Protein AF-0000000083314639 (afdb_homodimer)

InterPro domains:
  IPR000192 Aminotransferase class V domain [PF00266] (24-283)
  IPR000192 Aminotransferase class V domain [PF00266] (308-405)
  IPR011340 Cysteine desulfurase-related [TIGR01976] (2-410)
  IPR015421 Pyridoxal phosphate-dependent transferase, major domain [G3DSA:3.40.640.10] (32-293)
  IPR015422 Pyridoxal phosphate-dependent transferase, small domain [G3DSA:3.90.1150.10] (24-410)
  IPR015424 Pyridoxal phosphate-dependent transferase [SSF53383] (2-412)

pLDDT: mean 97.3, std 2.63, range [73.19, 98.94]

Radius of gyration: 27.11 Å; Cα contacts (8 Å, |Δi|>4): 1870; chains: 2; bounding box: 61×78×70 Å

Sequence (826 aa):
MFDVQAIRRQFPALQESFDGGPAVFFDNPGGTQVPQQVIDAMVDYLTRRNANTHGAFITSRRTDEVIDRARAAAADLLGAEQDEVIFGPNMTTLTFQLSHALAHEFGPEDEIVVTRLDHDANIMPWVRLAEDRGATVRWADVDVETCTLDMDGLQALITPRTKLVAIGYASNATGTINDVQTVIQWARAAGAYTFVDAVQYAPHGLIDVKALDCDFLACSAYKFFGPHVGILYGKREHLERLPAYRVRPAGDLPPGKWETGTQNHEGLAGVAAAIDYLADLGARYGNVAPDAGRREKLRAAWSVIGPYERMLMERLLDGLSLVSGVRIYGITSRFEWDRRLATVAIRKEGRTPQELAAALAAENIFVWDGNFYALALSERLGVEPSGGLLRIGLVHYNTLDEIDRCLRALERAMFDVQAIRRQFPALQESFDGGPAVFFDNPGGTQVPQQVIDAMVDYLTRRNANTHGAFITSRRTDEVIDRARAAAADLLGAEQDEVIFGPNMTTLTFQLSHALAHEFGPEDEIVVTRLDHDANIMPWVRLAEDRGATVRWADVDVETCTLDMDGLQALITPRTKLVAIGYASNATGTINDVQTVIQWARAAGAYTFVDAVQYAPHGLIDVKALDCDFLACSAYKFFGPHVGILYGKREHLERLPAYRVRPAGDLPPGKWETGTQNHEGLAGVAAAIDYLADLGARYGNVAPDAGRREKLRAAWSVIGPYERMLMERLLDGLSLVSGVRIYGITSRFEWDRRLATVAIRKEGRTPQELAAALAAENIFVWDGNFYALALSERLGVEPSGGLLRIGLVHYNTLDEIDRCLRALERA

Solvent-accessible surface area (backbone atoms only — not comparable to full-atom values): 40337 Å² total; per-residue (Å²): 121,88,52,51,68,67,54,37,72,41,23,55,42,69,72,41,69,52,98,88,33,63,59,40,77,23,33,30,82,68,30,36,69,38,34,50,66,20,54,48,35,24,51,48,32,53,38,69,19,69,45,46,70,83,42,66,28,68,32,12,47,44,33,44,49,38,50,51,47,21,36,48,39,50,12,43,56,35,46,53,53,49,58,23,43,34,61,42,55,19,43,37,46,49,40,38,54,50,30,62,34,52,37,80,79,50,35,61,76,30,28,35,37,30,45,31,62,26,42,31,61,59,38,35,38,57,51,51,33,22,64,78,36,48,27,42,80,42,77,26,52,59,38,78,70,41,50,40,71,35,60,70,60,36,55,68,69,61,37,80,44,25,48,32,40,33,45,42,36,21,27,74,56,35,10,30,44,48,70,49,55,61,52,38,51,57,29,50,73,35,68,18,43,31,38,36,41,28,43,64,34,55,62,58,42,80,50,44,45,63,82,49,60,48,44,28,36,32,28,37,32,24,42,46,27,21,38,60,32,10,37,35,40,36,42,55,72,55,58,61,66,48,64,62,89,56,43,83,80,50,52,88,45,56,32,51,27,70,37,63,51,72,67,47,60,42,44,33,29,10,40,28,33,19,51,47,51,44,20,49,46,2,55,73,57,18,97,57,62,93,83,52,53,64,46,57,18,37,50,29,21,34,65,48,41,36,58,54,34,48,54,49,36,50,54,45,54,58,49,47,72,68,35,86,57,48,44,75,49,19,79,76,53,78,90,49,52,89,41,38,52,43,27,41,19,32,49,41,68,97,48,44,21,60,58,50,28,38,57,36,22,77,69,34,34,32,38,38,52,33,41,85,44,20,50,53,35,24,51,72,65,65,28,44,92,65,42,32,29,25,33,45,14,62,55,68,68,59,55,69,66,54,48,52,52,50,53,53,51,59,65,70,102,120,88,53,52,69,67,55,37,71,41,23,55,43,68,71,42,69,53,99,87,34,63,61,41,78,24,34,29,82,66,29,36,68,37,36,48,64,19,56,49,35,24,51,48,32,54,38,69,20,68,45,47,70,85,41,66,26,67,33,12,47,45,33,44,49,37,51,50,47,20,36,49,40,51,12,42,57,35,46,51,53,49,58,24,45,33,61,42,54,20,42,36,46,50,39,39,55,47,31,62,34,53,37,80,78,51,33,58,77,29,27,35,36,29,44,33,63,25,42,32,63,61,38,36,38,59,52,51,34,21,64,77,37,48,27,42,79,41,77,26,52,61,38,79,70,41,50,40,71,36,59,70,60,37,55,70,68,60,38,78,45,24,47,34,39,33,44,43,37,21,27,74,57,34,11,30,46,49,72,50,56,62,52,38,51,56,30,50,75,35,69,19,44,33,38,35,41,29,41,65,34,55,62,58,40,82,49,45,44,62,82,50,60,49,43,28,37,32,29,35,32,24,41,45,27,21,38,62,33,10,37,36,41,35,42,56,71,54,56,62,67,49,63,60,88,56,42,84,80,50,50,90,44,55,31,49,28,70,38,61,52,71,66,47,60,42,43,34,30,9,40,28,33,18,50,46,52,44,20,49,46,2,56,73,57,18,97,60,63,93,82,51,52,65,46,58,19,37,49,28,20,34,64,48,41,37,59,52,34,48,53,49,35,49,55,46,54,58,50,46,72,68,34,85,57,49,44,75,49,18,79,76,54,78,91,47,52,88,40,38,54,43,28,40,19,32,48,41,70,96,49,44,21,60,57,50,28,38,57,35,21,76,68,34,34,31,36,39,52,31,41,86,44,19,51,54,35,26,51,72,64,66,30,46,94,65,42,34,27,25,34,45,14,61,56,68,69,59,53,68,67,54,46,52,51,50,52,52,50,60,64,69,102

Structure (mmCIF, N/CA/C/O backbone):
data_AF-0000000083314639-model_v1
#
loop_
_entity.id
_entity.type
_entity.pdbx_description
1 polymer 'Cysteine desulfurase-like protein'
#
loop_
_atom_site.group_PDB
_atom_site.id
_atom_site.type_symbol
_atom_site.label_atom_id
_atom_site.label_alt_id
_atom_site.label_comp_id
_atom_site.label_asym_id
_atom_site.label_entity_id
_atom_site.label_seq_id
_atom_site.pdbx_PDB_ins_code
_atom_site.Cartn_x
_atom_site.Cartn_y
_atom_site.Cartn_z
_atom_site.occupancy
_atom_site.B_iso_or_equiv
_atom_site.auth_seq_id
_atom_site.auth_comp_id
_atom_site.auth_asym_id
_atom_site.auth_atom_id
_atom_site.pdbx_PDB_model_num
ATOM 1 N N . MET A 1 1 ? -17.188 -33.75 6.781 1 73.62 1 MET A N 1
ATOM 2 C CA . MET A 1 1 ? -17.062 -33.719 5.328 1 73.62 1 MET A CA 1
ATOM 3 C C . MET A 1 1 ? -16.969 -32.281 4.836 1 73.62 1 MET A C 1
ATOM 5 O O . MET A 1 1 ? -17.609 -31.375 5.387 1 73.62 1 MET A O 1
ATOM 9 N N . PHE A 1 2 ? -16 -32.094 3.908 1 88.12 2 PHE A N 1
ATOM 10 C CA . PHE A 1 2 ? -15.812 -30.781 3.281 1 88.12 2 PHE A CA 1
ATOM 11 C C . PHE A 1 2 ? -17.094 -30.312 2.609 1 88.12 2 PHE A C 1
ATOM 13 O O . PHE A 1 2 ? -17.594 -30.953 1.683 1 88.12 2 PHE A O 1
ATOM 20 N N . ASP A 1 3 ? -17.844 -29.266 3.15 1 94.88 3 ASP A N 1
ATOM 21 C CA . ASP A 1 3 ? -19.109 -28.734 2.67 1 94.88 3 ASP A CA 1
ATOM 22 C C . ASP A 1 3 ? -18.906 -27.469 1.851 1 94.88 3 ASP A C 1
ATOM 24 O O . ASP A 1 3 ? -19 -26.359 2.383 1 94.88 3 ASP A O 1
ATOM 28 N N . VAL A 1 4 ? -18.828 -27.641 0.552 1 97.38 4 VAL A N 1
ATOM 29 C CA . VAL A 1 4 ? -18.484 -26.531 -0.329 1 97.38 4 VAL A CA 1
ATOM 30 C C . VAL A 1 4 ? -19.609 -25.516 -0.327 1 97.38 4 VAL A C 1
ATOM 32 O O . VAL A 1 4 ? -19.375 -24.312 -0.428 1 97.38 4 VAL A O 1
ATOM 35 N N . GLN A 1 5 ? -20.844 -25.906 -0.124 1 96.94 5 GLN A N 1
ATOM 36 C CA . GLN A 1 5 ? -21.969 -24.969 -0.121 1 96.94 5 GLN A CA 1
ATOM 37 C C . GLN A 1 5 ? -21.922 -24.062 1.104 1 96.94 5 GLN A C 1
ATOM 39 O O . GLN A 1 5 ? -22.219 -22.875 1.009 1 96.94 5 GLN A O 1
ATOM 44 N N . ALA A 1 6 ? -21.609 -24.656 2.217 1 97.31 6 ALA A N 1
ATOM 45 C CA . ALA A 1 6 ? -21.453 -23.844 3.43 1 97.31 6 ALA A CA 1
ATOM 46 C C . ALA A 1 6 ? -20.312 -22.844 3.281 1 97.31 6 ALA A C 1
ATOM 48 O O . ALA A 1 6 ? -20.406 -21.719 3.762 1 97.31 6 ALA A O 1
ATOM 49 N N . ILE A 1 7 ? -19.266 -23.281 2.654 1 98.06 7 ILE A N 1
ATOM 50 C CA . ILE A 1 7 ? -18.109 -22.422 2.42 1 98.06 7 ILE A CA 1
ATOM 51 C C . ILE A 1 7 ? -18.5 -21.266 1.504 1 98.06 7 ILE A C 1
ATOM 53 O O . ILE A 1 7 ? -18.188 -20.094 1.793 1 98.06 7 ILE A O 1
ATOM 57 N N . ARG A 1 8 ? -19.188 -21.547 0.459 1 98.12 8 ARG A N 1
ATOM 58 C CA . ARG A 1 8 ? -19.594 -20.562 -0.542 1 98.12 8 ARG A CA 1
ATOM 59 C C . ARG A 1 8 ? -20.469 -19.469 0.076 1 98.12 8 ARG A C 1
ATOM 61 O O . ARG A 1 8 ? -20.406 -18.312 -0.327 1 98.12 8 ARG A O 1
ATOM 68 N N . ARG A 1 9 ? -21.234 -19.75 1.11 1 97.88 9 ARG A N 1
ATOM 69 C CA . ARG A 1 9 ? -22.125 -18.797 1.766 1 97.88 9 ARG A CA 1
ATOM 70 C C . ARG A 1 9 ? -21.328 -17.734 2.52 1 97.88 9 ARG A C 1
ATOM 72 O O . ARG A 1 9 ? -21.875 -16.672 2.859 1 97.88 9 ARG A O 1
ATOM 79 N N . GLN A 1 10 ? -20.078 -18.016 2.73 1 98.25 10 GLN A N 1
ATOM 80 C CA . GLN A 1 10 ? -19.25 -17.078 3.473 1 98.25 10 GLN A CA 1
ATOM 81 C C . GLN A 1 10 ? -18.703 -15.977 2.559 1 98.25 10 GLN A C 1
ATOM 83 O O . GLN A 1 10 ? -18.141 -14.992 3.031 1 98.25 10 GLN A O 1
ATOM 88 N N . PHE A 1 11 ? -18.859 -16.156 1.224 1 98.5 11 PHE A N 1
ATOM 89 C CA . PHE A 1 11 ? -18.344 -15.203 0.244 1 98.5 11 PHE A CA 1
ATOM 90 C C . PHE A 1 11 ? -19.484 -14.406 -0.381 1 98.5 11 PHE A C 1
ATOM 92 O O . PHE A 1 11 ? -20.156 -14.883 -1.292 1 98.5 11 PHE A O 1
ATOM 99 N N . PRO A 1 12 ? -19.578 -13.117 -0.004 1 97.94 12 PRO A N 1
ATOM 100 C CA . PRO A 1 12 ? -20.688 -12.32 -0.553 1 97.94 12 PRO A CA 1
ATOM 101 C C . PRO A 1 12 ? -20.625 -12.211 -2.076 1 97.94 12 PRO A C 1
ATOM 103 O O . PRO A 1 12 ? -21.672 -12.18 -2.734 1 97.94 12 PRO A O 1
ATOM 106 N N . ALA A 1 13 ? -19.453 -12.18 -2.652 1 97.19 13 ALA A N 1
ATOM 107 C CA . ALA A 1 13 ? -19.312 -12.031 -4.098 1 97.19 13 ALA A CA 1
ATOM 108 C C . ALA A 1 13 ? -19.938 -13.203 -4.836 1 97.19 13 ALA A C 1
ATOM 110 O O . ALA A 1 13 ? -20.469 -13.039 -5.941 1 97.19 13 ALA A O 1
ATOM 111 N N . LEU A 1 14 ? -19.922 -14.414 -4.242 1 97.38 14 LEU A N 1
ATOM 112 C CA . LEU A 1 14 ? -20.438 -15.617 -4.875 1 97.38 14 LEU A CA 1
ATOM 113 C C . LEU A 1 14 ? -21.969 -15.625 -4.848 1 97.38 14 LEU A C 1
ATOM 115 O O . LEU A 1 14 ? -22.594 -16.422 -5.547 1 97.38 14 LEU A O 1
ATOM 119 N N . GLN A 1 15 ? -22.531 -14.648 -4.039 1 94.75 15 GLN A N 1
ATOM 120 C CA . GLN A 1 15 ? -23.984 -14.562 -3.938 1 94.75 15 GLN A CA 1
ATOM 121 C C . GLN A 1 15 ? -24.547 -13.539 -4.926 1 94.75 15 GLN A C 1
ATOM 123 O O . GLN A 1 15 ? -25.766 -13.398 -5.055 1 94.75 15 GLN A O 1
ATOM 128 N N . GLU A 1 16 ? -23.688 -12.883 -5.633 1 92.38 16 GLU A N 1
ATOM 129 C CA . GLU A 1 16 ? -24.109 -11.859 -6.59 1 92.38 16 GLU A CA 1
ATOM 130 C C . GLU A 1 16 ? -24.547 -12.492 -7.91 1 92.38 16 GLU A C 1
ATOM 132 O O . GLU A 1 16 ? -24.125 -13.602 -8.242 1 92.38 16 GLU A O 1
ATOM 137 N N . SER A 1 17 ? -25.391 -11.766 -8.578 1 92.38 17 SER A N 1
ATOM 138 C CA . SER A 1 17 ? -25.828 -12.172 -9.906 1 92.38 17 SER A CA 1
ATOM 139 C C . SER A 1 17 ? -25.391 -11.148 -10.961 1 92.38 17 SER A C 1
ATOM 141 O O . SER A 1 17 ? -25.438 -9.945 -10.719 1 92.38 17 SER A O 1
ATOM 143 N N . PHE A 1 18 ? -24.953 -11.711 -12.023 1 89.94 18 PHE A N 1
ATOM 144 C CA . PHE A 1 18 ? -24.547 -10.906 -13.172 1 89.94 18 PHE A CA 1
ATOM 145 C C . PHE A 1 18 ? -25.375 -11.281 -14.398 1 89.94 18 PHE A C 1
ATOM 147 O O . PHE A 1 18 ? -25.438 -12.453 -14.773 1 89.94 18 PHE A O 1
ATOM 154 N N . ASP A 1 19 ? -25.969 -10.305 -15.047 1 84 19 ASP A N 1
ATOM 155 C CA . ASP A 1 19 ? -26.828 -10.508 -16.203 1 84 19 ASP A CA 1
ATOM 156 C C . ASP A 1 19 ? -27.75 -11.703 -16.016 1 84 19 ASP A C 1
ATOM 158 O O . ASP A 1 19 ? -27.797 -12.609 -16.844 1 84 19 ASP A O 1
ATOM 162 N N . GLY A 1 20 ? -28.281 -11.867 -14.883 1 80.75 20 GLY A N 1
ATOM 163 C CA . GLY A 1 20 ? -29.359 -12.82 -14.656 1 80.75 20 GLY A CA 1
ATOM 164 C C . GLY A 1 20 ? -28.875 -14.133 -14.07 1 80.75 20 GLY A C 1
ATOM 165 O O . GLY A 1 20 ? -29.656 -15.086 -13.953 1 80.75 20 GLY A O 1
ATOM 166 N N . GLY A 1 21 ? -27.578 -14.25 -13.797 1 87.06 21 GLY A N 1
ATOM 167 C CA . GLY A 1 21 ? -27.141 -15.5 -13.188 1 87.06 21 GLY A CA 1
ATOM 168 C C . GLY A 1 21 ? -25.875 -15.352 -12.375 1 87.06 21 GLY A C 1
ATOM 169 O O . GLY A 1 21 ? -25.234 -14.297 -12.391 1 87.06 21 GLY A O 1
ATOM 170 N N . PRO A 1 22 ? -25.578 -16.453 -11.695 1 90.62 22 PRO A N 1
ATOM 171 C CA . PRO A 1 22 ? -24.359 -16.406 -10.875 1 90.62 22 PRO A CA 1
ATOM 172 C C . PRO A 1 22 ? -23.094 -16.484 -11.711 1 90.62 22 PRO A C 1
ATOM 174 O O . PRO A 1 22 ? -23.094 -17.062 -12.797 1 90.62 22 PRO A O 1
ATOM 177 N N . ALA A 1 23 ? -22.062 -15.852 -11.227 1 95.31 23 ALA A N 1
ATOM 178 C CA . ALA A 1 23 ? -20.766 -15.898 -11.898 1 95.31 23 ALA A CA 1
ATOM 179 C C . ALA A 1 23 ? -19.953 -17.109 -11.445 1 95.31 23 ALA A C 1
ATOM 181 O O . ALA A 1 23 ? -20.109 -17.578 -10.312 1 95.31 23 ALA A O 1
ATOM 182 N N . VAL A 1 24 ? -19.219 -17.703 -12.344 1 97.75 24 VAL A N 1
ATOM 183 C CA . VAL A 1 24 ? -18.172 -18.672 -12.039 1 97.75 24 VAL A CA 1
ATOM 184 C C . VAL A 1 24 ? -16.812 -17.969 -12 1 97.75 24 VAL A C 1
ATOM 186 O O . VAL A 1 24 ? -16.328 -17.484 -13.023 1 97.75 24 VAL A O 1
ATOM 189 N N . PHE A 1 25 ? -16.25 -17.922 -10.836 1 98.44 25 PHE A N 1
ATOM 190 C CA . PHE A 1 25 ? -14.961 -17.25 -10.68 1 98.44 25 PHE A CA 1
ATOM 191 C C . PHE A 1 25 ? -13.812 -18.234 -10.875 1 98.44 25 PHE A C 1
ATOM 193 O O . PHE A 1 25 ? -13.406 -18.922 -9.945 1 98.44 25 PHE A O 1
ATOM 200 N N . PHE A 1 26 ? -13.25 -18.234 -12.078 1 98.75 26 PHE A N 1
ATOM 201 C CA . PHE A 1 26 ? -12.086 -19.047 -12.406 1 98.75 26 PHE A CA 1
ATOM 202 C C . PHE A 1 26 ? -10.859 -18.172 -12.625 1 98.75 26 PHE A C 1
ATOM 204 O O . PHE A 1 26 ? -9.836 -18.641 -13.133 1 98.75 26 PHE A O 1
ATOM 211 N N . ASP A 1 27 ? -10.969 -16.844 -12.266 1 98.5 27 ASP A N 1
ATOM 212 C CA . ASP A 1 27 ? -9.852 -15.914 -12.359 1 98.5 27 ASP A CA 1
ATOM 213 C C . ASP A 1 27 ? -9.062 -15.867 -11.047 1 98.5 27 ASP A C 1
ATOM 215 O O . ASP A 1 27 ? -8.352 -14.898 -10.781 1 98.5 27 ASP A O 1
ATOM 219 N N . ASN A 1 28 ? -9.148 -16.906 -10.203 1 98.5 28 ASN A N 1
ATOM 220 C CA . ASN A 1 28 ? -8.633 -16.922 -8.836 1 98.5 28 ASN A CA 1
ATOM 221 C C . ASN A 1 28 ? -7.129 -16.703 -8.797 1 98.5 28 ASN A C 1
ATOM 223 O O . ASN A 1 28 ? -6.613 -16.062 -7.871 1 98.5 28 ASN A O 1
ATOM 227 N N . PRO A 1 29 ? -6.328 -17.219 -9.82 1 98.25 29 PRO A N 1
ATOM 228 C CA . PRO A 1 29 ? -4.898 -16.891 -9.789 1 98.25 29 PRO A CA 1
ATOM 229 C C . PRO A 1 29 ? -4.633 -15.391 -9.93 1 98.25 29 PRO A C 1
ATOM 231 O O . PRO A 1 29 ? -3.549 -14.914 -9.586 1 98.25 29 PRO A O 1
ATOM 234 N N . GLY A 1 30 ? -5.613 -14.625 -10.477 1 97.88 30 GLY A N 1
ATOM 235 C CA . GLY A 1 30 ? -5.512 -13.172 -10.555 1 97.88 30 GLY A CA 1
ATOM 236 C C . GLY A 1 30 ? -5.898 -12.477 -9.266 1 97.88 30 GLY A C 1
ATOM 237 O O . GLY A 1 30 ? -5.523 -11.328 -9.039 1 97.88 30 GLY A O 1
ATOM 238 N N . GLY A 1 31 ? -6.688 -13.148 -8.492 1 97.75 31 GLY A N 1
ATOM 239 C CA . GLY A 1 31 ? -7.168 -12.672 -7.207 1 97.75 31 GLY A CA 1
ATOM 240 C C . GLY A 1 31 ? -8.414 -13.391 -6.727 1 97.75 31 GLY A C 1
ATOM 241 O O . GLY A 1 31 ? -9.367 -13.562 -7.492 1 97.75 31 GLY A O 1
ATOM 242 N N . THR A 1 32 ? -8.492 -13.75 -5.523 1 98.62 32 THR A N 1
ATOM 243 C CA . THR A 1 32 ? -9.602 -14.508 -4.973 1 98.62 32 THR A CA 1
ATOM 244 C C . THR A 1 32 ? -10.695 -13.578 -4.453 1 98.62 32 THR A C 1
ATOM 246 O O . THR A 1 32 ? -10.469 -12.375 -4.289 1 98.62 32 THR A O 1
ATOM 249 N N . GLN A 1 33 ? -11.875 -14.141 -4.289 1 98.62 33 GLN A N 1
ATOM 250 C CA . GLN A 1 33 ? -12.938 -13.406 -3.598 1 98.62 33 GLN A CA 1
ATOM 251 C C . GLN A 1 33 ? -12.711 -13.414 -2.088 1 98.62 33 GLN A C 1
ATOM 253 O O . GLN A 1 33 ? -11.938 -14.219 -1.572 1 98.62 33 GLN A O 1
ATOM 258 N N . VAL A 1 34 ? -13.383 -12.516 -1.406 1 98.75 34 VAL A N 1
ATOM 259 C CA . VAL A 1 34 ? -13.094 -12.242 -0.005 1 98.75 34 VAL A CA 1
ATOM 260 C C . VAL A 1 34 ? -14.266 -12.68 0.868 1 98.75 34 VAL A C 1
ATOM 262 O O . VAL A 1 34 ? -15.414 -12.312 0.604 1 98.75 34 VAL A O 1
ATOM 265 N N . PRO A 1 35 ? -14.008 -13.477 1.948 1 98.75 35 PRO A N 1
ATOM 266 C CA . PRO A 1 35 ? -15.109 -13.859 2.838 1 98.75 35 PRO A CA 1
ATOM 267 C C . PRO A 1 35 ? -15.625 -12.688 3.67 1 98.75 35 PRO A C 1
ATOM 269 O O . PRO A 1 35 ? -14.898 -11.734 3.92 1 98.75 35 PRO A O 1
ATOM 272 N N . GLN A 1 36 ? -16.828 -12.828 4.141 1 98.81 36 GLN A N 1
ATOM 273 C CA . GLN A 1 36 ? -17.5 -11.789 4.906 1 98.81 36 GLN A CA 1
ATOM 274 C C . GLN A 1 36 ? -16.719 -11.43 6.164 1 98.81 36 GLN A C 1
ATOM 276 O O . GLN A 1 36 ? -16.672 -10.266 6.566 1 98.81 36 GLN A O 1
ATOM 281 N N . GLN A 1 37 ? -16.125 -12.375 6.828 1 98.81 37 GLN A N 1
ATOM 282 C CA . GLN A 1 37 ? -15.406 -12.102 8.07 1 98.81 37 GLN A CA 1
ATOM 283 C C . GLN A 1 37 ? -14.234 -11.156 7.836 1 98.81 37 GLN A C 1
ATOM 285 O O . GLN A 1 37 ? -13.875 -10.375 8.719 1 98.81 37 GLN A O 1
ATOM 290 N N . VAL A 1 38 ? -13.594 -11.266 6.645 1 98.94 38 VAL A N 1
ATOM 291 C CA . VAL A 1 38 ? -12.508 -10.367 6.289 1 98.94 38 VAL A CA 1
ATOM 292 C C . VAL A 1 38 ? -13.047 -8.945 6.117 1 98.94 38 VAL A C 1
ATOM 294 O O . VAL A 1 38 ? -12.484 -7.992 6.656 1 98.94 38 VAL A O 1
ATOM 297 N N . ILE A 1 39 ? -14.156 -8.789 5.383 1 98.88 39 ILE A N 1
ATOM 298 C CA . ILE A 1 39 ? -14.797 -7.5 5.172 1 98.88 39 ILE A CA 1
ATOM 299 C C . ILE A 1 39 ? -15.195 -6.895 6.516 1 98.88 39 ILE A C 1
ATOM 301 O O . ILE A 1 39 ? -14.945 -5.719 6.773 1 98.88 39 ILE A O 1
ATOM 305 N N . ASP A 1 40 ? -15.734 -7.711 7.402 1 98.94 40 ASP A N 1
ATOM 306 C CA . ASP A 1 40 ? -16.172 -7.262 8.727 1 98.94 40 ASP A CA 1
ATOM 307 C C . ASP A 1 40 ? -14.984 -6.742 9.539 1 98.94 40 ASP A C 1
ATOM 309 O O . ASP A 1 40 ? -15.109 -5.738 10.242 1 98.94 40 ASP A O 1
ATOM 313 N N . ALA A 1 41 ? -13.867 -7.438 9.461 1 98.94 41 ALA A N 1
ATOM 314 C CA . ALA A 1 41 ? -12.68 -7.031 10.211 1 98.94 41 ALA A CA 1
ATOM 315 C C . ALA A 1 41 ? -12.172 -5.672 9.734 1 98.94 41 ALA A C 1
ATOM 317 O O . ALA A 1 41 ? -11.75 -4.844 10.539 1 98.94 41 ALA A O 1
ATOM 318 N N . MET A 1 42 ? -12.219 -5.449 8.453 1 98.94 42 MET A N 1
ATOM 319 C CA . MET A 1 42 ? -11.773 -4.176 7.895 1 98.94 42 MET A CA 1
ATOM 320 C C . MET A 1 42 ? -12.711 -3.045 8.305 1 98.94 42 MET A C 1
ATOM 322 O O . MET A 1 42 ? -12.266 -1.962 8.68 1 98.94 42 MET A O 1
ATOM 326 N N . VAL A 1 43 ? -14 -3.301 8.234 1 98.88 43 VAL A N 1
ATOM 327 C CA . VAL A 1 43 ? -15.008 -2.32 8.641 1 98.88 43 VAL A CA 1
ATOM 328 C C . VAL A 1 43 ? -14.852 -2.002 10.125 1 98.88 43 VAL A C 1
ATOM 330 O O . VAL A 1 43 ? -14.883 -0.833 10.523 1 98.88 43 VAL A O 1
ATOM 333 N N . ASP A 1 44 ? -14.688 -3.039 10.93 1 98.75 44 ASP A N 1
ATOM 334 C CA . ASP A 1 44 ? -14.5 -2.865 12.359 1 98.75 44 ASP A CA 1
ATOM 335 C C . ASP A 1 44 ? -13.312 -1.956 12.656 1 98.75 44 ASP A C 1
ATOM 337 O O . ASP A 1 44 ? -13.383 -1.086 13.523 1 98.75 44 ASP A O 1
ATOM 341 N N . TYR A 1 45 ? -12.227 -2.146 11.984 1 98.75 45 TYR A N 1
ATOM 342 C CA . TYR A 1 45 ? -11.047 -1.308 12.188 1 98.75 45 TYR A CA 1
ATOM 343 C C . TYR A 1 45 ? -11.367 0.157 11.922 1 98.75 45 TYR A C 1
ATOM 345 O O . TYR A 1 45 ? -11.109 1.021 12.766 1 98.75 45 TYR A O 1
ATOM 353 N N . LEU A 1 46 ? -11.977 0.456 10.719 1 98.56 46 LEU A N 1
ATOM 354 C CA . LEU A 1 46 ? -12.188 1.828 10.273 1 98.56 46 LEU A CA 1
ATOM 355 C C . LEU A 1 46 ? -13.219 2.529 11.148 1 98.56 46 LEU A C 1
ATOM 357 O O . LEU A 1 46 ? -13.227 3.76 11.242 1 98.56 46 LEU A O 1
ATOM 361 N N . THR A 1 47 ? -14.039 1.75 11.867 1 97.31 47 THR A N 1
ATOM 362 C CA . THR A 1 47 ? -15.133 2.311 12.648 1 97.31 47 THR A CA 1
ATOM 363 C C . THR A 1 47 ? -14.727 2.469 14.109 1 97.31 47 THR A C 1
ATOM 365 O O . THR A 1 47 ? -15.102 3.449 14.758 1 97.31 47 THR A O 1
ATOM 368 N N . ARG A 1 48 ? -13.828 1.57 14.641 1 96.19 48 ARG A N 1
ATOM 369 C CA . ARG A 1 48 ? -13.703 1.505 16.094 1 96.19 48 ARG A CA 1
ATOM 370 C C . ARG A 1 48 ? -12.25 1.627 16.531 1 96.19 48 ARG A C 1
ATOM 372 O O . ARG A 1 48 ? -11.961 1.767 17.719 1 96.19 48 ARG A O 1
ATOM 379 N N . ARG A 1 49 ? -11.352 1.618 15.688 1 97.56 49 ARG A N 1
ATOM 380 C CA . ARG A 1 49 ? -9.961 1.489 16.109 1 97.56 49 ARG A CA 1
ATOM 381 C C . ARG A 1 49 ? -9.086 2.539 15.438 1 97.56 49 ARG A C 1
ATOM 383 O O . ARG A 1 49 ? -8.055 2.939 15.977 1 97.56 49 ARG A O 1
ATOM 390 N N . ASN A 1 50 ? -9.469 3.115 14.391 1 97.62 50 ASN A N 1
ATOM 391 C CA . ASN A 1 50 ? -8.711 3.896 13.414 1 97.62 50 ASN A CA 1
ATOM 392 C C . ASN A 1 50 ? -7.895 4.992 14.094 1 97.62 50 ASN A C 1
ATOM 394 O O . ASN A 1 50 ? -8.453 5.969 14.602 1 97.62 50 ASN A O 1
ATOM 398 N N . ALA A 1 51 ? -6.562 4.812 14.125 1 97.88 51 ALA A N 1
ATOM 399 C CA . ALA A 1 51 ? -5.566 5.754 14.625 1 97.88 51 ALA A CA 1
ATOM 400 C C . ALA A 1 51 ? -4.156 5.312 14.242 1 97.88 51 ALA A C 1
ATOM 402 O O . ALA A 1 51 ? -3.947 4.172 13.82 1 97.88 51 ALA A O 1
ATOM 403 N N . ASN A 1 52 ? -3.236 6.203 14.273 1 96.06 52 ASN A N 1
ATOM 404 C CA . ASN A 1 52 ? -1.839 5.809 14.141 1 96.06 52 ASN A CA 1
ATOM 405 C C . ASN A 1 52 ? -1.342 5.07 15.375 1 96.06 52 ASN A C 1
ATOM 407 O O . ASN A 1 52 ? -2.074 4.934 16.359 1 96.06 52 ASN A O 1
ATOM 411 N N . THR A 1 53 ? -0.141 4.609 15.328 1 95.62 53 THR A N 1
ATOM 412 C CA . THR A 1 53 ? 0.371 3.652 16.312 1 95.62 53 THR A CA 1
ATOM 413 C C . THR A 1 53 ? 1.054 4.375 17.469 1 95.62 53 THR A C 1
ATOM 415 O O . THR A 1 53 ? 1.535 5.496 17.297 1 95.62 53 THR A O 1
ATOM 418 N N . HIS A 1 54 ? 1.047 3.791 18.656 1 94.12 54 HIS A N 1
ATOM 419 C CA . HIS A 1 54 ? 1.877 4.082 19.828 1 94.12 54 HIS A CA 1
ATOM 420 C C . HIS A 1 54 ? 1.401 5.34 20.547 1 94.12 54 HIS A C 1
ATOM 422 O O . HIS A 1 54 ? 2.178 5.984 21.25 1 94.12 54 HIS A O 1
ATOM 428 N N . GLY A 1 55 ? 0.165 5.766 20.312 1 95.38 55 GLY A N 1
ATOM 429 C CA . GLY A 1 55 ? -0.418 6.855 21.078 1 95.38 55 GLY A CA 1
ATOM 430 C C . GLY A 1 55 ? -0.927 6.422 22.438 1 95.38 55 GLY A C 1
ATOM 431 O O . GLY A 1 55 ? -1.032 5.223 22.719 1 95.38 55 GLY A O 1
ATOM 432 N N . ALA A 1 56 ? -1.225 7.312 23.281 1 96.06 56 ALA A N 1
ATOM 433 C CA . ALA A 1 56 ? -1.609 7.059 24.656 1 96.06 56 ALA A CA 1
ATOM 434 C C . ALA A 1 56 ? -3.088 6.691 24.766 1 96.06 56 ALA A C 1
ATOM 436 O O . ALA A 1 56 ? -3.572 6.336 25.844 1 96.06 56 ALA A O 1
ATOM 437 N N . PHE A 1 57 ? -3.799 6.719 23.688 1 96.44 57 PHE A N 1
ATOM 438 C CA . PHE A 1 57 ? -5.25 6.613 23.734 1 96.44 57 PHE A CA 1
ATOM 439 C C . PHE A 1 57 ? -5.719 5.289 23.141 1 96.44 57 PHE A C 1
ATOM 441 O O . PHE A 1 57 ? -4.961 4.621 22.438 1 96.44 57 PHE A O 1
ATOM 448 N N . ILE A 1 58 ? -6.902 4.922 23.344 1 96.81 58 ILE A N 1
ATOM 449 C CA . ILE A 1 58 ? -7.426 3.568 23.203 1 96.81 58 ILE A CA 1
ATOM 450 C C . ILE A 1 58 ? -7.41 3.158 21.734 1 96.81 58 ILE A C 1
ATOM 452 O O . ILE A 1 58 ? -7.059 2.023 21.406 1 96.81 58 ILE A O 1
ATOM 456 N N . THR A 1 59 ? -7.82 4.008 20.812 1 97.56 59 THR A N 1
ATOM 457 C CA . THR A 1 59 ? -7.879 3.609 19.406 1 97.56 59 THR A CA 1
ATOM 458 C C . THR A 1 59 ? -6.477 3.354 18.859 1 97.56 59 THR A C 1
ATOM 460 O O . THR A 1 59 ? -6.289 2.498 18 1 97.56 59 THR A O 1
ATOM 463 N N . SER A 1 60 ? -5.48 4.113 19.359 1 98.06 60 SER A N 1
ATOM 464 C CA . SER A 1 60 ? -4.098 3.85 18.969 1 98.06 60 SER A CA 1
ATOM 465 C C . SER A 1 60 ? -3.623 2.502 19.5 1 98.06 60 SER A C 1
ATOM 467 O O . SER A 1 60 ? -2.967 1.742 18.781 1 98.06 60 SER A O 1
ATOM 469 N N . ARG A 1 61 ? -3.945 2.195 20.734 1 97.75 61 ARG A N 1
ATOM 470 C CA . ARG A 1 61 ? -3.604 0.897 21.312 1 97.75 61 ARG A CA 1
ATOM 471 C C . ARG A 1 61 ? -4.266 -0.237 20.531 1 97.75 61 ARG A C 1
ATOM 473 O O . ARG A 1 61 ? -3.646 -1.276 20.297 1 97.75 61 ARG A O 1
ATOM 480 N N . ARG A 1 62 ? -5.477 -0.016 20.188 1 98.06 62 ARG A N 1
ATOM 481 C CA . ARG A 1 62 ? -6.199 -1.013 19.406 1 98.06 62 ARG A CA 1
ATOM 482 C C . ARG A 1 62 ? -5.555 -1.205 18.047 1 98.06 62 ARG A C 1
ATOM 484 O O . ARG A 1 62 ? -5.547 -2.314 17.5 1 98.06 62 ARG A O 1
ATOM 491 N N . THR A 1 63 ? -5.078 -0.1 17.438 1 98.5 63 THR A N 1
ATOM 492 C CA . THR A 1 63 ? -4.355 -0.204 16.172 1 98.5 63 THR A CA 1
ATOM 493 C C . THR A 1 63 ? -3.09 -1.04 16.344 1 98.5 63 THR A C 1
ATOM 495 O O . THR A 1 63 ? -2.793 -1.899 15.508 1 98.5 63 THR A O 1
ATOM 498 N N . ASP A 1 64 ? -2.355 -0.788 17.422 1 98.31 64 ASP A N 1
ATOM 499 C CA . ASP A 1 64 ? -1.184 -1.607 17.719 1 98.31 64 ASP A CA 1
ATOM 500 C C . ASP A 1 64 ? -1.556 -3.086 17.812 1 98.31 64 ASP A C 1
ATOM 502 O O . ASP A 1 64 ? -0.851 -3.941 17.266 1 98.31 64 ASP A O 1
ATOM 506 N N . GLU A 1 65 ? -2.66 -3.367 18.438 1 98.62 65 GLU A N 1
ATOM 507 C CA . GLU A 1 65 ? -3.135 -4.738 18.594 1 98.62 65 GLU A CA 1
ATOM 508 C C . GLU A 1 65 ? -3.475 -5.359 17.234 1 98.62 65 GLU A C 1
ATOM 510 O O . GLU A 1 65 ? -3.219 -6.547 17.016 1 98.62 65 GLU A O 1
ATOM 515 N N . VAL A 1 66 ? -4.035 -4.578 16.391 1 98.69 66 VAL A N 1
ATOM 516 C CA . VAL A 1 66 ? -4.398 -5.047 15.055 1 98.69 66 VAL A CA 1
ATOM 517 C C . VAL A 1 66 ? -3.141 -5.445 14.289 1 98.69 66 VAL A C 1
ATOM 519 O O . VAL A 1 66 ? -3.1 -6.504 13.656 1 98.69 66 VAL A O 1
ATOM 522 N N . ILE A 1 67 ? -2.133 -4.637 14.344 1 98.44 67 ILE A N 1
ATOM 523 C CA . ILE A 1 67 ? -0.879 -4.898 13.641 1 98.44 67 ILE A CA 1
ATOM 524 C C . ILE A 1 67 ? -0.211 -6.141 14.227 1 98.44 67 ILE A C 1
ATOM 526 O O . ILE A 1 67 ? 0.246 -7.012 13.484 1 98.44 67 ILE A O 1
ATOM 530 N N . ASP A 1 68 ? -0.224 -6.238 15.539 1 98.5 68 ASP A N 1
ATOM 531 C CA . ASP A 1 68 ? 0.37 -7.391 16.219 1 98.5 68 ASP A CA 1
ATOM 532 C C . ASP A 1 68 ? -0.356 -8.68 15.836 1 98.5 68 ASP A C 1
ATOM 534 O O . ASP A 1 68 ? 0.279 -9.703 15.594 1 98.5 68 ASP A O 1
ATOM 538 N N . ARG A 1 69 ? -1.632 -8.609 15.836 1 98.75 69 ARG A N 1
ATOM 539 C CA . ARG A 1 69 ? -2.439 -9.781 15.492 1 98.75 69 ARG A CA 1
ATOM 540 C C . ARG A 1 69 ? -2.184 -10.211 14.055 1 98.75 69 ARG A C 1
ATOM 542 O O . ARG A 1 69 ? -2.068 -11.406 13.773 1 98.75 69 ARG A O 1
ATOM 549 N N . ALA A 1 70 ? -2.139 -9.258 13.18 1 98.88 70 ALA A N 1
ATOM 550 C CA . ALA A 1 70 ? -1.846 -9.57 11.781 1 98.88 70 ALA A CA 1
ATOM 551 C C . ALA A 1 70 ? -0.483 -10.242 11.648 1 98.88 70 ALA A C 1
ATOM 553 O O . ALA A 1 70 ? -0.336 -11.211 10.898 1 98.88 70 ALA A O 1
ATOM 554 N N . ARG A 1 71 ? 0.459 -9.695 12.32 1 98.75 71 ARG A N 1
ATOM 555 C CA . ARG A 1 71 ? 1.818 -10.219 12.234 1 98.75 71 ARG A CA 1
ATOM 556 C C . ARG A 1 71 ? 1.896 -11.633 12.805 1 98.75 71 ARG A C 1
ATOM 558 O O . ARG A 1 71 ? 2.572 -12.492 12.242 1 98.75 71 ARG A O 1
ATOM 565 N N . ALA A 1 72 ? 1.235 -11.852 13.922 1 98.81 72 ALA A N 1
ATOM 566 C CA . ALA A 1 72 ? 1.184 -13.188 14.508 1 98.81 72 ALA A CA 1
ATOM 567 C C . ALA A 1 72 ? 0.524 -14.18 13.547 1 98.81 72 ALA A C 1
ATOM 569 O O . ALA A 1 72 ? 1.002 -15.305 13.383 1 98.81 72 ALA A O 1
ATOM 570 N N . ALA A 1 73 ? -0.546 -13.773 12.953 1 98.94 73 ALA A N 1
ATOM 571 C CA . ALA A 1 73 ? -1.26 -14.633 12.016 1 98.94 73 ALA A CA 1
ATOM 572 C C . ALA A 1 73 ? -0.391 -14.961 10.805 1 98.94 73 ALA A C 1
ATOM 574 O O . ALA A 1 73 ? -0.328 -16.109 10.367 1 98.94 73 ALA A O 1
ATOM 575 N N . ALA A 1 74 ? 0.281 -13.961 10.289 1 98.94 74 ALA A N 1
ATOM 576 C CA . ALA A 1 74 ? 1.143 -14.164 9.125 1 98.94 74 ALA A CA 1
ATOM 577 C C . ALA A 1 74 ? 2.328 -15.055 9.469 1 98.94 74 ALA A C 1
ATOM 579 O O . ALA A 1 74 ? 2.758 -15.875 8.648 1 98.94 74 ALA A O 1
ATOM 580 N N . ALA A 1 75 ? 2.869 -14.844 10.664 1 98.88 75 ALA A N 1
ATOM 581 C CA . ALA A 1 75 ? 3.941 -15.719 11.125 1 98.88 75 ALA A CA 1
ATOM 582 C C . ALA A 1 75 ? 3.482 -17.172 11.172 1 98.88 75 ALA A C 1
ATOM 584 O O . ALA A 1 75 ? 4.203 -18.078 10.734 1 98.88 75 ALA A O 1
ATOM 585 N N . ASP A 1 76 ? 2.293 -17.422 11.656 1 98.88 76 ASP A N 1
ATOM 586 C CA . ASP A 1 76 ? 1.723 -18.766 11.703 1 98.88 76 ASP A CA 1
ATOM 587 C C . ASP A 1 76 ? 1.497 -19.312 10.297 1 98.88 76 ASP A C 1
ATOM 589 O O . ASP A 1 76 ? 1.73 -20.5 10.039 1 98.88 76 ASP A O 1
ATOM 593 N N . LEU A 1 77 ? 1.034 -18.484 9.406 1 98.88 77 LEU A N 1
ATOM 594 C CA . LEU A 1 77 ? 0.785 -18.891 8.031 1 98.88 77 LEU A CA 1
ATOM 595 C C . LEU A 1 77 ? 2.064 -19.406 7.371 1 98.88 77 LEU A C 1
ATOM 597 O O . LEU A 1 77 ? 2.037 -20.391 6.633 1 98.88 77 LEU A O 1
ATOM 601 N N . LEU A 1 78 ? 3.209 -18.734 7.684 1 98.88 78 LEU A N 1
ATOM 602 C CA . LEU A 1 78 ? 4.449 -18.984 6.949 1 98.88 78 LEU A CA 1
ATOM 603 C C . LEU A 1 78 ? 5.359 -19.922 7.723 1 98.88 78 LEU A C 1
ATOM 605 O O . LEU A 1 78 ? 6.316 -20.469 7.164 1 98.88 78 LEU A O 1
ATOM 609 N N . GLY A 1 79 ? 5.055 -20.156 8.984 1 98.69 79 GLY A N 1
ATOM 610 C CA . GLY A 1 79 ? 5.992 -20.859 9.836 1 98.69 79 GLY A CA 1
ATOM 611 C C . GLY A 1 79 ? 7.199 -20.031 10.211 1 98.69 79 GLY A C 1
ATOM 612 O O . GLY A 1 79 ? 8.32 -20.531 10.258 1 98.69 79 GLY A O 1
ATOM 613 N N . ALA A 1 80 ? 7.016 -18.766 10.461 1 98.75 80 ALA A N 1
ATOM 614 C CA . ALA A 1 80 ? 8.07 -17.797 10.773 1 98.75 80 ALA A CA 1
ATOM 615 C C . ALA A 1 80 ? 7.914 -17.25 12.188 1 98.75 80 ALA A C 1
ATOM 617 O O . ALA A 1 80 ? 6.965 -17.609 12.891 1 98.75 80 ALA A O 1
ATOM 618 N N . GLU A 1 81 ? 8.883 -16.5 12.633 1 98.56 81 GLU A N 1
ATOM 619 C CA . GLU A 1 81 ? 8.727 -15.648 13.812 1 98.56 81 GLU A CA 1
ATOM 620 C C . GLU A 1 81 ? 8.133 -14.297 13.438 1 98.56 81 GLU A C 1
ATOM 622 O O . GLU A 1 81 ? 8.258 -13.852 12.297 1 98.56 81 GLU A O 1
ATOM 627 N N . GLN A 1 82 ? 7.504 -13.703 14.391 1 98.12 82 GLN A N 1
ATOM 628 C CA . GLN A 1 82 ? 6.777 -12.469 14.125 1 98.12 82 GLN A CA 1
ATOM 629 C C . GLN A 1 82 ? 7.707 -11.383 13.594 1 98.12 82 GLN A C 1
ATOM 631 O O . GLN A 1 82 ? 7.355 -10.656 12.656 1 98.12 82 GLN A O 1
ATOM 636 N N . ASP A 1 83 ? 8.906 -11.266 14.094 1 97.56 83 ASP A N 1
ATOM 637 C CA . ASP A 1 83 ? 9.812 -10.195 13.711 1 97.56 83 ASP A CA 1
ATOM 638 C C . ASP A 1 83 ? 10.477 -10.492 12.367 1 97.56 83 ASP A C 1
ATOM 640 O O . ASP A 1 83 ? 11.258 -9.68 11.859 1 97.56 83 ASP A O 1
ATOM 644 N N . GLU A 1 84 ? 10.102 -11.656 11.742 1 98.69 84 GLU A N 1
ATOM 645 C CA . GLU A 1 84 ? 10.594 -12.039 10.43 1 98.69 84 GLU A CA 1
ATOM 646 C C . GLU A 1 84 ? 9.578 -11.719 9.336 1 98.69 84 GLU A C 1
ATOM 648 O O . GLU A 1 84 ? 9.836 -11.938 8.156 1 98.69 84 GLU A O 1
ATOM 653 N N . VAL A 1 85 ? 8.438 -11.18 9.758 1 98.81 85 VAL A N 1
ATOM 654 C CA . VAL A 1 85 ? 7.348 -10.906 8.828 1 98.81 85 VAL A CA 1
ATOM 655 C C . VAL A 1 85 ? 7.242 -9.406 8.586 1 98.81 85 VAL A C 1
ATOM 657 O O . VAL A 1 85 ? 7.066 -8.625 9.523 1 98.81 85 VAL A O 1
ATOM 660 N N . ILE A 1 86 ? 7.344 -9.016 7.316 1 98.44 86 ILE A N 1
ATOM 661 C CA . ILE A 1 86 ? 7.246 -7.617 6.895 1 98.44 86 ILE A CA 1
ATOM 662 C C . ILE A 1 86 ? 6 -7.426 6.035 1 98.44 86 ILE A C 1
ATOM 664 O O . ILE A 1 86 ? 5.738 -8.211 5.121 1 98.44 86 ILE A O 1
ATOM 668 N N . PHE A 1 87 ? 5.227 -6.387 6.359 1 98.5 87 PHE A N 1
ATOM 669 C CA . PHE A 1 87 ? 4.066 -6.051 5.543 1 98.5 87 PHE A CA 1
ATOM 670 C C . PHE A 1 87 ? 4.402 -4.926 4.57 1 98.5 87 PHE A C 1
ATOM 672 O O . PHE A 1 87 ? 5.273 -4.098 4.844 1 98.5 87 PHE A O 1
ATOM 679 N N . GLY A 1 88 ? 3.754 -4.934 3.451 1 97.38 88 GLY A N 1
ATOM 680 C CA . GLY A 1 88 ? 3.842 -3.891 2.441 1 97.38 88 GLY A CA 1
ATOM 681 C C . GLY A 1 88 ? 2.67 -3.895 1.476 1 97.38 88 GLY A C 1
ATOM 682 O O . GLY A 1 88 ? 1.681 -4.598 1.695 1 97.38 88 GLY A O 1
ATOM 683 N N . PRO A 1 89 ? 2.729 -3.109 0.482 1 96.12 89 PRO A N 1
ATOM 684 C CA . PRO A 1 89 ? 1.554 -2.916 -0.37 1 96.12 89 PRO A CA 1
ATOM 685 C C . PRO A 1 89 ? 1.247 -4.137 -1.237 1 96.12 89 PRO A C 1
ATOM 687 O O . PRO A 1 89 ? 0.079 -4.438 -1.492 1 96.12 89 PRO A O 1
ATOM 690 N N . ASN A 1 90 ? 2.262 -4.746 -1.74 1 97 90 ASN A N 1
ATOM 691 C CA . ASN A 1 90 ? 2.189 -5.926 -2.6 1 97 90 ASN A CA 1
ATOM 692 C C . ASN A 1 90 ? 3.551 -6.598 -2.742 1 97 90 ASN A C 1
ATOM 694 O O . ASN A 1 90 ? 4.574 -6.023 -2.369 1 97 90 ASN A O 1
ATOM 698 N N . MET A 1 91 ? 3.492 -7.746 -3.229 1 97.62 91 MET A N 1
ATOM 699 C CA . MET A 1 91 ? 4.699 -8.562 -3.318 1 97.62 91 MET A CA 1
ATOM 700 C C . MET A 1 91 ? 5.738 -7.895 -4.215 1 97.62 91 MET A C 1
ATOM 702 O O . MET A 1 91 ? 6.934 -7.91 -3.906 1 97.62 91 MET A O 1
ATOM 706 N N . THR A 1 92 ? 5.348 -7.27 -5.32 1 97.5 92 THR A N 1
ATOM 707 C CA . THR A 1 92 ? 6.27 -6.668 -6.273 1 97.5 92 THR A CA 1
ATOM 708 C C . THR A 1 92 ? 7.043 -5.52 -5.633 1 97.5 92 THR A C 1
ATOM 710 O O . THR A 1 92 ? 8.266 -5.445 -5.75 1 97.5 92 THR A O 1
ATOM 713 N N . THR A 1 93 ? 6.332 -4.684 -4.938 1 96.69 93 THR A N 1
ATOM 714 C CA . THR A 1 93 ? 6.957 -3.547 -4.273 1 96.69 93 THR A CA 1
ATOM 715 C C . THR A 1 93 ? 7.93 -4.016 -3.195 1 96.69 93 THR A C 1
ATOM 717 O O . THR A 1 93 ? 9.039 -3.488 -3.08 1 96.69 93 THR A O 1
ATOM 720 N N . LEU A 1 94 ? 7.539 -4.969 -2.416 1 97.62 94 LEU A N 1
ATOM 721 C CA . LEU A 1 94 ? 8.391 -5.5 -1.362 1 97.62 94 LEU A CA 1
ATOM 722 C C . LEU A 1 94 ? 9.664 -6.105 -1.946 1 97.62 94 LEU A C 1
ATOM 724 O O . LEU A 1 94 ? 10.742 -5.965 -1.37 1 97.62 94 LEU A O 1
ATOM 728 N N . THR A 1 95 ? 9.531 -6.781 -3.098 1 98.31 95 THR A N 1
ATOM 729 C CA . THR A 1 95 ? 10.688 -7.406 -3.734 1 98.31 95 THR A CA 1
ATOM 730 C C . THR A 1 95 ? 11.648 -6.352 -4.273 1 98.31 95 THR A C 1
ATOM 732 O O . THR A 1 95 ? 12.867 -6.484 -4.141 1 98.31 95 THR A O 1
ATOM 735 N N . PHE A 1 96 ? 11.117 -5.27 -4.852 1 96.5 96 PHE A N 1
ATOM 736 C CA . PHE A 1 96 ? 11.977 -4.18 -5.301 1 96.5 96 PHE A CA 1
ATOM 737 C C . PHE A 1 96 ? 12.703 -3.547 -4.121 1 96.5 96 PHE A C 1
ATOM 739 O O . PHE A 1 96 ? 13.891 -3.236 -4.211 1 96.5 96 PHE A O 1
ATOM 746 N N . GLN A 1 97 ? 11.977 -3.312 -3.033 1 95.19 97 GLN A N 1
ATOM 747 C CA . GLN A 1 97 ? 12.594 -2.744 -1.838 1 95.19 97 GLN A CA 1
ATOM 748 C C . GLN A 1 97 ? 13.742 -3.617 -1.343 1 95.19 97 GLN A C 1
ATOM 750 O O . GLN A 1 97 ? 14.82 -3.111 -1.027 1 95.19 97 GLN A O 1
ATOM 755 N N . LEU A 1 98 ? 13.477 -4.891 -1.269 1 97.19 98 LEU A N 1
ATOM 756 C CA . LEU A 1 98 ? 14.5 -5.828 -0.825 1 97.19 98 LEU A CA 1
ATOM 757 C C . LEU A 1 98 ? 15.68 -5.844 -1.792 1 97.19 98 LEU A C 1
ATOM 759 O O . LEU A 1 98 ? 16.844 -5.883 -1.366 1 97.19 98 LEU A O 1
ATOM 763 N N . SER A 1 99 ? 15.375 -5.859 -3.102 1 97.19 99 SER A N 1
ATOM 764 C CA . SER A 1 99 ? 16.422 -5.887 -4.117 1 97.19 99 SER A CA 1
ATOM 765 C C . SER A 1 99 ? 17.344 -4.68 -3.99 1 97.19 99 SER A C 1
ATOM 767 O O . SER A 1 99 ? 18.562 -4.801 -4.168 1 97.19 99 SER A O 1
ATOM 769 N N . HIS A 1 100 ? 16.781 -3.506 -3.66 1 93.19 100 HIS A N 1
ATOM 770 C CA . HIS A 1 100 ? 17.594 -2.303 -3.479 1 93.19 100 HIS A CA 1
ATOM 771 C C . HIS A 1 100 ? 18.531 -2.445 -2.287 1 93.19 100 HIS A C 1
ATOM 773 O O . HIS A 1 100 ? 19.672 -1.982 -2.334 1 93.19 100 HIS A O 1
ATOM 779 N N . ALA A 1 101 ? 18.016 -3.027 -1.278 1 93.62 101 ALA A N 1
ATOM 780 C CA . ALA A 1 101 ? 18.844 -3.25 -0.093 1 93.62 101 ALA A CA 1
ATOM 781 C C . ALA A 1 101 ? 19.953 -4.266 -0.375 1 93.62 101 ALA A C 1
ATOM 783 O O . ALA A 1 101 ? 21.109 -4.055 -0 1 93.62 101 ALA A O 1
ATOM 784 N N . LEU A 1 102 ? 19.609 -5.379 -1.065 1 96.62 102 LEU A N 1
ATOM 785 C CA . LEU A 1 102 ? 20.547 -6.445 -1.376 1 96.62 102 LEU A CA 1
ATOM 786 C C . LEU A 1 102 ? 21.625 -5.957 -2.34 1 96.62 102 LEU A C 1
ATOM 788 O O . LEU A 1 102 ? 22.75 -6.461 -2.328 1 96.62 102 LEU A O 1
ATOM 792 N N . ALA A 1 103 ? 21.266 -5 -3.121 1 94.19 103 ALA A N 1
ATOM 793 C CA . ALA A 1 103 ? 22.156 -4.508 -4.164 1 94.19 103 ALA A CA 1
ATOM 794 C C . ALA A 1 103 ? 23.5 -4.082 -3.58 1 94.19 103 ALA A C 1
ATOM 796 O O . ALA A 1 103 ? 24.531 -4.207 -4.234 1 94.19 103 ALA A O 1
ATOM 797 N N . HIS A 1 104 ? 23.484 -3.648 -2.365 1 92.56 104 HIS A N 1
ATOM 798 C CA . HIS A 1 104 ? 24.703 -3.164 -1.709 1 92.56 104 HIS A CA 1
ATOM 799 C C . HIS A 1 104 ? 25.719 -4.281 -1.542 1 92.56 104 HIS A C 1
ATOM 801 O O . HIS A 1 104 ? 26.906 -4.02 -1.31 1 92.56 104 HIS A O 1
ATOM 807 N N . GLU A 1 105 ? 25.312 -5.539 -1.747 1 96.56 105 GLU A N 1
ATOM 808 C CA . GLU A 1 105 ? 26.188 -6.684 -1.539 1 96.56 105 GLU A CA 1
ATOM 809 C C . GLU A 1 105 ? 26.594 -7.32 -2.867 1 96.56 105 GLU A C 1
ATOM 811 O O . GLU A 1 105 ? 27.234 -8.367 -2.889 1 96.56 105 GLU A O 1
ATOM 816 N N . PHE A 1 106 ? 26.266 -6.727 -3.949 1 97.75 106 PHE A N 1
ATOM 817 C CA . PHE A 1 106 ? 26.484 -7.332 -5.258 1 97.75 106 PHE A CA 1
ATOM 818 C C . PHE A 1 106 ? 27.469 -6.512 -6.078 1 97.75 106 PHE A C 1
ATOM 820 O O . PHE A 1 106 ? 27.625 -5.309 -5.855 1 97.75 106 PHE A O 1
ATOM 827 N N . GLY A 1 107 ? 28.156 -7.141 -6.984 1 97.69 107 GLY A N 1
ATOM 828 C CA . GLY A 1 107 ? 29.078 -6.512 -7.91 1 97.69 107 GLY A CA 1
ATOM 829 C C . GLY A 1 107 ? 29.25 -7.285 -9.211 1 97.69 107 GLY A C 1
ATOM 830 O O . GLY A 1 107 ? 28.516 -8.25 -9.453 1 97.69 107 GLY A O 1
ATOM 831 N N . PRO A 1 108 ? 30.172 -6.875 -10.031 1 97.88 108 PRO A N 1
ATOM 832 C CA . PRO A 1 108 ? 30.328 -7.391 -11.391 1 97.88 108 PRO A CA 1
ATOM 833 C C . PRO A 1 108 ? 30.672 -8.875 -11.422 1 97.88 108 PRO A C 1
ATOM 835 O O . PRO A 1 108 ? 30.453 -9.547 -12.438 1 97.88 108 PRO A O 1
ATOM 838 N N . GLU A 1 109 ? 31.188 -9.43 -10.398 1 98.12 109 GLU A N 1
ATOM 839 C CA . GLU A 1 109 ? 31.609 -10.828 -10.391 1 98.12 109 GLU A CA 1
ATOM 840 C C . GLU A 1 109 ? 30.469 -11.75 -9.961 1 98.12 109 GLU A C 1
ATOM 842 O O . GLU A 1 109 ? 30.594 -12.977 -10.047 1 98.12 109 GLU A O 1
ATOM 847 N N . ASP A 1 110 ? 29.406 -11.133 -9.523 1 98.62 110 ASP A N 1
ATOM 848 C CA . ASP A 1 110 ? 28.312 -11.922 -8.953 1 98.62 110 ASP A CA 1
ATOM 849 C C . ASP A 1 110 ? 27.297 -12.32 -10.031 1 98.62 110 ASP A C 1
ATOM 851 O O . ASP A 1 110 ? 27.172 -11.633 -11.055 1 98.62 110 ASP A O 1
ATOM 855 N N . GLU A 1 111 ? 26.672 -13.445 -9.82 1 98.81 111 GLU A N 1
ATOM 856 C CA . GLU A 1 111 ? 25.609 -13.945 -10.688 1 98.81 111 GLU A CA 1
ATOM 857 C C . GLU A 1 111 ? 24.297 -14.086 -9.938 1 98.81 111 GLU A C 1
ATOM 859 O O . GLU A 1 111 ? 24.281 -14.391 -8.742 1 98.81 111 GLU A O 1
ATOM 864 N N . ILE A 1 112 ? 23.219 -13.797 -10.633 1 98.94 112 ILE A N 1
ATOM 865 C CA . ILE A 1 112 ? 21.859 -13.961 -10.125 1 98.94 112 ILE A CA 1
ATOM 866 C C . ILE A 1 112 ? 21.094 -14.938 -11.016 1 98.94 112 ILE A C 1
ATOM 868 O O . ILE A 1 112 ? 21.047 -14.766 -12.234 1 98.94 112 ILE A O 1
ATOM 872 N N . VAL A 1 113 ? 20.516 -15.961 -10.43 1 98.94 113 VAL A N 1
ATOM 873 C CA . VAL A 1 113 ? 19.766 -16.938 -11.195 1 98.94 113 VAL A CA 1
ATOM 874 C C . VAL A 1 113 ? 18.266 -16.641 -11.078 1 98.94 113 VAL A C 1
ATOM 876 O O . VAL A 1 113 ? 17.734 -16.5 -9.977 1 98.94 113 VAL A O 1
ATOM 879 N N . VAL A 1 114 ? 17.594 -16.469 -12.211 1 98.88 114 VAL A N 1
ATOM 880 C CA . VAL A 1 114 ? 16.141 -16.359 -12.297 1 98.88 114 VAL A CA 1
ATOM 881 C C . VAL A 1 114 ? 15.594 -17.469 -13.203 1 98.88 114 VAL A C 1
ATOM 883 O O . VAL A 1 114 ? 16.359 -18.172 -13.867 1 98.88 114 VAL A O 1
ATOM 886 N N . THR A 1 115 ? 14.289 -17.672 -13.195 1 98.88 115 THR A N 1
ATOM 887 C CA . THR A 1 115 ? 13.727 -18.75 -13.992 1 98.88 115 THR A CA 1
ATOM 888 C C . THR A 1 115 ? 12.773 -18.219 -15.055 1 98.88 115 THR A C 1
ATOM 890 O O . THR A 1 115 ? 12.109 -17.188 -14.836 1 98.88 115 THR A O 1
ATOM 893 N N . ARG A 1 116 ? 12.633 -18.906 -16.156 1 98.69 116 ARG A N 1
ATOM 894 C CA . ARG A 1 116 ? 11.719 -18.516 -17.234 1 98.69 116 ARG A CA 1
ATOM 895 C C . ARG A 1 116 ? 10.281 -18.891 -16.875 1 98.69 116 ARG A C 1
ATOM 897 O O . ARG A 1 116 ? 9.336 -18.422 -17.516 1 98.69 116 ARG A O 1
ATOM 904 N N . LEU A 1 117 ? 10.094 -19.609 -15.75 1 98.56 117 LEU A N 1
ATOM 905 C CA . LEU A 1 117 ? 8.766 -20.047 -15.344 1 98.56 117 LEU A CA 1
ATOM 906 C C . LEU A 1 117 ? 8.109 -19.016 -14.43 1 98.56 117 LEU A C 1
ATOM 908 O O . LEU A 1 117 ? 6.906 -19.094 -14.172 1 98.56 117 LEU A O 1
ATOM 912 N N . ASP A 1 118 ? 8.844 -17.984 -14.055 1 98.62 118 ASP A N 1
ATOM 913 C CA . ASP A 1 118 ? 8.422 -17.125 -12.961 1 98.62 118 ASP A CA 1
ATOM 914 C C . ASP A 1 118 ? 7.578 -15.961 -13.469 1 98.62 118 ASP A C 1
ATOM 916 O O . ASP A 1 118 ? 7.754 -15.508 -14.594 1 98.62 118 ASP A O 1
ATOM 920 N N . HIS A 1 119 ? 6.648 -15.539 -12.586 1 98.62 119 HIS A N 1
ATOM 921 C CA . HIS A 1 119 ? 6.066 -14.211 -12.68 1 98.62 119 HIS A CA 1
ATOM 922 C C . HIS A 1 119 ? 7.148 -13.133 -12.734 1 98.62 119 HIS A C 1
ATOM 924 O O . HIS A 1 119 ? 8.164 -13.234 -12.039 1 98.62 119 HIS A O 1
ATOM 930 N N . ASP A 1 120 ? 6.949 -12.078 -13.477 1 98.62 120 ASP A N 1
ATOM 931 C CA . ASP A 1 120 ? 7.988 -11.086 -13.75 1 98.62 120 ASP A CA 1
ATOM 932 C C . ASP A 1 120 ? 8.344 -10.312 -12.477 1 98.62 120 ASP A C 1
ATOM 934 O O . ASP A 1 120 ? 9.414 -9.711 -12.398 1 98.62 120 ASP A O 1
ATOM 938 N N . ALA A 1 121 ? 7.469 -10.297 -11.484 1 98.44 121 ALA A N 1
ATOM 939 C CA . ALA A 1 121 ? 7.762 -9.68 -10.195 1 98.44 121 ALA A CA 1
ATOM 940 C C . ALA A 1 121 ? 8.883 -10.43 -9.469 1 98.44 121 ALA A C 1
ATOM 942 O O . ALA A 1 121 ? 9.484 -9.898 -8.531 1 98.44 121 ALA A O 1
ATOM 943 N N . ASN A 1 122 ? 9.188 -11.648 -9.867 1 98.81 122 ASN A N 1
ATOM 944 C CA . ASN A 1 122 ? 10.32 -12.414 -9.352 1 98.81 122 ASN A CA 1
ATOM 945 C C . ASN A 1 122 ? 11.453 -12.492 -10.367 1 98.81 122 ASN A C 1
ATOM 947 O O . ASN A 1 122 ? 12.25 -13.43 -10.336 1 98.81 122 ASN A O 1
ATOM 951 N N . ILE A 1 123 ? 11.477 -11.594 -11.375 1 98.75 123 ILE A N 1
ATOM 952 C CA . ILE A 1 123 ? 12.539 -11.516 -12.375 1 98.75 123 ILE A CA 1
ATOM 953 C C . ILE A 1 123 ? 13.125 -10.102 -12.391 1 98.75 123 ILE A C 1
ATOM 955 O O . ILE A 1 123 ? 14.289 -9.906 -12.023 1 98.75 123 ILE A O 1
ATOM 959 N N . MET A 1 124 ? 12.32 -9.125 -12.555 1 97.94 124 MET A N 1
ATOM 960 C CA . MET A 1 124 ? 12.789 -7.785 -12.914 1 97.94 124 MET A CA 1
ATOM 961 C C . MET A 1 124 ? 13.477 -7.117 -11.727 1 97.94 124 MET A C 1
ATOM 963 O O . MET A 1 124 ? 14.445 -6.371 -11.906 1 97.94 124 MET A O 1
ATOM 967 N N . PRO A 1 125 ? 13 -7.254 -10.453 1 98.12 125 PRO A N 1
ATOM 968 C CA . PRO A 1 125 ? 13.766 -6.664 -9.352 1 98.12 125 PRO A CA 1
ATOM 969 C C . PRO A 1 125 ? 15.219 -7.125 -9.344 1 98.12 125 PRO A C 1
ATOM 971 O O . PRO A 1 125 ? 16.125 -6.324 -9.07 1 98.12 125 PRO A O 1
ATOM 974 N N . TRP A 1 126 ? 15.453 -8.352 -9.734 1 98.75 126 TRP A N 1
ATOM 975 C CA . TRP A 1 126 ? 16.797 -8.922 -9.719 1 98.75 126 TRP A CA 1
ATOM 976 C C . TRP A 1 126 ? 17.578 -8.516 -10.961 1 98.75 126 TRP A C 1
ATOM 978 O O . TRP A 1 126 ? 18.781 -8.273 -10.898 1 98.75 126 TRP A O 1
ATOM 988 N N . VAL A 1 127 ? 16.844 -8.445 -12.078 1 98.19 127 VAL A N 1
ATOM 989 C CA . VAL A 1 127 ? 17.469 -7.98 -13.312 1 98.19 127 VAL A CA 1
ATOM 990 C C . VAL A 1 127 ? 17.922 -6.531 -13.141 1 98.19 127 VAL A C 1
ATOM 992 O O . VAL A 1 127 ? 19.031 -6.176 -13.547 1 98.19 127 VAL A O 1
ATOM 995 N N . ARG A 1 128 ? 17.078 -5.707 -12.523 1 95.38 128 ARG A N 1
ATOM 996 C CA . ARG A 1 128 ? 17.438 -4.309 -12.297 1 95.38 128 ARG A CA 1
ATOM 997 C C . ARG A 1 128 ? 18.594 -4.184 -11.32 1 95.38 128 ARG A C 1
ATOM 999 O O . ARG A 1 128 ? 19.469 -3.336 -11.5 1 95.38 128 ARG A O 1
ATOM 1006 N N . LEU A 1 129 ? 18.531 -4.996 -10.273 1 96.25 129 LEU A N 1
ATOM 1007 C CA . LEU A 1 129 ? 19.656 -5.059 -9.352 1 96.25 129 LEU A CA 1
ATOM 1008 C C . LEU A 1 129 ? 20.953 -5.391 -10.086 1 96.25 129 LEU A C 1
ATOM 1010 O O . LEU A 1 129 ? 21.984 -4.742 -9.875 1 96.25 129 LEU A O 1
ATOM 1014 N N . ALA A 1 130 ? 20.938 -6.387 -10.953 1 98.06 130 ALA A N 1
ATOM 1015 C CA . ALA A 1 130 ? 22.109 -6.793 -11.719 1 98.06 130 ALA A CA 1
ATOM 1016 C C . ALA A 1 130 ? 22.609 -5.656 -12.602 1 98.06 130 ALA A C 1
ATOM 1018 O O . ALA A 1 130 ? 23.812 -5.418 -12.695 1 98.06 130 ALA A O 1
ATOM 1019 N N . GLU A 1 131 ? 21.656 -4.957 -13.219 1 94.94 131 GLU A N 1
ATOM 1020 C CA . GLU A 1 131 ? 22.016 -3.822 -14.07 1 94.94 131 GLU A CA 1
ATOM 1021 C C . GLU A 1 131 ? 22.688 -2.719 -13.266 1 94.94 131 GLU A C 1
ATOM 1023 O O . GLU A 1 131 ? 23.703 -2.158 -13.695 1 94.94 131 GLU A O 1
ATOM 1028 N N . ASP A 1 132 ? 22.156 -2.428 -12.125 1 90.81 132 ASP A N 1
ATOM 1029 C CA . ASP A 1 132 ? 22.656 -1.347 -11.281 1 90.81 132 ASP A CA 1
ATOM 1030 C C . ASP A 1 132 ? 24.062 -1.66 -10.758 1 90.81 132 ASP A C 1
ATOM 1032 O O . ASP A 1 132 ? 24.875 -0.754 -10.562 1 90.81 132 ASP A O 1
ATOM 1036 N N . ARG A 1 133 ? 24.359 -3.01 -10.57 1 95.25 133 ARG A N 1
ATOM 1037 C CA . ARG A 1 133 ? 25.594 -3.359 -9.859 1 95.25 133 ARG A CA 1
ATOM 1038 C C . ARG A 1 133 ? 26.578 -4.047 -10.781 1 95.25 133 ARG A C 1
ATOM 1040 O O . ARG A 1 133 ? 27.703 -4.379 -10.375 1 95.25 133 ARG A O 1
ATOM 1047 N N . GLY A 1 134 ? 26.172 -4.25 -12.008 1 97.38 134 GLY A N 1
ATOM 1048 C CA . GLY A 1 134 ? 27.031 -4.879 -13 1 97.38 134 GLY A CA 1
ATOM 1049 C C . GLY A 1 134 ? 27.094 -6.387 -12.867 1 97.38 134 GLY A C 1
ATOM 1050 O O . GLY A 1 134 ? 28.016 -7.027 -13.383 1 97.38 134 GLY A O 1
ATOM 1051 N N . ALA A 1 135 ? 26.172 -7.004 -12.125 1 98.56 135 ALA A N 1
ATOM 1052 C CA . ALA A 1 135 ? 26.094 -8.453 -11.977 1 98.56 135 ALA A CA 1
ATOM 1053 C C . ALA A 1 135 ? 25.531 -9.102 -13.234 1 98.56 135 ALA A C 1
ATOM 1055 O O . ALA A 1 135 ? 25.062 -8.406 -14.148 1 98.56 135 ALA A O 1
ATOM 1056 N N . THR A 1 136 ? 25.625 -10.43 -13.312 1 98.69 136 THR A N 1
ATOM 1057 C CA . THR A 1 136 ? 25.156 -11.172 -14.477 1 98.69 136 THR A CA 1
ATOM 1058 C C . THR A 1 136 ? 23.922 -11.992 -14.125 1 98.69 136 THR A C 1
ATOM 1060 O O . THR A 1 136 ? 23.906 -12.711 -13.125 1 98.69 136 THR A O 1
ATOM 1063 N N . VAL A 1 137 ? 22.922 -11.906 -14.953 1 98.81 137 VAL A N 1
ATOM 1064 C CA . VAL A 1 137 ? 21.703 -12.688 -14.758 1 98.81 137 VAL A CA 1
ATOM 1065 C C . VAL A 1 137 ? 21.797 -14 -15.539 1 98.81 137 VAL A C 1
ATOM 1067 O O . VAL A 1 137 ? 22.156 -14 -16.719 1 98.81 137 VAL A O 1
ATOM 1070 N N . ARG A 1 138 ? 21.578 -15.086 -14.867 1 98.81 138 ARG A N 1
ATOM 1071 C CA . ARG A 1 138 ? 21.5 -16.422 -15.461 1 98.81 138 ARG A CA 1
ATOM 1072 C C . ARG A 1 138 ? 20.062 -16.922 -15.484 1 98.81 138 ARG A C 1
ATOM 1074 O O . ARG A 1 138 ? 19.375 -16.875 -14.469 1 98.81 138 ARG A O 1
ATOM 1081 N N . TRP A 1 139 ? 19.641 -17.438 -16.625 1 98.81 139 TRP A N 1
ATOM 1082 C CA . TRP A 1 139 ? 18.25 -17.828 -16.812 1 98.81 139 TRP A CA 1
ATOM 1083 C C . TRP A 1 139 ? 18.109 -19.344 -16.797 1 98.81 139 TRP A C 1
ATOM 1085 O O . TRP A 1 139 ? 18.656 -20.047 -17.641 1 98.81 139 TRP A O 1
ATOM 1095 N N . ALA A 1 140 ? 17.391 -19.844 -15.82 1 98.88 140 ALA A N 1
ATOM 1096 C CA . ALA A 1 140 ? 17.016 -21.25 -15.844 1 98.88 140 ALA A CA 1
ATOM 1097 C C . ALA A 1 140 ? 15.906 -21.5 -16.859 1 98.88 140 ALA A C 1
ATOM 1099 O O . ALA A 1 140 ? 14.867 -20.828 -16.859 1 98.88 140 ALA A O 1
ATOM 1100 N N . ASP A 1 141 ? 16.016 -22.484 -17.656 1 98.62 141 ASP A N 1
ATOM 1101 C CA . ASP A 1 141 ? 15.094 -22.734 -18.75 1 98.62 141 ASP A CA 1
ATOM 1102 C C . ASP A 1 141 ? 13.961 -23.656 -18.312 1 98.62 141 ASP A C 1
ATOM 1104 O O . ASP A 1 141 ? 13.945 -24.125 -17.172 1 98.62 141 ASP A O 1
ATOM 1108 N N . VAL A 1 142 ? 13.016 -23.875 -19.234 1 98.25 142 VAL A N 1
ATOM 1109 C CA . VAL A 1 142 ? 11.82 -24.656 -18.953 1 98.25 142 VAL A CA 1
ATOM 1110 C C . VAL A 1 142 ? 11.633 -25.719 -20.031 1 98.25 142 VAL A C 1
ATOM 1112 O O . VAL A 1 142 ? 12.047 -25.531 -21.188 1 98.25 142 VAL A O 1
ATOM 1115 N N . ASP A 1 143 ? 11.102 -26.828 -19.594 1 97.88 143 ASP A N 1
ATOM 1116 C CA . ASP A 1 143 ? 10.578 -27.797 -20.562 1 97.88 143 ASP A CA 1
ATOM 1117 C C . ASP A 1 143 ? 9.281 -27.281 -21.203 1 97.88 143 ASP A C 1
ATOM 1119 O O . ASP A 1 143 ? 8.266 -27.141 -20.516 1 97.88 143 ASP A O 1
ATOM 1123 N N . VAL A 1 144 ? 9.227 -27.094 -22.469 1 96.94 144 VAL A N 1
ATOM 1124 C CA . VAL A 1 144 ? 8.117 -26.422 -23.125 1 96.94 144 VAL A CA 1
ATOM 1125 C C . VAL A 1 144 ? 6.914 -27.359 -23.203 1 96.94 144 VAL A C 1
ATOM 1127 O O . VAL A 1 144 ? 5.781 -26.906 -23.391 1 96.94 144 VAL A O 1
ATOM 1130 N N . GLU A 1 145 ? 7.172 -28.641 -23.078 1 95.5 145 GLU A N 1
ATOM 1131 C CA . GLU A 1 145 ? 6.066 -29.594 -23.141 1 95.5 145 GLU A CA 1
ATOM 1132 C C . GLU A 1 145 ? 5.348 -29.703 -21.797 1 95.5 145 GLU A C 1
ATOM 1134 O O . GLU A 1 145 ? 4.117 -29.766 -21.75 1 95.5 145 GLU A O 1
ATOM 1139 N N . THR A 1 146 ? 6.113 -29.688 -20.719 1 96.88 146 THR A N 1
ATOM 1140 C CA . THR A 1 146 ? 5.52 -29.938 -19.422 1 96.88 146 THR A CA 1
ATOM 1141 C C . THR A 1 146 ? 5.438 -28.656 -18.594 1 96.88 146 THR A C 1
ATOM 1143 O O . THR A 1 146 ? 4.797 -28.625 -17.547 1 96.88 146 THR A O 1
ATOM 1146 N N . CYS A 1 147 ? 6.074 -27.594 -19.141 1 98.38 147 CYS A N 1
ATOM 1147 C CA . CYS A 1 147 ? 6.168 -26.344 -18.422 1 98.38 147 CYS A CA 1
ATOM 1148 C C . CYS A 1 147 ? 6.723 -26.562 -17.016 1 98.38 147 CYS A C 1
ATOM 1150 O O . CYS A 1 147 ? 6.145 -26.094 -16.031 1 98.38 147 CYS A O 1
ATOM 1152 N N . THR A 1 148 ? 7.75 -27.359 -16.891 1 98.44 148 THR A N 1
ATOM 1153 C CA . THR A 1 148 ? 8.516 -27.578 -15.672 1 98.44 148 THR A CA 1
ATOM 1154 C C . THR A 1 148 ? 9.945 -27.062 -15.844 1 98.44 148 THR A C 1
ATOM 1156 O O . THR A 1 148 ? 10.438 -26.953 -16.969 1 98.44 148 THR A O 1
ATOM 1159 N N . LEU A 1 149 ? 10.609 -26.734 -14.758 1 98.56 149 LEU A N 1
ATOM 1160 C CA . LEU A 1 149 ? 11.977 -26.234 -14.82 1 98.56 149 LEU A CA 1
ATOM 1161 C C . LEU A 1 149 ? 12.938 -27.328 -15.266 1 98.56 149 LEU A C 1
ATOM 1163 O O . LEU A 1 149 ? 12.781 -28.484 -14.867 1 98.56 149 LEU A O 1
ATOM 1167 N N . ASP A 1 150 ? 13.883 -26.938 -16.125 1 98.25 150 ASP A N 1
ATOM 1168 C CA . ASP A 1 150 ? 15.031 -27.797 -16.391 1 98.25 150 ASP A CA 1
ATOM 1169 C C . ASP A 1 150 ? 15.961 -27.875 -15.18 1 98.25 150 ASP A C 1
ATOM 1171 O O . ASP A 1 150 ? 16.922 -27.109 -15.086 1 98.25 150 ASP A O 1
ATOM 1175 N N . MET A 1 151 ? 15.75 -28.875 -14.359 1 98.25 151 MET A N 1
ATOM 1176 C CA . MET A 1 151 ? 16.422 -28.953 -13.07 1 98.25 151 MET A CA 1
ATOM 1177 C C . MET A 1 151 ? 17.922 -29.188 -13.25 1 98.25 151 MET A C 1
ATOM 1179 O O . MET A 1 151 ? 18.734 -28.641 -12.508 1 98.25 151 MET A O 1
ATOM 1183 N N . ASP A 1 152 ? 18.312 -30.016 -14.211 1 98.25 152 ASP A N 1
ATOM 1184 C CA . ASP A 1 152 ? 19.719 -30.25 -14.477 1 98.25 152 ASP A CA 1
ATOM 1185 C C . ASP A 1 152 ? 20.422 -28.953 -14.922 1 98.25 152 ASP A C 1
ATOM 1187 O O . ASP A 1 152 ? 21.5 -28.641 -14.445 1 98.25 152 ASP A O 1
ATOM 1191 N N . GLY A 1 153 ? 19.766 -28.297 -15.812 1 98.44 153 GLY A N 1
ATOM 1192 C CA . GLY A 1 153 ? 20.297 -27.031 -16.25 1 98.44 153 GLY A CA 1
ATOM 1193 C C . GLY A 1 153 ? 20.391 -26 -15.148 1 98.44 153 GLY A C 1
ATOM 1194 O O . GLY A 1 153 ? 21.359 -25.25 -15.062 1 98.44 153 GLY A O 1
ATOM 1195 N N . LEU A 1 154 ? 19.359 -25.953 -14.344 1 98.81 154 LEU A N 1
ATOM 1196 C CA . LEU A 1 154 ? 19.328 -25.031 -13.219 1 98.81 154 LEU A CA 1
ATOM 1197 C C . LEU A 1 154 ? 20.469 -25.312 -12.25 1 98.81 154 LEU A C 1
ATOM 1199 O O . LEU A 1 154 ? 21.156 -24.375 -11.805 1 98.81 154 LEU A O 1
ATOM 1203 N N . GLN A 1 155 ? 20.656 -26.516 -11.906 1 98.69 155 GLN A N 1
ATOM 1204 C CA . GLN A 1 155 ? 21.766 -26.875 -11.023 1 98.69 155 GLN A CA 1
ATOM 1205 C C . GLN A 1 155 ? 23.109 -26.422 -11.602 1 98.69 155 GLN A C 1
ATOM 1207 O O . GLN A 1 155 ? 23.953 -25.906 -10.875 1 98.69 155 GLN A O 1
ATOM 1212 N N . ALA A 1 156 ? 23.266 -26.594 -12.891 1 98.56 156 ALA A N 1
ATOM 1213 C CA . ALA A 1 156 ? 24.516 -26.234 -13.562 1 98.56 156 ALA A CA 1
ATOM 1214 C C . ALA A 1 156 ? 24.75 -24.734 -13.555 1 98.56 156 ALA A C 1
ATOM 1216 O O . ALA A 1 156 ? 25.891 -24.266 -13.617 1 98.56 156 ALA A O 1
ATOM 1217 N N . LEU A 1 157 ? 23.688 -23.953 -13.453 1 98.69 157 LEU A N 1
ATOM 1218 C CA . LEU A 1 157 ? 23.781 -22.5 -13.453 1 98.69 157 LEU A CA 1
ATOM 1219 C C . LEU A 1 157 ? 24.281 -21.984 -12.102 1 98.69 157 LEU A C 1
ATOM 1221 O O . LEU A 1 157 ? 24.781 -20.859 -12.008 1 98.69 157 LEU A O 1
ATOM 1225 N N . ILE A 1 158 ? 24.109 -22.781 -11.055 1 98.81 158 ILE A N 1
ATOM 1226 C CA . ILE A 1 158 ? 24.5 -22.375 -9.711 1 98.81 158 ILE A CA 1
ATOM 1227 C C . ILE A 1 158 ? 25.984 -22.688 -9.477 1 98.81 158 ILE A C 1
ATOM 1229 O O . ILE A 1 158 ? 26.375 -23.859 -9.43 1 98.81 158 ILE A O 1
ATOM 1233 N N . THR A 1 159 ? 26.766 -21.656 -9.398 1 98.31 159 THR A N 1
ATOM 1234 C CA . THR A 1 159 ? 28.219 -21.734 -9.234 1 98.31 159 THR A CA 1
ATOM 1235 C C . THR A 1 159 ? 28.656 -20.984 -7.988 1 98.31 159 THR A C 1
ATOM 1237 O O . THR A 1 159 ? 27.844 -20.359 -7.312 1 98.31 159 THR A O 1
ATOM 1240 N N . PRO A 1 160 ? 29.906 -21.047 -7.664 1 97.88 160 PRO A N 1
ATOM 1241 C CA . PRO A 1 160 ? 30.406 -20.266 -6.523 1 97.88 160 PRO A CA 1
ATOM 1242 C C . PRO A 1 160 ? 30.25 -18.766 -6.727 1 97.88 160 PRO A C 1
ATOM 1244 O O . PRO A 1 160 ? 30.359 -17.984 -5.77 1 97.88 160 PRO A O 1
ATOM 1247 N N . ARG A 1 161 ? 29.922 -18.328 -7.953 1 98.38 161 ARG A N 1
ATOM 1248 C CA . ARG A 1 161 ? 29.703 -16.922 -8.25 1 98.38 161 ARG A CA 1
ATOM 1249 C C . ARG A 1 161 ? 28.25 -16.531 -8.031 1 98.38 161 ARG A C 1
ATOM 1251 O O . ARG A 1 161 ? 27.922 -15.352 -7.992 1 98.38 161 ARG A O 1
ATOM 1258 N N . THR A 1 162 ? 27.391 -17.531 -7.887 1 98.81 162 THR A N 1
ATOM 1259 C CA . THR A 1 162 ? 25.984 -17.25 -7.676 1 98.81 162 THR A CA 1
ATOM 1260 C C . THR A 1 162 ? 25.75 -16.625 -6.297 1 98.81 162 THR A C 1
ATOM 1262 O O . THR A 1 162 ? 26.141 -17.203 -5.281 1 98.81 162 THR A O 1
ATOM 1265 N N . LYS A 1 163 ? 25.125 -15.469 -6.328 1 98.81 163 LYS A N 1
ATOM 1266 C CA . LYS A 1 163 ? 24.891 -14.766 -5.07 1 98.81 163 LYS A CA 1
ATOM 1267 C C . LYS A 1 163 ? 23.406 -14.789 -4.691 1 98.81 163 LYS A C 1
ATOM 1269 O O . LYS A 1 163 ? 23.047 -14.57 -3.531 1 98.81 163 LYS A O 1
ATOM 1274 N N . LEU A 1 164 ? 22.547 -15.023 -5.598 1 98.94 164 LEU A N 1
ATOM 1275 C CA . LEU A 1 164 ? 21.109 -15.102 -5.359 1 98.94 164 LEU A CA 1
ATOM 1276 C C . LEU A 1 164 ? 20.438 -16.047 -6.352 1 98.94 164 LEU A C 1
ATOM 1278 O O . LEU A 1 164 ? 20.75 -16.031 -7.543 1 98.94 164 LEU A O 1
ATOM 1282 N N . VAL A 1 165 ? 19.609 -16.906 -5.879 1 98.94 165 VAL A N 1
ATOM 1283 C CA . VAL A 1 165 ? 18.719 -17.719 -6.691 1 98.94 165 VAL A CA 1
ATOM 1284 C C . VAL A 1 165 ? 17.266 -17.359 -6.379 1 98.94 165 VAL A C 1
ATOM 1286 O O . VAL A 1 165 ? 16.797 -17.547 -5.25 1 98.94 165 VAL A O 1
ATOM 1289 N N . ALA A 1 166 ? 16.562 -16.797 -7.344 1 98.94 166 ALA A N 1
ATOM 1290 C CA . ALA A 1 166 ? 15.133 -16.469 -7.234 1 98.94 166 ALA A CA 1
ATOM 1291 C C . ALA A 1 166 ? 14.281 -17.516 -7.949 1 98.94 166 ALA A C 1
ATOM 1293 O O . ALA A 1 166 ? 14.5 -17.797 -9.125 1 98.94 166 ALA A O 1
ATOM 1294 N N . ILE A 1 167 ? 13.297 -18.094 -7.281 1 98.88 167 ILE A N 1
ATOM 1295 C CA . ILE A 1 167 ? 12.5 -19.172 -7.844 1 98.88 167 ILE A CA 1
ATOM 1296 C C . ILE A 1 167 ? 11.055 -19.047 -7.359 1 98.88 167 ILE A C 1
ATOM 1298 O O . ILE A 1 167 ? 10.805 -18.672 -6.211 1 98.88 167 ILE A O 1
ATOM 1302 N N . GLY A 1 168 ? 10.133 -19.312 -8.227 1 98.81 168 GLY A N 1
ATOM 1303 C CA . GLY A 1 168 ? 8.734 -19.391 -7.836 1 98.81 168 GLY A CA 1
ATOM 1304 C C . GLY A 1 168 ? 8.375 -20.734 -7.215 1 98.81 168 GLY A C 1
ATOM 1305 O O . GLY A 1 168 ? 8.836 -21.781 -7.672 1 98.81 168 GLY A O 1
ATOM 1306 N N . TYR A 1 169 ? 7.562 -20.656 -6.145 1 98.88 169 TYR A N 1
ATOM 1307 C CA . TYR A 1 169 ? 7.082 -21.906 -5.543 1 98.88 169 TYR A CA 1
ATOM 1308 C C . TYR A 1 169 ? 6.164 -22.656 -6.5 1 98.88 169 TYR A C 1
ATOM 1310 O O . TYR A 1 169 ? 6.258 -23.875 -6.625 1 98.88 169 TYR A O 1
ATOM 1318 N N . ALA A 1 170 ? 5.312 -21.906 -7.184 1 98.75 170 ALA A N 1
ATOM 1319 C CA . ALA A 1 170 ? 4.418 -22.469 -8.195 1 98.75 170 ALA A CA 1
ATOM 1320 C C . ALA A 1 170 ? 4.211 -21.469 -9.344 1 98.75 170 ALA A C 1
ATOM 1322 O O . ALA A 1 170 ? 4.184 -20.266 -9.125 1 98.75 170 ALA A O 1
ATOM 1323 N N . SER A 1 171 ? 4.094 -22 -10.531 1 98.75 171 SER A N 1
ATOM 1324 C CA . SER A 1 171 ? 3.877 -21.172 -11.703 1 98.75 171 SER A CA 1
ATOM 1325 C C . SER A 1 171 ? 2.479 -20.562 -11.695 1 98.75 171 SER A C 1
ATOM 1327 O O . SER A 1 171 ? 1.485 -21.266 -11.539 1 98.75 171 SER A O 1
ATOM 1329 N N . ASN A 1 172 ? 2.459 -19.219 -11.859 1 98.44 172 ASN A N 1
ATOM 1330 C CA . ASN A 1 172 ? 1.161 -18.562 -11.922 1 98.44 172 ASN A CA 1
ATOM 1331 C C . ASN A 1 172 ? 0.458 -18.828 -13.25 1 98.44 172 ASN A C 1
ATOM 1333 O O . ASN A 1 172 ? -0.744 -18.594 -13.383 1 98.44 172 ASN A O 1
ATOM 1337 N N . ALA A 1 173 ? 1.175 -19.328 -14.211 1 98.5 173 ALA A N 1
ATOM 1338 C CA . ALA A 1 173 ? 0.618 -19.516 -15.547 1 98.5 173 ALA A CA 1
ATOM 1339 C C . ALA A 1 173 ? 0.108 -20.938 -15.734 1 98.5 173 ALA A C 1
ATOM 1341 O O . ALA A 1 173 ? -0.986 -21.141 -16.266 1 98.5 173 ALA A O 1
ATOM 1342 N N . THR A 1 174 ? 0.937 -21.922 -15.219 1 98.44 174 THR A N 1
ATOM 1343 C CA . THR A 1 174 ? 0.627 -23.297 -15.594 1 98.44 174 THR A CA 1
ATOM 1344 C C . THR A 1 174 ? 0.38 -24.156 -14.359 1 98.44 174 THR A C 1
ATOM 1346 O O . THR A 1 174 ? 0.017 -25.328 -14.477 1 98.44 174 THR A O 1
ATOM 1349 N N . GLY A 1 175 ? 0.595 -23.625 -13.211 1 98.38 175 GLY A N 1
ATOM 1350 C CA . GLY A 1 175 ? 0.268 -24.312 -11.977 1 98.38 175 GLY A CA 1
ATOM 1351 C C . GLY A 1 175 ? 1.375 -25.234 -11.5 1 98.38 175 GLY A C 1
ATOM 1352 O O . GLY A 1 175 ? 1.288 -25.812 -10.414 1 98.38 175 GLY A O 1
ATOM 1353 N N . THR A 1 176 ? 2.479 -25.359 -12.242 1 98.62 176 THR A N 1
ATOM 1354 C CA . THR A 1 176 ? 3.59 -26.234 -11.891 1 98.62 176 THR A CA 1
ATOM 1355 C C . THR A 1 176 ? 4.133 -25.891 -10.508 1 98.62 176 THR A C 1
ATOM 1357 O O . THR A 1 176 ? 4.422 -24.719 -10.219 1 98.62 176 THR A O 1
ATOM 1360 N N . ILE A 1 177 ? 4.195 -26.875 -9.625 1 98.56 177 ILE A N 1
ATOM 1361 C CA . ILE A 1 177 ? 4.855 -26.703 -8.336 1 98.56 177 ILE A CA 1
ATOM 1362 C C . ILE A 1 177 ? 6.336 -27.062 -8.461 1 98.56 177 ILE A C 1
ATOM 1364 O O . ILE A 1 177 ? 6.676 -28.188 -8.836 1 98.56 177 ILE A O 1
ATOM 1368 N N . ASN A 1 178 ? 7.211 -26.141 -8.172 1 98.69 178 ASN A N 1
ATOM 1369 C CA . ASN A 1 178 ? 8.648 -26.375 -8.297 1 98.69 178 ASN A CA 1
ATOM 1370 C C . ASN A 1 178 ? 9.219 -27.047 -7.047 1 98.69 178 ASN A C 1
ATOM 1372 O O . ASN A 1 178 ? 8.711 -26.844 -5.941 1 98.69 178 ASN A O 1
ATOM 1376 N N . ASP A 1 179 ? 10.227 -27.859 -7.23 1 98.31 179 ASP A N 1
ATOM 1377 C CA . ASP A 1 179 ? 10.984 -28.422 -6.113 1 98.31 179 ASP A CA 1
ATOM 1378 C C . ASP A 1 179 ? 11.898 -27.359 -5.492 1 98.31 179 ASP A C 1
ATOM 1380 O O . ASP A 1 179 ? 13.125 -27.469 -5.574 1 98.31 179 ASP A O 1
ATOM 1384 N N . VAL A 1 180 ? 11.32 -26.438 -4.766 1 98.56 180 VAL A N 1
ATOM 1385 C CA . VAL A 1 180 ? 12.055 -25.281 -4.242 1 98.56 180 VAL A CA 1
ATOM 1386 C C . VAL A 1 180 ? 13.055 -25.75 -3.184 1 98.56 180 VAL A C 1
ATOM 1388 O O . VAL A 1 180 ? 14.125 -25.156 -3.023 1 98.56 180 VAL A O 1
ATOM 1391 N N . GLN A 1 181 ? 12.711 -26.812 -2.43 1 98.38 181 GLN A N 1
ATOM 1392 C CA . GLN A 1 181 ? 13.594 -27.328 -1.386 1 98.38 181 GLN A CA 1
ATOM 1393 C C . GLN A 1 181 ? 14.953 -27.703 -1.959 1 98.38 181 GLN A C 1
ATOM 1395 O O . GLN A 1 181 ? 15.992 -27.328 -1.414 1 98.38 181 GLN A O 1
ATOM 1400 N N . THR A 1 182 ? 14.93 -28.469 -3.055 1 98.75 182 THR A N 1
ATOM 1401 C CA . THR A 1 182 ? 16.156 -28.891 -3.703 1 98.75 182 THR A CA 1
ATOM 1402 C C . THR A 1 182 ? 16.969 -27.688 -4.195 1 98.75 182 THR A C 1
ATOM 1404 O O . THR A 1 182 ? 18.172 -27.641 -4.004 1 98.75 182 THR A O 1
ATOM 1407 N N . VAL A 1 183 ? 16.328 -26.734 -4.777 1 98.88 183 VAL A N 1
ATOM 1408 C CA . VAL A 1 183 ? 17 -25.547 -5.312 1 98.88 183 VAL A CA 1
ATOM 1409 C C . VAL A 1 183 ? 17.609 -24.734 -4.176 1 98.88 183 VAL A C 1
ATOM 1411 O O . VAL A 1 183 ? 18.719 -24.219 -4.309 1 98.88 183 VAL A O 1
ATOM 1414 N N . ILE A 1 184 ? 16.906 -24.625 -3.053 1 98.88 184 ILE A N 1
ATOM 1415 C CA . ILE A 1 184 ? 17.406 -23.906 -1.883 1 98.88 184 ILE A CA 1
ATOM 1416 C C . ILE A 1 184 ? 18.688 -24.578 -1.373 1 98.88 184 ILE A C 1
ATOM 1418 O O . ILE A 1 184 ? 19.641 -23.906 -0.995 1 98.88 184 ILE A O 1
ATOM 1422 N N . GLN A 1 185 ? 18.703 -25.906 -1.394 1 98.69 185 GLN A N 1
ATOM 1423 C CA . GLN A 1 185 ? 19.891 -26.641 -0.966 1 98.69 185 GLN A CA 1
ATOM 1424 C C . GLN A 1 185 ? 21.062 -26.359 -1.888 1 98.69 185 GLN A C 1
ATOM 1426 O O . GLN A 1 185 ? 22.188 -26.172 -1.421 1 98.69 185 GLN A O 1
ATOM 1431 N N . TRP A 1 186 ? 20.844 -26.391 -3.246 1 98.81 186 TRP A N 1
ATOM 1432 C CA . TRP A 1 186 ? 21.906 -26.078 -4.203 1 98.81 186 TRP A CA 1
ATOM 1433 C C . TRP A 1 186 ? 22.438 -24.672 -3.965 1 98.81 186 TRP A C 1
ATOM 1435 O O . TRP A 1 186 ? 23.656 -24.453 -3.979 1 98.81 186 TRP A O 1
ATOM 1445 N N . ALA A 1 187 ? 21.531 -23.672 -3.752 1 98.81 187 ALA A N 1
ATOM 1446 C CA . ALA A 1 187 ? 21.922 -22.297 -3.521 1 98.81 187 ALA A CA 1
ATOM 1447 C C . ALA A 1 187 ? 22.75 -22.156 -2.248 1 98.81 187 ALA A C 1
ATOM 1449 O O . ALA A 1 187 ? 23.766 -21.469 -2.232 1 98.81 187 ALA A O 1
ATOM 1450 N N . ARG A 1 188 ? 22.312 -22.797 -1.177 1 98 188 ARG A N 1
ATOM 1451 C CA . ARG A 1 188 ? 23.016 -22.766 0.102 1 98 188 ARG A CA 1
ATOM 1452 C C . ARG A 1 188 ? 24.438 -23.312 -0.039 1 98 188 ARG A C 1
ATOM 1454 O O . ARG A 1 188 ? 25.375 -22.75 0.53 1 98 188 ARG A O 1
ATOM 1461 N N . ALA A 1 189 ? 24.516 -24.375 -0.759 1 98.25 189 ALA A N 1
ATOM 1462 C CA . ALA A 1 189 ? 25.828 -24.984 -0.967 1 98.25 189 ALA A CA 1
ATOM 1463 C C . ALA A 1 189 ? 26.766 -24.031 -1.687 1 98.25 189 ALA A C 1
ATOM 1465 O O . ALA A 1 189 ? 27.984 -24.0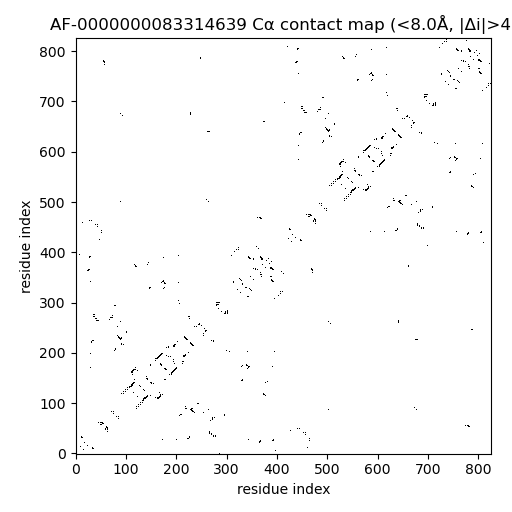62 -1.467 1 98.25 189 ALA A O 1
ATOM 1466 N N . ALA A 1 190 ? 26.234 -23.156 -2.475 1 98.38 190 ALA A N 1
ATOM 1467 C CA . ALA A 1 190 ? 27.031 -22.188 -3.23 1 98.38 190 ALA A CA 1
ATOM 1468 C C . ALA A 1 190 ? 27.203 -20.891 -2.445 1 98.38 190 ALA A C 1
ATOM 1470 O O . ALA A 1 190 ? 27.922 -19.984 -2.887 1 98.38 190 ALA A O 1
ATOM 1471 N N . GLY A 1 191 ? 26.516 -20.781 -1.271 1 98.19 191 GLY A N 1
ATOM 1472 C CA . GLY A 1 191 ? 26.594 -19.578 -0.468 1 98.19 191 GLY A CA 1
ATOM 1473 C C . GLY A 1 191 ? 25.688 -18.469 -0.979 1 98.19 191 GLY A C 1
ATOM 1474 O O . GLY A 1 191 ? 25.906 -17.281 -0.676 1 98.19 191 GLY A O 1
ATOM 1475 N N . ALA A 1 192 ? 24.719 -18.781 -1.808 1 98.81 192 ALA A N 1
ATOM 1476 C CA . ALA A 1 192 ? 23.828 -17.812 -2.43 1 98.81 192 ALA A CA 1
ATOM 1477 C C . ALA A 1 192 ? 22.578 -17.594 -1.59 1 98.81 192 ALA A C 1
ATOM 1479 O O . ALA A 1 192 ? 22.109 -18.516 -0.915 1 98.81 192 ALA A O 1
ATOM 1480 N N . TYR A 1 193 ? 22 -16.375 -1.597 1 98.81 193 TYR A N 1
ATOM 1481 C CA . TYR A 1 193 ? 20.672 -16.125 -1.074 1 98.81 193 TYR A CA 1
ATOM 1482 C C . TYR A 1 193 ? 19.609 -16.875 -1.876 1 98.81 193 TYR A C 1
ATOM 1484 O O . TYR A 1 193 ? 19.828 -17.188 -3.051 1 98.81 193 TYR A O 1
ATOM 1492 N N . THR A 1 194 ? 18.562 -17.172 -1.227 1 98.88 194 THR A N 1
ATOM 1493 C CA . THR A 1 194 ? 17.391 -17.688 -1.92 1 98.88 194 THR A CA 1
ATOM 1494 C C . THR A 1 194 ? 16.188 -16.766 -1.713 1 98.88 194 THR A C 1
ATOM 1496 O O . THR A 1 194 ? 15.977 -16.266 -0.61 1 98.88 194 THR A O 1
ATOM 1499 N N . PHE A 1 195 ? 15.516 -16.453 -2.748 1 98.94 195 PHE A N 1
ATOM 1500 C CA . PHE A 1 195 ? 14.227 -15.773 -2.723 1 98.94 195 PHE A CA 1
ATOM 1501 C C . PHE A 1 195 ? 13.141 -16.641 -3.348 1 98.94 195 PHE A C 1
ATOM 1503 O O . PHE A 1 195 ? 13.242 -17.031 -4.516 1 98.94 195 PHE A O 1
ATOM 1510 N N . VAL A 1 196 ? 12.047 -16.922 -2.609 1 98.94 196 VAL A N 1
ATOM 1511 C CA . VAL A 1 196 ? 10.961 -17.766 -3.086 1 98.94 196 VAL A CA 1
ATOM 1512 C C . VAL A 1 196 ? 9.695 -16.938 -3.262 1 98.94 196 VAL A C 1
ATOM 1514 O O . VAL A 1 196 ? 9.195 -16.344 -2.301 1 98.94 196 VAL A O 1
ATOM 1517 N N . ASP A 1 197 ? 9.234 -16.844 -4.48 1 98.94 197 ASP A N 1
ATOM 1518 C CA . ASP A 1 197 ? 7.902 -16.297 -4.734 1 98.94 197 ASP A CA 1
ATOM 1519 C C . ASP A 1 197 ? 6.82 -17.328 -4.473 1 98.94 197 ASP A C 1
ATOM 1521 O O . ASP A 1 197 ? 6.625 -18.25 -5.273 1 98.94 197 ASP A O 1
ATOM 1525 N N . ALA A 1 198 ? 6.074 -17.125 -3.385 1 98.88 198 ALA A N 1
ATOM 1526 C CA . ALA A 1 198 ? 5.07 -18.109 -2.992 1 98.88 198 ALA A CA 1
ATOM 1527 C C . ALA A 1 198 ? 3.658 -17.594 -3.234 1 98.88 198 ALA A C 1
ATOM 1529 O O . ALA A 1 198 ? 2.688 -18.141 -2.709 1 98.88 198 ALA A O 1
ATOM 1530 N N . VAL A 1 199 ? 3.498 -16.578 -4.031 1 98.81 199 VAL A N 1
ATOM 1531 C CA . VAL A 1 199 ? 2.223 -15.898 -4.223 1 98.81 199 VAL A CA 1
ATOM 1532 C C . VAL A 1 199 ? 1.169 -16.891 -4.699 1 98.81 199 VAL A C 1
ATOM 1534 O O . VAL A 1 199 ? 0.064 -16.953 -4.156 1 98.81 199 VAL A O 1
ATOM 1537 N N . GLN A 1 200 ? 1.494 -17.719 -5.668 1 98.69 200 GLN A N 1
ATOM 1538 C CA . GLN A 1 200 ? 0.482 -18.578 -6.266 1 98.69 200 GLN A CA 1
ATOM 1539 C C . GLN A 1 200 ? 0.322 -19.875 -5.473 1 98.69 200 GLN A C 1
ATOM 1541 O O . GLN A 1 200 ? -0.702 -20.547 -5.582 1 98.69 200 GLN A O 1
ATOM 1546 N N . TYR A 1 201 ? 1.307 -20.234 -4.695 1 98.69 201 TYR A N 1
ATOM 1547 C CA . TYR A 1 201 ? 1.25 -21.453 -3.906 1 98.69 201 TYR A CA 1
ATOM 1548 C C . TYR A 1 201 ? 0.465 -21.25 -2.617 1 98.69 201 TYR A C 1
ATOM 1550 O O . TYR A 1 201 ? -0.231 -22.141 -2.15 1 98.69 201 TYR A O 1
ATOM 1558 N N . ALA A 1 202 ? 0.469 -20.078 -2.051 1 98.5 202 ALA A N 1
ATOM 1559 C CA . ALA A 1 202 ? 0.03 -19.75 -0.697 1 98.5 202 ALA A CA 1
ATOM 1560 C C . ALA A 1 202 ? -1.437 -20.125 -0.492 1 98.5 202 ALA A C 1
ATOM 1562 O O . ALA A 1 202 ? -1.819 -20.594 0.578 1 98.5 202 ALA A O 1
ATOM 1563 N N . PRO A 1 203 ? -2.326 -19.922 -1.434 1 98.06 203 PRO A N 1
ATOM 1564 C CA . PRO A 1 203 ? -3.734 -20.266 -1.21 1 98.06 203 PRO A CA 1
ATOM 1565 C C . PRO A 1 203 ? -3.986 -21.766 -1.221 1 98.06 203 PRO A C 1
ATOM 1567 O O . PRO A 1 203 ? -5.07 -22.219 -0.84 1 98.06 203 PRO A O 1
ATOM 1570 N N . HIS A 1 204 ? -2.969 -22.578 -1.623 1 98 204 HIS A N 1
ATOM 1571 C CA . HIS A 1 204 ? -3.254 -23.969 -1.974 1 98 204 HIS A CA 1
ATOM 1572 C C . HIS A 1 204 ? -2.535 -24.938 -1.036 1 98 204 HIS A C 1
ATOM 1574 O O . HIS A 1 204 ? -2.879 -26.125 -0.974 1 98 204 HIS A O 1
ATOM 1580 N N . GLY A 1 205 ? -1.555 -24.406 -0.36 1 96.88 205 GLY A N 1
ATOM 1581 C CA . GLY A 1 205 ? -0.78 -25.328 0.454 1 96.88 205 GLY A CA 1
ATOM 1582 C C . GLY A 1 205 ? -0.066 -24.656 1.608 1 96.88 205 GLY A C 1
ATOM 1583 O O . GLY A 1 205 ? 0.041 -23.438 1.646 1 96.88 205 GLY A O 1
ATOM 1584 N N . LEU A 1 206 ? 0.406 -25.484 2.486 1 97.31 206 LEU A N 1
ATOM 1585 C CA . LEU A 1 206 ? 1.086 -25 3.68 1 97.31 206 LEU A CA 1
ATOM 1586 C C . LEU A 1 206 ? 2.523 -24.594 3.361 1 97.31 206 LEU A C 1
ATOM 1588 O O . LEU A 1 206 ? 3.246 -25.344 2.697 1 97.31 206 LEU A O 1
ATOM 1592 N N . ILE A 1 207 ? 2.967 -23.438 3.727 1 98.38 207 ILE A N 1
ATOM 1593 C CA . ILE A 1 207 ? 4.336 -22.953 3.605 1 98.38 207 ILE A CA 1
ATOM 1594 C C . ILE A 1 207 ? 5.039 -23.047 4.957 1 98.38 207 ILE A C 1
ATOM 1596 O O . ILE A 1 207 ? 4.449 -22.734 5.996 1 98.38 207 ILE A O 1
ATOM 1600 N N . ASP A 1 208 ? 6.203 -23.547 5.035 1 98.69 208 ASP A N 1
ATOM 1601 C CA . ASP A 1 208 ? 7.055 -23.578 6.219 1 98.69 208 ASP A CA 1
ATOM 1602 C C . ASP A 1 208 ? 8.461 -23.062 5.898 1 98.69 208 ASP A C 1
ATOM 1604 O O . ASP A 1 208 ? 9.336 -23.844 5.5 1 98.69 208 ASP A O 1
ATOM 1608 N N . VAL A 1 209 ? 8.695 -21.797 6.184 1 98.81 209 VAL A N 1
ATOM 1609 C CA . VAL A 1 209 ? 9.93 -21.141 5.77 1 98.81 209 VAL A CA 1
ATOM 1610 C C . VAL A 1 209 ? 11.109 -21.719 6.551 1 98.81 209 VAL A C 1
ATOM 1612 O O . VAL A 1 209 ? 12.242 -21.734 6.062 1 98.81 209 VAL A O 1
ATOM 1615 N N . LYS A 1 210 ? 10.859 -22.172 7.762 1 97.88 210 LYS A N 1
ATOM 1616 C CA . LYS A 1 210 ? 11.938 -22.766 8.555 1 97.88 210 LYS A CA 1
ATOM 1617 C C . LYS A 1 210 ? 12.352 -24.125 7.973 1 97.88 210 LYS A C 1
ATOM 1619 O O . LYS A 1 210 ? 13.547 -24.406 7.871 1 97.88 210 LYS A O 1
ATOM 1624 N N . ALA A 1 211 ? 11.336 -24.906 7.582 1 98.12 211 ALA A N 1
ATOM 1625 C CA . ALA A 1 211 ? 11.625 -26.188 6.953 1 98.12 211 ALA A CA 1
ATOM 1626 C C . ALA A 1 211 ? 12.336 -26 5.617 1 98.12 211 ALA A C 1
ATOM 1628 O O . ALA A 1 211 ? 13.25 -26.766 5.273 1 98.12 211 ALA A O 1
ATOM 1629 N N . LEU A 1 212 ? 11.914 -25.016 4.824 1 98.44 212 LEU A N 1
ATOM 1630 C CA . LEU A 1 212 ? 12.531 -24.703 3.539 1 98.44 212 LEU A CA 1
ATOM 1631 C C . LEU A 1 212 ? 13.945 -24.156 3.729 1 98.44 212 LEU A C 1
ATOM 1633 O O . LEU A 1 212 ? 14.82 -24.391 2.891 1 98.44 212 LEU A O 1
ATOM 1637 N N . ASP A 1 213 ? 14.07 -23.438 4.824 1 98.38 213 ASP A N 1
ATOM 1638 C CA . ASP A 1 213 ? 15.305 -22.734 5.156 1 98.38 213 ASP A CA 1
ATOM 1639 C C . ASP A 1 213 ? 15.68 -21.719 4.07 1 98.38 213 ASP A C 1
ATOM 1641 O O . ASP A 1 213 ? 16.844 -21.594 3.709 1 98.38 213 ASP A O 1
ATOM 1645 N N . CYS A 1 214 ? 14.719 -21.156 3.355 1 98.75 214 CYS A N 1
ATOM 1646 C CA . CYS A 1 214 ? 14.969 -20.094 2.398 1 98.75 214 CYS A CA 1
ATOM 1647 C C . CYS A 1 214 ? 15.32 -18.781 3.111 1 98.75 214 CYS A C 1
ATOM 1649 O O . CYS A 1 214 ? 14.977 -18.609 4.281 1 98.75 214 CYS A O 1
ATOM 1651 N N . ASP A 1 215 ? 16.031 -17.875 2.488 1 98.88 215 ASP A N 1
ATOM 1652 C CA . ASP A 1 215 ? 16.422 -16.609 3.082 1 98.88 215 ASP A CA 1
ATOM 1653 C C . ASP A 1 215 ? 15.266 -15.609 3.078 1 98.88 215 ASP A C 1
ATOM 1655 O O . ASP A 1 215 ? 15.07 -14.875 4.047 1 98.88 215 ASP A O 1
ATOM 1659 N N . PHE A 1 216 ? 14.555 -15.578 1.987 1 98.94 216 PHE A N 1
ATOM 1660 C CA . PHE A 1 216 ? 13.422 -14.688 1.812 1 98.94 216 PHE A CA 1
ATOM 1661 C C . PHE A 1 216 ? 12.273 -15.406 1.108 1 98.94 216 PHE A C 1
ATOM 1663 O O . PHE A 1 216 ? 12.5 -16.297 0.293 1 98.94 216 PHE A O 1
ATOM 1670 N N . LEU A 1 217 ? 11.062 -15.047 1.421 1 98.94 217 LEU A N 1
ATOM 1671 C CA . LEU A 1 217 ? 9.852 -15.531 0.767 1 98.94 217 LEU A CA 1
ATOM 1672 C C . LEU A 1 217 ? 8.766 -14.461 0.769 1 98.94 217 LEU A C 1
ATOM 1674 O O . LEU A 1 217 ? 8.602 -13.742 1.756 1 98.94 217 LEU A O 1
ATOM 1678 N N . ALA A 1 218 ? 8.047 -14.336 -0.324 1 98.81 218 ALA A N 1
ATOM 1679 C CA . ALA A 1 218 ? 6.98 -13.336 -0.395 1 98.81 218 ALA A CA 1
ATOM 1680 C C . ALA A 1 218 ? 5.668 -13.961 -0.847 1 98.81 218 ALA A C 1
ATOM 1682 O O . ALA A 1 218 ? 5.664 -14.969 -1.562 1 98.81 218 ALA A O 1
ATOM 1683 N N . CYS A 1 219 ? 4.586 -13.43 -0.408 1 98.5 219 CYS A N 1
ATOM 1684 C CA . CYS A 1 219 ? 3.254 -13.789 -0.888 1 98.5 219 CYS A CA 1
ATOM 1685 C C . CYS A 1 219 ? 2.314 -12.586 -0.82 1 98.5 219 CYS A C 1
ATOM 1687 O O . CYS A 1 219 ? 2.744 -11.469 -0.528 1 98.5 219 CYS A O 1
ATOM 1689 N N . SER A 1 220 ? 1.099 -12.75 -1.283 1 98.38 220 SER A N 1
ATOM 1690 C CA . SER A 1 220 ? 0.108 -11.68 -1.389 1 98.38 220 SER A CA 1
ATOM 1691 C C . SER A 1 220 ? -1.237 -12.117 -0.818 1 98.38 220 SER A C 1
ATOM 1693 O O . SER A 1 220 ? -1.836 -13.086 -1.296 1 98.38 220 SER A O 1
ATOM 1695 N N . ALA A 1 221 ? -1.76 -11.32 0.058 1 98.81 221 ALA A N 1
ATOM 1696 C CA . ALA A 1 221 ? -2.973 -11.711 0.773 1 98.81 221 ALA A CA 1
ATOM 1697 C C . ALA A 1 221 ? -4.168 -11.781 -0.172 1 98.81 221 ALA A C 1
ATOM 1699 O O . ALA A 1 221 ? -5.055 -12.617 0.001 1 98.81 221 ALA A O 1
ATOM 1700 N N . TYR A 1 222 ? -4.211 -10.93 -1.227 1 98.56 222 TYR A N 1
ATOM 1701 C CA . TYR A 1 222 ? -5.387 -10.898 -2.09 1 98.56 222 TYR A CA 1
ATOM 1702 C C . TYR A 1 222 ? -5.484 -12.164 -2.928 1 98.56 222 TYR A C 1
ATOM 1704 O O . TYR A 1 222 ? -6.492 -12.391 -3.604 1 98.56 222 TYR A O 1
ATOM 1712 N N . LYS A 1 223 ? -4.43 -13.055 -2.836 1 98.5 223 LYS A N 1
ATOM 1713 C CA . LYS A 1 223 ? -4.473 -14.344 -3.525 1 98.5 223 LYS A CA 1
ATOM 1714 C C . LYS A 1 223 ? -5.008 -15.438 -2.611 1 98.5 223 LYS A C 1
ATOM 1716 O O . LYS A 1 223 ? -5.375 -16.516 -3.078 1 98.5 223 LYS A O 1
ATOM 1721 N N . PHE A 1 224 ? -5.027 -15.195 -1.292 1 98.56 224 PHE A N 1
ATOM 1722 C CA . PHE A 1 224 ? -5.547 -16.203 -0.373 1 98.56 224 PHE A CA 1
ATOM 1723 C C . PHE A 1 224 ? -6.664 -15.625 0.488 1 98.56 224 PHE A C 1
ATOM 1725 O O . PHE A 1 224 ? -6.652 -15.781 1.711 1 98.56 224 PHE A O 1
ATOM 1732 N N . PHE A 1 225 ? -7.543 -14.922 -0.228 1 98.81 225 PHE A N 1
ATOM 1733 C CA . PHE A 1 225 ? -8.875 -14.594 0.273 1 98.81 225 PHE A CA 1
ATOM 1734 C C . PHE A 1 225 ? -8.828 -13.375 1.188 1 98.81 225 PHE A C 1
ATOM 1736 O O . PHE A 1 225 ? -9.648 -13.242 2.094 1 98.81 225 PHE A O 1
ATOM 1743 N N . GLY A 1 226 ? -7.793 -12.547 1.068 1 98.75 226 GLY A N 1
ATOM 1744 C CA . GLY A 1 226 ? -7.625 -11.336 1.858 1 98.75 226 GLY A CA 1
ATOM 1745 C C . GLY A 1 226 ? -7.605 -10.078 1.019 1 98.75 226 GLY A C 1
ATOM 1746 O O . GLY A 1 226 ? -7.934 -10.109 -0.169 1 98.75 226 GLY A O 1
ATOM 1747 N N . PRO A 1 227 ? -7.332 -8.945 1.655 1 98.56 227 PRO A N 1
ATOM 1748 C CA . PRO A 1 227 ? -7.219 -7.672 0.946 1 98.56 227 PRO A CA 1
ATOM 1749 C C . PRO A 1 227 ? -5.879 -7.508 0.236 1 98.56 227 PRO A C 1
ATOM 1751 O O . PRO A 1 227 ? -5.043 -8.414 0.267 1 98.56 227 PRO A O 1
ATOM 1754 N N . HIS A 1 228 ? -5.723 -6.434 -0.527 1 98.5 228 HIS A N 1
ATOM 1755 C CA . HIS A 1 228 ? -4.496 -6.168 -1.267 1 98.5 228 HIS A CA 1
ATOM 1756 C C . HIS A 1 228 ? -3.375 -5.723 -0.331 1 98.5 228 HIS A C 1
ATOM 1758 O O . HIS A 1 228 ? -3.184 -4.527 -0.107 1 98.5 228 HIS A O 1
ATOM 1764 N N . VAL A 1 229 ? -2.617 -6.664 0.219 1 98.69 229 VAL A N 1
ATOM 1765 C CA . VAL A 1 229 ? -1.482 -6.469 1.114 1 98.69 229 VAL A CA 1
ATOM 1766 C C . VAL A 1 229 ? -0.38 -7.473 0.778 1 98.69 229 VAL A C 1
ATOM 1768 O O . VAL A 1 229 ? -0.658 -8.641 0.508 1 98.69 229 VAL A O 1
ATOM 1771 N N . GLY A 1 230 ? 0.819 -6.996 0.671 1 98.62 230 GLY A N 1
ATOM 1772 C CA . GLY A 1 230 ? 1.968 -7.863 0.468 1 98.62 230 GLY A CA 1
ATOM 1773 C C . GLY A 1 230 ? 2.596 -8.336 1.765 1 98.62 230 GLY A C 1
ATOM 1774 O O . GLY A 1 230 ? 2.5 -7.66 2.791 1 98.62 230 GLY A O 1
ATOM 1775 N N . ILE A 1 231 ? 3.176 -9.477 1.772 1 98.88 231 ILE A N 1
ATOM 1776 C CA . ILE A 1 231 ? 3.861 -10.07 2.914 1 98.88 231 ILE A CA 1
ATOM 1777 C C . ILE A 1 231 ? 5.238 -10.57 2.484 1 98.88 231 ILE A C 1
ATOM 1779 O O . ILE A 1 231 ? 5.363 -11.266 1.474 1 98.88 231 ILE A O 1
ATOM 1783 N N . LEU A 1 232 ? 6.23 -10.219 3.205 1 98.81 232 LEU A N 1
ATOM 1784 C CA . LEU A 1 232 ? 7.602 -10.656 2.973 1 98.81 232 LEU A CA 1
ATOM 1785 C C . LEU A 1 232 ? 8.195 -11.281 4.23 1 98.81 232 LEU A C 1
ATOM 1787 O O . LEU A 1 232 ? 8.125 -10.695 5.312 1 98.81 232 LEU A O 1
ATOM 1791 N N . TYR A 1 233 ? 8.594 -12.547 4.105 1 98.88 233 TYR A N 1
ATOM 1792 C CA . TYR A 1 233 ? 9.43 -13.18 5.125 1 98.88 233 TYR A CA 1
ATOM 1793 C C . TYR A 1 233 ? 10.906 -12.961 4.828 1 98.88 233 TYR A C 1
ATOM 1795 O O . TYR A 1 233 ? 11.328 -13.023 3.672 1 98.88 233 TYR A O 1
ATOM 1803 N N . GLY A 1 234 ? 11.688 -12.734 5.84 1 98.81 234 GLY A N 1
ATOM 1804 C CA . GLY A 1 234 ? 13.141 -12.781 5.797 1 98.81 234 GLY A CA 1
ATOM 1805 C C . GLY A 1 234 ? 13.758 -13.336 7.062 1 98.81 234 GLY A C 1
ATOM 1806 O O . GLY A 1 234 ? 13.266 -13.086 8.164 1 98.81 234 GLY A O 1
ATOM 1807 N N . LYS A 1 235 ? 14.883 -14.07 6.895 1 98.62 235 LYS A N 1
ATOM 1808 C CA . LYS A 1 235 ? 15.625 -14.469 8.086 1 98.62 235 LYS A CA 1
ATOM 1809 C C . LYS A 1 235 ? 16.031 -13.258 8.914 1 98.62 235 LYS A C 1
ATOM 1811 O O . LYS A 1 235 ? 16.5 -12.258 8.367 1 98.62 235 LYS A O 1
ATOM 1816 N N . ARG A 1 236 ? 15.859 -13.398 10.188 1 97.62 236 ARG A N 1
ATOM 1817 C CA . ARG A 1 236 ? 16.141 -12.32 11.125 1 97.62 236 ARG A CA 1
ATOM 1818 C C . ARG A 1 236 ? 17.547 -11.758 10.914 1 97.62 236 ARG A C 1
ATOM 1820 O O . ARG A 1 236 ? 17.734 -10.547 10.898 1 97.62 236 ARG A O 1
ATOM 1827 N N . GLU A 1 237 ? 18.5 -12.609 10.75 1 97.62 237 GLU A N 1
ATOM 1828 C CA . GLU A 1 237 ? 19.906 -12.195 10.617 1 97.62 237 GLU A CA 1
ATOM 1829 C C . GLU A 1 237 ? 20.094 -11.281 9.414 1 97.62 237 GLU A C 1
ATOM 1831 O O . GLU A 1 237 ? 20.859 -10.32 9.469 1 97.62 237 GLU A O 1
ATOM 1836 N N . HIS A 1 238 ? 19.422 -11.578 8.289 1 97.94 238 HIS A N 1
ATOM 1837 C CA . HIS A 1 238 ? 19.531 -10.742 7.094 1 97.94 238 HIS A CA 1
ATOM 1838 C C . HIS A 1 238 ? 18.797 -9.422 7.266 1 97.94 238 HIS A C 1
ATOM 1840 O O . HIS A 1 238 ? 19.297 -8.367 6.895 1 97.94 238 HIS A O 1
ATOM 1846 N N . LEU A 1 239 ? 17.547 -9.508 7.883 1 97.81 239 LEU A N 1
ATOM 1847 C CA . LEU A 1 239 ? 16.734 -8.32 8.062 1 97.81 239 LEU A CA 1
ATOM 1848 C C . LEU A 1 239 ? 17.422 -7.312 8.977 1 97.81 239 LEU A C 1
ATOM 1850 O O . LEU A 1 239 ? 17.281 -6.102 8.805 1 97.81 239 LEU A O 1
ATOM 1854 N N . GLU A 1 240 ? 18.125 -7.797 9.969 1 97.25 240 GLU A N 1
ATOM 1855 C CA . GLU A 1 240 ? 18.859 -6.926 10.883 1 97.25 240 GLU A CA 1
ATOM 1856 C C . GLU A 1 240 ? 20.078 -6.324 10.211 1 97.25 240 GLU A C 1
ATOM 1858 O O . GLU A 1 240 ? 20.391 -5.141 10.398 1 97.25 240 GLU A O 1
ATOM 1863 N N . ARG A 1 241 ? 20.766 -7.082 9.406 1 96.69 241 ARG A N 1
ATOM 1864 C CA . ARG A 1 241 ? 22.062 -6.707 8.867 1 96.69 241 ARG A CA 1
ATOM 1865 C C . ARG A 1 241 ? 21.922 -5.793 7.66 1 96.69 241 ARG A C 1
ATOM 1867 O O . ARG A 1 241 ? 22.688 -4.844 7.492 1 96.69 241 ARG A O 1
ATOM 1874 N N . LEU A 1 242 ? 20.984 -6.094 6.758 1 96.56 242 LEU A N 1
ATOM 1875 C CA . LEU A 1 242 ? 20.828 -5.367 5.5 1 96.56 242 LEU A CA 1
ATOM 1876 C C . LEU A 1 242 ? 20.328 -3.949 5.75 1 96.56 242 LEU A C 1
ATOM 1878 O O . LEU A 1 242 ? 19.516 -3.723 6.645 1 96.56 242 LEU A O 1
ATOM 1882 N N . PRO A 1 243 ? 20.844 -2.986 5.023 1 92.88 243 PRO A N 1
ATOM 1883 C CA . PRO A 1 243 ? 20.344 -1.621 5.156 1 92.88 243 PRO A CA 1
ATOM 1884 C C . PRO A 1 243 ? 18.938 -1.456 4.57 1 92.88 243 PRO A C 1
ATOM 1886 O O . PRO A 1 243 ? 18.625 -2.055 3.541 1 92.88 243 PRO A O 1
ATOM 1889 N N . ALA A 1 244 ? 18.125 -0.718 5.277 1 91.25 244 ALA A N 1
ATOM 1890 C CA . ALA A 1 244 ? 16.797 -0.403 4.785 1 91.25 244 ALA A CA 1
ATOM 1891 C C . ALA A 1 244 ? 16.672 1.081 4.457 1 91.25 244 ALA A C 1
ATOM 1893 O O . ALA A 1 244 ? 17.312 1.922 5.09 1 91.25 244 ALA A O 1
ATOM 1894 N N . TYR A 1 245 ? 15.914 1.383 3.436 1 89.62 245 TYR A N 1
ATOM 1895 C CA . TYR A 1 245 ? 15.555 2.764 3.125 1 89.62 245 TYR A CA 1
ATOM 1896 C C . TYR A 1 245 ? 14.406 3.242 4.004 1 89.62 245 TYR A C 1
ATOM 1898 O O . TYR A 1 245 ? 13.234 3.051 3.666 1 89.62 245 TYR A O 1
ATOM 1906 N N . ARG A 1 246 ? 14.758 3.896 5.051 1 91.81 246 ARG A N 1
ATOM 1907 C CA . ARG A 1 246 ? 13.797 4.32 6.062 1 91.81 246 ARG A CA 1
ATOM 1908 C C . ARG A 1 246 ? 14.039 5.77 6.473 1 91.81 246 ARG A C 1
ATOM 1910 O O . ARG A 1 246 ? 15.078 6.348 6.152 1 91.81 246 ARG A O 1
ATOM 1917 N N . VAL A 1 247 ? 13.008 6.379 7.121 1 95.75 247 VAL A N 1
ATOM 1918 C CA . VAL A 1 247 ? 13.172 7.715 7.688 1 95.75 247 VAL A CA 1
ATOM 1919 C C . VAL A 1 247 ? 13.781 7.617 9.086 1 95.75 247 VAL A C 1
ATOM 1921 O O . VAL A 1 247 ? 13.812 6.539 9.68 1 95.75 247 VAL A O 1
ATOM 1924 N N . ARG A 1 248 ? 14.258 8.656 9.68 1 94.31 248 ARG A N 1
ATOM 1925 C CA . ARG A 1 248 ? 15.07 8.633 10.891 1 94.31 248 ARG A CA 1
ATOM 1926 C C . ARG A 1 248 ? 14.25 8.18 12.094 1 94.31 248 ARG A C 1
ATOM 1928 O O . ARG A 1 248 ? 14.711 7.363 12.898 1 94.31 248 ARG A O 1
ATOM 1935 N N . PRO A 1 249 ? 12.953 8.625 12.164 1 93.56 249 PRO A N 1
ATOM 1936 C CA . PRO A 1 249 ? 12.227 8.258 13.375 1 93.56 249 PRO A CA 1
ATOM 1937 C C . PRO A 1 249 ? 11.703 6.824 13.336 1 93.56 249 PRO A C 1
ATOM 1939 O O . PRO A 1 249 ? 11.258 6.293 14.352 1 93.56 249 PRO A O 1
ATOM 1942 N N . ALA A 1 250 ? 11.742 6.207 12.188 1 89.94 250 ALA A N 1
ATOM 1943 C CA . ALA A 1 250 ? 11.25 4.836 12.078 1 89.94 250 ALA A CA 1
ATOM 1944 C C . ALA A 1 250 ? 12.156 3.871 12.844 1 89.94 250 ALA A C 1
ATOM 1946 O O . ALA A 1 250 ? 13.359 4.113 12.977 1 89.94 250 ALA A O 1
ATOM 1947 N N . GLY A 1 251 ? 11.617 2.811 13.328 1 84.88 251 GLY A N 1
ATOM 1948 C CA . GLY A 1 251 ? 12.391 1.804 14.031 1 84.88 251 GLY A CA 1
ATOM 1949 C C . GLY A 1 251 ? 13.578 1.294 13.227 1 84.88 251 GLY A C 1
ATOM 1950 O O . GLY A 1 251 ? 13.508 1.217 12 1 84.88 251 GLY A O 1
ATOM 1951 N N . ASP A 1 252 ? 14.648 0.92 13.953 1 90 252 ASP A N 1
ATOM 1952 C CA . ASP A 1 252 ? 15.852 0.465 13.273 1 90 252 ASP A CA 1
ATOM 1953 C C . ASP A 1 252 ? 16.016 -1.047 13.406 1 90 252 ASP A C 1
ATOM 1955 O O . ASP A 1 252 ? 17.078 -1.589 13.094 1 90 252 ASP A O 1
ATOM 1959 N N . LEU A 1 253 ? 14.945 -1.669 13.891 1 93.75 253 LEU A N 1
ATOM 1960 C CA . LEU A 1 253 ? 14.906 -3.125 13.977 1 93.75 253 LEU A CA 1
ATOM 1961 C C . LEU A 1 253 ? 13.719 -3.682 13.188 1 93.75 253 LEU A C 1
ATOM 1963 O O . LEU A 1 253 ? 12.703 -3.004 13.023 1 93.75 253 LEU A O 1
ATOM 1967 N N . PRO A 1 254 ? 13.945 -4.898 12.672 1 94.81 254 PRO A N 1
ATOM 1968 C CA . PRO A 1 254 ? 12.781 -5.543 12.047 1 94.81 254 PRO A CA 1
ATOM 1969 C C . PRO A 1 254 ? 11.656 -5.805 13.039 1 94.81 254 PRO A C 1
ATOM 1971 O O . PRO A 1 254 ? 11.906 -6.004 14.234 1 94.81 254 PRO A O 1
ATOM 1974 N N . PRO A 1 255 ? 10.438 -5.828 12.68 1 94.81 255 PRO A N 1
ATOM 1975 C CA . PRO A 1 255 ? 10.047 -5.672 11.273 1 94.81 255 PRO A CA 1
ATOM 1976 C C . PRO A 1 255 ? 9.945 -4.211 10.844 1 94.81 255 PRO A C 1
ATOM 1978 O O . PRO A 1 255 ? 10.008 -3.906 9.648 1 94.81 255 PRO A O 1
ATOM 1981 N N . GLY A 1 256 ? 9.797 -3.275 11.781 1 93.69 256 GLY A N 1
ATOM 1982 C CA . GLY A 1 256 ? 9.516 -1.875 11.508 1 93.69 256 GLY A CA 1
ATOM 1983 C C . GLY A 1 256 ? 10.539 -1.23 10.594 1 93.69 256 GLY A C 1
ATOM 1984 O O . GLY A 1 256 ? 10.188 -0.379 9.773 1 93.69 256 GLY A O 1
ATOM 1985 N N . LYS A 1 257 ? 11.75 -1.722 10.664 1 94.5 257 LYS A N 1
ATOM 1986 C CA . LYS A 1 257 ? 12.859 -1.236 9.852 1 94.5 257 LYS A CA 1
ATOM 1987 C C . LYS A 1 257 ? 12.531 -1.312 8.367 1 94.5 257 LYS A C 1
ATOM 1989 O O . LYS A 1 257 ? 12.992 -0.482 7.582 1 94.5 257 LYS A O 1
ATOM 1994 N N . TRP A 1 258 ? 11.688 -2.246 7.988 1 96.25 258 TRP A N 1
ATOM 1995 C CA . TRP A 1 258 ? 11.445 -2.58 6.59 1 96.25 258 TRP A CA 1
ATOM 1996 C C . TRP A 1 258 ? 10.07 -2.084 6.141 1 96.25 258 TRP A C 1
ATOM 1998 O O . TRP A 1 258 ? 9.727 -2.182 4.961 1 96.25 258 TRP A O 1
ATOM 2008 N N . GLU A 1 259 ? 9.273 -1.575 7.047 1 96.31 259 GLU A N 1
ATOM 2009 C CA . GLU A 1 259 ? 7.926 -1.114 6.746 1 96.31 259 GLU A CA 1
ATOM 2010 C C . GLU A 1 259 ? 7.883 0.402 6.582 1 96.31 259 GLU A C 1
ATOM 2012 O O . GLU A 1 259 ? 7.719 1.132 7.562 1 96.31 259 GLU A O 1
ATOM 2017 N N . THR A 1 260 ? 7.965 0.831 5.355 1 93.19 260 THR A N 1
ATOM 2018 C CA . THR A 1 260 ? 8.102 2.24 5 1 93.19 260 THR A CA 1
ATOM 2019 C C . THR A 1 260 ? 6.75 2.949 5.078 1 93.19 260 THR A C 1
ATOM 2021 O O . THR A 1 260 ? 5.793 2.549 4.418 1 93.19 260 THR A O 1
ATOM 2024 N N . GLY A 1 261 ? 6.691 4.02 5.922 1 94.44 261 GLY A N 1
ATOM 2025 C CA . GLY A 1 261 ? 5.48 4.816 6.016 1 94.44 261 GLY A CA 1
ATOM 2026 C C . GLY A 1 261 ? 4.383 4.145 6.82 1 94.44 261 GLY A C 1
ATOM 2027 O O . GLY A 1 261 ? 4.574 3.041 7.34 1 94.44 261 GLY A O 1
ATOM 2028 N N . THR A 1 262 ? 3.234 4.844 7.004 1 95.69 262 THR A N 1
ATOM 2029 C CA . THR A 1 262 ? 2.08 4.285 7.703 1 95.69 262 THR A CA 1
ATOM 2030 C C . THR A 1 262 ? 1.488 3.115 6.922 1 95.69 262 THR A C 1
ATOM 2032 O O . THR A 1 262 ? 1.265 3.219 5.715 1 95.69 262 THR A O 1
ATOM 2035 N N . GLN A 1 263 ? 1.299 2.043 7.605 1 96.44 263 GLN A N 1
ATOM 2036 C CA . GLN A 1 263 ? 0.818 0.826 6.961 1 96.44 263 GLN A CA 1
ATOM 2037 C C . GLN A 1 263 ? -0.685 0.897 6.703 1 96.44 263 GLN A C 1
ATOM 2039 O O . GLN A 1 263 ? -1.38 1.737 7.277 1 96.44 263 GLN A O 1
ATOM 2044 N N . ASN A 1 264 ? -1.119 0.042 5.785 1 98.06 264 ASN A N 1
ATOM 2045 C CA . ASN A 1 264 ? -2.539 -0.171 5.523 1 98.06 264 ASN A CA 1
ATOM 2046 C C . ASN A 1 264 ? -3.211 -0.936 6.66 1 98.06 264 ASN A C 1
ATOM 2048 O O . ASN A 1 264 ? -3.484 -2.131 6.535 1 98.06 264 ASN A O 1
ATOM 2052 N N . HIS A 1 265 ? -3.561 -0.217 7.77 1 98.62 265 HIS A N 1
ATOM 2053 C CA . HIS A 1 265 ? -4 -0.868 9 1 98.62 265 HIS A CA 1
ATOM 2054 C C . HIS A 1 265 ? -5.312 -1.617 8.789 1 98.62 265 HIS A C 1
ATOM 2056 O O . HIS A 1 265 ? -5.5 -2.713 9.32 1 98.62 265 HIS A O 1
ATOM 2062 N N . GLU A 1 266 ? -6.281 -1.013 8.031 1 98.88 266 GLU A N 1
ATOM 2063 C CA . GLU A 1 266 ? -7.508 -1.749 7.738 1 98.88 266 GLU A CA 1
ATOM 2064 C C . GLU A 1 266 ? -7.215 -3 6.914 1 98.88 266 GLU A C 1
ATOM 2066 O O . GLU A 1 266 ? -7.875 -4.027 7.082 1 98.88 266 GLU A O 1
ATOM 2071 N N . GLY A 1 267 ? -6.219 -2.912 5.984 1 98.81 267 GLY A N 1
ATOM 2072 C CA . GLY A 1 267 ? -5.781 -4.094 5.258 1 98.81 267 GLY A CA 1
ATOM 2073 C C . GLY A 1 267 ? -5.195 -5.164 6.16 1 98.81 267 GLY A C 1
ATOM 2074 O O . GLY A 1 267 ? -5.453 -6.355 5.965 1 98.81 267 GLY A O 1
ATOM 2075 N N . LEU A 1 268 ? -4.418 -4.727 7.16 1 98.88 268 LEU A N 1
ATOM 2076 C CA . LEU A 1 268 ? -3.805 -5.676 8.086 1 98.88 268 LEU A CA 1
ATOM 2077 C C . LEU A 1 268 ? -4.867 -6.383 8.922 1 98.88 268 LEU A C 1
ATOM 2079 O O . LEU A 1 268 ? -4.73 -7.57 9.227 1 98.88 268 LEU A O 1
ATOM 2083 N N . ALA A 1 269 ? -5.938 -5.652 9.312 1 98.94 269 ALA A N 1
ATOM 2084 C CA . ALA A 1 269 ? -7.074 -6.301 9.961 1 98.94 269 ALA A CA 1
ATOM 2085 C C . ALA A 1 269 ? -7.664 -7.395 9.078 1 98.94 269 ALA A C 1
ATOM 2087 O O . ALA A 1 269 ? -7.988 -8.484 9.555 1 98.94 269 ALA A O 1
ATOM 2088 N N . GLY A 1 270 ? -7.727 -7.09 7.809 1 98.94 270 GLY A N 1
ATOM 2089 C CA . GLY A 1 270 ? -8.234 -8.055 6.848 1 98.94 270 GLY A CA 1
ATOM 2090 C C . GLY A 1 270 ? -7.32 -9.258 6.668 1 98.94 270 GLY A C 1
ATOM 2091 O O . GLY A 1 270 ? -7.793 -10.383 6.516 1 98.94 270 GLY A O 1
ATOM 2092 N N . VAL A 1 271 ? -6.023 -9.031 6.68 1 98.94 271 VAL A N 1
ATOM 2093 C CA . VAL A 1 271 ? -5.055 -10.117 6.527 1 98.94 271 VAL A CA 1
ATOM 2094 C C . VAL A 1 271 ? -5.215 -11.117 7.668 1 98.94 271 VAL A C 1
ATOM 2096 O O . VAL A 1 271 ? -5.277 -12.328 7.434 1 98.94 271 VAL A O 1
ATOM 2099 N N . ALA A 1 272 ? -5.285 -10.578 8.891 1 98.94 272 ALA A N 1
ATOM 2100 C CA . ALA A 1 272 ? -5.477 -11.453 10.039 1 98.94 272 ALA A CA 1
ATOM 2101 C C . ALA A 1 272 ? -6.754 -12.273 9.898 1 98.94 272 ALA A C 1
ATOM 2103 O O . ALA A 1 272 ? -6.758 -13.484 10.148 1 98.94 272 ALA A O 1
ATOM 2104 N N . ALA A 1 273 ? -7.812 -11.641 9.445 1 98.94 273 ALA A N 1
ATOM 2105 C CA . ALA A 1 273 ? -9.109 -12.297 9.312 1 98.94 273 ALA A CA 1
ATOM 2106 C C . ALA A 1 273 ? -9.086 -13.344 8.203 1 98.94 273 ALA A C 1
ATOM 2108 O O . ALA A 1 273 ? -9.75 -14.375 8.305 1 98.94 273 ALA A O 1
ATOM 2109 N N . ALA A 1 274 ? -8.367 -13.109 7.125 1 98.94 274 ALA A N 1
ATOM 2110 C CA . ALA A 1 274 ? -8.242 -14.07 6.035 1 98.94 274 ALA A CA 1
ATOM 2111 C C . ALA A 1 274 ? -7.539 -15.344 6.504 1 98.94 274 ALA A C 1
ATOM 2113 O O . ALA A 1 274 ? -7.953 -16.453 6.156 1 98.94 274 ALA A O 1
ATOM 2114 N N . ILE A 1 275 ? -6.469 -15.133 7.289 1 98.94 275 ILE A N 1
ATOM 2115 C CA . ILE A 1 275 ? -5.73 -16.281 7.812 1 98.94 275 ILE A CA 1
ATOM 2116 C C . ILE A 1 275 ? -6.598 -17.031 8.82 1 98.94 275 ILE A C 1
ATOM 2118 O O . ILE A 1 275 ? -6.609 -18.266 8.836 1 98.94 275 ILE A O 1
ATOM 2122 N N . ASP A 1 276 ? -7.379 -16.297 9.609 1 98.81 276 ASP A N 1
ATOM 2123 C CA . ASP A 1 276 ? -8.312 -16.922 10.539 1 98.81 276 ASP A CA 1
ATOM 2124 C C . ASP A 1 276 ? -9.391 -17.703 9.789 1 98.81 276 ASP A C 1
ATOM 2126 O O . ASP A 1 276 ? -9.812 -18.766 10.242 1 98.81 276 ASP A O 1
ATOM 2130 N N . TYR A 1 277 ? -9.828 -17.203 8.688 1 98.75 277 TYR A N 1
ATOM 2131 C CA . TYR A 1 277 ? -10.789 -17.906 7.859 1 98.75 277 TYR A CA 1
ATOM 2132 C C . TYR A 1 277 ? -10.266 -19.297 7.484 1 98.75 277 TYR A C 1
ATOM 2134 O O . TYR A 1 277 ? -10.969 -20.297 7.637 1 98.75 277 TYR A O 1
ATOM 2142 N N . LEU A 1 278 ? -9.008 -19.344 7 1 98.62 278 LEU A N 1
ATOM 2143 C CA . LEU A 1 278 ? -8.391 -20.609 6.637 1 98.62 278 LEU A CA 1
ATOM 2144 C C . LEU A 1 278 ? -8.258 -21.516 7.855 1 98.62 278 LEU A C 1
ATOM 2146 O O . LEU A 1 278 ? -8.562 -22.703 7.785 1 98.62 278 LEU A O 1
ATOM 2150 N N . ALA A 1 279 ? -7.797 -20.906 8.953 1 98.38 279 ALA A N 1
ATOM 2151 C CA . ALA A 1 279 ? -7.672 -21.688 10.188 1 98.38 279 ALA A CA 1
ATOM 2152 C C . ALA A 1 279 ? -9.023 -22.25 10.617 1 98.38 279 ALA A C 1
ATOM 2154 O O . ALA A 1 279 ? -9.102 -23.391 11.094 1 98.38 279 ALA A O 1
ATOM 2155 N N . ASP A 1 280 ? -10.086 -21.469 10.469 1 97.5 280 ASP A N 1
ATOM 2156 C CA . ASP A 1 280 ? -11.438 -21.906 10.828 1 97.5 280 ASP A CA 1
ATOM 2157 C C . ASP A 1 280 ? -11.875 -23.094 9.977 1 97.5 280 ASP A C 1
ATOM 2159 O O . ASP A 1 280 ? -12.57 -23.984 10.461 1 97.5 280 ASP A O 1
ATOM 2163 N N . LEU A 1 281 ? -11.508 -23.109 8.703 1 97.5 281 LEU A N 1
ATOM 2164 C CA . LEU A 1 281 ? -11.797 -24.266 7.855 1 97.5 281 LEU A CA 1
ATOM 2165 C C . LEU A 1 281 ? -11.117 -25.516 8.391 1 97.5 281 LEU A C 1
ATOM 2167 O O . LEU A 1 281 ? -11.711 -26.594 8.391 1 97.5 281 LEU A O 1
ATOM 2171 N N . GLY A 1 282 ? -9.844 -25.281 8.812 1 97.38 282 GLY A N 1
ATOM 2172 C CA . GLY A 1 282 ? -9.133 -26.406 9.406 1 97.38 282 GLY A CA 1
ATOM 2173 C C . GLY A 1 282 ? -9.789 -26.938 10.664 1 97.38 282 GLY A C 1
ATOM 2174 O O . GLY A 1 282 ? -9.875 -28.156 10.859 1 97.38 282 GLY A O 1
ATOM 2175 N N . ALA A 1 283 ? -10.234 -26.031 11.5 1 96.88 283 ALA A N 1
ATOM 2176 C CA . ALA A 1 283 ? -10.906 -26.422 12.742 1 96.88 283 ALA A CA 1
ATOM 2177 C C . ALA A 1 283 ? -12.211 -27.156 12.453 1 96.88 283 ALA A C 1
ATOM 2179 O O . ALA A 1 283 ? -12.562 -28.109 13.156 1 96.88 283 ALA A O 1
ATOM 2180 N N . ARG A 1 284 ? -12.953 -26.828 11.453 1 95.81 284 ARG A N 1
ATOM 2181 C CA . ARG A 1 284 ? -14.281 -27.359 11.164 1 95.81 284 ARG A CA 1
ATOM 2182 C C . ARG A 1 284 ? -14.203 -28.672 10.391 1 95.81 284 ARG A C 1
ATOM 2184 O O . ARG A 1 284 ? -14.984 -29.594 10.641 1 95.81 284 ARG A O 1
ATOM 2191 N N . TYR A 1 285 ? -13.219 -28.625 9.453 1 96.38 285 TYR A N 1
ATOM 2192 C CA . TYR A 1 285 ? -13.258 -29.734 8.508 1 96.38 285 TYR A CA 1
ATOM 2193 C C . TYR A 1 285 ? -12.023 -30.609 8.641 1 96.38 285 TYR A C 1
ATOM 2195 O O . TYR A 1 285 ? -11.984 -31.734 8.125 1 96.38 285 TYR A O 1
ATOM 2203 N N . GLY A 1 286 ? -11.211 -29.859 9.359 1 91.81 286 GLY A N 1
ATOM 2204 C CA . GLY A 1 286 ? -9.984 -30.609 9.578 1 91.81 286 GLY A CA 1
ATOM 2205 C C . GLY A 1 286 ? -9.984 -31.391 10.875 1 91.81 286 GLY A C 1
ATOM 2206 O O . GLY A 1 286 ? -10.883 -31.219 11.703 1 91.81 286 GLY A O 1
ATOM 2207 N N . ASN A 1 287 ? -9.367 -32.594 11.07 1 90.38 287 ASN A N 1
ATOM 2208 C CA . ASN A 1 287 ? -9.227 -33.406 12.281 1 90.38 287 ASN A CA 1
ATOM 2209 C C . ASN A 1 287 ? -8.18 -32.812 13.227 1 90.38 287 ASN A C 1
ATOM 2211 O O . ASN A 1 287 ? -7.043 -33.281 13.266 1 90.38 287 ASN A O 1
ATOM 2215 N N . VAL A 1 288 ? -8.555 -31.688 13.844 1 93.38 288 VAL A N 1
ATOM 2216 C CA . VAL A 1 288 ? -7.605 -31.062 14.766 1 93.38 288 VAL A CA 1
ATOM 2217 C C . VAL A 1 288 ? -8.227 -30.953 16.156 1 93.38 288 VAL A C 1
ATOM 2219 O O . VAL A 1 288 ? -9.453 -30.922 16.297 1 93.38 288 VAL A O 1
ATOM 2222 N N . ALA A 1 289 ? -7.395 -30.828 17.219 1 94.06 289 ALA A N 1
ATOM 2223 C CA . ALA A 1 289 ? -7.859 -30.656 18.594 1 94.06 289 ALA A CA 1
ATOM 2224 C C . ALA A 1 289 ? -8.5 -29.281 18.797 1 94.06 289 ALA A C 1
ATOM 2226 O O . ALA A 1 289 ? -8.086 -28.297 18.172 1 94.06 289 ALA A O 1
ATOM 2227 N N . PRO A 1 290 ? -9.492 -29.234 19.609 1 89 290 PRO A N 1
ATOM 2228 C CA . PRO A 1 290 ? -10.172 -27.953 19.844 1 89 290 PRO A CA 1
ATOM 2229 C C . PRO A 1 290 ? -9.227 -26.859 20.344 1 89 290 PRO A C 1
ATOM 2231 O O . PRO A 1 290 ? -9.445 -25.672 20.078 1 89 290 PRO A O 1
ATOM 2234 N N . ASP A 1 291 ? -8.188 -27.25 20.969 1 93.69 291 ASP A N 1
ATOM 2235 C CA . ASP A 1 291 ? -7.281 -26.281 21.578 1 93.69 291 ASP A CA 1
ATOM 2236 C C . ASP A 1 291 ? -6.016 -26.125 20.734 1 93.69 291 ASP A C 1
ATOM 2238 O O . ASP A 1 291 ? -5.016 -25.578 21.203 1 93.69 291 ASP A O 1
ATOM 2242 N N . ALA A 1 292 ? -6.109 -26.641 19.516 1 96.44 292 ALA A N 1
ATOM 2243 C CA . ALA A 1 292 ? -4.961 -26.516 18.609 1 96.44 292 ALA A CA 1
ATOM 2244 C C . ALA A 1 292 ? -4.648 -25.062 18.312 1 96.44 292 ALA A C 1
ATOM 2246 O O . ALA A 1 292 ? -5.555 -24.234 18.203 1 96.44 292 ALA A O 1
ATOM 2247 N N . GLY A 1 293 ? -3.387 -24.781 18.203 1 97.69 293 GLY A N 1
ATOM 2248 C CA . GLY A 1 293 ? -2.977 -23.453 17.797 1 97.69 293 GLY A CA 1
ATOM 2249 C C . GLY A 1 293 ? -3.291 -23.141 16.344 1 97.69 293 GLY A C 1
ATOM 2250 O O . GLY A 1 293 ? -3.723 -24.016 15.602 1 97.69 293 GLY A O 1
ATOM 2251 N N . ARG A 1 294 ? -3.162 -21.953 15.969 1 98.06 294 ARG A N 1
ATOM 2252 C CA . ARG A 1 294 ? -3.523 -21.484 14.633 1 98.06 294 ARG A CA 1
ATOM 2253 C C . ARG A 1 294 ? -2.748 -22.25 13.562 1 98.06 294 ARG A C 1
ATOM 2255 O O . ARG A 1 294 ? -3.314 -22.625 12.539 1 98.06 294 ARG A O 1
ATOM 2262 N N . ARG A 1 295 ? -1.467 -22.484 13.773 1 98.12 295 ARG A N 1
ATOM 2263 C CA . ARG A 1 295 ? -0.652 -23.156 12.766 1 98.12 295 ARG A CA 1
ATOM 2264 C C . ARG A 1 295 ? -1.159 -24.562 12.5 1 98.12 295 ARG A C 1
ATOM 2266 O O . ARG A 1 295 ? -1.191 -25.016 11.352 1 98.12 295 ARG A O 1
ATOM 2273 N N . GLU A 1 296 ? -1.521 -25.25 13.547 1 98.12 296 GLU A N 1
ATOM 2274 C CA . GLU A 1 296 ? -2.07 -26.594 13.398 1 98.12 296 GLU A CA 1
ATOM 2275 C C . GLU A 1 296 ? -3.393 -26.578 12.633 1 98.12 296 GLU A C 1
ATOM 2277 O O . GLU A 1 296 ? -3.654 -27.453 11.805 1 98.12 296 GLU A O 1
ATOM 2282 N N . LYS A 1 297 ? -4.148 -25.625 12.93 1 98.5 297 LYS A N 1
ATOM 2283 C CA . LYS A 1 297 ? -5.414 -25.453 12.227 1 98.5 297 LYS A CA 1
ATOM 2284 C C . LYS A 1 297 ? -5.184 -25.172 10.75 1 98.5 297 LYS A C 1
ATOM 2286 O O . LYS A 1 297 ? -5.918 -25.672 9.891 1 98.5 297 LYS A O 1
ATOM 2291 N N . LEU A 1 298 ? -4.188 -24.359 10.445 1 98.5 298 LEU A N 1
ATOM 2292 C CA . LEU A 1 298 ? -3.844 -24.062 9.062 1 98.5 298 LEU A CA 1
ATOM 2293 C C . LEU A 1 298 ? -3.379 -25.312 8.328 1 98.5 298 LEU A C 1
ATOM 2295 O O . LEU A 1 298 ? -3.785 -25.562 7.191 1 98.5 298 LEU A O 1
ATOM 2299 N N . ARG A 1 299 ? -2.555 -26.078 9 1 97.81 299 ARG A N 1
ATOM 2300 C CA . ARG A 1 299 ? -2.135 -27.359 8.422 1 97.81 299 ARG A CA 1
ATOM 2301 C C . ARG A 1 299 ? -3.338 -28.234 8.117 1 97.81 299 ARG A C 1
ATOM 2303 O O . ARG A 1 299 ? -3.418 -28.844 7.039 1 97.81 299 ARG A O 1
ATOM 2310 N N . ALA A 1 300 ? -4.227 -28.297 9.055 1 97.62 300 ALA A N 1
ATOM 2311 C CA . ALA A 1 300 ? -5.445 -29.094 8.875 1 97.62 300 ALA A CA 1
ATOM 2312 C C . ALA A 1 300 ? -6.281 -28.547 7.715 1 97.62 300 ALA A C 1
ATOM 2314 O O . ALA A 1 300 ? -6.879 -29.328 6.961 1 97.62 300 ALA A O 1
ATOM 2315 N N . ALA A 1 301 ? -6.336 -27.266 7.598 1 97.44 301 ALA A N 1
ATOM 2316 C CA . ALA A 1 301 ? -7.094 -26.641 6.512 1 97.44 301 ALA A CA 1
ATOM 2317 C C . ALA A 1 301 ? -6.602 -27.141 5.152 1 97.44 301 ALA A C 1
ATOM 2319 O O . ALA A 1 301 ? -7.398 -27.547 4.305 1 97.44 301 ALA A O 1
ATOM 2320 N N . TRP A 1 302 ? -5.312 -27.141 4.906 1 96.44 302 TRP A N 1
ATOM 2321 C CA . TRP A 1 302 ? -4.758 -27.484 3.602 1 96.44 302 TRP A CA 1
ATOM 2322 C C . TRP A 1 302 ? -4.797 -28.984 3.377 1 96.44 302 TRP A C 1
ATOM 2324 O O . TRP A 1 302 ? -4.75 -29.453 2.234 1 96.44 302 TRP A O 1
ATOM 2334 N N . SER A 1 303 ? -4.969 -29.734 4.465 1 95.5 303 SER A N 1
ATOM 2335 C CA . SER A 1 303 ? -5.156 -31.172 4.32 1 95.5 303 SER A CA 1
ATOM 2336 C C . SER A 1 303 ? -6.547 -31.5 3.781 1 95.5 303 SER A C 1
ATOM 2338 O O . SER A 1 303 ? -6.77 -32.594 3.248 1 95.5 303 SER A O 1
ATOM 2340 N N . VAL A 1 304 ? -7.426 -30.594 3.891 1 95.81 304 VAL A N 1
ATOM 2341 C CA . VAL A 1 304 ? -8.773 -30.812 3.385 1 95.81 304 VAL A CA 1
ATOM 2342 C C . VAL A 1 304 ? -8.953 -30.078 2.055 1 95.81 304 VAL A C 1
ATOM 2344 O O . VAL A 1 304 ? -9.664 -30.562 1.167 1 95.81 304 VAL A O 1
ATOM 2347 N N . ILE A 1 305 ? -8.383 -28.906 1.94 1 96.44 305 ILE A N 1
ATOM 2348 C CA . ILE A 1 305 ? -8.477 -28.109 0.726 1 96.44 305 ILE A CA 1
ATOM 2349 C C . ILE A 1 305 ? -7.746 -28.812 -0.415 1 96.44 305 ILE A C 1
ATOM 2351 O O . ILE A 1 305 ? -8.242 -28.859 -1.542 1 96.44 305 ILE A O 1
ATOM 2355 N N . GLY A 1 306 ? -6.613 -29.359 -0.105 1 94.31 306 GLY A N 1
ATOM 2356 C CA . GLY A 1 306 ? -5.766 -30 -1.098 1 94.31 306 GLY A CA 1
ATOM 2357 C C . GLY A 1 306 ? -6.488 -31.062 -1.893 1 94.31 306 GLY A C 1
ATOM 2358 O O . GLY A 1 306 ? -6.629 -30.953 -3.111 1 94.31 306 GLY A O 1
ATOM 2359 N N . PRO A 1 307 ? -7.023 -32.094 -1.171 1 94.38 307 PRO A N 1
ATOM 2360 C CA . PRO A 1 307 ? -7.738 -33.156 -1.861 1 94.38 307 PRO A CA 1
ATOM 2361 C C . PRO A 1 307 ? -8.961 -32.656 -2.625 1 94.38 307 PRO A C 1
ATOM 2363 O O . PRO A 1 307 ? -9.266 -33.156 -3.709 1 94.38 307 PRO A O 1
ATOM 2366 N N . TYR A 1 308 ? -9.641 -31.734 -2.078 1 97.12 308 TYR A N 1
ATOM 2367 C CA . TYR A 1 308 ? -10.797 -31.188 -2.773 1 97.12 308 TYR A CA 1
ATOM 2368 C C . TYR A 1 308 ? -10.391 -30.531 -4.082 1 97.12 308 TYR A C 1
ATOM 2370 O O . TYR A 1 308 ? -11 -30.766 -5.125 1 97.12 308 TYR A O 1
ATOM 2378 N N . GLU A 1 309 ? -9.328 -29.719 -4.047 1 97.44 309 GLU A N 1
ATOM 2379 C CA . GLU A 1 309 ? -8.844 -29.047 -5.25 1 97.44 309 GLU A CA 1
ATOM 2380 C C . GLU A 1 309 ? -8.305 -30.062 -6.262 1 97.44 309 GLU A C 1
ATOM 2382 O O . GLU A 1 309 ? -8.43 -29.859 -7.473 1 97.44 309 GLU A O 1
ATOM 2387 N N . ARG A 1 310 ? -7.742 -31.094 -5.746 1 95.81 310 ARG A N 1
ATOM 2388 C CA . ARG A 1 310 ? -7.273 -32.156 -6.633 1 95.81 310 ARG A CA 1
ATOM 2389 C C . ARG A 1 310 ? -8.43 -32.781 -7.398 1 95.81 310 ARG A C 1
ATOM 2391 O O . ARG A 1 310 ? -8.312 -33.062 -8.594 1 95.81 310 ARG A O 1
ATOM 2398 N N . MET A 1 311 ? -9.469 -33.031 -6.676 1 96.81 311 MET A N 1
ATOM 2399 C CA . MET A 1 311 ? -10.664 -33.562 -7.312 1 96.81 311 MET A CA 1
ATOM 2400 C C . MET A 1 311 ? -11.164 -32.625 -8.406 1 96.81 311 MET A C 1
ATOM 2402 O O . MET A 1 311 ? -11.5 -33.062 -9.508 1 96.81 311 MET A O 1
ATOM 2406 N N . LEU A 1 312 ? -11.203 -31.359 -8.133 1 98.12 312 LEU A N 1
ATOM 2407 C CA . LEU A 1 312 ? -11.625 -30.359 -9.109 1 98.12 312 LEU A CA 1
ATOM 2408 C C . LEU A 1 312 ? -10.688 -30.344 -10.312 1 98.12 312 LEU A C 1
ATOM 2410 O O . LEU A 1 312 ? -11.141 -30.328 -11.461 1 98.12 312 LEU A O 1
ATOM 2414 N N . MET A 1 313 ? -9.406 -30.359 -10.039 1 97.5 313 MET A N 1
ATOM 2415 C CA . MET A 1 313 ? -8.375 -30.297 -11.07 1 97.5 313 MET A CA 1
ATOM 2416 C C . MET A 1 313 ? -8.461 -31.5 -11.992 1 97.5 313 MET A C 1
ATOM 2418 O O . MET A 1 313 ? -8.352 -31.375 -13.211 1 97.5 313 MET A O 1
ATOM 2422 N N . GLU A 1 314 ? -8.688 -32.625 -11.383 1 97.12 314 GLU A N 1
ATOM 2423 C CA . GLU A 1 314 ? -8.812 -33.875 -12.164 1 97.12 314 GLU A CA 1
ATOM 2424 C C . GLU A 1 314 ? -10 -33.781 -13.125 1 97.12 314 GLU A C 1
ATOM 2426 O O . GLU A 1 314 ? -9.875 -34.156 -14.305 1 97.12 314 GLU A O 1
ATOM 2431 N N . ARG A 1 315 ? -11.109 -33.344 -12.625 1 98 315 ARG A N 1
ATOM 2432 C CA . ARG A 1 315 ? -12.289 -33.156 -13.477 1 98 315 ARG A CA 1
ATOM 2433 C C . ARG A 1 315 ? -12.016 -32.188 -14.617 1 98 315 ARG A C 1
ATOM 2435 O O . ARG A 1 315 ? -12.414 -32.438 -15.758 1 98 315 ARG A O 1
ATOM 2442 N N . LEU A 1 316 ? -11.328 -31.125 -14.336 1 98.5 316 LEU A N 1
ATOM 2443 C CA . LEU A 1 316 ? -11.039 -30.094 -15.336 1 98.5 316 LEU A CA 1
ATOM 2444 C C . LEU A 1 316 ? -10.086 -30.625 -16.406 1 98.5 316 LEU A C 1
ATOM 2446 O O . LEU A 1 316 ? -10.344 -30.484 -17.594 1 98.5 316 LEU A O 1
ATOM 2450 N N . LEU A 1 317 ? -9 -31.25 -15.977 1 98.12 317 LEU A N 1
ATOM 2451 C CA . LEU A 1 317 ? -7.988 -31.734 -16.906 1 98.12 317 LEU A CA 1
ATOM 2452 C C . LEU A 1 317 ? -8.547 -32.844 -17.781 1 98.12 317 LEU A C 1
ATOM 2454 O O . LEU A 1 317 ? -8.312 -32.875 -18.984 1 98.12 317 LEU A O 1
ATOM 2458 N N . ASP A 1 318 ? -9.266 -33.75 -17.125 1 97.69 318 ASP A N 1
ATOM 2459 C CA . ASP A 1 318 ? -9.898 -34.844 -17.875 1 97.69 318 ASP A CA 1
ATOM 2460 C C . ASP A 1 318 ? -10.883 -34.25 -18.906 1 97.69 318 ASP A C 1
ATOM 2462 O O . ASP A 1 318 ? -10.898 -34.688 -20.062 1 97.69 318 ASP A O 1
ATOM 2466 N N . GLY A 1 319 ? -11.664 -33.344 -18.5 1 98.38 319 GLY A N 1
ATOM 2467 C CA . GLY A 1 319 ? -12.641 -32.75 -19.375 1 98.38 319 GLY A CA 1
ATOM 2468 C C . GLY A 1 319 ? -12 -31.969 -20.516 1 98.38 319 GLY A C 1
ATOM 2469 O O . GLY A 1 319 ? -12.461 -32.062 -21.656 1 98.38 319 GLY A O 1
ATOM 2470 N N . LEU A 1 320 ? -10.984 -31.188 -20.219 1 98.44 320 LEU A N 1
ATOM 2471 C CA . LEU A 1 320 ? -10.305 -30.391 -21.234 1 98.44 320 LEU A CA 1
ATOM 2472 C C . LEU A 1 320 ? -9.672 -31.281 -22.297 1 98.44 320 LEU A C 1
ATOM 2474 O O . LEU A 1 320 ? -9.625 -30.906 -23.469 1 98.44 320 LEU A O 1
ATOM 2478 N N . SER A 1 321 ? -9.211 -32.406 -21.891 1 97.19 321 SER A N 1
ATOM 2479 C CA . SER A 1 321 ? -8.562 -33.344 -22.828 1 97.19 321 SER A CA 1
ATOM 2480 C C . SER A 1 321 ? -9.547 -33.875 -23.859 1 97.19 321 SER A C 1
ATOM 2482 O O . SER A 1 321 ? -9.141 -34.375 -24.906 1 97.19 321 SER A O 1
ATOM 2484 N N . LEU A 1 322 ? -10.789 -33.719 -23.594 1 97.12 322 LEU A N 1
ATOM 2485 C CA . LEU A 1 322 ? -11.828 -34.25 -24.469 1 97.12 322 LEU A CA 1
ATOM 2486 C C . LEU A 1 322 ? -12.414 -33.156 -25.344 1 97.12 322 LEU A C 1
ATOM 2488 O O . LEU A 1 322 ? -13.18 -33.406 -26.266 1 97.12 322 LEU A O 1
ATOM 2492 N N . VAL A 1 323 ? -12.086 -31.953 -25.047 1 97.75 323 VAL A N 1
ATOM 2493 C CA . VAL A 1 323 ? -12.578 -30.844 -25.844 1 97.75 323 VAL A CA 1
ATOM 2494 C C . VAL A 1 323 ? -11.75 -30.719 -27.125 1 97.75 323 VAL A C 1
ATOM 2496 O O . VAL A 1 323 ? -10.539 -30.531 -27.062 1 97.75 323 VAL A O 1
ATOM 2499 N N . SER A 1 324 ? -12.375 -30.75 -28.234 1 96.75 324 SER A N 1
ATOM 2500 C CA . SER A 1 324 ? -11.695 -30.719 -29.531 1 96.75 324 SER A CA 1
ATOM 2501 C C . SER A 1 324 ? -10.906 -29.422 -29.719 1 96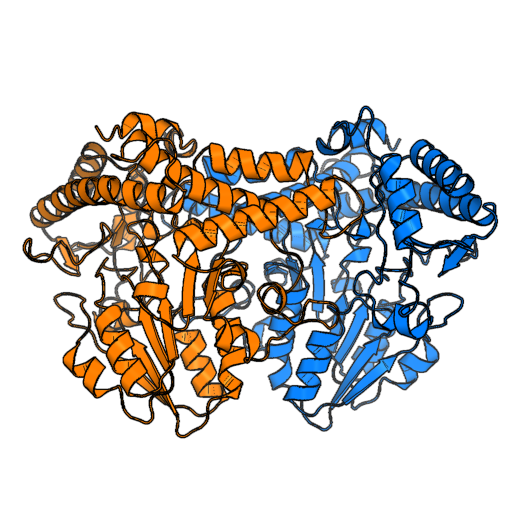.75 324 SER A C 1
ATOM 2503 O O . SER A 1 324 ? -11.43 -28.328 -29.453 1 96.75 324 SER A O 1
ATOM 2505 N N . GLY A 1 325 ? -9.617 -29.547 -30.062 1 97.56 325 GLY A N 1
ATOM 2506 C CA . GLY A 1 325 ? -8.805 -28.406 -30.422 1 97.56 325 GLY A CA 1
ATOM 2507 C C . GLY A 1 325 ? -8.133 -27.734 -29.234 1 97.56 325 GLY A C 1
ATOM 2508 O O . GLY A 1 325 ? -7.414 -26.75 -29.391 1 97.56 325 GLY A O 1
ATOM 2509 N N . VAL A 1 326 ? -8.383 -2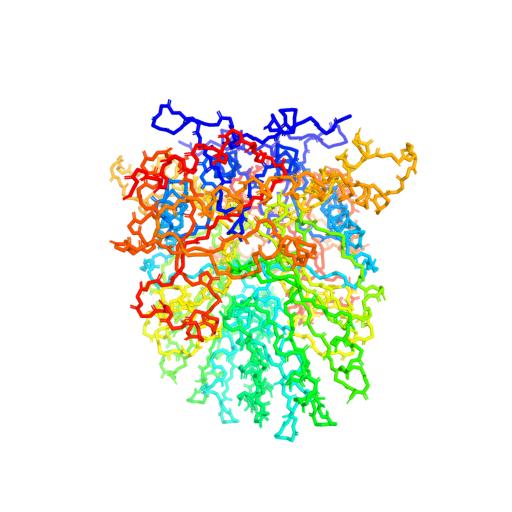8.297 -28.078 1 98.44 326 VAL A N 1
ATOM 2510 C CA . VAL A 1 326 ? -7.805 -27.688 -26.891 1 98.44 326 VAL A CA 1
ATOM 2511 C C . VAL A 1 326 ? -6.426 -28.297 -26.625 1 98.44 326 VAL A C 1
ATOM 2513 O O . VAL A 1 326 ? -6.254 -29.516 -26.688 1 98.44 326 VAL A O 1
ATOM 2516 N N . ARG A 1 327 ? -5.484 -27.422 -26.391 1 98.19 327 ARG A N 1
ATOM 2517 C CA . ARG A 1 327 ? -4.156 -27.812 -25.922 1 98.19 327 ARG A CA 1
ATOM 2518 C C . ARG A 1 327 ? -3.93 -27.328 -24.5 1 98.19 327 ARG A C 1
ATOM 2520 O O . ARG A 1 327 ? -4.172 -26.156 -24.172 1 98.19 327 ARG A O 1
ATOM 2527 N N . ILE A 1 328 ? -3.521 -28.25 -23.656 1 98.31 328 ILE A N 1
ATOM 2528 C CA . ILE A 1 328 ? -3.193 -27.938 -22.281 1 98.31 328 ILE A CA 1
ATOM 2529 C C . ILE A 1 328 ? -1.689 -27.703 -22.141 1 98.31 328 ILE A C 1
ATOM 2531 O O . ILE A 1 328 ? -0.889 -28.5 -22.656 1 98.31 328 ILE A O 1
ATOM 2535 N N . TYR A 1 329 ? -1.303 -26.609 -21.547 1 98.38 329 TYR A N 1
ATOM 2536 C CA . TYR A 1 329 ? 0.101 -26.328 -21.281 1 98.38 329 TYR A CA 1
ATOM 2537 C C . TYR A 1 329 ? 0.462 -26.672 -19.844 1 98.38 329 TYR A C 1
ATOM 2539 O O . TYR A 1 329 ? -0.189 -26.219 -18.906 1 98.38 329 TYR A O 1
ATOM 2547 N N . GLY A 1 330 ? 1.425 -27.453 -19.641 1 97.12 330 GLY A N 1
ATOM 2548 C CA . GLY A 1 330 ? 1.839 -27.906 -18.312 1 97.12 330 GLY A CA 1
ATOM 2549 C C . GLY A 1 330 ? 1.699 -29.406 -18.141 1 97.12 330 GLY A C 1
ATOM 2550 O O . GLY A 1 330 ? 1.592 -30.156 -19.109 1 97.12 330 GLY A O 1
ATOM 2551 N N . ILE A 1 331 ? 1.697 -29.812 -16.906 1 97.31 331 ILE A N 1
ATOM 2552 C CA . ILE A 1 331 ? 1.677 -31.234 -16.547 1 97.31 331 ILE A CA 1
ATOM 2553 C C . ILE A 1 331 ? 0.298 -31.812 -16.844 1 97.31 331 ILE A C 1
ATOM 2555 O O . ILE A 1 331 ? -0.711 -31.344 -16.312 1 97.31 331 ILE A O 1
ATOM 2559 N N . THR A 1 332 ? 0.244 -32.875 -17.641 1 95.62 332 THR A N 1
ATOM 2560 C CA . THR A 1 332 ? -1.031 -33.5 -17.984 1 95.62 332 THR A CA 1
ATOM 2561 C C . THR A 1 332 ? -1.051 -34.969 -17.547 1 95.62 332 THR A C 1
ATOM 2563 O O . THR A 1 332 ? -2.111 -35.594 -17.516 1 95.62 332 THR A O 1
ATOM 2566 N N . SER A 1 333 ? 0.131 -35.469 -17.203 1 94.44 333 SER A N 1
ATOM 2567 C CA . SER A 1 333 ? 0.188 -36.844 -16.75 1 94.44 333 SER A CA 1
ATOM 2568 C C . SER A 1 333 ? -0.443 -37 -15.367 1 94.44 333 SER A C 1
ATOM 2570 O O . SER A 1 333 ? -0.003 -36.375 -14.398 1 94.44 333 SER A O 1
ATOM 2572 N N . ARG A 1 334 ? -1.315 -37.906 -15.25 1 92.38 334 ARG A N 1
ATOM 2573 C CA . ARG A 1 334 ? -2.02 -38.125 -13.992 1 92.38 334 ARG A CA 1
ATOM 2574 C C . ARG A 1 334 ? -1.048 -38.531 -12.891 1 92.38 334 ARG A C 1
ATOM 2576 O O . ARG A 1 334 ? -1.295 -38.25 -11.711 1 92.38 334 ARG A O 1
ATOM 2583 N N . PHE A 1 335 ? 0.064 -39.031 -13.289 1 92.81 335 PHE A N 1
ATOM 2584 C CA . PHE A 1 335 ? 1.046 -39.531 -12.328 1 92.81 335 PHE A CA 1
ATOM 2585 C C . PHE A 1 335 ? 1.826 -38.375 -11.719 1 92.81 335 PHE A C 1
ATOM 2587 O O . PHE A 1 335 ? 2.52 -38.531 -10.711 1 92.81 335 PHE A O 1
ATOM 2594 N N . GLU A 1 336 ? 1.628 -37.188 -12.242 1 93.88 336 GLU A N 1
ATOM 2595 C CA . GLU A 1 336 ? 2.4 -36.031 -11.766 1 93.88 336 GLU A CA 1
ATOM 2596 C C . GLU A 1 336 ? 1.487 -34.906 -11.297 1 93.88 336 GLU A C 1
ATOM 2598 O O . GLU A 1 336 ? 1.935 -33.75 -11.117 1 93.88 336 GLU A O 1
ATOM 2603 N N . TRP A 1 337 ? 0.273 -35.25 -11.07 1 91.44 337 TRP A N 1
ATOM 2604 C CA . TRP A 1 337 ? -0.687 -34.188 -10.742 1 91.44 337 TRP A CA 1
ATOM 2605 C C . TRP A 1 337 ? -0.459 -33.688 -9.328 1 91.44 337 TRP A C 1
ATOM 2607 O O . TRP A 1 337 ? -0.989 -32.625 -8.953 1 91.44 337 TRP A O 1
ATOM 2617 N N . ASP A 1 338 ? 0.38 -34.375 -8.578 1 92 338 ASP A N 1
ATOM 2618 C CA . ASP A 1 338 ? 0.779 -33.875 -7.266 1 92 338 ASP A CA 1
ATOM 2619 C C . ASP A 1 338 ? 1.777 -32.719 -7.402 1 92 338 ASP A C 1
ATOM 2621 O O . ASP A 1 338 ? 2.033 -31.984 -6.438 1 92 338 ASP A O 1
ATOM 2625 N N . ARG A 1 339 ? 2.221 -32.469 -8.641 1 96.25 339 ARG A N 1
ATOM 2626 C CA . ARG A 1 339 ? 3.209 -31.438 -8.898 1 96.25 339 ARG A CA 1
ATOM 2627 C C . ARG A 1 339 ? 2.568 -30.219 -9.57 1 96.25 339 ARG A C 1
ATOM 2629 O O . ARG A 1 339 ? 3.26 -29.406 -10.18 1 96.25 339 ARG A O 1
ATOM 2636 N N . ARG A 1 340 ? 1.29 -30.156 -9.461 1 96.62 340 ARG A N 1
ATOM 2637 C CA . ARG A 1 340 ? 0.671 -28.969 -10.023 1 96.62 340 ARG A CA 1
ATOM 2638 C C . ARG A 1 340 ? -0.475 -28.469 -9.141 1 96.62 340 ARG A C 1
ATOM 2640 O O . ARG A 1 340 ? -1.113 -29.266 -8.445 1 96.62 340 ARG A O 1
ATOM 2647 N N . LEU A 1 341 ? -0.739 -27.172 -9.125 1 96.75 341 LEU A N 1
ATOM 2648 C CA . LEU A 1 341 ? -1.92 -26.547 -8.555 1 96.75 341 LEU A CA 1
ATOM 2649 C C . LEU A 1 341 ? -3.115 -26.672 -9.492 1 96.75 341 LEU A C 1
ATOM 2651 O O . LEU A 1 341 ? -2.979 -27.156 -10.617 1 96.75 341 LEU A O 1
ATOM 2655 N N . ALA A 1 342 ? -4.309 -26.297 -9 1 94.94 342 ALA A N 1
ATOM 2656 C CA . ALA A 1 342 ? -5.508 -26.266 -9.828 1 94.94 342 ALA A CA 1
ATOM 2657 C C . ALA A 1 342 ? -5.566 -25 -10.68 1 94.94 342 ALA A C 1
ATOM 2659 O O . ALA A 1 342 ? -6.586 -24.312 -10.695 1 94.94 342 ALA A O 1
ATOM 2660 N N . THR A 1 343 ? -4.504 -24.656 -11.32 1 97.88 343 THR A N 1
ATOM 2661 C CA . THR A 1 343 ? -4.312 -23.594 -12.305 1 97.88 343 THR A CA 1
ATOM 2662 C C . THR A 1 343 ? -3.896 -24.172 -13.656 1 97.88 343 THR A C 1
ATOM 2664 O O . THR A 1 343 ? -2.855 -24.828 -13.766 1 97.88 343 THR A O 1
ATOM 2667 N N . VAL A 1 344 ? -4.73 -23.953 -14.664 1 98.38 344 VAL A N 1
ATOM 2668 C CA . VAL A 1 344 ? -4.531 -24.625 -15.953 1 98.38 344 VAL A CA 1
ATOM 2669 C C . VAL A 1 344 ? -4.484 -23.578 -17.062 1 98.38 344 VAL A C 1
ATOM 2671 O O . VAL A 1 344 ? -5.328 -22.688 -17.125 1 98.38 344 VAL A O 1
ATOM 2674 N N . ALA A 1 345 ? -3.514 -23.672 -17.891 1 98.69 345 ALA A N 1
ATOM 2675 C CA . ALA A 1 345 ? -3.379 -22.828 -19.078 1 98.69 345 ALA A CA 1
ATOM 2676 C C . ALA A 1 345 ? -3.715 -23.609 -20.344 1 98.69 345 ALA A C 1
ATOM 2678 O O . ALA A 1 345 ? -3.275 -24.75 -20.531 1 98.69 345 ALA A O 1
ATOM 2679 N N . ILE A 1 346 ? -4.523 -22.969 -21.25 1 98.81 346 ILE A N 1
ATOM 2680 C CA . ILE A 1 346 ? -4.902 -23.688 -22.469 1 98.81 346 ILE A CA 1
ATOM 2681 C C . ILE A 1 346 ? -4.895 -22.734 -23.656 1 98.81 346 ILE A C 1
ATOM 2683 O O . ILE A 1 346 ? -4.781 -21.516 -23.484 1 98.81 346 ILE A O 1
ATOM 2687 N N . ARG A 1 347 ? -4.934 -23.25 -24.766 1 98.69 347 ARG A N 1
ATOM 2688 C CA . ARG A 1 347 ? -5.297 -22.625 -26.031 1 98.69 347 ARG A CA 1
ATOM 2689 C C . ARG A 1 347 ? -6.27 -23.484 -26.812 1 98.69 347 ARG A C 1
ATOM 2691 O O . ARG A 1 347 ? -6.344 -24.703 -26.594 1 98.69 347 ARG A O 1
ATOM 2698 N N . LYS A 1 348 ? -7.008 -22.906 -27.594 1 98.44 348 LYS A N 1
ATOM 2699 C CA . LYS A 1 348 ? -7.941 -23.609 -28.469 1 98.44 348 LYS A CA 1
ATOM 2700 C C . LYS A 1 348 ? -7.73 -23.219 -29.938 1 98.44 348 LYS A C 1
ATOM 2702 O O . LYS A 1 348 ? -7.609 -22.047 -30.25 1 98.44 348 LYS A O 1
ATOM 2707 N N . GLU A 1 349 ? -7.703 -24.25 -30.766 1 97.44 349 GLU A N 1
ATOM 2708 C CA . GLU A 1 349 ? -7.496 -24.031 -32.188 1 97.44 349 GLU A CA 1
ATOM 2709 C C . GLU A 1 349 ? -8.555 -23.078 -32.75 1 97.44 349 GLU A C 1
ATOM 2711 O O . GLU A 1 349 ? -9.742 -23.219 -32.438 1 97.44 349 GLU A O 1
ATOM 2716 N N . GLY A 1 350 ? -8.07 -22.109 -33.5 1 96.38 350 GLY A N 1
ATOM 2717 C CA . GLY A 1 350 ? -8.977 -21.234 -34.219 1 96.38 350 GLY A CA 1
ATOM 2718 C C . GLY A 1 350 ? -9.445 -20.047 -33.406 1 96.38 350 GLY A C 1
ATOM 2719 O O . GLY A 1 350 ? -10.188 -19.188 -33.906 1 96.38 350 GLY A O 1
ATOM 2720 N N . ARG A 1 351 ? -9.039 -19.953 -32.156 1 97.19 351 ARG A N 1
ATOM 2721 C CA . ARG A 1 351 ? -9.438 -18.844 -31.297 1 97.19 351 ARG A CA 1
ATOM 2722 C C . ARG A 1 351 ? -8.234 -18.25 -30.578 1 97.19 351 ARG A C 1
ATOM 2724 O O . ARG A 1 351 ? -7.344 -18.984 -30.141 1 97.19 351 ARG A O 1
ATOM 2731 N N . THR A 1 352 ? -8.211 -16.906 -30.531 1 98.19 352 THR A N 1
ATOM 2732 C CA . THR A 1 352 ? -7.234 -16.297 -29.625 1 98.19 352 THR A CA 1
ATOM 2733 C C . THR A 1 352 ? -7.68 -16.438 -28.172 1 98.19 352 THR A C 1
ATOM 2735 O O . THR A 1 352 ? -8.867 -16.594 -27.891 1 98.19 352 THR A O 1
ATOM 2738 N N . PRO A 1 353 ? -6.758 -16.438 -27.266 1 98.62 353 PRO A N 1
ATOM 2739 C CA . PRO A 1 353 ? -7.137 -16.469 -25.859 1 98.62 353 PRO A CA 1
ATOM 2740 C C . PRO A 1 353 ? -8.102 -15.352 -25.469 1 98.62 353 PRO A C 1
ATOM 2742 O O . PRO A 1 353 ? -9.016 -15.562 -24.672 1 98.62 353 PRO A O 1
ATOM 2745 N N . GLN A 1 354 ? -7.93 -14.188 -26.047 1 98.38 354 GLN A N 1
ATOM 2746 C CA . GLN A 1 354 ? -8.805 -13.055 -25.766 1 98.38 354 GLN A CA 1
ATOM 2747 C C . GLN A 1 354 ? -10.234 -13.336 -26.219 1 98.38 354 GLN A C 1
ATOM 2749 O O . GLN A 1 354 ? -11.188 -13.031 -25.5 1 98.38 354 GLN A O 1
ATOM 2754 N N . GLU A 1 355 ? -10.398 -13.891 -27.406 1 98.25 355 GLU A N 1
ATOM 2755 C CA . GLU A 1 355 ? -11.711 -14.25 -27.938 1 98.25 355 GLU A CA 1
ATOM 2756 C C . GLU A 1 355 ? -12.375 -15.312 -27.062 1 98.25 355 GLU A C 1
ATOM 2758 O O . GLU A 1 355 ? -13.586 -15.242 -26.812 1 98.25 355 GLU A O 1
ATOM 2763 N N . LEU A 1 356 ? -11.594 -16.281 -26.641 1 98.25 356 LEU A N 1
ATOM 2764 C CA . LEU A 1 356 ? -12.117 -17.344 -25.797 1 98.25 356 LEU A CA 1
ATOM 2765 C C . LEU A 1 356 ? -12.57 -16.797 -24.453 1 98.25 356 LEU A C 1
ATOM 2767 O O . LEU A 1 356 ? -13.633 -17.172 -23.953 1 98.25 356 LEU A O 1
ATOM 2771 N N . ALA A 1 357 ? -11.742 -15.945 -23.844 1 98.62 357 ALA A N 1
ATOM 2772 C CA . ALA A 1 357 ? -12.102 -15.336 -22.578 1 98.62 357 ALA A CA 1
ATOM 2773 C C . ALA A 1 357 ? -13.391 -14.531 -22.703 1 98.62 357 ALA A C 1
ATOM 2775 O O . ALA A 1 357 ? -14.242 -14.57 -21.797 1 98.62 357 ALA A O 1
ATOM 2776 N N . ALA A 1 358 ? -13.562 -13.797 -23.781 1 98.25 358 ALA A N 1
ATOM 2777 C CA . ALA A 1 358 ? -14.766 -13.008 -24.016 1 98.25 358 ALA A CA 1
ATOM 2778 C C . ALA A 1 358 ? -15.992 -13.906 -24.156 1 98.25 358 ALA A C 1
ATOM 2780 O O . ALA A 1 358 ? -17.062 -13.578 -23.641 1 98.25 358 ALA A O 1
ATOM 2781 N N . ALA A 1 359 ? -15.828 -15.008 -24.859 1 98 359 ALA A N 1
ATOM 2782 C CA . ALA A 1 359 ? -16.922 -15.953 -25.031 1 98 359 ALA A CA 1
ATOM 2783 C C . ALA A 1 359 ? -17.359 -16.531 -23.688 1 98 359 ALA A C 1
ATOM 2785 O O . ALA A 1 359 ? -18.562 -16.672 -23.422 1 98 359 ALA A O 1
ATOM 2786 N N . LEU A 1 360 ? -16.406 -16.875 -22.859 1 98.12 360 LEU A N 1
ATOM 2787 C CA . LEU A 1 360 ? -16.719 -17.406 -21.531 1 98.12 360 LEU A CA 1
ATOM 2788 C C . LEU A 1 360 ? -17.344 -16.328 -20.656 1 98.12 360 LEU A C 1
ATOM 2790 O O . LEU A 1 360 ? -18.297 -16.625 -19.922 1 98.12 360 LEU A O 1
ATOM 2794 N N . ALA A 1 361 ? -16.844 -15.133 -20.766 1 97.88 361 ALA A N 1
ATOM 2795 C CA . ALA A 1 361 ? -17.375 -14.031 -19.984 1 97.88 361 ALA A CA 1
ATOM 2796 C C . ALA A 1 361 ? -18.844 -13.789 -20.312 1 97.88 361 ALA A C 1
ATOM 2798 O O . ALA A 1 361 ? -19.641 -13.43 -19.438 1 97.88 361 ALA A O 1
ATOM 2799 N N . ALA A 1 362 ? -19.203 -13.914 -21.562 1 96.12 362 ALA A N 1
ATOM 2800 C CA . ALA A 1 362 ? -20.578 -13.734 -22.016 1 96.12 362 ALA A CA 1
ATOM 2801 C C . ALA A 1 362 ? -21.516 -14.727 -21.312 1 96.12 362 ALA A C 1
ATOM 2803 O O . ALA A 1 362 ? -22.719 -14.5 -21.234 1 96.12 362 ALA A O 1
ATOM 2804 N N . GLU A 1 363 ? -20.938 -15.797 -20.781 1 95.81 363 GLU A N 1
ATOM 2805 C CA . GLU A 1 363 ? -21.703 -16.797 -20.031 1 95.81 363 GLU A CA 1
ATOM 2806 C C . GLU A 1 363 ? -21.438 -16.703 -18.531 1 95.81 363 GLU A C 1
ATOM 2808 O O . GLU A 1 363 ? -21.688 -17.656 -17.797 1 95.81 363 GLU A O 1
ATOM 2813 N N . ASN A 1 364 ? -20.781 -15.664 -18.078 1 97 364 ASN A N 1
ATOM 2814 C CA . ASN A 1 364 ? -20.469 -15.375 -16.688 1 97 364 ASN A CA 1
ATOM 2815 C C . ASN A 1 364 ? -19.422 -16.344 -16.141 1 97 364 ASN A C 1
ATOM 2817 O O . ASN A 1 364 ? -19.484 -16.719 -14.961 1 97 364 ASN A O 1
ATOM 2821 N N . ILE A 1 365 ? -18.594 -16.844 -17.016 1 98.19 365 ILE A N 1
ATOM 2822 C CA . ILE A 1 365 ? -17.422 -17.609 -16.594 1 98.19 365 ILE A CA 1
ATOM 2823 C C . ILE A 1 365 ? -16.172 -16.734 -16.703 1 98.19 365 ILE A C 1
ATOM 2825 O O . ILE A 1 365 ? -15.758 -16.375 -17.812 1 98.19 365 ILE A O 1
ATOM 2829 N N . PHE A 1 366 ? -15.625 -16.391 -15.57 1 98.5 366 PHE A N 1
ATOM 2830 C CA . PHE A 1 366 ? -14.57 -15.383 -15.508 1 98.5 366 PHE A CA 1
ATOM 2831 C C . PHE A 1 366 ? -13.195 -16.047 -15.492 1 98.5 366 PHE A C 1
ATOM 2833 O O . PHE A 1 366 ? -12.836 -16.719 -14.531 1 98.5 366 PHE A O 1
ATOM 2840 N N . VAL A 1 367 ? -12.438 -15.883 -16.562 1 98.62 367 VAL A N 1
ATOM 2841 C CA . VAL A 1 367 ? -11.086 -16.422 -16.703 1 98.62 367 VAL A CA 1
ATOM 2842 C C . VAL A 1 367 ? -10.156 -15.328 -17.234 1 98.62 367 VAL A C 1
ATOM 2844 O O . VAL A 1 367 ? -10.617 -14.273 -17.688 1 98.62 367 VAL A O 1
ATOM 2847 N N . TRP A 1 368 ? -8.906 -15.609 -17.141 1 97.75 368 TRP A N 1
ATOM 2848 C CA . TRP A 1 368 ? -7.938 -14.617 -17.594 1 97.75 368 TRP A CA 1
ATOM 2849 C C . TRP A 1 368 ? -7.289 -15.07 -18.906 1 97.75 368 TRP A C 1
ATOM 2851 O O . TRP A 1 368 ? -7.184 -16.266 -19.172 1 97.75 368 TRP A O 1
ATOM 2861 N N . ASP A 1 369 ? -6.836 -14.07 -19.688 1 98.5 369 ASP A N 1
ATOM 2862 C CA . ASP A 1 369 ? -6.059 -14.336 -20.891 1 98.5 369 ASP A CA 1
ATOM 2863 C C . ASP A 1 369 ? -4.781 -13.5 -20.922 1 98.5 369 ASP A C 1
ATOM 2865 O O . ASP A 1 369 ? -4.672 -12.5 -20.219 1 98.5 369 ASP A O 1
ATOM 2869 N N . GLY A 1 370 ? -3.789 -13.875 -21.672 1 98.12 370 GLY A N 1
ATOM 2870 C CA . GLY A 1 370 ? -2.531 -13.164 -21.828 1 98.12 370 GLY A CA 1
ATOM 2871 C C . GLY A 1 370 ? -1.349 -13.898 -21.219 1 98.12 370 GLY A C 1
ATOM 2872 O O . GLY A 1 370 ? -1.231 -15.117 -21.359 1 98.12 370 GLY A O 1
ATOM 2873 N N . ASN A 1 371 ? -0.423 -13.156 -20.719 1 98.12 371 ASN A N 1
ATOM 2874 C CA . ASN A 1 371 ? 0.77 -13.797 -20.172 1 98.12 371 ASN A CA 1
ATOM 2875 C C . ASN A 1 371 ? 0.776 -13.758 -18.641 1 98.12 371 ASN A C 1
ATOM 2877 O O . ASN A 1 371 ? 1.668 -14.32 -18 1 98.12 371 ASN A O 1
ATOM 2881 N N . PHE A 1 372 ? -0.253 -13.031 -18.016 1 97.06 372 PHE A N 1
ATOM 2882 C CA . PHE A 1 372 ? -0.415 -12.961 -16.578 1 97.06 372 PHE A CA 1
ATOM 2883 C C . PHE A 1 372 ? 0.891 -12.555 -15.906 1 97.06 372 PHE A C 1
ATOM 2885 O O . PHE A 1 372 ? 1.207 -13.023 -14.805 1 97.06 372 PHE A O 1
ATOM 2892 N N . TYR A 1 373 ? 1.752 -11.82 -16.578 1 97.56 373 TYR A N 1
ATOM 2893 C CA . TYR A 1 373 ? 3.043 -11.336 -16.109 1 97.56 373 TYR A CA 1
ATOM 2894 C C . TYR A 1 373 ? 4.066 -12.461 -16.062 1 97.56 373 TYR A C 1
ATOM 2896 O O . TYR A 1 373 ? 5.129 -12.32 -15.453 1 97.56 373 TYR A O 1
ATOM 2904 N N . ALA A 1 374 ? 3.699 -13.617 -16.562 1 98.5 374 ALA A N 1
ATOM 2905 C CA . ALA A 1 374 ? 4.68 -14.664 -16.844 1 98.5 374 ALA A CA 1
ATOM 2906 C C . ALA A 1 374 ? 5.223 -14.547 -18.266 1 98.5 374 ALA A C 1
ATOM 2908 O O . ALA A 1 374 ? 5.184 -15.508 -19.031 1 98.5 374 ALA A O 1
ATOM 2909 N N . LEU A 1 375 ? 5.785 -13.422 -18.547 1 98.5 375 LEU A N 1
ATOM 2910 C CA . LEU A 1 375 ? 6.199 -13.047 -19.906 1 98.5 375 LEU A CA 1
ATOM 2911 C C . LEU A 1 375 ? 7.297 -13.977 -20.406 1 98.5 375 LEU A C 1
ATOM 2913 O O . LEU A 1 375 ? 7.262 -14.414 -21.562 1 98.5 375 LEU A O 1
ATOM 2917 N N . ALA A 1 376 ? 8.273 -14.305 -19.562 1 98.62 376 ALA A N 1
ATOM 2918 C CA . ALA A 1 376 ? 9.383 -15.164 -19.969 1 98.62 376 ALA A CA 1
ATOM 2919 C C . ALA A 1 376 ? 8.875 -16.531 -20.406 1 98.62 376 ALA A C 1
ATOM 2921 O O . ALA A 1 376 ? 9.406 -17.125 -21.359 1 98.62 376 ALA A O 1
ATOM 2922 N N . LEU A 1 377 ? 7.855 -17.016 -19.75 1 98.75 377 LEU A N 1
ATOM 2923 C CA . LEU A 1 377 ? 7.297 -18.328 -20.109 1 98.75 377 LEU A CA 1
ATOM 2924 C C . LEU A 1 377 ? 6.543 -18.25 -21.422 1 98.75 377 LEU A C 1
ATOM 2926 O O . LEU A 1 377 ? 6.723 -19.094 -22.297 1 98.75 377 LEU A O 1
ATOM 2930 N N . SER A 1 378 ? 5.645 -17.219 -21.547 1 98.62 378 SER A N 1
ATOM 2931 C CA . SER A 1 378 ? 4.852 -17.109 -22.781 1 98.62 378 SER A CA 1
ATOM 2932 C C . SER A 1 378 ? 5.742 -16.922 -24 1 98.62 378 SER A C 1
ATOM 2934 O O . SER A 1 378 ? 5.434 -17.438 -25.078 1 98.62 378 SER A O 1
ATOM 2936 N N . GLU A 1 379 ? 6.832 -16.156 -23.812 1 98.62 379 GLU A N 1
ATOM 2937 C CA . GLU A 1 379 ? 7.809 -15.992 -24.875 1 98.62 379 GLU A CA 1
ATOM 2938 C C . GLU A 1 379 ? 8.492 -17.328 -25.203 1 98.62 379 GLU A C 1
ATOM 2940 O O . GLU A 1 379 ? 8.641 -17.688 -26.375 1 98.62 379 GLU A O 1
ATOM 2945 N N . ARG A 1 380 ? 8.914 -18.047 -24.172 1 98.56 380 ARG A N 1
ATOM 2946 C CA . ARG A 1 380 ? 9.609 -19.312 -24.344 1 98.56 380 ARG A CA 1
ATOM 2947 C C . ARG A 1 380 ? 8.711 -20.344 -25.031 1 98.56 380 ARG A C 1
ATOM 2949 O O . ARG A 1 380 ? 9.188 -21.172 -25.797 1 98.56 380 ARG A O 1
ATOM 2956 N N . LEU A 1 381 ? 7.414 -20.266 -24.766 1 98.56 381 LEU A N 1
ATOM 2957 C CA . LEU A 1 381 ? 6.441 -21.188 -25.344 1 98.56 381 LEU A CA 1
ATOM 2958 C C . LEU A 1 381 ? 6.086 -20.766 -26.766 1 98.56 381 LEU A C 1
ATOM 2960 O O . LEU A 1 381 ? 5.426 -21.516 -27.5 1 98.56 381 LEU A O 1
ATOM 2964 N N . GLY A 1 382 ? 6.473 -19.562 -27.188 1 98.25 382 GLY A N 1
ATOM 2965 C CA . GLY A 1 382 ? 6.195 -19.047 -28.531 1 98.25 382 GLY A CA 1
ATOM 2966 C C . GLY A 1 382 ? 4.762 -18.578 -28.703 1 98.25 382 GLY A C 1
ATOM 2967 O O . GLY A 1 382 ? 4.285 -18.422 -29.828 1 98.25 382 GLY A O 1
ATOM 2968 N N . VAL A 1 383 ? 4.09 -18.297 -27.609 1 98.31 383 VAL A N 1
ATOM 2969 C CA . VAL A 1 383 ? 2.664 -18 -27.734 1 98.31 383 VAL A CA 1
ATOM 2970 C C . VAL A 1 383 ? 2.426 -16.516 -27.516 1 98.31 383 VAL A C 1
ATOM 2972 O O . VAL A 1 383 ? 1.333 -16 -27.781 1 98.31 383 VAL A O 1
ATOM 2975 N N . GLU A 1 384 ? 3.42 -15.727 -27.062 1 97.94 384 GLU A N 1
ATOM 2976 C CA . GLU A 1 384 ? 3.27 -14.312 -26.734 1 97.94 384 GLU A CA 1
ATOM 2977 C C . GLU A 1 384 ? 2.768 -13.508 -27.922 1 97.94 384 GLU A C 1
ATOM 2979 O O . GLU A 1 384 ? 1.825 -12.719 -27.797 1 97.94 384 GLU A O 1
ATOM 2984 N N . PRO A 1 385 ? 3.287 -13.719 -29.188 1 97.75 385 PRO A N 1
ATOM 2985 C CA . PRO A 1 385 ? 2.852 -12.914 -30.328 1 97.75 385 PRO A CA 1
ATOM 2986 C C . PRO A 1 385 ? 1.395 -13.172 -30.719 1 97.75 385 PRO A C 1
ATOM 2988 O O . PRO A 1 385 ? 0.767 -12.328 -31.359 1 97.75 385 PRO A O 1
ATOM 2991 N N . SER A 1 386 ? 0.932 -14.367 -30.312 1 97.81 386 SER A N 1
ATOM 2992 C CA . SER A 1 386 ? -0.43 -14.719 -30.703 1 97.81 386 SER A CA 1
ATOM 2993 C C . SER A 1 386 ? -1.396 -14.578 -29.531 1 97.81 386 SER A C 1
ATOM 2995 O O . SER A 1 386 ? -2.463 -15.188 -29.516 1 97.81 386 SER A O 1
ATOM 2997 N N . GLY A 1 387 ? -0.999 -13.891 -28.484 1 97.94 387 GLY A N 1
ATOM 2998 C CA . GLY A 1 387 ? -1.943 -13.469 -27.453 1 97.94 387 GLY A CA 1
ATOM 2999 C C . GLY A 1 387 ? -1.791 -14.227 -26.156 1 97.94 387 GLY A C 1
ATOM 3000 O O . GLY A 1 387 ? -2.6 -14.062 -25.234 1 97.94 387 GLY A O 1
ATOM 3001 N N . GLY A 1 388 ? -0.834 -15.086 -26.062 1 98.56 388 GLY A N 1
ATOM 3002 C CA . GLY A 1 388 ? -0.546 -15.766 -24.797 1 98.56 388 GLY A CA 1
ATOM 3003 C C . GLY A 1 388 ? -1.424 -16.984 -24.562 1 98.56 388 GLY A C 1
ATOM 3004 O O . GLY A 1 388 ? -1.566 -17.828 -25.453 1 98.56 388 GLY A O 1
ATOM 3005 N N . LEU A 1 389 ? -1.988 -17.109 -23.375 1 98.75 389 LEU A N 1
ATOM 3006 C CA . LEU A 1 389 ? -2.727 -18.281 -22.906 1 98.75 389 LEU A CA 1
ATOM 3007 C C . LEU A 1 389 ? -4.059 -17.875 -22.281 1 98.75 389 LEU A C 1
ATOM 3009 O O . LEU A 1 389 ? -4.273 -16.688 -21.984 1 98.75 389 LEU A O 1
ATOM 3013 N N . LEU A 1 390 ? -5.02 -18.812 -22.266 1 98.81 390 LEU A N 1
ATOM 3014 C CA . LEU A 1 390 ? -6.18 -18.719 -21.391 1 98.81 390 LEU A CA 1
ATOM 3015 C C . LEU A 1 390 ? -5.926 -19.469 -20.078 1 98.81 390 LEU A C 1
ATOM 3017 O O . LEU A 1 390 ? -5.465 -20.609 -20.094 1 98.81 390 LEU A O 1
ATOM 3021 N N . ARG A 1 391 ? -6.188 -18.844 -18.969 1 98.81 391 ARG A N 1
ATOM 3022 C CA . ARG A 1 391 ? -5.887 -19.453 -17.672 1 98.81 391 ARG A CA 1
ATOM 3023 C C . ARG A 1 391 ? -7.16 -19.672 -16.875 1 98.81 391 ARG A C 1
ATOM 3025 O O . ARG A 1 391 ? -7.945 -18.734 -16.672 1 98.81 391 ARG A O 1
ATOM 3032 N N . ILE A 1 392 ? -7.367 -20.875 -16.438 1 98.81 392 ILE A N 1
ATOM 3033 C CA . ILE A 1 392 ? -8.469 -21.281 -15.57 1 98.81 392 ILE A CA 1
ATOM 3034 C C . ILE A 1 392 ? -7.918 -21.688 -14.211 1 98.81 392 ILE A C 1
ATOM 3036 O O . ILE A 1 392 ? -7.094 -22.609 -14.109 1 98.81 392 ILE A O 1
ATOM 3040 N N . GLY A 1 393 ? -8.281 -20.984 -13.188 1 98.62 393 GLY A N 1
ATOM 3041 C CA . GLY A 1 393 ? -7.762 -21.25 -11.852 1 98.62 393 GLY A CA 1
ATOM 3042 C C . GLY A 1 393 ? -8.852 -21.562 -10.844 1 98.62 393 GLY A C 1
ATOM 3043 O O . GLY A 1 393 ? -9.82 -20.797 -10.719 1 98.62 393 GLY A O 1
ATOM 3044 N N . LEU A 1 394 ? -8.742 -22.672 -10.109 1 98.62 394 LEU A N 1
ATOM 3045 C CA . LEU A 1 394 ? -9.734 -23.141 -9.156 1 98.62 394 LEU A CA 1
ATOM 3046 C C . LEU A 1 394 ? -9.234 -22.969 -7.723 1 98.62 394 LEU A C 1
ATOM 3048 O O . LEU A 1 394 ? -8.023 -22.984 -7.477 1 98.62 394 LEU A O 1
ATOM 3052 N N . VAL A 1 395 ? -10.133 -22.688 -6.828 1 98.69 395 VAL A N 1
ATOM 3053 C CA . VAL A 1 395 ? -9.891 -22.734 -5.391 1 98.69 395 VAL A CA 1
ATOM 3054 C C . VAL A 1 395 ? -11.008 -23.516 -4.699 1 98.69 395 VAL A C 1
ATOM 3056 O O . VAL A 1 395 ? -11.867 -24.078 -5.359 1 98.69 395 VAL A O 1
ATOM 3059 N N . HIS A 1 396 ? -11.008 -23.516 -3.4 1 98.5 396 HIS A N 1
ATOM 3060 C CA . HIS A 1 396 ? -11.828 -24.453 -2.629 1 98.5 396 HIS A CA 1
ATOM 3061 C C . HIS A 1 396 ? -13.297 -24.047 -2.666 1 98.5 396 HIS A C 1
ATOM 3063 O O . HIS A 1 396 ? -14.172 -24.812 -2.27 1 98.5 396 HIS A O 1
ATOM 3069 N N . TYR A 1 397 ? -13.602 -22.797 -3.156 1 98.56 397 TYR A N 1
ATOM 3070 C CA . TYR A 1 397 ? -15.016 -22.453 -3.203 1 98.56 397 TYR A CA 1
ATOM 3071 C C . TYR A 1 397 ? -15.609 -22.734 -4.578 1 98.56 397 TYR A C 1
ATOM 3073 O O . TYR A 1 397 ? -16.797 -22.484 -4.816 1 98.56 397 TYR A O 1
ATOM 3081 N N . ASN A 1 398 ? -14.875 -23.281 -5.555 1 98.69 398 ASN A N 1
ATOM 3082 C CA . ASN A 1 398 ? -15.406 -23.719 -6.844 1 98.69 398 ASN A CA 1
ATOM 3083 C C . ASN A 1 398 ? -16.047 -25.094 -6.762 1 98.69 398 ASN A C 1
ATOM 3085 O O . ASN A 1 398 ? -15.828 -25.828 -5.789 1 98.69 398 ASN A O 1
ATOM 3089 N N . THR A 1 399 ? -16.812 -25.469 -7.785 1 98.44 399 THR A N 1
ATOM 3090 C CA . THR A 1 399 ? -17.562 -26.719 -7.727 1 98.44 399 THR A CA 1
ATOM 3091 C C . THR A 1 399 ? -17.391 -27.516 -9.023 1 98.44 399 THR A C 1
ATOM 3093 O O . THR A 1 399 ? -16.984 -26.953 -10.047 1 98.44 399 THR A O 1
ATOM 3096 N N . LEU A 1 400 ? -17.75 -28.828 -8.945 1 98.38 400 LEU A N 1
ATOM 3097 C CA . LEU A 1 400 ? -17.734 -29.688 -10.117 1 98.38 400 LEU A CA 1
ATOM 3098 C C . LEU A 1 400 ? -18.734 -29.203 -11.156 1 98.38 400 LEU A C 1
ATOM 3100 O O . LEU A 1 400 ? -18.469 -29.25 -12.359 1 98.38 400 LEU A O 1
ATOM 3104 N N . ASP A 1 401 ? -19.859 -28.672 -10.703 1 98.25 401 ASP A N 1
ATOM 3105 C CA . ASP A 1 401 ? -20.875 -28.156 -11.609 1 98.25 401 ASP A CA 1
ATOM 3106 C C . ASP A 1 401 ? -20.328 -26.969 -12.406 1 98.25 401 ASP A C 1
ATOM 3108 O O . ASP A 1 401 ? -20.625 -26.828 -13.602 1 98.25 401 ASP A O 1
ATOM 3112 N N . GLU A 1 402 ? -19.594 -26.125 -11.758 1 98.31 402 GLU A N 1
ATOM 3113 C CA . GLU A 1 402 ? -18.984 -24.984 -12.43 1 98.31 402 GLU A CA 1
ATOM 3114 C C . GLU A 1 402 ? -17.984 -25.422 -13.5 1 98.31 402 GLU A C 1
ATOM 3116 O O . GLU A 1 402 ? -17.906 -24.828 -14.57 1 98.31 402 GLU A O 1
ATOM 3121 N N . ILE A 1 403 ? -17.25 -26.469 -13.211 1 98.75 403 ILE A N 1
ATOM 3122 C CA . ILE A 1 403 ? -16.297 -27 -14.164 1 98.75 403 ILE A CA 1
ATOM 3123 C C . ILE A 1 403 ? -17.031 -27.547 -15.383 1 98.75 403 ILE A C 1
ATOM 3125 O O . ILE A 1 403 ? -16.641 -27.281 -16.516 1 98.75 403 ILE A O 1
ATOM 3129 N N . ASP A 1 404 ? -18.109 -28.266 -15.109 1 98.56 404 ASP A N 1
ATOM 3130 C CA . ASP A 1 404 ? -18.875 -28.828 -16.219 1 98.56 404 ASP A CA 1
ATOM 3131 C C . ASP A 1 404 ? -19.453 -27.719 -17.094 1 98.56 404 ASP A C 1
ATOM 3133 O O . ASP A 1 404 ? -19.484 -27.844 -18.312 1 98.56 404 ASP A O 1
ATOM 3137 N N . ARG A 1 405 ? -19.891 -26.703 -16.484 1 97.75 405 ARG A N 1
ATOM 3138 C CA . ARG A 1 405 ? -20.391 -25.547 -17.219 1 97.75 405 ARG A CA 1
ATOM 3139 C C . ARG A 1 405 ? -19.312 -24.953 -18.094 1 97.75 405 ARG A C 1
ATOM 3141 O O . ARG A 1 405 ? -19.547 -24.594 -19.25 1 97.75 405 ARG A O 1
ATOM 3148 N N . CYS A 1 406 ? -18.156 -24.828 -17.562 1 98.44 406 CYS A N 1
ATOM 3149 C CA . CYS A 1 406 ? -17.031 -24.266 -18.297 1 98.44 406 CYS A CA 1
ATOM 3150 C C . CYS A 1 406 ? -16.656 -25.156 -19.484 1 98.44 406 CYS A C 1
ATOM 3152 O O . CYS A 1 406 ? -16.422 -24.656 -20.594 1 98.44 406 CYS A O 1
ATOM 3154 N N . LEU A 1 407 ? -16.641 -26.469 -19.281 1 98.62 407 LEU A N 1
ATOM 3155 C CA . LEU A 1 407 ? -16.281 -27.406 -20.328 1 98.62 407 LEU A CA 1
ATOM 3156 C C . LEU A 1 407 ? -17.281 -27.344 -21.484 1 98.62 407 LEU A C 1
ATOM 3158 O O . LEU A 1 407 ? -16.906 -27.375 -22.656 1 98.62 407 LEU A O 1
ATOM 3162 N N . ARG A 1 408 ? -18.531 -27.203 -21.156 1 98.19 408 ARG A N 1
ATOM 3163 C CA . ARG A 1 408 ? -19.562 -27.078 -22.188 1 98.19 408 ARG A CA 1
ATOM 3164 C C . ARG A 1 408 ? -19.406 -25.781 -22.969 1 98.19 408 ARG A C 1
ATOM 3166 O O . ARG A 1 408 ? -19.562 -25.766 -24.188 1 98.19 408 ARG A O 1
ATOM 3173 N N . ALA A 1 409 ? -19.125 -24.75 -22.234 1 97.88 409 ALA A N 1
ATOM 3174 C CA . ALA A 1 409 ? -18.938 -23.453 -22.891 1 97.88 409 ALA A CA 1
ATOM 3175 C C . ALA A 1 409 ? -17.734 -23.5 -23.844 1 97.88 409 ALA A C 1
ATOM 3177 O O . ALA A 1 409 ? -17.781 -22.922 -24.922 1 97.88 409 ALA A O 1
ATOM 3178 N N . LEU A 1 410 ? -16.672 -24.172 -23.469 1 98.25 410 LEU A N 1
ATOM 3179 C CA . LEU A 1 410 ? -15.477 -24.297 -24.312 1 98.25 410 LEU A CA 1
ATOM 3180 C C . LEU A 1 410 ? -15.773 -25.125 -25.547 1 98.25 410 LEU A C 1
ATOM 3182 O O . LEU A 1 410 ? -15.25 -24.844 -26.641 1 98.25 410 LEU A O 1
ATOM 3186 N N . GLU A 1 411 ? -16.625 -26.094 -25.375 1 97 411 GLU A N 1
ATOM 3187 C CA . GLU A 1 411 ? -17.016 -26.906 -26.516 1 97 411 GLU A CA 1
ATOM 3188 C C . GLU A 1 411 ? -17.797 -26.094 -27.547 1 97 411 GLU A C 1
ATOM 3190 O O . GLU A 1 411 ? -17.609 -26.266 -28.75 1 97 411 GLU A O 1
ATOM 3195 N N . ARG A 1 412 ? -18.578 -25.219 -27.016 1 95.31 412 ARG A N 1
ATOM 3196 C CA . ARG A 1 412 ? -19.422 -24.391 -27.875 1 95.31 412 ARG A CA 1
ATOM 3197 C C . ARG A 1 412 ? -18.609 -23.297 -28.547 1 95.31 412 ARG A C 1
ATOM 3199 O O . ARG A 1 412 ? -18.891 -22.906 -29.688 1 95.31 412 ARG A O 1
ATOM 3206 N N . ALA A 1 413 ? -17.766 -22.797 -27.859 1 93 413 ALA A N 1
ATOM 3207 C CA . ALA A 1 413 ? -16.969 -21.672 -28.359 1 93 413 ALA A CA 1
ATOM 3208 C C . ALA A 1 413 ? -16.047 -22.109 -29.484 1 93 413 ALA A C 1
ATOM 3210 O O . ALA A 1 413 ? -15.852 -21.359 -30.453 1 93 413 ALA A O 1
ATOM 3211 N N . MET B 1 1 ? -26.047 27.125 6.309 1 73.19 1 MET B N 1
ATOM 3212 C CA . MET B 1 1 ? -25.125 27.234 7.434 1 73.19 1 MET B CA 1
ATOM 3213 C C . MET B 1 1 ? -24.422 25.906 7.68 1 73.19 1 MET B C 1
ATOM 3215 O O . MET B 1 1 ? -25 24.844 7.508 1 73.19 1 MET B O 1
ATOM 3219 N N . PHE B 1 2 ? -23.078 26.031 7.887 1 88.19 2 PHE B N 1
ATOM 3220 C CA . PHE B 1 2 ? -22.25 24.859 8.195 1 88.19 2 PHE B CA 1
ATOM 3221 C C . PHE B 1 2 ? -22.797 24.141 9.422 1 88.19 2 PHE B C 1
ATOM 3223 O O . PHE B 1 2 ? -22.844 24.703 10.516 1 88.19 2 PHE B O 1
ATOM 3230 N N . ASP B 1 3 ? -23.422 22.891 9.297 1 94.81 3 ASP B N 1
ATOM 3231 C CA . ASP B 1 3 ? -24.031 22.094 10.352 1 94.81 3 ASP B CA 1
ATOM 3232 C C . ASP B 1 3 ? -23.094 20.984 10.82 1 94.81 3 ASP B C 1
ATOM 3234 O O . ASP B 1 3 ? -23.172 19.844 10.344 1 94.81 3 ASP B O 1
ATOM 3238 N N . VAL B 1 4 ? -22.359 21.281 11.867 1 97.31 4 VAL B N 1
ATOM 3239 C CA . VAL B 1 4 ? -21.312 20.375 12.328 1 97.31 4 VAL B CA 1
ATOM 3240 C C . VAL B 1 4 ? -21.953 19.094 12.867 1 97.31 4 VAL B C 1
ATOM 3242 O O . VAL B 1 4 ? -21.391 18 12.719 1 97.31 4 VAL B O 1
ATOM 3245 N N . GLN B 1 5 ? -23.156 19.141 13.406 1 96.94 5 GLN B N 1
ATOM 3246 C CA . GLN B 1 5 ? -23.797 17.953 13.945 1 96.94 5 GLN B CA 1
ATOM 3247 C C . GLN B 1 5 ? -24.203 17 12.836 1 96.94 5 GLN B C 1
ATOM 3249 O O . GLN B 1 5 ? -24.078 15.773 12.984 1 96.94 5 GLN B O 1
ATOM 3254 N N . ALA B 1 6 ? -24.719 17.562 11.781 1 97.25 6 ALA B N 1
ATOM 3255 C CA . ALA B 1 6 ? -25.047 16.734 10.625 1 97.25 6 ALA B CA 1
ATOM 3256 C C . ALA B 1 6 ? -23.812 16.062 10.039 1 97.25 6 ALA B C 1
ATOM 3258 O O . ALA B 1 6 ? -23.859 14.914 9.602 1 97.25 6 ALA B O 1
ATOM 3259 N N . ILE B 1 7 ? -22.734 16.797 10.016 1 98.06 7 ILE B N 1
ATOM 3260 C CA . ILE B 1 7 ? -21.469 16.281 9.508 1 98.06 7 ILE B CA 1
ATOM 3261 C C . ILE B 1 7 ? -20.984 15.141 10.398 1 98.06 7 ILE B C 1
ATOM 3263 O O . ILE B 1 7 ? -20.594 14.078 9.898 1 98.06 7 ILE B O 1
ATOM 3267 N N . ARG B 1 8 ? -21.031 15.312 11.672 1 98.12 8 ARG B N 1
ATOM 3268 C CA . ARG B 1 8 ? -20.547 14.336 12.641 1 98.12 8 ARG B CA 1
ATOM 3269 C C . ARG B 1 8 ? -21.297 13.023 12.523 1 98.12 8 ARG B C 1
ATOM 3271 O O . ARG B 1 8 ? -20.719 11.945 12.734 1 98.12 8 ARG B O 1
ATOM 3278 N N . ARG B 1 9 ? -22.547 13.016 12.109 1 97.88 9 ARG B N 1
ATOM 3279 C CA . ARG B 1 9 ? -23.375 11.82 11.984 1 97.88 9 ARG B CA 1
ATOM 3280 C C . ARG B 1 9 ? -22.891 10.938 10.836 1 97.88 9 ARG B C 1
ATOM 3282 O O . ARG B 1 9 ? -23.234 9.758 10.766 1 97.88 9 ARG B O 1
ATOM 3289 N N . GLN B 1 10 ? -22.094 11.516 9.984 1 98.19 10 GLN B N 1
ATOM 3290 C CA . GLN B 1 10 ? -21.594 10.758 8.836 1 98.19 10 GLN B CA 1
ATOM 3291 C C . GLN B 1 10 ? -20.375 9.914 9.219 1 98.19 10 GLN B C 1
ATOM 3293 O O . GLN B 1 10 ? -19.938 9.07 8.438 1 98.19 10 GLN B O 1
ATOM 3298 N N . PHE B 1 11 ? -19.812 10.141 10.414 1 98.56 11 PHE B N 1
ATOM 3299 C CA . PHE B 1 11 ? -18.625 9.43 10.875 1 98.56 11 PHE B CA 1
ATOM 3300 C C . PHE B 1 11 ? -18.984 8.414 11.953 1 98.56 11 PHE B C 1
ATOM 3302 O O . PHE B 1 11 ? -19.141 8.773 13.117 1 98.56 11 PHE B O 1
ATOM 3309 N N . PRO B 1 12 ? -18.922 7.129 11.602 1 97.94 12 PRO B N 1
ATOM 3310 C CA . PRO B 1 12 ? -19.297 6.117 12.594 1 97.94 12 PRO B CA 1
ATOM 3311 C C . PRO B 1 12 ? -18.391 6.145 13.828 1 97.94 12 PRO B C 1
ATOM 3313 O O . PRO B 1 12 ? -18.844 5.902 14.945 1 97.94 12 PRO B O 1
ATOM 3316 N N . ALA B 1 13 ? -17.125 6.457 13.664 1 97.25 13 ALA B N 1
ATOM 3317 C CA . ALA B 1 13 ? -16.188 6.469 14.773 1 97.25 13 ALA B CA 1
ATOM 3318 C C . ALA B 1 13 ? -16.578 7.492 15.828 1 97.25 13 ALA B C 1
ATOM 3320 O O . ALA B 1 13 ? -16.359 7.285 17.031 1 97.25 13 ALA B O 1
ATOM 3321 N N . LEU B 1 14 ? -17.203 8.617 15.414 1 97.38 14 LEU B N 1
ATOM 3322 C CA . LEU B 1 14 ? -17.578 9.695 16.328 1 97.38 14 LEU B CA 1
ATOM 3323 C C . LEU B 1 14 ? -18.812 9.312 17.125 1 97.38 14 LEU B C 1
ATOM 3325 O O . LEU B 1 14 ? -19.141 9.969 18.125 1 97.38 14 LEU B O 1
ATOM 3329 N N . GLN B 1 15 ? -19.469 8.172 16.688 1 94.69 15 GLN B N 1
ATOM 3330 C CA . GLN B 1 15 ? -20.656 7.703 17.391 1 94.69 15 GLN B CA 1
ATOM 3331 C C . GLN B 1 15 ? -20.297 6.652 18.438 1 94.69 15 GLN B C 1
ATOM 3333 O O . GLN B 1 15 ? -21.156 6.215 19.203 1 94.69 15 GLN B O 1
ATOM 3338 N N . GLU B 1 16 ? -19.047 6.297 18.516 1 92.31 16 GLU B N 1
ATOM 3339 C CA . GLU B 1 16 ? -18.609 5.277 19.469 1 92.31 16 GLU B CA 1
ATOM 3340 C C . GLU B 1 16 ? -18.391 5.875 20.844 1 92.31 16 GLU B C 1
ATOM 3342 O O . GLU B 1 16 ? -18.156 7.078 20.984 1 92.31 16 GLU B O 1
ATOM 3347 N N . SER B 1 17 ? -18.516 5.016 21.812 1 92.31 17 SER B N 1
ATOM 3348 C CA . SER B 1 17 ? -18.234 5.395 23.188 1 92.31 17 SER B CA 1
ATOM 3349 C C . SER B 1 17 ? -17.047 4.613 23.75 1 92.31 17 SER B C 1
ATOM 3351 O O . SER B 1 17 ? -16.906 3.418 23.484 1 92.31 17 SER B O 1
ATOM 3353 N N . PHE B 1 18 ? -16.266 5.355 24.422 1 89.88 18 PHE B N 1
ATOM 3354 C CA . PHE B 1 18 ? -15.102 4.777 25.094 1 89.88 18 PHE B CA 1
ATOM 3355 C C . PHE B 1 18 ? -15.172 5.023 26.594 1 89.88 18 PHE B C 1
ATOM 3357 O O . PHE B 1 18 ? -15.359 6.16 27.047 1 89.88 18 PHE B O 1
ATOM 3364 N N . ASP B 1 19 ? -14.992 3.98 27.391 1 83.88 19 ASP B N 1
ATOM 3365 C CA . ASP B 1 19 ? -15.062 4.055 28.859 1 83.88 19 ASP B CA 1
ATOM 3366 C C . ASP B 1 19 ? -16.219 4.945 29.297 1 83.88 19 ASP B C 1
ATOM 3368 O O . ASP B 1 19 ? -16.031 5.875 30.094 1 83.88 19 ASP B O 1
ATOM 3372 N N . GLY B 1 20 ? -17.281 4.887 28.656 1 80.75 20 GLY B N 1
ATOM 3373 C CA . GLY B 1 20 ? -18.5 5.504 29.156 1 80.75 20 GLY B CA 1
ATOM 3374 C C . GLY B 1 20 ? -18.797 6.844 28.516 1 80.75 20 GLY B C 1
ATOM 3375 O O . GLY B 1 20 ? -19.719 7.555 28.938 1 80.75 20 GLY B O 1
ATOM 3376 N N . GLY B 1 21 ? -17.984 7.27 27.562 1 87 21 GLY B N 1
ATOM 3377 C CA . GLY B 1 21 ? -18.312 8.531 26.922 1 87 21 GLY B CA 1
ATOM 3378 C C . GLY B 1 21 ? -17.703 8.664 25.531 1 87 21 GLY B C 1
ATOM 3379 O O . GLY B 1 21 ? -16.906 7.824 25.109 1 87 21 GLY B O 1
ATOM 3380 N N . PRO B 1 22 ? -18.125 9.742 24.906 1 90.69 22 PRO B N 1
ATOM 3381 C CA . PRO B 1 22 ? -17.609 9.961 23.547 1 90.69 22 PRO B CA 1
ATOM 3382 C C . PRO B 1 22 ? -16.156 10.43 23.547 1 90.69 22 PRO B C 1
ATOM 3384 O O . PRO B 1 22 ? -15.711 11.086 24.5 1 90.69 22 PRO B O 1
ATOM 3387 N N . ALA B 1 23 ? -15.438 10.047 22.547 1 95.31 23 ALA B N 1
ATOM 3388 C CA . ALA B 1 23 ? -14.055 10.477 22.406 1 95.31 23 ALA B CA 1
ATOM 3389 C C . ALA B 1 23 ? -13.961 11.812 21.656 1 95.31 23 ALA B C 1
ATOM 3391 O O . ALA B 1 23 ? -14.828 12.133 20.844 1 95.31 23 ALA B O 1
ATOM 3392 N N . VAL B 1 24 ? -13.031 12.641 22.047 1 97.81 24 VAL B N 1
ATOM 3393 C CA . VAL B 1 24 ? -12.609 13.82 21.281 1 97.81 24 VAL B CA 1
ATOM 3394 C C . VAL B 1 24 ? -11.375 13.484 20.453 1 97.81 24 VAL B C 1
ATOM 3396 O O . VAL B 1 24 ? -10.297 13.227 21 1 97.81 24 VAL B O 1
ATOM 3399 N N . PHE B 1 25 ? -11.555 13.492 19.172 1 98.44 25 PHE B N 1
ATOM 3400 C CA . PHE B 1 25 ? -10.453 13.156 18.281 1 98.44 25 PHE B CA 1
ATOM 3401 C C . PHE B 1 25 ? -9.68 14.414 17.891 1 98.44 25 PHE B C 1
ATOM 3403 O O . PHE B 1 25 ? -10.047 15.102 16.938 1 98.44 25 PHE B O 1
ATOM 3410 N N . PHE B 1 26 ? -8.578 14.648 18.578 1 98.75 26 PHE B N 1
ATOM 3411 C CA . PHE B 1 26 ? -7.676 15.758 18.281 1 98.75 26 PHE B CA 1
ATOM 3412 C C . PHE B 1 26 ? -6.355 15.242 17.719 1 98.75 26 PHE B C 1
ATOM 3414 O O . PHE B 1 26 ? -5.391 16 17.609 1 98.75 26 PHE B O 1
ATOM 3421 N N . ASP B 1 27 ? -6.305 13.914 17.375 1 98.5 27 ASP B N 1
ATOM 3422 C CA . ASP B 1 27 ? -5.129 13.305 16.766 1 98.5 27 ASP B CA 1
ATOM 3423 C C . ASP B 1 27 ? -5.211 13.359 15.242 1 98.5 27 ASP B C 1
ATOM 3425 O O . ASP B 1 27 ? -4.539 12.594 14.547 1 98.5 27 ASP B O 1
ATOM 3429 N N . ASN B 1 28 ? -6.004 14.266 14.664 1 98.5 28 ASN B N 1
ATOM 3430 C CA . ASN B 1 28 ? -6.355 14.305 13.25 1 98.5 28 ASN B CA 1
ATOM 3431 C C . ASN B 1 28 ? -5.117 14.477 12.367 1 98.5 28 ASN B C 1
ATOM 3433 O O . ASN B 1 28 ? -5.051 13.93 11.266 1 98.5 28 ASN B O 1
ATOM 3437 N N . PRO B 1 29 ? -4.047 15.266 12.828 1 98.25 29 PRO B N 1
ATOM 3438 C CA . PRO B 1 29 ? -2.846 15.312 11.992 1 98.25 29 PRO B CA 1
ATOM 3439 C C . PRO B 1 29 ? -2.172 13.945 11.844 1 98.25 29 PRO B C 1
ATOM 3441 O O . PRO B 1 29 ? -1.379 13.742 10.922 1 98.25 29 PRO B O 1
ATOM 3444 N N . GLY B 1 30 ? -2.453 13.008 12.781 1 97.88 30 GLY B N 1
ATOM 3445 C CA . GLY B 1 30 ? -1.957 11.641 12.68 1 97.88 30 GLY B CA 1
ATOM 3446 C C . GLY B 1 30 ? -2.791 10.773 11.758 1 97.88 30 GLY B C 1
ATOM 3447 O O . GLY B 1 30 ? -2.32 9.742 11.273 1 97.88 30 GLY B O 1
ATOM 3448 N N . GLY B 1 31 ? -4.023 11.156 11.602 1 97.75 31 GLY B N 1
ATOM 3449 C CA . GLY B 1 31 ? -4.984 10.469 10.758 1 97.75 31 GLY B CA 1
ATOM 3450 C C . GLY B 1 31 ? -6.426 10.797 11.094 1 97.75 31 GLY B C 1
ATOM 3451 O O . GLY B 1 31 ? -6.812 10.773 12.266 1 97.75 31 GLY B O 1
ATOM 3452 N N . THR B 1 32 ? -7.238 11.039 10.156 1 98.62 32 THR B N 1
ATOM 3453 C CA . THR B 1 32 ? -8.625 11.445 10.367 1 98.62 32 THR B CA 1
ATOM 3454 C C . THR B 1 32 ? -9.531 10.219 10.461 1 98.62 32 THR B C 1
ATOM 3456 O O . THR B 1 32 ? -9.133 9.109 10.109 1 98.62 32 THR B O 1
ATOM 3459 N N . GLN B 1 33 ? -10.711 10.438 11.031 1 98.62 33 GLN B N 1
ATOM 3460 C CA . GLN B 1 33 ? -11.734 9.406 10.977 1 98.62 33 GLN B CA 1
ATOM 3461 C C . GLN B 1 33 ? -12.391 9.344 9.602 1 98.62 33 GLN B C 1
ATOM 3463 O O . GLN B 1 33 ? -12.266 10.281 8.805 1 98.62 33 GLN B O 1
ATOM 3468 N N . VAL B 1 34 ? -13.078 8.25 9.328 1 98.75 34 VAL B N 1
ATOM 3469 C CA . VAL B 1 34 ? -13.539 7.941 7.977 1 98.75 34 VAL B CA 1
ATOM 3470 C C . VAL B 1 34 ? -15.062 7.988 7.93 1 98.75 34 VAL B C 1
ATOM 3472 O O . VAL B 1 34 ? -15.734 7.359 8.75 1 98.75 34 VAL B O 1
ATOM 3475 N N . PRO B 1 35 ? -15.641 8.75 6.965 1 98.75 35 PRO B N 1
ATOM 3476 C CA . PRO B 1 35 ? -17.109 8.766 6.852 1 98.75 35 PRO B CA 1
ATOM 3477 C C . PRO B 1 35 ? -17.672 7.438 6.355 1 98.75 35 PRO B C 1
ATOM 3479 O O . PRO B 1 35 ? -16.984 6.68 5.668 1 98.75 35 PRO B O 1
ATOM 3482 N N . GLN B 1 36 ? -18.922 7.23 6.621 1 98.81 36 GLN B N 1
ATOM 3483 C CA . GLN B 1 36 ? -19.625 5.996 6.273 1 98.81 36 GLN B CA 1
ATOM 3484 C C . GLN B 1 36 ? -19.594 5.754 4.766 1 98.81 36 GLN B C 1
ATOM 3486 O O . GLN B 1 36 ? -19.484 4.613 4.316 1 98.81 36 GLN B O 1
ATOM 3491 N N . GLN B 1 37 ? -19.719 6.773 3.959 1 98.81 37 GLN B N 1
ATOM 3492 C CA . GLN B 1 37 ? -19.766 6.598 2.512 1 98.81 37 GLN B CA 1
ATOM 3493 C C . GLN B 1 37 ? -18.469 6 1.99 1 98.81 37 GLN B C 1
ATOM 3495 O O . GLN B 1 37 ? -18.453 5.273 0.997 1 98.81 37 GLN B O 1
ATOM 3500 N N . VAL B 1 38 ? -17.328 6.363 2.637 1 98.94 38 VAL B N 1
ATOM 3501 C CA . VAL B 1 38 ? -16.031 5.797 2.264 1 98.94 38 VAL B CA 1
ATOM 3502 C C . VAL B 1 38 ? -16.016 4.305 2.592 1 98.94 38 VAL B C 1
ATOM 3504 O O . VAL B 1 38 ? -15.617 3.488 1.758 1 98.94 38 VAL B O 1
ATOM 3507 N N . ILE B 1 39 ? -16.453 3.936 3.799 1 98.94 39 ILE B N 1
ATOM 3508 C CA . ILE B 1 39 ? -16.516 2.543 4.227 1 98.94 39 ILE B CA 1
ATOM 3509 C C . ILE B 1 39 ? -17.422 1.752 3.283 1 98.94 39 ILE B C 1
ATOM 3511 O O . ILE B 1 39 ? -17.047 0.661 2.836 1 98.94 39 ILE B O 1
ATOM 3515 N N . ASP B 1 40 ? -18.547 2.338 2.906 1 98.94 40 ASP B N 1
ATOM 3516 C CA . ASP B 1 40 ? -19.5 1.691 2.008 1 98.94 40 ASP B CA 1
ATOM 3517 C C . ASP B 1 40 ? -18.859 1.425 0.643 1 98.94 40 ASP B C 1
ATOM 3519 O O . ASP B 1 40 ? -19.094 0.372 0.043 1 98.94 40 ASP B O 1
ATOM 3523 N N . ALA B 1 41 ? -18.109 2.383 0.14 1 98.94 41 ALA B N 1
ATOM 3524 C CA . ALA B 1 41 ? -17.469 2.234 -1.163 1 98.94 41 ALA B CA 1
ATOM 3525 C C . ALA B 1 41 ? -16.469 1.092 -1.148 1 98.94 41 ALA B C 1
ATOM 3527 O O . ALA B 1 41 ? -16.359 0.335 -2.117 1 98.94 41 ALA B O 1
ATOM 3528 N N . MET B 1 42 ? -15.734 0.96 -0.076 1 98.94 42 MET B N 1
ATOM 3529 C CA . MET B 1 42 ? -14.742 -0.111 0.043 1 98.94 42 MET B CA 1
ATOM 3530 C C . MET B 1 42 ? -15.43 -1.472 0.13 1 98.94 42 MET B C 1
ATOM 3532 O O . MET B 1 42 ? -15 -2.43 -0.514 1 98.94 42 MET B O 1
ATOM 3536 N N . VAL B 1 43 ? -16.484 -1.546 0.909 1 98.88 43 VAL B N 1
ATOM 3537 C CA . VAL B 1 43 ? -17.25 -2.779 1.048 1 98.88 43 VAL B CA 1
ATOM 3538 C C . VAL B 1 43 ? -17.859 -3.166 -0.298 1 98.88 43 VAL B C 1
ATOM 3540 O O . VAL B 1 43 ? -17.812 -4.328 -0.703 1 98.88 43 VAL B O 1
ATOM 3543 N N . ASP B 1 44 ? -18.438 -2.18 -0.969 1 98.69 44 ASP B N 1
ATOM 3544 C CA . ASP B 1 44 ? -19.031 -2.414 -2.281 1 98.69 44 ASP B CA 1
ATOM 3545 C C . ASP B 1 44 ? -18.016 -3.008 -3.248 1 98.69 44 ASP B C 1
ATOM 3547 O O . ASP B 1 44 ? -18.328 -3.936 -4 1 98.69 44 ASP B O 1
ATOM 3551 N N . TYR B 1 45 ? -16.844 -2.49 -3.285 1 98.75 45 TYR B N 1
ATOM 3552 C CA . TYR B 1 45 ? -15.797 -3.014 -4.164 1 98.75 45 TYR B CA 1
ATOM 3553 C C . TYR B 1 45 ? -15.531 -4.484 -3.877 1 98.75 45 TYR B C 1
ATOM 3555 O O . TYR B 1 45 ? -15.57 -5.32 -4.785 1 98.75 45 TYR B O 1
ATOM 3563 N N . LEU B 1 46 ? -15.273 -4.836 -2.559 1 98.56 46 LEU B N 1
ATOM 3564 C CA . LEU B 1 46 ? -14.852 -6.18 -2.178 1 98.56 46 LEU B CA 1
ATOM 3565 C C . LEU B 1 46 ? -15.969 -7.184 -2.404 1 98.56 46 LEU B C 1
ATOM 3567 O O . LEU B 1 46 ? -15.711 -8.375 -2.586 1 98.56 46 LEU B O 1
ATOM 3571 N N . THR B 1 47 ? -17.219 -6.695 -2.484 1 97.25 47 THR B N 1
ATOM 3572 C CA . THR B 1 47 ? -18.375 -7.574 -2.578 1 97.25 47 THR B CA 1
ATOM 3573 C C . THR B 1 47 ? -18.812 -7.742 -4.031 1 97.25 47 THR B C 1
ATOM 3575 O O . THR B 1 47 ? -19.219 -8.828 -4.441 1 97.25 47 THR B O 1
ATOM 3578 N N . ARG B 1 48 ? -18.609 -6.695 -4.898 1 96.12 48 ARG B N 1
ATOM 3579 C CA . ARG B 1 48 ? -19.328 -6.719 -6.172 1 96.12 48 ARG B CA 1
ATOM 3580 C C . ARG B 1 48 ? -18.375 -6.492 -7.34 1 96.12 48 ARG B C 1
ATOM 3582 O O . ARG B 1 48 ? -18.766 -6.637 -8.5 1 96.12 48 ARG B O 1
ATOM 3589 N N . ARG B 1 49 ? -17.203 -6.188 -7.125 1 97.5 49 ARG B N 1
ATOM 3590 C CA . ARG B 1 49 ? -16.359 -5.734 -8.227 1 97.5 49 ARG B CA 1
ATOM 3591 C C . ARG B 1 49 ? -15.016 -6.465 -8.227 1 97.5 49 ARG B C 1
ATOM 3593 O O . ARG B 1 49 ? -14.391 -6.629 -9.273 1 97.5 49 ARG B O 1
ATOM 3600 N N . ASN B 1 50 ? -14.594 -7.043 -7.191 1 97.56 50 ASN B N 1
ATOM 3601 C CA . ASN B 1 50 ? -13.258 -7.527 -6.863 1 97.56 50 ASN B CA 1
ATOM 3602 C C . ASN B 1 50 ? -12.695 -8.43 -7.961 1 97.56 50 ASN B C 1
ATOM 3604 O O . ASN B 1 50 ? -13.172 -9.547 -8.148 1 97.56 50 ASN B O 1
ATOM 3608 N N . ALA B 1 51 ? -11.711 -7.91 -8.703 1 97.88 51 ALA B N 1
ATOM 3609 C CA . ALA B 1 51 ? -10.953 -8.602 -9.742 1 97.88 51 ALA B CA 1
ATOM 3610 C C . ALA B 1 51 ? -9.727 -7.793 -10.164 1 97.88 51 ALA B C 1
ATOM 3612 O O . ALA B 1 51 ? -9.617 -6.605 -9.836 1 97.88 51 ALA B O 1
ATOM 3613 N N . ASN B 1 52 ? -8.789 -8.422 -10.773 1 96 52 ASN B N 1
ATOM 3614 C CA . ASN B 1 52 ? -7.699 -7.68 -11.391 1 96 52 ASN B CA 1
ATOM 3615 C C . ASN B 1 52 ? -8.172 -6.934 -12.641 1 96 52 ASN B C 1
ATOM 3617 O O . ASN B 1 52 ? -9.32 -7.066 -13.047 1 96 52 ASN B O 1
ATOM 3621 N N . THR B 1 53 ? -7.309 -6.172 -13.203 1 95.56 53 THR B N 1
ATOM 3622 C CA . THR B 1 53 ? -7.676 -5.188 -14.219 1 95.56 53 THR B CA 1
ATOM 3623 C C . THR B 1 53 ? -7.582 -5.797 -15.617 1 95.56 53 THR B C 1
ATOM 3625 O O . THR B 1 53 ? -6.82 -6.738 -15.844 1 95.56 53 THR B O 1
ATOM 3628 N N . HIS B 1 54 ? -8.391 -5.328 -16.562 1 94 54 HIS B N 1
ATOM 3629 C CA . HIS B 1 54 ? -8.297 -5.477 -18.016 1 94 54 HIS B CA 1
ATOM 3630 C C . HIS B 1 54 ? -8.742 -6.863 -18.453 1 94 54 HIS B C 1
ATOM 3632 O O . HIS B 1 54 ? -8.344 -7.34 -19.516 1 94 54 HIS B O 1
ATOM 3638 N N . GLY B 1 55 ? -9.5 -7.574 -17.625 1 95.44 55 GLY B N 1
ATOM 3639 C CA . GLY B 1 55 ? -10.102 -8.836 -18.031 1 95.44 55 GLY B CA 1
ATOM 3640 C C . GLY B 1 55 ? -11.367 -8.648 -18.844 1 95.44 55 GLY B C 1
ATOM 3641 O O . GLY B 1 55 ? -11.906 -7.547 -18.938 1 95.44 55 GLY B O 1
ATOM 3642 N N . ALA B 1 56 ? -11.836 -9.656 -19.438 1 96.19 56 ALA B N 1
ATOM 3643 C CA . ALA B 1 56 ? -12.969 -9.617 -20.375 1 96.19 56 ALA B CA 1
ATOM 3644 C C . ALA B 1 56 ? -14.289 -9.656 -19.609 1 96.19 56 ALA B C 1
ATOM 3646 O O . ALA B 1 56 ? -15.359 -9.539 -20.219 1 96.19 56 ALA B O 1
ATOM 3647 N N . PHE B 1 57 ? -14.266 -9.781 -18.328 1 96.44 57 PHE B N 1
ATOM 3648 C CA . PHE B 1 57 ? -15.477 -10.055 -17.562 1 96.44 57 PHE B CA 1
ATOM 3649 C C . PHE B 1 57 ? -15.859 -8.859 -16.703 1 96.44 57 PHE B C 1
ATOM 3651 O O . PHE B 1 57 ? -15.039 -7.965 -16.484 1 96.44 57 PHE B O 1
ATOM 3658 N N . ILE B 1 58 ? -17 -8.812 -16.203 1 96.81 58 ILE B N 1
ATOM 3659 C CA . ILE B 1 58 ? -17.688 -7.633 -15.688 1 96.81 58 ILE B CA 1
ATOM 3660 C C . ILE B 1 58 ? -16.984 -7.125 -14.438 1 96.81 58 ILE B C 1
ATOM 3662 O O . ILE B 1 58 ? -16.812 -5.914 -14.266 1 96.81 58 ILE B O 1
ATOM 3666 N N . THR B 1 59 ? -16.594 -7.977 -13.508 1 97.56 59 THR B N 1
ATOM 3667 C CA . THR B 1 59 ? -15.961 -7.5 -12.281 1 97.56 59 THR B CA 1
ATOM 3668 C C . THR B 1 59 ? -14.617 -6.848 -12.578 1 97.56 59 THR B C 1
ATOM 3670 O O . THR B 1 59 ? -14.211 -5.91 -11.891 1 97.56 59 THR B O 1
ATOM 3673 N N . SER B 1 60 ? -13.891 -7.363 -13.594 1 98.06 60 SER B N 1
ATOM 3674 C CA . SER B 1 60 ? -12.648 -6.723 -14.016 1 98.06 60 SER B CA 1
ATOM 3675 C C . SER B 1 60 ? -12.914 -5.344 -14.609 1 98.06 60 SER B C 1
ATOM 3677 O O . SER B 1 60 ? -12.195 -4.387 -14.312 1 98.06 60 SER B O 1
ATOM 3679 N N . ARG B 1 61 ? -13.922 -5.227 -15.43 1 97.75 61 ARG B N 1
ATOM 3680 C CA . ARG B 1 61 ? -14.297 -3.936 -15.992 1 97.75 61 ARG B CA 1
ATOM 3681 C C . ARG B 1 61 ? -14.688 -2.953 -14.898 1 97.75 61 ARG B C 1
ATOM 3683 O O . ARG B 1 61 ? -14.328 -1.775 -14.953 1 97.75 61 ARG B O 1
ATOM 3690 N N . ARG B 1 62 ? -15.414 -3.451 -13.969 1 98.06 62 ARG B N 1
ATOM 3691 C CA . ARG B 1 62 ? -15.812 -2.613 -12.844 1 98.06 62 ARG B CA 1
ATOM 3692 C C . ARG B 1 62 ? -14.602 -2.158 -12.039 1 98.06 62 ARG B C 1
ATOM 3694 O O . ARG B 1 62 ? -14.586 -1.046 -11.508 1 98.06 62 ARG B O 1
ATOM 3701 N N . THR B 1 63 ? -13.609 -3.061 -11.891 1 98.5 63 THR B N 1
ATOM 3702 C CA . THR B 1 63 ? -12.367 -2.68 -11.227 1 98.5 63 THR B CA 1
ATOM 3703 C C . THR B 1 63 ? -11.664 -1.562 -11.992 1 98.5 63 THR B C 1
ATOM 3705 O O . THR B 1 63 ? -11.188 -0.595 -11.391 1 98.5 63 THR B O 1
ATOM 3708 N N . ASP B 1 64 ? -11.602 -1.695 -13.32 1 98.31 64 ASP B N 1
ATOM 3709 C CA . ASP B 1 64 ? -11.047 -0.628 -14.141 1 98.31 64 ASP B CA 1
ATOM 3710 C C . ASP B 1 64 ? -11.766 0.694 -13.891 1 98.31 64 ASP B C 1
ATOM 3712 O O . ASP B 1 64 ? -11.125 1.741 -13.758 1 98.31 64 ASP B O 1
ATOM 3716 N N . GLU B 1 65 ? -13.062 0.638 -13.781 1 98.62 65 GLU B N 1
ATOM 3717 C CA . GLU B 1 65 ? -13.875 1.825 -13.547 1 98.62 65 GLU B CA 1
ATOM 3718 C C . GLU B 1 65 ? -13.562 2.445 -12.188 1 98.62 65 GLU B C 1
ATOM 3720 O O . GLU B 1 65 ? -13.547 3.67 -12.047 1 98.62 65 GLU B O 1
ATOM 3725 N N . VAL B 1 66 ? -13.344 1.601 -11.234 1 98.69 66 VAL B N 1
ATOM 3726 C CA . VAL B 1 66 ? -13.023 2.064 -9.891 1 98.69 66 VAL B CA 1
ATOM 3727 C C . VAL B 1 66 ? -11.695 2.83 -9.914 1 98.69 66 VAL B C 1
ATOM 3729 O O . VAL B 1 66 ? -11.594 3.908 -9.32 1 98.69 66 VAL B O 1
ATOM 3732 N N . ILE B 1 67 ? -10.719 2.309 -10.578 1 98.5 67 ILE B N 1
ATOM 3733 C CA . ILE B 1 67 ? -9.398 2.934 -10.664 1 98.5 67 ILE B CA 1
ATOM 3734 C C . ILE B 1 67 ? -9.508 4.254 -11.414 1 98.5 67 ILE B C 1
ATOM 3736 O O . ILE B 1 67 ? -8.961 5.273 -10.984 1 98.5 67 ILE B O 1
ATOM 3740 N N . ASP B 1 68 ? -10.266 4.25 -12.484 1 98.5 68 ASP B N 1
ATOM 3741 C CA . ASP B 1 68 ? -10.453 5.457 -13.281 1 98.5 68 ASP B CA 1
ATOM 3742 C C . ASP B 1 68 ? -11.156 6.543 -12.477 1 98.5 68 ASP B C 1
ATOM 3744 O O . ASP B 1 68 ? -10.781 7.715 -12.539 1 98.5 68 ASP B O 1
ATOM 3748 N N . ARG B 1 69 ? -12.164 6.148 -11.781 1 98.75 69 ARG B N 1
ATOM 3749 C CA . ARG B 1 69 ? -12.914 7.09 -10.961 1 98.75 69 ARG B CA 1
ATOM 3750 C C . ARG B 1 69 ? -12.031 7.691 -9.867 1 98.75 69 ARG B C 1
ATOM 3752 O O . ARG B 1 69 ? -12.094 8.891 -9.609 1 98.75 69 ARG B O 1
ATOM 3759 N N . ALA B 1 70 ? -11.273 6.844 -9.242 1 98.88 70 ALA B N 1
ATOM 3760 C CA . ALA B 1 70 ? -10.352 7.328 -8.211 1 98.88 70 ALA B CA 1
ATOM 3761 C C . ALA B 1 70 ? -9.367 8.336 -8.789 1 98.88 70 ALA B C 1
ATOM 3763 O O . ALA B 1 70 ? -9.086 9.367 -8.172 1 98.88 70 ALA B O 1
ATOM 3764 N N . ARG B 1 71 ? -8.844 8 -9.922 1 98.81 71 ARG B N 1
ATOM 3765 C CA . ARG B 1 71 ? -7.848 8.859 -10.555 1 98.81 71 ARG B CA 1
ATOM 3766 C C . ARG B 1 71 ? -8.461 10.195 -10.961 1 98.81 71 ARG B C 1
ATOM 3768 O O . ARG B 1 71 ? -7.84 11.25 -10.789 1 98.81 71 ARG B O 1
ATOM 3775 N N . ALA B 1 72 ? -9.656 10.156 -11.508 1 98.88 72 ALA B N 1
ATOM 3776 C CA . ALA B 1 72 ? -10.367 11.391 -11.859 1 98.88 72 ALA B CA 1
ATOM 3777 C C . ALA B 1 72 ? -10.617 12.25 -10.625 1 98.88 72 ALA B C 1
ATOM 3779 O O . ALA B 1 72 ? -10.438 13.469 -10.656 1 98.88 72 ALA B O 1
ATOM 3780 N N . ALA B 1 73 ? -11.039 11.625 -9.578 1 98.94 73 ALA B N 1
ATOM 3781 C CA . ALA B 1 73 ? -11.312 12.344 -8.336 1 98.94 73 ALA B CA 1
ATOM 3782 C C . ALA B 1 73 ? -10.039 12.977 -7.777 1 98.94 73 ALA B C 1
ATOM 3784 O O . ALA B 1 73 ? -10.047 14.141 -7.359 1 98.94 73 ALA B O 1
ATOM 3785 N N . ALA B 1 74 ? -8.969 12.227 -7.793 1 98.94 74 ALA B N 1
ATOM 3786 C CA . ALA B 1 74 ? -7.695 12.734 -7.285 1 98.94 74 ALA B CA 1
ATOM 3787 C C . ALA B 1 74 ? -7.172 13.875 -8.156 1 98.94 74 ALA B C 1
ATOM 3789 O O . ALA B 1 74 ? -6.59 14.828 -7.645 1 98.94 74 ALA B O 1
ATOM 3790 N N . ALA B 1 75 ? -7.336 13.719 -9.453 1 98.88 75 ALA B N 1
ATOM 3791 C CA . ALA B 1 75 ? -6.961 14.805 -10.352 1 98.88 75 ALA B CA 1
ATOM 3792 C C . ALA B 1 75 ? -7.723 16.078 -10.031 1 98.88 75 ALA B C 1
ATOM 3794 O O . ALA B 1 75 ? -7.141 17.172 -9.992 1 98.88 75 ALA B O 1
ATOM 3795 N N . ASP B 1 76 ? -9 15.969 -9.758 1 98.88 76 ASP B N 1
ATOM 3796 C CA . ASP B 1 76 ? -9.828 17.109 -9.383 1 98.88 76 ASP B CA 1
ATOM 3797 C C . ASP B 1 76 ? -9.375 17.703 -8.047 1 98.88 76 ASP B C 1
ATOM 3799 O O . ASP B 1 76 ? -9.352 18.922 -7.867 1 98.88 76 ASP B O 1
ATOM 3803 N N . LEU B 1 77 ? -9.039 16.844 -7.113 1 98.88 77 LEU B N 1
ATOM 3804 C CA . LEU B 1 77 ? -8.586 17.281 -5.801 1 98.88 77 LEU B CA 1
ATOM 3805 C C . LEU B 1 77 ? -7.34 18.156 -5.914 1 98.88 77 LEU B C 1
ATOM 3807 O O . LEU B 1 77 ? -7.207 19.156 -5.207 1 98.88 77 LEU B O 1
ATOM 3811 N N . LEU B 1 78 ? -6.43 17.781 -6.863 1 98.88 78 LEU B N 1
ATOM 3812 C CA . LEU B 1 78 ? -5.105 18.391 -6.914 1 98.88 78 LEU B CA 1
ATOM 3813 C C . LEU B 1 78 ? -5.043 19.484 -7.984 1 98.88 78 LEU B C 1
ATOM 3815 O O . LEU B 1 78 ? -4.113 20.281 -8 1 98.88 78 LEU B O 1
ATOM 3819 N N . GLY B 1 79 ? -6.035 19.531 -8.844 1 98.69 79 GLY B N 1
ATOM 3820 C CA . GLY B 1 79 ? -5.934 20.391 -10.008 1 98.69 79 GLY B CA 1
ATOM 3821 C C . GLY B 1 79 ? -4.965 19.859 -11.055 1 98.69 79 GLY B C 1
ATOM 3822 O O . GLY B 1 79 ? -4.227 20.641 -11.672 1 98.69 79 GLY B O 1
ATOM 3823 N N . ALA B 1 80 ? -4.926 18.562 -11.25 1 98.75 80 ALA B N 1
ATOM 3824 C CA . ALA B 1 80 ? -4.008 17.891 -12.164 1 98.75 80 ALA B CA 1
ATOM 3825 C C . ALA B 1 80 ? -4.77 17.203 -13.297 1 98.75 80 ALA B C 1
ATOM 3827 O O . ALA B 1 80 ? -6 17.234 -13.344 1 98.75 80 ALA B O 1
ATOM 3828 N N . GLU B 1 81 ? -4.051 16.703 -14.266 1 98.56 81 GLU B N 1
ATOM 3829 C CA . GLU B 1 81 ? -4.598 15.75 -15.234 1 98.56 81 GLU B CA 1
ATOM 3830 C C . GLU B 1 81 ? -4.52 14.32 -14.703 1 98.56 81 GLU B C 1
ATOM 3832 O O . GLU B 1 81 ? -3.684 14.016 -13.852 1 98.56 81 GLU B O 1
ATOM 3837 N N . GLN B 1 82 ? -5.395 13.508 -15.195 1 98.19 82 GLN B N 1
ATOM 3838 C CA . GLN B 1 82 ? -5.516 12.148 -14.672 1 98.19 82 GLN B CA 1
ATOM 3839 C C . GLN B 1 82 ? -4.203 11.383 -14.82 1 98.19 82 GLN B C 1
ATOM 3841 O O . GLN B 1 82 ? -3.791 10.664 -13.906 1 98.19 82 GLN B O 1
ATOM 3846 N N . ASP B 1 83 ? -3.494 11.547 -15.898 1 97.62 83 ASP B N 1
ATOM 3847 C CA . ASP B 1 83 ? -2.283 10.773 -16.156 1 97.62 83 ASP B CA 1
ATOM 3848 C C . ASP B 1 83 ? -1.097 11.328 -15.375 1 97.62 83 ASP B C 1
ATOM 3850 O O . ASP B 1 83 ? 0.006 10.781 -15.438 1 97.62 83 ASP B O 1
ATOM 3854 N N . GLU B 1 84 ? -1.349 12.406 -14.57 1 98.69 84 GLU B N 1
ATOM 3855 C CA . GLU B 1 84 ? -0.328 13 -13.711 1 98.69 84 GLU B CA 1
ATOM 3856 C C . GLU B 1 84 ? -0.459 12.516 -12.273 1 98.69 84 GLU B C 1
ATOM 3858 O O . GLU B 1 84 ? 0.346 12.875 -11.414 1 98.69 84 GLU B O 1
ATOM 3863 N N . VAL B 1 85 ? -1.463 11.672 -12.055 1 98.81 85 VAL B N 1
ATOM 3864 C CA . VAL B 1 85 ? -1.747 11.203 -10.703 1 98.81 85 VAL B CA 1
ATOM 3865 C C . VAL B 1 85 ? -1.318 9.75 -10.555 1 98.81 85 VAL B C 1
ATOM 3867 O O . VAL B 1 85 ? -1.777 8.883 -11.305 1 98.81 85 VAL B O 1
ATOM 3870 N N . ILE B 1 86 ? -0.445 9.492 -9.586 1 98.44 86 ILE B N 1
ATOM 3871 C CA . ILE B 1 86 ? 0.063 8.156 -9.289 1 98.44 86 ILE B CA 1
ATOM 3872 C C . ILE B 1 86 ? -0.41 7.719 -7.906 1 98.44 86 ILE B C 1
ATOM 3874 O O . ILE B 1 86 ? -0.313 8.477 -6.938 1 98.44 86 ILE B O 1
ATOM 3878 N N . PHE B 1 87 ? -0.938 6.488 -7.832 1 98.56 87 PHE B N 1
ATOM 3879 C CA . PHE B 1 87 ? -1.326 5.934 -6.543 1 98.56 87 PHE B CA 1
ATOM 3880 C C . PHE B 1 87 ? -0.241 5.008 -6.004 1 98.56 87 PHE B C 1
ATOM 3882 O O . PHE B 1 87 ? 0.511 4.41 -6.773 1 98.56 87 PHE B O 1
ATOM 3889 N N . GLY B 1 88 ? -0.136 4.945 -4.719 1 97.44 88 GLY B N 1
ATOM 3890 C CA . GLY B 1 88 ? 0.754 4.039 -4.004 1 97.44 88 GLY B CA 1
ATOM 3891 C C . GLY B 1 88 ? 0.346 3.818 -2.561 1 97.44 88 GLY B C 1
ATOM 3892 O O . GLY B 1 88 ? -0.742 4.227 -2.146 1 97.44 88 GLY B O 1
ATOM 3893 N N . PRO B 1 89 ? 1.131 3.156 -1.824 1 96.19 89 PRO B N 1
ATOM 3894 C CA . PRO B 1 89 ? 0.708 2.734 -0.486 1 96.19 89 PRO B CA 1
ATOM 3895 C C . PRO B 1 89 ? 0.631 3.895 0.502 1 96.19 89 PRO B C 1
ATOM 3897 O O . PRO B 1 89 ? -0.24 3.91 1.376 1 96.19 89 PRO B O 1
ATOM 3900 N N . ASN B 1 90 ? 1.557 4.785 0.414 1 97 90 ASN B N 1
ATOM 3901 C CA . ASN B 1 90 ? 1.668 5.965 1.264 1 97 90 ASN B CA 1
ATOM 3902 C C . ASN B 1 90 ? 2.658 6.977 0.692 1 97 90 ASN B C 1
ATOM 3904 O O . ASN B 1 90 ? 3.412 6.66 -0.23 1 97 90 ASN B O 1
ATOM 3908 N N . MET B 1 91 ? 2.576 8.109 1.223 1 97.69 91 MET B N 1
ATOM 3909 C CA . MET B 1 91 ? 3.379 9.211 0.702 1 97.69 91 MET B CA 1
ATOM 3910 C C . MET B 1 91 ? 4.867 8.906 0.821 1 97.69 91 MET B C 1
ATOM 3912 O O . MET B 1 91 ? 5.641 9.195 -0.092 1 97.69 91 MET B O 1
ATOM 3916 N N . THR B 1 92 ? 5.332 8.289 1.903 1 97.5 92 THR B N 1
ATOM 3917 C CA . THR B 1 92 ? 6.746 8.023 2.145 1 97.5 92 THR B CA 1
ATOM 3918 C C . THR B 1 92 ? 7.301 7.062 1.099 1 97.5 92 THR B C 1
ATOM 3920 O O . THR B 1 92 ? 8.359 7.312 0.519 1 97.5 92 THR B O 1
ATOM 3923 N N . THR B 1 93 ? 6.57 6.02 0.838 1 96.69 93 THR B N 1
ATOM 3924 C CA . THR B 1 93 ? 6.996 5.035 -0.148 1 96.69 93 THR B CA 1
ATOM 3925 C C . THR B 1 93 ? 7.062 5.652 -1.541 1 96.69 93 THR B C 1
ATOM 3927 O O . THR B 1 93 ? 8.016 5.422 -2.285 1 96.69 93 THR B O 1
ATOM 3930 N N . LEU B 1 94 ? 6.074 6.41 -1.896 1 97.62 94 LEU B N 1
ATOM 3931 C CA . LEU B 1 94 ? 6.039 7.062 -3.199 1 97.62 94 LEU B CA 1
ATOM 3932 C C . LEU B 1 94 ? 7.215 8.016 -3.361 1 97.62 94 LEU B C 1
ATOM 3934 O O . LEU B 1 94 ? 7.797 8.117 -4.445 1 97.62 94 LEU B O 1
ATOM 3938 N N . THR B 1 95 ? 7.57 8.734 -2.281 1 98.31 95 THR B N 1
ATOM 3939 C CA . THR B 1 95 ? 8.68 9.68 -2.332 1 98.31 95 THR B CA 1
ATOM 3940 C C . THR B 1 95 ? 10.008 8.945 -2.492 1 98.31 95 THR B C 1
ATOM 3942 O O . THR B 1 95 ? 10.867 9.375 -3.262 1 98.31 95 THR B O 1
ATOM 3945 N N . PHE B 1 96 ? 10.18 7.801 -1.807 1 96.56 96 PHE B N 1
ATOM 3946 C CA . PHE B 1 96 ? 11.391 7.004 -1.993 1 96.56 96 PHE B CA 1
ATOM 3947 C C . PHE B 1 96 ? 11.484 6.488 -3.424 1 96.56 96 PHE B C 1
ATOM 3949 O O . PHE B 1 96 ? 12.562 6.504 -4.027 1 96.56 96 PHE B O 1
ATOM 3956 N N . GLN B 1 97 ? 10.375 5.992 -3.947 1 95.25 97 GLN B N 1
ATOM 3957 C CA . GLN B 1 97 ? 10.352 5.508 -5.324 1 95.25 97 GLN B CA 1
ATOM 3958 C C . GLN B 1 97 ? 10.773 6.605 -6.301 1 95.25 97 GLN B C 1
ATOM 3960 O O . GLN B 1 97 ? 11.586 6.367 -7.195 1 95.25 97 GLN B O 1
ATOM 3965 N N . LEU B 1 98 ? 10.195 7.766 -6.113 1 97.19 98 LEU B N 1
ATOM 3966 C CA . LEU B 1 98 ? 10.523 8.898 -6.973 1 97.19 98 LEU B CA 1
ATOM 3967 C C . LEU B 1 98 ? 11.992 9.289 -6.812 1 97.19 98 LEU B C 1
ATOM 3969 O O . LEU B 1 98 ? 12.672 9.586 -7.801 1 97.19 98 LEU B O 1
ATOM 3973 N N . SER B 1 99 ? 12.469 9.32 -5.559 1 97.19 99 SER B N 1
ATOM 3974 C CA . SER B 1 99 ? 13.852 9.695 -5.285 1 97.19 99 SER B CA 1
ATOM 3975 C C . SER B 1 99 ? 14.828 8.766 -5.992 1 97.19 99 SER B C 1
ATOM 3977 O O . SER B 1 99 ? 15.859 9.203 -6.5 1 97.19 99 SER B O 1
ATOM 3979 N N . HIS B 1 100 ? 14.492 7.461 -6.051 1 93.25 100 HIS B N 1
ATOM 3980 C CA . HIS B 1 100 ? 15.336 6.496 -6.738 1 93.25 100 HIS B CA 1
ATOM 3981 C C . HIS B 1 100 ? 15.398 6.781 -8.234 1 93.25 100 HIS B C 1
ATOM 3983 O O . HIS B 1 100 ? 16.453 6.633 -8.859 1 93.25 100 HIS B O 1
ATOM 3989 N N . ALA B 1 101 ? 14.297 7.133 -8.75 1 93.56 101 ALA B N 1
ATOM 3990 C CA . ALA B 1 101 ? 14.242 7.469 -10.172 1 93.56 101 ALA B CA 1
ATOM 3991 C C . ALA B 1 101 ? 15.016 8.75 -10.461 1 93.56 101 ALA B C 1
ATOM 3993 O O . ALA B 1 101 ? 15.781 8.82 -11.422 1 93.56 101 ALA B O 1
ATOM 3994 N N . LEU B 1 102 ? 14.844 9.797 -9.609 1 96.56 102 LEU B N 1
ATOM 3995 C CA . LEU B 1 102 ? 15.484 11.094 -9.781 1 96.56 102 LEU B CA 1
ATOM 3996 C C . LEU B 1 102 ? 17 10.977 -9.609 1 96.56 102 LEU B C 1
ATOM 3998 O O . LEU B 1 102 ? 17.75 11.75 -10.195 1 96.56 102 LEU B O 1
ATOM 4002 N N . ALA B 1 103 ? 17.375 10.016 -8.836 1 94.12 103 ALA B N 1
ATOM 4003 C CA . ALA B 1 103 ? 18.797 9.852 -8.492 1 94.12 103 ALA B CA 1
ATOM 4004 C C . ALA B 1 103 ? 19.656 9.742 -9.75 1 94.12 103 ALA B C 1
ATOM 4006 O O . ALA B 1 103 ? 20.797 10.188 -9.758 1 94.12 103 ALA B O 1
ATOM 4007 N N . HIS B 1 104 ? 19.094 9.234 -10.797 1 92.5 104 HIS B N 1
ATOM 4008 C CA . HIS B 1 104 ? 19.828 9.031 -12.039 1 92.5 104 HIS B CA 1
ATOM 4009 C C . HIS B 1 104 ? 20.266 10.359 -12.648 1 92.5 104 HIS B C 1
ATOM 4011 O O . HIS B 1 104 ? 21.156 10.391 -13.508 1 92.5 104 HIS B O 1
ATOM 4017 N N . GLU B 1 105 ? 19.719 11.469 -12.148 1 96.5 105 GLU B N 1
ATOM 4018 C CA . GLU B 1 105 ? 20.016 12.781 -12.711 1 96.5 105 GLU B CA 1
ATOM 4019 C C . GLU B 1 105 ? 20.906 13.602 -11.773 1 96.5 105 GLU B C 1
ATOM 4021 O O . GLU B 1 105 ? 21.156 14.781 -12.023 1 96.5 105 GLU B O 1
ATOM 4026 N N . PHE B 1 106 ? 21.391 13.039 -10.742 1 97.75 106 PHE B N 1
ATOM 4027 C CA . PHE B 1 106 ? 22.125 13.773 -9.727 1 97.75 106 PHE B CA 1
ATOM 4028 C C . PHE B 1 106 ? 23.562 13.297 -9.648 1 97.75 106 PHE B C 1
ATOM 4030 O O . PHE B 1 106 ? 23.859 12.156 -10.008 1 97.75 106 PHE B O 1
ATOM 4037 N N . GLY B 1 107 ? 24.453 14.148 -9.227 1 97.69 107 GLY B N 1
ATOM 4038 C CA . GLY B 1 107 ? 25.859 13.852 -9.008 1 97.69 107 GLY B CA 1
ATOM 4039 C C . GLY B 1 107 ? 26.5 14.734 -7.957 1 97.69 107 GLY B C 1
ATOM 4040 O O . GLY B 1 107 ? 25.812 15.5 -7.277 1 97.69 107 GLY B O 1
ATOM 4041 N N . PRO B 1 108 ? 27.797 14.648 -7.816 1 97.88 108 PRO B N 1
ATOM 4042 C CA . PRO B 1 108 ? 28.531 15.289 -6.723 1 97.88 108 PRO B CA 1
ATOM 4043 C C . PRO B 1 108 ? 28.438 16.812 -6.77 1 97.88 108 PRO B C 1
ATOM 4045 O O . PRO B 1 108 ? 28.641 17.469 -5.746 1 97.88 108 PRO B O 1
ATOM 4048 N N . GLU B 1 109 ? 28.156 17.406 -7.855 1 98.12 109 GLU B N 1
ATOM 4049 C CA . GLU B 1 109 ? 28.125 18.859 -7.98 1 98.12 109 GLU B CA 1
ATOM 4050 C C . GLU B 1 109 ? 26.75 19.422 -7.641 1 98.12 109 GLU B C 1
ATOM 4052 O O . GLU B 1 109 ? 26.578 20.641 -7.535 1 98.12 109 GLU B O 1
ATOM 4057 N N . ASP B 1 110 ? 25.812 18.516 -7.465 1 98.62 110 ASP B N 1
ATOM 4058 C CA . ASP B 1 110 ? 24.422 18.938 -7.277 1 98.62 110 ASP B CA 1
ATOM 4059 C C . ASP B 1 110 ? 24.109 19.141 -5.797 1 98.62 110 ASP B C 1
ATOM 4061 O O . ASP B 1 110 ? 24.75 18.531 -4.934 1 98.62 110 ASP B O 1
ATOM 4065 N N . GLU B 1 111 ? 23.203 20.062 -5.551 1 98.81 111 GLU B N 1
ATOM 4066 C CA . GLU B 1 111 ? 22.703 20.328 -4.207 1 98.81 111 GLU B CA 1
ATOM 4067 C C . GLU B 1 111 ? 21.203 20.062 -4.105 1 98.81 111 GLU B C 1
ATOM 4069 O O . GLU B 1 111 ? 20.469 20.266 -5.074 1 98.81 111 GLU B O 1
ATOM 4074 N N . ILE B 1 112 ? 20.812 19.578 -2.955 1 98.94 112 ILE B N 1
ATOM 4075 C CA . ILE B 1 112 ? 19.422 19.344 -2.619 1 98.94 112 ILE B CA 1
ATOM 4076 C C . ILE B 1 112 ? 19.047 20.156 -1.382 1 98.94 112 ILE B C 1
ATOM 4078 O O . ILE B 1 112 ? 19.703 20.078 -0.349 1 98.94 112 ILE B O 1
ATOM 4082 N N . VAL B 1 113 ? 18 20.953 -1.479 1 98.94 113 VAL B N 1
ATOM 4083 C CA . VAL B 1 113 ? 17.562 21.766 -0.351 1 98.94 113 VAL B CA 1
ATOM 4084 C C . VAL B 1 113 ? 16.391 21.094 0.348 1 98.94 113 VAL B C 1
ATOM 4086 O O . VAL B 1 113 ? 15.391 20.734 -0.292 1 98.94 113 VAL B O 1
ATOM 4089 N N . VAL B 1 114 ? 16.516 20.828 1.646 1 98.88 114 VAL B N 1
ATOM 4090 C CA . VAL B 1 114 ? 15.438 20.359 2.508 1 98.88 114 VAL B CA 1
ATOM 4091 C C . VAL B 1 114 ? 15.211 21.344 3.648 1 98.88 114 VAL B C 1
ATOM 4093 O O . VAL B 1 114 ? 16 22.281 3.838 1 98.88 114 VAL B O 1
ATOM 4096 N N . THR B 1 115 ? 14.117 21.234 4.375 1 98.88 115 THR B N 1
ATOM 4097 C CA . THR B 1 115 ? 13.828 22.203 5.426 1 98.88 115 THR B CA 1
ATOM 4098 C C . THR B 1 115 ? 13.797 21.516 6.793 1 98.88 115 THR B C 1
ATOM 4100 O O . THR B 1 115 ? 13.414 20.344 6.898 1 98.88 115 THR B O 1
ATOM 4103 N N . ARG B 1 116 ? 14.109 22.234 7.844 1 98.69 116 ARG B N 1
ATOM 4104 C CA . ARG B 1 116 ? 14.055 21.703 9.203 1 98.69 116 ARG B CA 1
ATOM 4105 C C . ARG B 1 116 ? 12.625 21.672 9.727 1 98.69 116 ARG B C 1
ATOM 4107 O O . ARG B 1 116 ? 12.344 21.031 10.742 1 98.69 116 ARG B O 1
ATOM 4114 N N . LEU B 1 117 ? 11.68 22.234 8.953 1 98.62 117 LEU B N 1
ATOM 4115 C CA . LEU B 1 117 ? 10.281 22.281 9.375 1 98.62 117 LEU B CA 1
ATOM 4116 C C . LEU B 1 117 ? 9.523 21.047 8.898 1 98.62 117 LEU B C 1
ATOM 4118 O O . LEU B 1 117 ? 8.406 20.797 9.352 1 98.62 117 LEU B O 1
ATOM 4122 N N . ASP B 1 118 ? 10.18 20.219 8.102 1 98.62 118 ASP B N 1
ATOM 4123 C CA . ASP B 1 118 ? 9.461 19.188 7.352 1 98.62 118 ASP B CA 1
ATOM 4124 C C . ASP B 1 118 ? 9.367 17.891 8.148 1 98.62 118 ASP B C 1
ATOM 4126 O O . ASP B 1 118 ? 10.242 17.594 8.961 1 98.62 118 ASP B O 1
ATOM 4130 N N . HIS B 1 119 ? 8.242 17.188 7.895 1 98.62 119 HIS B N 1
ATOM 4131 C CA . HIS B 1 119 ? 8.172 15.75 8.188 1 98.62 119 HIS B CA 1
ATOM 4132 C C . HIS B 1 119 ? 9.336 15 7.562 1 98.62 119 HIS B C 1
ATOM 4134 O O . HIS B 1 119 ? 9.742 15.297 6.434 1 98.62 119 HIS B O 1
ATOM 4140 N N . ASP B 1 120 ? 9.844 13.992 8.203 1 98.62 120 ASP B N 1
ATOM 4141 C CA . ASP B 1 120 ? 11.07 13.328 7.781 1 98.62 120 ASP B CA 1
ATOM 4142 C C . ASP B 1 120 ? 10.859 12.57 6.469 1 98.62 120 ASP B C 1
ATOM 4144 O O . ASP B 1 120 ? 11.82 12.258 5.766 1 98.62 120 ASP B O 1
ATOM 4148 N N . ALA B 1 121 ? 9.633 12.242 6.125 1 98.44 121 ALA B N 1
ATOM 4149 C CA . ALA B 1 121 ? 9.32 11.625 4.84 1 98.44 121 ALA B CA 1
ATOM 4150 C C . ALA B 1 121 ? 9.625 12.57 3.682 1 98.44 121 ALA B C 1
ATOM 4152 O O . ALA B 1 121 ? 9.727 12.141 2.531 1 98.44 121 ALA B O 1
ATOM 4153 N N . ASN B 1 122 ? 9.766 13.867 3.939 1 98.81 122 ASN B N 1
ATOM 4154 C CA . ASN B 1 122 ? 10.188 14.852 2.945 1 98.81 122 ASN B CA 1
ATOM 4155 C C . ASN B 1 122 ? 11.625 15.297 3.172 1 98.81 122 ASN B C 1
ATOM 4157 O O . ASN B 1 122 ? 12.008 16.391 2.779 1 98.81 122 ASN B O 1
ATOM 4161 N N . ILE B 1 123 ? 12.43 14.5 3.926 1 98.75 123 ILE B N 1
ATOM 4162 C CA . ILE B 1 123 ? 13.844 14.773 4.172 1 98.75 123 ILE B CA 1
ATOM 4163 C C . ILE B 1 123 ? 14.68 13.57 3.758 1 98.75 123 ILE B C 1
ATOM 4165 O O . ILE B 1 123 ? 15.461 13.641 2.805 1 98.75 123 ILE B O 1
ATOM 4169 N N . MET B 1 124 ? 14.383 12.43 4.254 1 97.94 124 MET B N 1
ATOM 4170 C CA . MET B 1 124 ? 15.289 11.289 4.191 1 97.94 124 MET B CA 1
ATOM 4171 C C . MET B 1 124 ? 15.359 10.727 2.775 1 97.94 124 MET B C 1
ATOM 4173 O O . MET B 1 124 ? 16.422 10.266 2.342 1 97.94 124 MET B O 1
ATOM 4177 N N . PRO B 1 125 ? 14.25 10.625 1.995 1 98.12 125 PRO B N 1
ATOM 4178 C CA . PRO B 1 125 ? 14.406 10.172 0.612 1 98.12 125 PRO B CA 1
ATOM 4179 C C . PRO B 1 125 ? 15.445 10.984 -0.16 1 98.12 125 PRO B C 1
ATOM 4181 O O . PRO B 1 125 ? 16.219 10.43 -0.941 1 98.12 125 PRO B O 1
ATOM 4184 N N . TRP B 1 126 ? 15.523 12.266 0.128 1 98.75 126 TRP B N 1
ATOM 4185 C CA . TRP B 1 126 ? 16.438 13.156 -0.581 1 98.75 126 TRP B CA 1
ATOM 4186 C C . TRP B 1 126 ? 17.844 13.062 -0.002 1 98.75 126 TRP B C 1
ATOM 4188 O O . TRP B 1 126 ? 18.844 13.141 -0.737 1 98.75 126 TRP B O 1
ATOM 4198 N N . VAL B 1 127 ? 17.906 12.891 1.325 1 98.12 127 VAL B N 1
ATOM 4199 C CA . VAL B 1 127 ? 19.188 12.695 1.973 1 98.12 127 VAL B CA 1
ATOM 4200 C C . VAL B 1 127 ? 19.828 11.406 1.465 1 98.12 127 VAL B C 1
ATOM 4202 O O . VAL B 1 127 ? 21.031 11.375 1.16 1 98.12 127 VAL B O 1
ATOM 4205 N N . ARG B 1 128 ? 19.031 10.336 1.354 1 95.38 128 ARG B N 1
ATOM 4206 C CA . ARG B 1 128 ? 19.531 9.062 0.862 1 95.38 128 ARG B CA 1
ATOM 4207 C C . ARG B 1 128 ? 19.969 9.172 -0.598 1 95.38 128 ARG B C 1
ATOM 4209 O O . ARG B 1 128 ? 20.969 8.578 -1 1 95.38 128 ARG B O 1
ATOM 4216 N N . LEU B 1 129 ? 19.141 9.859 -1.38 1 96.25 129 LEU B N 1
ATOM 4217 C CA . LEU B 1 129 ? 19.516 10.133 -2.762 1 96.25 129 LEU B CA 1
ATOM 4218 C C . LEU B 1 129 ? 20.859 10.844 -2.83 1 96.25 129 LEU B C 1
ATOM 4220 O O . LEU B 1 129 ? 21.734 10.469 -3.621 1 96.25 129 LEU B O 1
ATOM 4224 N N . ALA B 1 130 ? 21.062 11.867 -2.016 1 98.06 130 ALA B N 1
ATOM 4225 C CA . ALA B 1 130 ? 22.312 12.617 -1.985 1 98.06 130 ALA B CA 1
ATOM 4226 C C . ALA B 1 130 ? 23.5 11.719 -1.615 1 98.06 130 ALA B C 1
ATOM 4228 O O . ALA B 1 130 ? 24.562 11.805 -2.217 1 98.06 130 ALA B O 1
ATOM 4229 N N . GLU B 1 131 ? 23.266 10.852 -0.641 1 94.88 131 GLU B N 1
ATOM 4230 C CA . GLU B 1 131 ? 24.297 9.914 -0.218 1 94.88 131 GLU B CA 1
ATOM 4231 C C . GLU B 1 131 ? 24.672 8.961 -1.349 1 94.88 131 GLU B C 1
ATOM 4233 O O . GLU B 1 131 ? 25.859 8.719 -1.589 1 94.88 131 GLU B O 1
ATOM 4238 N N . ASP B 1 132 ? 23.703 8.461 -2.025 1 90.81 132 ASP B N 1
ATOM 4239 C CA . ASP B 1 132 ? 23.906 7.477 -3.086 1 90.81 132 ASP B CA 1
ATOM 4240 C C . ASP B 1 132 ? 24.656 8.094 -4.266 1 90.81 132 ASP B C 1
ATOM 4242 O O . ASP B 1 132 ? 25.438 7.418 -4.941 1 90.81 132 ASP B O 1
ATOM 4246 N N . ARG B 1 133 ? 24.453 9.461 -4.484 1 95.25 133 ARG B N 1
ATOM 4247 C CA . ARG B 1 133 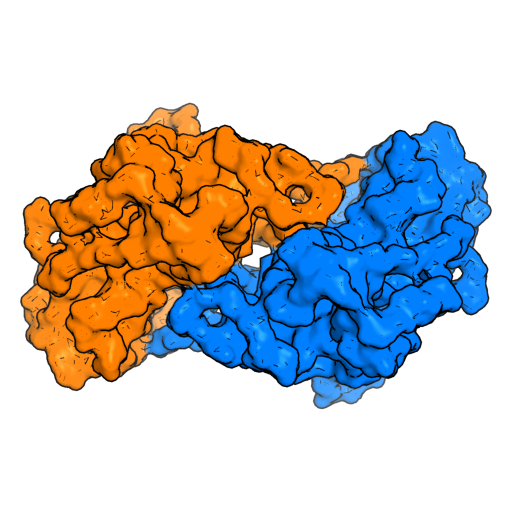? 24.953 10.055 -5.719 1 95.25 133 ARG B CA 1
ATOM 4248 C C . ARG B 1 133 ? 26.078 11.047 -5.434 1 95.25 133 ARG B C 1
ATOM 4250 O O . ARG B 1 133 ? 26.656 11.609 -6.359 1 95.25 133 ARG B O 1
ATOM 4257 N N . GLY B 1 134 ? 26.359 11.234 -4.176 1 97.38 134 GLY B N 1
ATOM 4258 C CA . GLY B 1 134 ? 27.438 12.141 -3.77 1 97.38 134 GLY B CA 1
ATOM 4259 C C . GLY B 1 134 ? 27.016 13.594 -3.791 1 97.38 134 GLY B C 1
ATOM 4260 O O . GLY B 1 134 ? 27.875 14.492 -3.805 1 97.38 134 GLY B O 1
ATOM 4261 N N . ALA B 1 135 ? 25.719 13.898 -3.863 1 98.5 135 ALA B N 1
ATOM 4262 C CA . ALA B 1 135 ? 25.203 15.273 -3.83 1 98.5 135 ALA B CA 1
ATOM 4263 C C . ALA B 1 135 ? 25.281 15.844 -2.418 1 98.5 135 ALA B C 1
ATOM 4265 O O . ALA B 1 135 ? 25.578 15.125 -1.463 1 98.5 135 ALA B O 1
ATOM 4266 N N . THR B 1 136 ? 25.062 17.156 -2.307 1 98.69 136 THR B N 1
ATOM 4267 C CA . THR B 1 136 ? 25.125 17.844 -1.021 1 98.69 136 THR B CA 1
ATOM 4268 C C . THR B 1 136 ? 23.75 18.281 -0.57 1 98.69 136 THR B C 1
ATOM 4270 O O . THR B 1 136 ? 23 18.906 -1.34 1 98.69 136 THR B O 1
ATOM 4273 N N . VAL B 1 137 ? 23.422 18.016 0.667 1 98.81 137 VAL B N 1
ATOM 4274 C CA . VAL B 1 137 ? 22.141 18.438 1.229 1 98.81 137 VAL B CA 1
ATOM 4275 C C . VAL B 1 137 ? 22.312 19.781 1.932 1 98.81 137 VAL B C 1
ATOM 4277 O O . VAL B 1 137 ? 23.25 19.969 2.719 1 98.81 137 VAL B O 1
ATOM 4280 N N . ARG B 1 138 ? 21.484 20.734 1.577 1 98.81 138 ARG B N 1
ATOM 4281 C CA . ARG B 1 138 ? 21.422 22.047 2.219 1 98.81 138 ARG B CA 1
ATOM 4282 C C . ARG B 1 138 ? 20.156 22.172 3.061 1 98.81 138 ARG B C 1
ATOM 4284 O O . ARG B 1 138 ? 19.062 21.875 2.592 1 98.81 138 ARG B O 1
ATOM 4291 N N . TRP B 1 139 ? 20.312 22.641 4.289 1 98.81 139 TRP B N 1
ATOM 4292 C CA . TRP B 1 139 ? 19.219 22.688 5.242 1 98.81 139 TRP B CA 1
ATOM 4293 C C . TRP B 1 139 ? 18.703 24.109 5.414 1 98.81 139 TRP B C 1
ATOM 4295 O O . TRP B 1 139 ? 19.438 24.984 5.875 1 98.81 139 TRP B O 1
ATOM 4305 N N . ALA B 1 140 ? 17.469 24.312 5.039 1 98.88 140 ALA B N 1
ATOM 4306 C CA . ALA B 1 140 ? 16.812 25.578 5.371 1 98.88 140 ALA B CA 1
ATOM 4307 C C . ALA B 1 140 ? 16.438 25.641 6.844 1 98.88 140 ALA B C 1
ATOM 4309 O O . ALA B 1 140 ? 15.773 24.719 7.352 1 98.88 140 ALA B O 1
ATOM 4310 N N . ASP B 1 141 ? 16.719 26.656 7.523 1 98.62 141 ASP B N 1
ATOM 4311 C CA . ASP B 1 141 ? 16.5 26.766 8.961 1 98.62 141 ASP B CA 1
ATOM 4312 C C . ASP B 1 141 ? 15.125 27.328 9.281 1 98.62 141 ASP B C 1
ATOM 4314 O O . ASP B 1 141 ? 14.367 27.672 8.375 1 98.62 141 ASP B O 1
ATOM 4318 N N . VAL B 1 142 ? 14.82 27.375 10.586 1 98.25 142 VAL B N 1
ATOM 4319 C CA . VAL B 1 142 ? 13.508 27.812 11.062 1 98.25 142 VAL B CA 1
ATOM 4320 C C . VAL B 1 142 ? 13.68 28.875 12.148 1 98.25 142 VAL B C 1
ATOM 4322 O O . VAL B 1 142 ? 14.688 28.875 12.859 1 98.25 142 VAL B O 1
ATOM 4325 N N . ASP B 1 143 ? 12.727 29.781 12.156 1 97.88 143 ASP B N 1
ATOM 4326 C CA . ASP B 1 143 ? 12.602 30.641 13.328 1 97.88 143 ASP B CA 1
ATOM 4327 C C . ASP B 1 143 ? 12.039 29.859 14.523 1 97.88 143 ASP B C 1
ATOM 4329 O O . ASP B 1 143 ? 10.898 29.406 14.492 1 97.88 143 ASP B O 1
ATOM 4333 N N . VAL B 1 144 ? 12.742 29.75 15.594 1 96.94 144 VAL B N 1
ATOM 4334 C CA . VAL B 1 144 ? 12.391 28.859 16.703 1 96.94 144 VAL B CA 1
ATOM 4335 C C . VAL B 1 144 ? 11.242 29.469 17.5 1 96.94 144 VAL B C 1
ATOM 4337 O O . VAL B 1 144 ? 10.555 28.75 18.234 1 96.94 144 VAL B O 1
ATOM 4340 N N . GLU B 1 145 ? 11.031 30.766 17.344 1 95.44 145 GLU B N 1
ATOM 4341 C CA . GLU B 1 145 ? 9.945 31.406 18.078 1 95.44 145 GLU B CA 1
ATOM 4342 C C . GLU B 1 145 ? 8.609 31.219 17.375 1 95.44 145 GLU B C 1
ATOM 4344 O O . GLU B 1 145 ? 7.586 30.953 18 1 95.44 145 GLU B O 1
ATOM 4349 N N . THR B 1 146 ? 8.641 31.312 16.062 1 96.88 146 THR B N 1
ATOM 4350 C CA . THR B 1 146 ? 7.391 31.297 15.312 1 96.88 146 THR B CA 1
ATOM 4351 C C . THR B 1 146 ? 7.207 29.969 14.578 1 96.88 146 THR B C 1
ATOM 4353 O O . THR B 1 146 ? 6.125 29.703 14.047 1 96.88 146 THR B O 1
ATOM 4356 N N . CYS B 1 147 ? 8.281 29.172 14.602 1 98.44 147 CYS B N 1
ATOM 4357 C CA . CYS B 1 147 ? 8.273 27.922 13.844 1 98.44 147 CYS B CA 1
ATOM 4358 C C . CYS B 1 147 ? 7.891 28.172 12.391 1 98.44 147 CYS B C 1
ATOM 4360 O O . CYS B 1 147 ? 7.012 27.484 11.852 1 98.44 147 CYS B O 1
ATOM 4362 N N . THR B 1 148 ? 8.438 29.188 11.789 1 98.44 148 THR B N 1
ATOM 4363 C CA . THR B 1 148 ? 8.32 29.5 10.367 1 98.44 148 THR B CA 1
ATOM 4364 C C . THR B 1 148 ? 9.688 29.391 9.688 1 98.44 148 THR B C 1
ATOM 4366 O O . THR B 1 148 ? 10.727 29.5 10.344 1 98.44 148 THR B O 1
ATOM 4369 N N . LEU B 1 149 ? 9.703 29.141 8.391 1 98.56 149 LEU B N 1
ATOM 4370 C CA . LEU B 1 149 ? 10.961 29.016 7.652 1 98.56 149 LEU B CA 1
ATOM 4371 C C . LEU B 1 149 ? 11.688 30.359 7.582 1 98.56 149 LEU B C 1
ATOM 4373 O O . LEU B 1 149 ? 11.055 31.406 7.43 1 98.56 149 LEU B O 1
ATOM 4377 N N . ASP B 1 150 ? 13.016 30.281 7.746 1 98.31 150 ASP B N 1
ATOM 4378 C CA . ASP B 1 150 ? 13.859 31.438 7.414 1 98.31 150 ASP B CA 1
ATOM 4379 C C . ASP B 1 150 ? 13.914 31.656 5.906 1 98.31 150 ASP B C 1
ATOM 4381 O O . ASP B 1 150 ? 14.828 31.156 5.234 1 98.31 150 ASP B O 1
ATOM 4385 N N . MET B 1 151 ? 13.039 32.5 5.414 1 98.25 151 MET B N 1
ATOM 4386 C CA . MET B 1 151 ? 12.852 32.625 3.973 1 98.25 151 MET B CA 1
ATOM 4387 C C . MET B 1 151 ? 14.086 33.281 3.326 1 98.25 151 MET B C 1
ATOM 4389 O O . MET B 1 151 ? 14.469 32.906 2.217 1 98.25 151 MET B O 1
ATOM 4393 N N . ASP B 1 152 ? 14.703 34.25 3.98 1 98.19 152 ASP B N 1
ATOM 4394 C CA . ASP B 1 152 ? 15.922 34.844 3.447 1 98.19 152 ASP B CA 1
ATOM 4395 C C . ASP B 1 152 ? 17.047 33.812 3.34 1 98.19 152 ASP B C 1
ATOM 4397 O O . ASP B 1 152 ? 17.734 33.75 2.32 1 98.19 152 ASP B O 1
ATOM 4401 N N . GLY B 1 153 ? 17.188 33.094 4.375 1 98.44 153 GLY B N 1
ATOM 4402 C CA . GLY B 1 153 ? 18.172 32.031 4.355 1 98.44 153 GLY B CA 1
ATOM 4403 C C . GLY B 1 153 ? 17.891 30.969 3.305 1 98.44 153 GLY B C 1
ATOM 4404 O O . GLY B 1 153 ? 18.812 30.484 2.639 1 98.44 153 GLY B O 1
ATOM 4405 N N . LEU B 1 154 ? 16.656 30.594 3.203 1 98.81 154 LEU B N 1
ATOM 4406 C CA . LEU B 1 154 ? 16.25 29.609 2.211 1 98.81 154 LEU B CA 1
ATOM 4407 C C . LEU B 1 154 ? 16.562 30.078 0.8 1 98.81 154 LEU B C 1
ATOM 4409 O O . LEU B 1 154 ? 17.094 29.328 -0.013 1 98.81 154 LEU B O 1
ATOM 4413 N N . GLN B 1 155 ? 16.219 31.281 0.502 1 98.69 155 GLN B N 1
ATOM 4414 C CA . GLN B 1 155 ? 16.516 31.844 -0.81 1 98.69 155 GLN B CA 1
ATOM 4415 C C . GLN B 1 155 ? 18.016 31.781 -1.098 1 98.69 155 GLN B C 1
ATOM 4417 O O . GLN B 1 155 ? 18.422 31.453 -2.211 1 98.69 155 GLN B O 1
ATOM 4422 N N . ALA B 1 156 ? 18.812 32.094 -0.102 1 98.56 156 ALA B N 1
ATOM 4423 C CA . ALA B 1 156 ? 20.266 32.125 -0.247 1 98.56 156 ALA B CA 1
ATOM 4424 C C . ALA B 1 156 ? 20.828 30.734 -0.495 1 98.56 156 ALA B C 1
ATOM 4426 O O . ALA B 1 156 ? 21.891 30.578 -1.101 1 98.56 156 ALA B O 1
ATOM 4427 N N . LEU B 1 157 ? 20.141 29.703 -0.071 1 98.69 157 LEU B N 1
ATOM 4428 C CA . LEU B 1 157 ? 20.578 28.328 -0.239 1 98.69 157 LEU B CA 1
ATOM 4429 C C . LEU B 1 157 ? 20.375 27.859 -1.676 1 98.69 157 LEU B C 1
ATOM 4431 O O . LEU B 1 157 ? 20.984 26.875 -2.111 1 98.69 157 LEU B O 1
ATOM 4435 N N . ILE B 1 158 ? 19.469 28.5 -2.387 1 98.75 158 ILE B N 1
ATOM 4436 C CA . ILE B 1 158 ? 19.141 28.094 -3.752 1 98.75 158 ILE B CA 1
ATOM 4437 C C . ILE B 1 158 ? 20.109 28.766 -4.727 1 98.75 158 ILE B C 1
ATOM 4439 O O . ILE B 1 158 ? 20.094 29.984 -4.895 1 98.75 158 ILE B O 1
ATOM 4443 N N . THR B 1 159 ? 20.953 27.969 -5.316 1 98.31 159 THR B N 1
ATOM 4444 C CA . THR B 1 159 ? 22 28.406 -6.238 1 98.31 159 THR B CA 1
ATOM 4445 C C . THR B 1 159 ? 21.875 27.688 -7.582 1 98.31 159 THR B C 1
ATOM 4447 O O . THR B 1 159 ? 21 26.828 -7.742 1 98.31 159 THR B O 1
ATOM 4450 N N . PRO B 1 160 ? 22.672 28.047 -8.531 1 97.88 160 PRO B N 1
ATOM 4451 C CA . PRO B 1 160 ? 22.641 27.328 -9.805 1 97.88 160 PRO B CA 1
ATOM 4452 C C . PRO B 1 160 ? 23.016 25.859 -9.672 1 97.88 160 PRO B C 1
ATOM 4454 O O . PRO B 1 160 ? 22.781 25.062 -10.594 1 97.88 160 PRO B O 1
ATOM 4457 N N . ARG B 1 161 ? 23.531 25.453 -8.5 1 98.38 161 ARG B N 1
ATOM 4458 C CA . ARG B 1 161 ? 23.875 24.062 -8.242 1 98.38 161 ARG B CA 1
ATOM 4459 C C . ARG B 1 161 ? 22.703 23.297 -7.664 1 98.38 161 ARG B C 1
ATOM 4461 O O . ARG B 1 161 ? 22.719 22.078 -7.605 1 98.38 161 ARG B O 1
ATOM 4468 N N . THR B 1 162 ? 21.688 24.016 -7.242 1 98.81 162 THR B N 1
ATOM 4469 C CA . THR B 1 162 ? 20.516 23.375 -6.664 1 98.81 162 THR B CA 1
ATOM 4470 C C . THR B 1 162 ? 19.734 22.609 -7.734 1 98.81 162 THR B C 1
ATOM 4472 O O . THR B 1 162 ? 19.344 23.188 -8.75 1 98.81 162 THR B O 1
ATOM 4475 N N . LYS B 1 163 ? 19.531 21.344 -7.445 1 98.81 163 LYS B N 1
ATOM 4476 C CA . LYS B 1 163 ? 18.844 20.5 -8.422 1 98.81 163 LYS B CA 1
ATOM 4477 C C . LYS B 1 163 ? 17.453 20.125 -7.926 1 98.81 163 LYS B C 1
ATOM 4479 O O . LYS B 1 163 ? 16.594 19.734 -8.719 1 98.81 163 LYS B O 1
ATOM 4484 N N . LEU B 1 164 ? 17.203 20.188 -6.676 1 98.94 164 LEU B N 1
ATOM 4485 C CA . LEU B 1 164 ? 15.898 19.891 -6.082 1 98.94 164 LEU B CA 1
ATOM 4486 C C . LEU B 1 164 ? 15.672 20.703 -4.816 1 98.94 164 LEU B C 1
ATOM 4488 O O . LEU B 1 164 ? 16.578 20.844 -3.994 1 98.94 164 LEU B O 1
ATOM 4492 N N . VAL B 1 165 ? 14.539 21.281 -4.699 1 98.94 165 VAL B N 1
ATOM 4493 C CA . VAL B 1 165 ? 14.055 21.906 -3.465 1 98.94 165 VAL B CA 1
ATOM 4494 C C . VAL B 1 165 ? 12.828 21.156 -2.961 1 98.94 165 VAL B C 1
ATOM 4496 O O . VAL B 1 165 ? 11.797 21.125 -3.633 1 98.94 165 VAL B O 1
ATOM 4499 N N . ALA B 1 166 ? 12.945 20.5 -1.804 1 98.94 166 ALA B N 1
ATOM 4500 C CA . ALA B 1 166 ? 11.828 19.812 -1.141 1 98.94 166 ALA B CA 1
ATOM 4501 C C . ALA B 1 166 ? 11.281 20.656 0.005 1 98.94 166 ALA B C 1
ATOM 4503 O O . ALA B 1 166 ? 12.023 21.094 0.883 1 98.94 166 ALA B O 1
ATOM 4504 N N . ILE B 1 167 ? 9.977 20.906 0.031 1 98.94 167 ILE B N 1
ATOM 4505 C CA . ILE B 1 167 ? 9.367 21.797 1.023 1 98.94 167 ILE B CA 1
ATOM 4506 C C . ILE B 1 167 ? 7.984 21.266 1.4 1 98.94 167 ILE B C 1
ATOM 4508 O O . ILE B 1 167 ? 7.246 20.766 0.546 1 98.94 167 ILE B O 1
ATOM 4512 N N . GLY B 1 168 ? 7.664 21.344 2.652 1 98.81 168 GLY B N 1
ATOM 4513 C CA . GLY B 1 168 ? 6.312 21.047 3.098 1 98.81 168 GLY B CA 1
ATOM 4514 C C . GLY B 1 168 ? 5.344 22.188 2.881 1 98.81 168 GLY B C 1
ATOM 4515 O O . GLY B 1 168 ? 5.699 23.359 3.088 1 98.81 168 GLY B O 1
ATOM 4516 N N . TYR B 1 169 ? 4.129 21.844 2.428 1 98.88 169 TYR B N 1
ATOM 4517 C CA . TYR B 1 169 ? 3.102 22.875 2.285 1 98.88 169 TYR B CA 1
ATOM 4518 C C . TYR B 1 169 ? 2.705 23.438 3.643 1 98.88 169 TYR B C 1
ATOM 4520 O O . TYR B 1 169 ? 2.539 24.641 3.791 1 98.88 169 TYR B O 1
ATOM 4528 N N . ALA B 1 170 ? 2.576 22.547 4.609 1 98.75 170 ALA B N 1
ATOM 4529 C CA . ALA B 1 170 ? 2.277 22.938 5.988 1 98.75 170 ALA B CA 1
ATOM 4530 C C . ALA B 1 170 ? 2.992 22.016 6.977 1 98.75 170 ALA B C 1
ATOM 4532 O O . ALA B 1 170 ? 3.166 20.828 6.711 1 98.75 170 ALA B O 1
ATOM 4533 N N . SER B 1 171 ? 3.406 22.594 8.07 1 98.75 171 SER B N 1
ATOM 4534 C CA . SER B 1 171 ? 4.094 21.812 9.102 1 98.75 171 SER B CA 1
ATOM 4535 C C . SER B 1 171 ? 3.133 20.875 9.812 1 98.75 171 SER B C 1
ATOM 4537 O O . SER B 1 171 ? 2.072 21.281 10.281 1 98.75 171 SER B O 1
ATOM 4539 N N . ASN B 1 172 ? 3.557 19.594 9.859 1 98.38 172 ASN B N 1
ATOM 4540 C CA . ASN B 1 172 ? 2.732 18.625 10.578 1 98.38 172 ASN B CA 1
ATOM 4541 C C . ASN B 1 172 ? 2.83 18.812 12.086 1 98.38 172 ASN B C 1
ATOM 4543 O O . ASN B 1 172 ? 2.006 18.281 12.836 1 98.38 172 ASN B O 1
ATOM 4547 N N . ALA B 1 173 ? 3.793 19.562 12.531 1 98.56 173 ALA B N 1
ATOM 4548 C CA . ALA B 1 173 ? 4.039 19.688 13.961 1 98.56 173 ALA B CA 1
ATOM 4549 C C . ALA B 1 173 ? 3.377 20.953 14.516 1 98.56 173 ALA B C 1
ATOM 4551 O O . ALA B 1 173 ? 2.75 20.922 15.578 1 98.56 173 ALA B O 1
ATOM 4552 N N . THR B 1 174 ? 3.492 22.078 13.711 1 98.5 174 THR B N 1
ATOM 4553 C CA . THR B 1 174 ? 3.104 23.359 14.305 1 98.5 174 THR B CA 1
ATOM 4554 C C . THR B 1 174 ? 2.01 24.031 13.477 1 98.5 174 THR B C 1
ATOM 4556 O O . THR B 1 174 ? 1.485 25.078 13.867 1 98.5 174 THR B O 1
ATOM 4559 N N . GLY B 1 175 ? 1.689 23.469 12.352 1 98.38 175 GLY B N 1
ATOM 4560 C CA . GLY B 1 175 ? 0.573 23.969 11.562 1 98.38 175 GLY B CA 1
ATOM 4561 C C . GLY B 1 175 ? 0.954 25.094 10.633 1 98.38 175 GLY B C 1
ATOM 4562 O O . GLY B 1 175 ? 0.139 25.547 9.82 1 98.38 175 GLY B O 1
ATOM 4563 N N . THR B 1 176 ? 2.213 25.547 10.656 1 98.62 176 THR B N 1
ATOM 4564 C CA . THR B 1 176 ? 2.68 26.656 9.82 1 98.62 176 THR B CA 1
ATOM 4565 C C . THR B 1 176 ? 2.441 26.344 8.344 1 98.62 176 THR B C 1
ATOM 4567 O O . THR B 1 176 ? 2.812 25.281 7.859 1 98.62 176 THR B O 1
ATOM 4570 N N . ILE B 1 177 ? 1.753 27.234 7.648 1 98.56 177 ILE B N 1
ATOM 4571 C CA . ILE B 1 177 ? 1.612 27.141 6.199 1 98.56 177 ILE B CA 1
ATOM 4572 C C . ILE B 1 177 ? 2.77 27.875 5.523 1 98.56 177 ILE B C 1
ATOM 4574 O O . ILE B 1 177 ? 2.965 29.078 5.742 1 98.56 177 ILE B O 1
ATOM 4578 N N . ASN B 1 178 ? 3.531 27.188 4.719 1 98.69 178 ASN B N 1
ATOM 4579 C CA . ASN B 1 178 ? 4.684 27.797 4.055 1 98.69 178 ASN B CA 1
ATOM 4580 C C . ASN B 1 178 ? 4.281 28.484 2.756 1 98.69 178 ASN B C 1
ATOM 4582 O O . ASN B 1 178 ? 3.32 28.078 2.102 1 98.69 178 ASN B O 1
ATOM 4586 N N . ASP B 1 179 ? 4.988 29.547 2.424 1 98.31 179 ASP B N 1
ATOM 4587 C CA . ASP B 1 179 ? 4.844 30.203 1.124 1 98.31 179 ASP B CA 1
ATOM 4588 C C . ASP B 1 179 ? 5.504 29.375 0.023 1 98.31 179 ASP B C 1
ATOM 4590 O O . ASP B 1 179 ? 6.496 29.797 -0.57 1 98.31 179 ASP B O 1
ATOM 4594 N N . VAL B 1 180 ? 4.883 28.266 -0.338 1 98.56 180 VAL B N 1
ATOM 4595 C CA . VAL B 1 180 ? 5.477 27.312 -1.263 1 98.56 180 VAL B CA 1
ATOM 4596 C C . VAL B 1 180 ? 5.574 27.922 -2.656 1 98.56 180 VAL B C 1
ATOM 4598 O O . VAL B 1 180 ? 6.488 27.609 -3.42 1 98.56 180 VAL B O 1
ATOM 4601 N N . GLN B 1 181 ? 4.605 28.797 -3.012 1 98.38 181 GLN B N 1
ATOM 4602 C CA . GLN B 1 181 ? 4.613 29.438 -4.324 1 98.38 181 GLN B CA 1
ATOM 4603 C C . GLN B 1 181 ? 5.914 30.203 -4.562 1 98.38 181 GLN B C 1
ATOM 4605 O O . GLN B 1 181 ? 6.539 30.062 -5.617 1 98.38 181 GLN B O 1
ATOM 4610 N N . THR B 1 182 ? 6.293 31 -3.582 1 98.75 182 THR B N 1
ATOM 4611 C CA . THR B 1 182 ? 7.52 31.781 -3.682 1 98.75 182 THR B CA 1
ATOM 4612 C C . THR B 1 182 ? 8.734 30.875 -3.807 1 98.75 182 THR B C 1
ATOM 4614 O O . THR B 1 182 ? 9.617 31.109 -4.637 1 98.75 182 THR B O 1
ATOM 4617 N N . VAL B 1 183 ? 8.797 29.828 -3.047 1 98.88 183 VAL B N 1
ATOM 4618 C CA . VAL B 1 183 ? 9.922 28.906 -3.055 1 98.88 183 VAL B CA 1
ATOM 4619 C C . VAL B 1 183 ? 10 28.188 -4.402 1 98.88 183 VAL B C 1
ATOM 4621 O O . VAL B 1 183 ? 11.086 27.984 -4.941 1 98.88 183 VAL B O 1
ATOM 4624 N N . ILE B 1 184 ? 8.859 27.812 -4.961 1 98.81 184 ILE B N 1
ATOM 4625 C CA . ILE B 1 184 ? 8.797 27.156 -6.262 1 98.81 184 ILE B CA 1
ATOM 4626 C C . ILE B 1 184 ? 9.367 28.078 -7.332 1 98.81 184 ILE B C 1
ATOM 4628 O O . ILE B 1 184 ? 10.094 27.641 -8.227 1 98.81 184 ILE B O 1
ATOM 4632 N N . GLN B 1 185 ? 9.055 29.375 -7.234 1 98.69 185 GLN B N 1
ATOM 4633 C CA . GLN B 1 185 ? 9.578 30.359 -8.18 1 98.69 185 GLN B CA 1
ATOM 4634 C C . GLN B 1 185 ? 11.094 30.453 -8.086 1 98.69 185 GLN B C 1
ATOM 4636 O O . GLN B 1 185 ? 11.781 30.531 -9.102 1 98.69 185 GLN B O 1
ATOM 4641 N N . TRP B 1 186 ? 11.656 30.531 -6.824 1 98.81 186 TRP B N 1
ATOM 4642 C CA . TRP B 1 186 ? 13.102 30.562 -6.633 1 98.81 186 TRP B CA 1
ATOM 4643 C C . TRP B 1 186 ? 13.766 29.328 -7.238 1 98.81 186 TRP B C 1
ATOM 4645 O O . TRP B 1 186 ? 14.789 29.438 -7.91 1 98.81 186 TRP B O 1
ATOM 4655 N N . ALA B 1 187 ? 13.172 28.125 -6.996 1 98.81 187 ALA B N 1
ATOM 4656 C CA . ALA B 1 187 ? 13.703 26.875 -7.512 1 98.81 187 ALA B CA 1
ATOM 4657 C C . ALA B 1 187 ? 13.703 26.859 -9.039 1 98.81 187 ALA B C 1
ATOM 4659 O O . ALA B 1 187 ? 14.68 26.438 -9.664 1 98.81 187 ALA B O 1
ATOM 4660 N N . ARG B 1 188 ? 12.602 27.281 -9.633 1 98 188 ARG B N 1
ATOM 4661 C CA . ARG B 1 188 ? 12.469 27.344 -11.086 1 98 188 ARG B CA 1
ATOM 4662 C C . ARG B 1 188 ? 13.539 28.234 -11.703 1 98 188 ARG B C 1
ATOM 4664 O O . ARG B 1 188 ? 14.117 27.891 -12.734 1 98 188 ARG B O 1
ATOM 4671 N N . ALA B 1 189 ? 13.719 29.344 -11.062 1 98.19 189 ALA B N 1
ATOM 4672 C CA . ALA B 1 189 ? 14.727 30.281 -11.562 1 98.19 189 ALA B CA 1
ATOM 4673 C C . ALA B 1 189 ? 16.109 29.641 -11.555 1 98.19 189 ALA B C 1
ATOM 4675 O O . ALA B 1 189 ? 16.953 29.969 -12.406 1 98.19 189 ALA B O 1
ATOM 4676 N N . ALA B 1 190 ? 16.359 28.734 -10.68 1 98.38 190 ALA B N 1
ATOM 4677 C CA . ALA B 1 190 ? 17.641 28.062 -10.562 1 98.38 190 ALA B CA 1
ATOM 4678 C C . ALA B 1 190 ? 17.688 26.797 -11.414 1 98.38 190 ALA B C 1
ATOM 4680 O O . ALA B 1 190 ? 18.734 26.141 -11.516 1 98.38 190 ALA B O 1
ATOM 4681 N N . GLY B 1 191 ? 16.531 26.422 -12.016 1 98.19 191 GLY B N 1
ATOM 4682 C CA . GLY B 1 191 ? 16.453 25.203 -12.82 1 98.19 191 GLY B CA 1
ATOM 4683 C C . GLY B 1 191 ? 16.297 23.953 -11.984 1 98.19 191 GLY B C 1
ATOM 4684 O O . GLY B 1 191 ? 16.609 22.844 -12.453 1 98.19 191 GLY B O 1
ATOM 4685 N N . ALA B 1 192 ? 15.906 24.078 -10.75 1 98.75 192 ALA B N 1
ATOM 4686 C CA . ALA B 1 192 ? 15.781 22.953 -9.82 1 98.75 192 ALA B CA 1
ATOM 4687 C C . ALA B 1 192 ? 14.375 22.375 -9.852 1 98.75 192 ALA B C 1
ATOM 4689 O O . ALA B 1 192 ? 13.406 23.094 -10.086 1 98.75 192 ALA B O 1
ATOM 4690 N N . TYR B 1 193 ? 14.234 21.047 -9.609 1 98.81 193 TYR B N 1
ATOM 4691 C CA . TYR B 1 193 ? 12.953 20.422 -9.336 1 98.81 193 TYR B CA 1
ATOM 4692 C C . TYR B 1 193 ? 12.359 20.953 -8.031 1 98.81 193 TYR B C 1
ATOM 4694 O O . TYR B 1 193 ? 13.094 21.391 -7.145 1 98.81 193 TYR B O 1
ATOM 4702 N N . THR B 1 194 ? 11.086 20.906 -7.973 1 98.88 194 THR B N 1
ATOM 4703 C CA . THR B 1 194 ? 10.398 21.156 -6.711 1 98.88 194 THR B CA 1
ATOM 4704 C C . THR B 1 194 ? 9.562 19.953 -6.297 1 98.88 194 THR B C 1
ATOM 4706 O O . THR B 1 194 ? 8.914 19.328 -7.137 1 98.88 194 THR B O 1
ATOM 4709 N N . PHE B 1 195 ? 9.68 19.547 -5.086 1 98.94 195 PHE B N 1
ATOM 4710 C CA . PHE B 1 195 ? 8.812 18.562 -4.453 1 98.94 195 PHE B CA 1
ATOM 4711 C C . PHE B 1 195 ? 8.07 19.156 -3.27 1 98.94 195 PHE B C 1
ATOM 4713 O O . PHE B 1 195 ? 8.688 19.656 -2.322 1 98.94 195 PHE B O 1
ATOM 4720 N N . VAL B 1 196 ? 6.723 19.094 -3.273 1 98.94 196 VAL B N 1
ATOM 4721 C CA . VAL B 1 196 ? 5.902 19.672 -2.215 1 98.94 196 VAL B CA 1
ATOM 4722 C C . VAL B 1 196 ? 5.199 18.562 -1.437 1 98.94 196 VAL B C 1
ATOM 4724 O O . VAL B 1 196 ? 4.426 17.797 -2.008 1 98.94 196 VAL B O 1
ATOM 4727 N N . ASP B 1 197 ? 5.516 18.453 -0.177 1 98.94 197 ASP B N 1
ATOM 4728 C CA . ASP B 1 197 ? 4.738 17.609 0.723 1 98.94 197 ASP B CA 1
ATOM 4729 C C . ASP B 1 197 ? 3.465 18.312 1.179 1 98.94 197 ASP B C 1
ATOM 4731 O O . ASP B 1 197 ? 3.516 19.203 2.023 1 98.94 197 ASP B O 1
ATOM 4735 N N . ALA B 1 198 ? 2.328 17.844 0.666 1 98.88 198 ALA B N 1
ATOM 4736 C CA . ALA B 1 198 ? 1.063 18.5 0.963 1 98.88 198 ALA B CA 1
ATOM 4737 C C . ALA B 1 198 ? 0.206 17.656 1.901 1 98.88 198 ALA B C 1
ATOM 4739 O O . ALA B 1 198 ? -0.994 17.906 2.045 1 98.88 198 ALA B O 1
ATOM 4740 N N . VAL B 1 199 ? 0.762 16.703 2.578 1 98.81 199 VAL B N 1
ATOM 4741 C CA . VAL B 1 199 ? 0.027 15.734 3.385 1 98.81 199 VAL B CA 1
ATOM 4742 C C . VAL B 1 199 ? -0.806 16.469 4.438 1 98.81 199 VAL B C 1
ATOM 4744 O O . VAL B 1 199 ? -1.998 16.188 4.594 1 98.81 199 VAL B O 1
ATOM 4747 N N . GLN B 1 200 ? -0.222 17.422 5.113 1 98.69 200 GLN B N 1
ATOM 4748 C CA . GLN B 1 200 ? -0.919 18.047 6.234 1 98.69 200 GLN B CA 1
ATOM 4749 C C . GLN B 1 200 ? -1.809 19.188 5.762 1 98.69 200 GLN B C 1
ATOM 4751 O O . GLN B 1 200 ? -2.729 19.609 6.473 1 98.69 200 GLN B O 1
ATOM 4756 N N . TYR B 1 201 ? -1.558 19.719 4.598 1 98.69 201 TYR B N 1
ATOM 4757 C CA . TYR B 1 201 ? -2.348 20.828 4.066 1 98.69 201 TYR B CA 1
ATOM 4758 C C . TYR B 1 201 ? -3.623 20.312 3.404 1 98.69 201 TYR B C 1
ATOM 4760 O O . TYR B 1 201 ? -4.664 20.969 3.465 1 98.69 201 TYR B O 1
ATOM 4768 N N . ALA B 1 202 ? -3.625 19.141 2.855 1 98.56 202 ALA B N 1
ATOM 4769 C CA . ALA B 1 202 ? -4.633 18.594 1.944 1 98.56 202 ALA B CA 1
ATOM 4770 C C . ALA B 1 202 ? -6.008 18.562 2.605 1 98.56 202 ALA B C 1
ATOM 4772 O O . ALA B 1 202 ? -7.02 18.844 1.96 1 98.56 202 ALA B O 1
ATOM 4773 N N . PRO B 1 203 ? -6.148 18.234 3.867 1 98.12 203 PRO B N 1
ATOM 4774 C CA . PRO B 1 203 ? -7.48 18.172 4.48 1 98.12 203 PRO B CA 1
ATOM 4775 C C . PRO B 1 203 ? -8.062 19.562 4.738 1 98.12 203 PRO B C 1
ATOM 4777 O O . PRO B 1 203 ? -9.25 19.703 5.047 1 98.12 203 PRO B O 1
ATOM 4780 N N . HIS B 1 204 ? -7.238 20.656 4.582 1 98.06 204 HIS B N 1
ATOM 4781 C CA . HIS B 1 204 ? -7.629 21.953 5.137 1 98.06 204 HIS B CA 1
ATOM 4782 C C . HIS B 1 204 ? -7.816 22.984 4.039 1 98.06 204 HIS B C 1
ATOM 4784 O O . HIS B 1 204 ? -8.422 24.031 4.266 1 98.06 204 HIS B O 1
ATOM 4790 N N . GLY B 1 205 ? -7.281 22.672 2.896 1 96.88 205 GLY B N 1
ATOM 4791 C CA . GLY B 1 205 ? -7.344 23.688 1.862 1 96.88 205 GLY B CA 1
ATOM 4792 C C . GLY B 1 205 ? -7.234 23.125 0.459 1 96.88 205 GLY B C 1
ATOM 4793 O O . GLY B 1 205 ? -6.852 21.969 0.278 1 96.88 205 GLY B O 1
ATOM 4794 N N . LEU B 1 206 ? -7.555 23.969 -0.471 1 97.25 206 LEU B N 1
ATOM 4795 C CA . LEU B 1 206 ? -7.539 23.562 -1.873 1 97.25 206 LEU B CA 1
ATOM 4796 C C . LEU B 1 206 ? -6.117 23.594 -2.428 1 97.25 206 LEU B C 1
ATOM 4798 O O . LEU B 1 206 ? -5.379 24.547 -2.215 1 97.25 206 LEU B O 1
ATOM 4802 N N . ILE B 1 207 ? -5.668 22.562 -3.062 1 98.38 207 ILE B N 1
ATOM 4803 C CA . ILE B 1 207 ? -4.383 22.453 -3.75 1 98.38 207 ILE B CA 1
ATOM 4804 C C . ILE B 1 207 ? -4.59 22.625 -5.254 1 98.38 207 ILE B C 1
ATOM 4806 O O . ILE B 1 207 ? -5.547 22.094 -5.82 1 98.38 207 ILE B O 1
ATOM 4810 N N . ASP B 1 208 ? -3.822 23.406 -5.914 1 98.69 208 ASP B N 1
ATOM 4811 C CA . ASP B 1 208 ? -3.797 23.562 -7.363 1 98.69 208 ASP B CA 1
ATOM 4812 C C . ASP B 1 208 ? -2.373 23.453 -7.906 1 98.69 208 ASP B C 1
ATOM 4814 O O . ASP B 1 208 ? -1.654 24.438 -7.988 1 98.69 208 ASP B O 1
ATOM 4818 N N . VAL B 1 209 ? -2.029 22.266 -8.383 1 98.81 209 VAL B N 1
ATOM 4819 C CA . VAL B 1 209 ? -0.649 21.969 -8.766 1 98.81 209 VAL B CA 1
ATOM 4820 C C . VAL B 1 209 ? -0.284 22.766 -10.016 1 98.81 209 VAL B C 1
ATOM 4822 O O . VAL B 1 209 ? 0.883 23.109 -10.227 1 98.81 209 VAL B O 1
ATOM 4825 N N . LYS B 1 210 ? -1.251 23.062 -10.844 1 97.81 210 LYS B N 1
ATOM 4826 C CA . LYS B 1 210 ? -0.98 23.844 -12.039 1 97.81 210 LYS B CA 1
ATOM 4827 C C . LYS B 1 210 ? -0.672 25.297 -11.68 1 97.81 210 LYS B C 1
ATOM 4829 O O . LYS B 1 210 ? 0.26 25.891 -12.227 1 97.81 210 LYS B O 1
ATOM 4834 N N . ALA B 1 211 ? -1.476 25.828 -10.742 1 98.06 211 ALA B N 1
ATOM 4835 C CA . ALA B 1 211 ? -1.223 27.188 -10.281 1 98.06 211 ALA B CA 1
ATOM 4836 C C . ALA B 1 211 ? 0.126 27.297 -9.57 1 98.06 211 ALA B C 1
ATOM 4838 O O . ALA B 1 211 ? 0.845 28.281 -9.719 1 98.06 211 ALA B O 1
ATOM 4839 N N . LEU B 1 212 ? 0.473 26.281 -8.758 1 98.38 212 LEU B N 1
ATOM 4840 C CA . LEU B 1 212 ? 1.748 26.25 -8.047 1 98.38 212 LEU B CA 1
ATOM 4841 C C . LEU B 1 212 ? 2.906 26.062 -9.023 1 98.38 212 LEU B C 1
ATOM 4843 O O . LEU B 1 212 ? 4 26.578 -8.797 1 98.38 212 LEU B O 1
ATOM 4847 N N . ASP B 1 213 ? 2.596 25.297 -10.062 1 98.38 213 ASP B N 1
ATOM 4848 C CA . ASP B 1 213 ? 3.574 24.906 -11.07 1 98.38 213 ASP B CA 1
ATOM 4849 C C . ASP B 1 213 ? 4.723 24.125 -10.445 1 98.38 213 ASP B C 1
ATOM 4851 O O . ASP B 1 213 ? 5.887 24.312 -10.805 1 98.38 213 ASP B O 1
ATOM 4855 N N . CYS B 1 214 ? 4.488 23.391 -9.375 1 98.75 214 CYS B N 1
ATOM 4856 C CA . CYS B 1 214 ? 5.488 22.5 -8.797 1 98.75 214 CYS B CA 1
ATOM 4857 C C . CYS B 1 214 ? 5.707 21.281 -9.68 1 98.75 214 CYS B C 1
ATOM 4859 O O . CYS B 1 214 ? 4.844 20.922 -10.484 1 98.75 214 CYS B O 1
ATOM 4861 N N . ASP B 1 215 ? 6.859 20.641 -9.617 1 98.88 215 ASP B N 1
ATOM 4862 C CA . ASP B 1 215 ? 7.176 19.469 -10.43 1 98.88 215 ASP B CA 1
ATOM 4863 C C . ASP B 1 215 ? 6.504 18.219 -9.875 1 98.88 215 ASP B C 1
ATOM 4865 O O . ASP B 1 215 ? 6.012 17.375 -10.625 1 98.88 215 ASP B O 1
ATOM 4869 N N . PHE B 1 216 ? 6.547 18.094 -8.578 1 98.94 216 PHE B N 1
ATOM 4870 C CA . PHE B 1 216 ? 5.965 16.953 -7.875 1 98.94 216 PHE B CA 1
ATOM 4871 C C . PHE B 1 216 ? 5.254 17.406 -6.605 1 98.94 216 PHE B C 1
ATOM 4873 O O . PHE B 1 216 ? 5.648 18.391 -5.984 1 98.94 216 PHE B O 1
ATOM 4880 N N . LEU B 1 217 ? 4.207 16.734 -6.234 1 98.94 217 LEU B N 1
ATOM 4881 C CA . LEU B 1 217 ? 3.475 16.938 -4.992 1 98.94 217 LEU B CA 1
ATOM 4882 C C . LEU B 1 217 ? 2.883 15.633 -4.48 1 98.94 217 LEU B C 1
ATOM 4884 O O . LEU B 1 217 ? 2.395 14.812 -5.27 1 98.94 217 LEU B O 1
ATOM 4888 N N . ALA B 1 218 ? 2.934 15.406 -3.178 1 98.81 218 ALA B N 1
ATOM 4889 C CA . ALA B 1 218 ? 2.383 14.18 -2.613 1 98.81 218 ALA B CA 1
ATOM 4890 C C . ALA B 1 218 ? 1.42 14.484 -1.47 1 98.81 218 ALA B C 1
ATOM 4892 O O . ALA B 1 218 ? 1.552 15.508 -0.797 1 98.81 218 ALA B O 1
ATOM 4893 N N . CYS B 1 219 ? 0.453 13.656 -1.292 1 98.5 219 CYS B N 1
ATOM 4894 C CA . CYS B 1 219 ? -0.435 13.695 -0.136 1 98.5 219 CYS B CA 1
ATOM 4895 C C . CYS B 1 219 ? -0.916 12.297 0.229 1 98.5 219 CYS B C 1
ATOM 4897 O O . CYS B 1 219 ? -0.458 11.305 -0.348 1 98.5 219 CYS B O 1
ATOM 4899 N N . SER B 1 220 ? -1.667 12.18 1.298 1 98.38 220 SER B N 1
ATOM 4900 C CA . SER B 1 220 ? -2.123 10.906 1.849 1 98.38 220 SER B CA 1
ATOM 4901 C C . SER B 1 220 ? -3.619 10.938 2.145 1 98.38 220 SER B C 1
ATOM 4903 O O . SER B 1 220 ? -4.082 11.75 2.945 1 98.38 220 SER B O 1
ATOM 4905 N N . ALA B 1 221 ? -4.312 9.953 1.643 1 98.81 221 ALA B N 1
ATOM 4906 C CA . ALA B 1 221 ? -5.77 9.961 1.742 1 98.81 221 ALA B CA 1
ATOM 4907 C C . ALA B 1 221 ? -6.219 9.797 3.191 1 98.81 221 ALA B C 1
ATOM 4909 O O . ALA B 1 221 ? -7.234 10.367 3.6 1 98.81 221 ALA B O 1
ATOM 4910 N N . TYR B 1 222 ? -5.449 9.062 4.027 1 98.56 222 TYR B N 1
ATOM 4911 C CA . TYR B 1 222 ? -5.902 8.789 5.387 1 98.56 222 TYR B CA 1
ATOM 4912 C C . TYR B 1 222 ? -5.844 10.055 6.238 1 98.56 222 TYR B C 1
ATOM 4914 O O . TYR B 1 222 ? -6.332 10.07 7.371 1 98.56 222 TYR B O 1
ATOM 4922 N N . LYS B 1 223 ? -5.293 11.172 5.652 1 98.5 223 LYS B N 1
ATOM 4923 C CA . LYS B 1 223 ? -5.277 12.461 6.348 1 98.5 223 LYS B CA 1
ATOM 4924 C C . LYS B 1 223 ? -6.488 13.305 5.965 1 98.5 223 LYS B C 1
ATOM 4926 O O . LYS B 1 223 ? -6.797 14.289 6.637 1 98.5 223 LYS B O 1
ATOM 4931 N N . PHE B 1 224 ? -7.16 12.969 4.859 1 98.56 224 PHE B N 1
ATOM 4932 C CA . PHE B 1 224 ? -8.336 13.727 4.453 1 98.56 224 PHE B CA 1
ATOM 4933 C C . PHE B 1 224 ? -9.547 12.82 4.305 1 98.56 224 PHE B C 1
ATOM 4935 O O . PHE B 1 224 ? -10.242 12.867 3.287 1 98.56 224 PHE B O 1
ATOM 4942 N N . PHE B 1 225 ? -9.688 11.977 5.34 1 98.81 225 PHE B N 1
ATOM 4943 C CA . PHE B 1 225 ? -10.938 11.281 5.625 1 98.81 225 PHE B CA 1
ATOM 4944 C C . PHE B 1 225 ? -11.086 10.047 4.742 1 98.81 225 PHE B C 1
ATOM 4946 O O . PHE B 1 225 ? -12.203 9.625 4.438 1 98.81 225 PHE B O 1
ATOM 4953 N N . GLY B 1 226 ? -9.984 9.523 4.195 1 98.75 226 GLY B N 1
ATOM 4954 C CA . GLY B 1 226 ? -9.969 8.336 3.354 1 98.75 226 GLY B CA 1
ATOM 4955 C C . GLY B 1 226 ? -9.172 7.195 3.945 1 98.75 226 GLY B C 1
ATOM 4956 O O . GLY B 1 226 ? -8.789 7.238 5.117 1 98.75 226 GLY B O 1
ATOM 4957 N N . PRO B 1 227 ? -9.016 6.121 3.18 1 98.56 227 PRO B N 1
ATOM 4958 C CA . PRO B 1 227 ? -8.211 4.977 3.609 1 98.56 227 PRO B CA 1
ATOM 4959 C C . PRO B 1 227 ? -6.711 5.215 3.447 1 98.56 227 PRO B C 1
ATOM 4961 O O . PRO B 1 227 ? -6.293 6.301 3.033 1 98.56 227 PRO B O 1
ATOM 4964 N N . HIS B 1 228 ? -5.891 4.277 3.918 1 98.44 228 HIS B N 1
ATOM 4965 C CA . HIS B 1 228 ? -4.441 4.391 3.836 1 98.44 228 HIS B CA 1
ATOM 4966 C C . HIS B 1 228 ? -3.951 4.172 2.408 1 98.44 228 HIS B C 1
ATOM 4968 O O . HIS B 1 228 ? -3.619 3.049 2.025 1 98.44 228 HIS B O 1
ATOM 4974 N N . VAL B 1 229 ? -3.893 5.234 1.605 1 98.69 229 VAL B N 1
ATOM 4975 C CA . VAL B 1 229 ? -3.428 5.266 0.223 1 98.69 229 VAL B CA 1
ATOM 4976 C C . VAL B 1 229 ? -2.625 6.539 -0.022 1 98.69 229 VAL B C 1
ATOM 4978 O O . VAL B 1 229 ? -3 7.617 0.445 1 98.69 229 VAL B O 1
ATOM 4981 N N . GLY B 1 230 ? -1.482 6.402 -0.627 1 98.62 230 GLY B N 1
ATOM 4982 C CA . GLY B 1 230 ? -0.679 7.547 -1.02 1 98.62 230 GLY B CA 1
ATOM 4983 C C . GLY B 1 230 ? -1.011 8.062 -2.406 1 98.62 230 GLY B C 1
ATOM 4984 O O . GLY B 1 230 ? -1.478 7.305 -3.26 1 98.62 230 GLY B O 1
ATOM 4985 N N . ILE B 1 231 ? -0.851 9.305 -2.637 1 98.88 231 ILE B N 1
ATOM 4986 C CA . ILE B 1 231 ? -1.082 9.961 -3.918 1 98.88 231 ILE B CA 1
ATOM 4987 C C . ILE B 1 231 ? 0.12 10.836 -4.277 1 98.88 231 ILE B C 1
ATOM 4989 O O . ILE B 1 231 ? 0.597 11.617 -3.449 1 98.88 231 ILE B O 1
ATOM 4993 N N . LEU B 1 232 ? 0.616 10.695 -5.453 1 98.81 232 LEU B N 1
ATOM 4994 C CA . LEU B 1 232 ? 1.723 11.484 -5.977 1 98.81 232 LEU B CA 1
ATOM 4995 C C . LEU B 1 232 ? 1.343 12.141 -7.301 1 98.81 232 LEU B C 1
ATOM 4997 O O . LEU B 1 232 ? 0.842 11.477 -8.211 1 98.81 232 LEU B O 1
ATOM 5001 N N . TYR B 1 233 ? 1.402 13.469 -7.32 1 98.88 233 TYR B N 1
ATOM 5002 C CA . TYR B 1 233 ? 1.349 14.211 -8.57 1 98.88 233 TYR B CA 1
ATOM 5003 C C . TYR B 1 233 ? 2.744 14.406 -9.156 1 98.88 233 TYR B C 1
ATOM 5005 O O . TYR B 1 233 ? 3.699 14.664 -8.422 1 98.88 233 TYR B O 1
ATOM 5013 N N . GLY B 1 234 ? 2.867 14.312 -10.445 1 98.81 234 GLY B N 1
ATOM 5014 C CA . GLY B 1 234 ? 4.039 14.734 -11.203 1 98.81 234 GLY B CA 1
ATOM 5015 C C . GLY B 1 234 ? 3.699 15.328 -12.555 1 98.81 234 GLY B C 1
ATOM 5016 O O . GLY B 1 234 ? 2.768 14.875 -13.219 1 98.81 234 GLY B O 1
ATOM 5017 N N . LYS B 1 235 ? 4.5 16.344 -12.969 1 98.62 235 LYS B N 1
ATOM 5018 C CA . LYS B 1 235 ? 4.336 16.828 -14.336 1 98.62 235 LYS B CA 1
ATOM 5019 C C . LYS B 1 235 ? 4.523 15.695 -15.352 1 98.62 235 LYS B C 1
ATOM 5021 O O . LYS B 1 235 ? 5.453 14.891 -15.227 1 98.62 235 LYS B O 1
ATOM 5026 N N . ARG B 1 236 ? 3.65 15.68 -16.297 1 97.62 236 ARG B N 1
ATOM 5027 C CA . ARG B 1 236 ? 3.637 14.641 -17.328 1 97.62 236 ARG B CA 1
ATOM 5028 C C . ARG B 1 236 ? 5.012 14.477 -17.953 1 97.62 236 ARG B C 1
ATOM 5030 O O . ARG B 1 236 ? 5.488 13.352 -18.141 1 97.62 236 ARG B O 1
ATOM 5037 N N . GLU B 1 237 ? 5.656 15.555 -18.266 1 97.56 237 GLU B N 1
ATOM 5038 C CA . GLU B 1 237 ? 6.941 15.516 -18.953 1 97.56 237 GLU B CA 1
ATOM 5039 C C . GLU B 1 237 ? 7.992 14.789 -18.125 1 97.56 237 GLU B C 1
ATOM 5041 O O . GLU B 1 237 ? 8.812 14.047 -18.672 1 97.56 237 GLU B O 1
ATOM 5046 N N . HIS B 1 238 ? 8 14.984 -16.797 1 97.94 238 HIS B N 1
ATOM 5047 C CA . HIS B 1 238 ? 8.961 14.305 -15.938 1 97.94 238 HIS B CA 1
ATOM 5048 C C . HIS B 1 238 ? 8.609 12.828 -15.781 1 97.94 238 HIS B C 1
ATOM 5050 O O . HIS B 1 238 ? 9.492 11.969 -15.828 1 97.94 238 HIS B O 1
ATOM 5056 N N . LEU B 1 239 ? 7.258 12.547 -15.609 1 97.81 239 LEU B N 1
ATOM 5057 C CA . LEU B 1 239 ? 6.812 11.172 -15.406 1 97.81 239 LEU B CA 1
ATOM 5058 C C . LEU B 1 239 ? 7.121 10.312 -16.625 1 97.81 239 LEU B C 1
ATOM 5060 O O . LEU B 1 239 ? 7.41 9.125 -16.5 1 97.81 239 LEU B O 1
ATOM 5064 N N . GLU B 1 240 ? 7.008 10.891 -17.797 1 97.25 240 GLU B N 1
ATOM 5065 C CA . GLU B 1 240 ? 7.305 10.164 -19.016 1 97.25 240 GLU B CA 1
ATOM 5066 C C . GLU B 1 240 ? 8.812 9.953 -19.188 1 97.25 240 GLU B C 1
ATOM 5068 O O . GLU B 1 240 ? 9.25 8.875 -19.594 1 97.25 240 GLU B O 1
ATOM 5073 N N . ARG B 1 241 ? 9.594 10.922 -18.828 1 96.69 241 ARG B N 1
ATOM 5074 C CA . ARG B 1 241 ? 11.023 10.938 -19.125 1 96.69 241 ARG B CA 1
ATOM 5075 C C . ARG B 1 241 ? 11.805 10.109 -18.109 1 96.69 241 ARG B C 1
ATOM 5077 O O . ARG B 1 241 ? 12.75 9.414 -18.469 1 96.69 241 ARG B O 1
ATOM 5084 N N . LEU B 1 242 ? 11.477 10.227 -16.812 1 96.5 242 LEU B N 1
ATOM 5085 C CA . LEU B 1 242 ? 12.234 9.586 -15.75 1 96.5 242 LEU B CA 1
ATOM 5086 C C . LEU B 1 242 ? 12.062 8.07 -15.789 1 96.5 242 LEU B C 1
ATOM 5088 O O . LEU B 1 242 ? 10.977 7.574 -16.109 1 96.5 242 LEU B O 1
ATOM 5092 N N . PRO B 1 243 ? 13.125 7.336 -15.539 1 92.94 243 PRO B N 1
ATOM 5093 C CA . PRO B 1 243 ? 13 5.879 -15.484 1 92.94 243 PRO B CA 1
ATOM 5094 C C . PRO B 1 243 ? 12.25 5.398 -14.242 1 92.94 243 PRO B C 1
ATOM 5096 O O . PRO B 1 243 ? 12.414 5.973 -13.156 1 92.94 243 PRO B O 1
ATOM 5099 N N . ALA B 1 244 ? 11.406 4.434 -14.445 1 91.25 244 ALA B N 1
ATOM 5100 C CA . ALA B 1 244 ? 10.695 3.824 -13.32 1 91.25 244 ALA B CA 1
ATOM 5101 C C . ALA B 1 244 ? 11.156 2.385 -13.102 1 91.25 244 ALA B C 1
ATOM 5103 O O . ALA B 1 244 ? 11.531 1.692 -14.047 1 91.25 244 ALA B O 1
ATOM 5104 N N . TYR B 1 245 ? 11.195 1.963 -11.867 1 89.75 245 TYR B N 1
ATOM 5105 C CA . TYR B 1 245 ? 11.43 0.563 -11.531 1 89.75 245 TYR B CA 1
ATOM 5106 C C . TYR B 1 245 ? 10.148 -0.252 -11.672 1 89.75 245 TYR B C 1
ATOM 5108 O O . TYR B 1 245 ? 9.344 -0.327 -10.742 1 89.75 245 TYR B O 1
ATOM 5116 N N . ARG B 1 246 ? 10.023 -0.874 -12.781 1 91.94 246 ARG B N 1
ATOM 5117 C CA . ARG B 1 246 ? 8.805 -1.602 -13.125 1 91.94 246 ARG B CA 1
ATOM 5118 C C . ARG B 1 246 ? 9.133 -2.973 -13.711 1 91.94 246 ARG B C 1
ATOM 5120 O O . ARG B 1 246 ? 10.281 -3.244 -14.062 1 91.94 246 ARG B O 1
ATOM 5127 N N . VAL B 1 247 ? 8.102 -3.842 -13.727 1 95.38 247 VAL B N 1
ATOM 5128 C CA . VAL B 1 247 ? 8.242 -5.133 -14.391 1 95.38 247 VAL B CA 1
ATOM 5129 C C . VAL B 1 247 ? 7.941 -4.984 -15.883 1 95.38 247 VAL B C 1
ATOM 5131 O O . VAL B 1 247 ? 7.332 -3.998 -16.312 1 95.38 247 VAL B O 1
ATOM 5134 N N . ARG B 1 248 ? 8.281 -5.898 -16.734 1 94.75 248 ARG B N 1
ATOM 5135 C CA . ARG B 1 248 ? 8.258 -5.773 -18.188 1 94.75 248 ARG B CA 1
ATOM 5136 C C . ARG B 1 248 ? 6.832 -5.645 -18.703 1 94.75 248 ARG B C 1
ATOM 5138 O O . ARG B 1 248 ? 6.555 -4.809 -19.562 1 94.75 248 ARG B O 1
ATOM 5145 N N . PRO B 1 249 ? 5.898 -6.383 -18.062 1 93.25 249 PRO B N 1
ATOM 5146 C CA . PRO B 1 249 ? 4.559 -6.309 -18.641 1 93.25 249 PRO B CA 1
ATOM 5147 C C . PRO B 1 249 ? 3.793 -5.062 -18.203 1 93.25 249 PRO B C 1
ATOM 5149 O O . PRO B 1 249 ? 2.74 -4.746 -18.766 1 93.25 249 PRO B O 1
ATOM 5152 N N . ALA B 1 250 ? 4.285 -4.387 -17.219 1 89.69 250 ALA B N 1
ATOM 5153 C CA . ALA B 1 250 ? 3.602 -3.184 -16.75 1 89.69 250 ALA B CA 1
ATOM 5154 C C . ALA B 1 250 ? 3.654 -2.082 -17.812 1 89.69 250 ALA B C 1
ATOM 5156 O O . ALA B 1 250 ? 4.598 -2.014 -18.594 1 89.69 250 ALA B O 1
ATOM 5157 N N . GLY B 1 251 ? 2.691 -1.241 -17.859 1 84.88 251 GLY B N 1
ATOM 5158 C CA . GLY B 1 251 ? 2.664 -0.129 -18.797 1 84.88 251 GLY B CA 1
ATOM 5159 C C . GLY B 1 251 ? 3.916 0.728 -18.734 1 84.88 251 GLY B C 1
ATOM 5160 O O . GLY B 1 251 ? 4.52 0.886 -17.672 1 84.88 251 GLY B O 1
ATOM 5161 N N . ASP B 1 252 ? 4.277 1.289 -19.906 1 90 252 ASP B N 1
ATOM 5162 C CA . ASP B 1 252 ? 5.496 2.09 -19.969 1 90 252 ASP B CA 1
ATOM 5163 C C . ASP B 1 252 ? 5.168 3.58 -20.047 1 90 252 ASP B C 1
ATOM 5165 O O . ASP B 1 252 ? 6.047 4.398 -20.328 1 90 252 ASP B O 1
ATOM 5169 N N . LEU B 1 253 ? 3.887 3.867 -19.797 1 93.81 253 LEU B N 1
ATOM 5170 C CA . LEU B 1 253 ? 3.438 5.254 -19.734 1 93.81 253 LEU B CA 1
ATOM 5171 C C . LEU B 1 253 ? 2.785 5.547 -18.391 1 93.81 253 LEU B C 1
ATOM 5173 O O . LEU B 1 253 ? 2.232 4.645 -17.75 1 93.81 253 LEU B O 1
ATOM 5177 N N . PRO B 1 254 ? 2.941 6.801 -17.969 1 94.81 254 PRO B N 1
ATOM 5178 C CA . PRO B 1 254 ? 2.191 7.172 -16.766 1 94.81 254 PRO B CA 1
ATOM 5179 C C . PRO B 1 254 ? 0.68 7.059 -16.969 1 94.81 254 PRO B C 1
ATOM 5181 O O . PRO B 1 254 ? 0.178 7.227 -18.078 1 94.81 254 PRO B O 1
ATOM 5184 N N . PRO B 1 255 ? -0.103 6.809 -15.984 1 94.75 255 PRO B N 1
ATOM 5185 C CA . PRO B 1 255 ? 0.396 6.664 -14.609 1 94.75 255 PRO B CA 1
ATOM 5186 C C . PRO B 1 255 ? 0.923 5.262 -14.32 1 94.75 255 PRO B C 1
ATOM 5188 O O . PRO B 1 255 ? 1.696 5.074 -13.375 1 94.75 255 PRO B O 1
ATOM 5191 N N . GLY B 1 256 ? 0.528 4.254 -15.094 1 93.75 256 GLY B N 1
ATOM 5192 C CA . GLY B 1 256 ? 0.813 2.852 -14.828 1 93.75 256 GLY B CA 1
ATOM 5193 C C . GLY B 1 256 ? 2.295 2.564 -14.672 1 93.75 256 GLY B C 1
ATOM 5194 O O . GLY B 1 256 ? 2.686 1.717 -13.867 1 93.75 256 GLY B O 1
ATOM 5195 N N . LYS B 1 257 ? 3.092 3.338 -15.359 1 94.56 257 LYS B N 1
ATOM 5196 C CA . LYS B 1 257 ? 4.547 3.217 -15.336 1 94.56 257 LYS B CA 1
ATOM 5197 C C . LYS B 1 257 ? 5.082 3.32 -13.906 1 94.56 257 LYS B C 1
ATOM 5199 O O . LYS B 1 257 ? 6.094 2.703 -13.57 1 94.56 257 LYS B O 1
ATOM 5204 N N . TRP B 1 258 ? 4.383 4.031 -13.055 1 96.31 258 TRP B N 1
ATOM 5205 C CA . TRP B 1 258 ? 4.875 4.398 -11.734 1 96.31 258 TRP B CA 1
ATOM 5206 C C . TRP B 1 258 ? 4.156 3.607 -10.648 1 96.31 258 TRP B C 1
ATOM 5208 O O . TRP B 1 258 ? 4.508 3.703 -9.469 1 96.31 258 TRP B O 1
ATOM 5218 N N . GLU B 1 259 ? 3.146 2.842 -10.992 1 96.38 259 GLU B N 1
ATOM 5219 C CA . GLU B 1 259 ? 2.359 2.076 -10.031 1 96.38 259 GLU B CA 1
ATOM 5220 C C . GLU B 1 259 ? 2.805 0.617 -9.992 1 96.38 259 GLU B C 1
ATOM 5222 O O . GLU B 1 259 ? 2.338 -0.203 -10.789 1 96.38 259 GLU B O 1
ATOM 5227 N N . THR B 1 260 ? 3.631 0.316 -9.039 1 93.31 260 THR B N 1
ATOM 5228 C CA . THR B 1 260 ? 4.297 -0.977 -8.93 1 93.31 260 THR B CA 1
ATOM 5229 C C . THR B 1 260 ? 3.361 -2.018 -8.32 1 93.31 260 THR B C 1
ATOM 5231 O O . THR B 1 260 ? 2.854 -1.831 -7.215 1 93.31 260 THR B O 1
ATOM 5234 N N . GLY B 1 261 ? 3.137 -3.125 -9.07 1 94.56 261 GLY B N 1
ATOM 5235 C CA . GLY B 1 261 ? 2.324 -4.215 -8.555 1 94.56 261 GLY B CA 1
ATOM 5236 C C . GLY B 1 261 ? 0.838 -3.908 -8.57 1 94.56 261 GLY B C 1
ATOM 5237 O O . GLY B 1 261 ? 0.423 -2.842 -9.023 1 94.56 261 GLY B O 1
ATOM 5238 N N . THR B 1 262 ? 0.004 -4.883 -8.141 1 95.81 262 THR B N 1
ATOM 5239 C CA . THR B 1 262 ? -1.439 -4.695 -8.047 1 95.81 262 THR B CA 1
ATOM 5240 C C . THR B 1 262 ? -1.784 -3.656 -6.984 1 95.81 262 THR B C 1
ATOM 5242 O O . THR B 1 262 ? -1.278 -3.715 -5.863 1 95.81 262 THR B O 1
ATOM 5245 N N . GLN B 1 263 ? -2.576 -2.725 -7.371 1 96.5 263 GLN B N 1
ATOM 5246 C CA . GLN B 1 263 ? -2.92 -1.626 -6.473 1 96.5 263 GLN B CA 1
ATOM 5247 C C . GLN B 1 263 ? -3.957 -2.061 -5.441 1 96.5 263 GLN B C 1
ATOM 5249 O O . GLN B 1 263 ? -4.613 -3.09 -5.609 1 96.5 263 GLN B O 1
ATOM 5254 N N . ASN B 1 264 ? -4.02 -1.277 -4.371 1 98.06 264 ASN B N 1
ATOM 5255 C CA . ASN B 1 264 ? -5.062 -1.418 -3.361 1 98.06 264 ASN B CA 1
ATOM 5256 C C . ASN B 1 264 ? -6.418 -0.945 -3.881 1 98.06 264 ASN B C 1
ATOM 5258 O O . ASN B 1 264 ? -6.871 0.149 -3.541 1 98.06 264 ASN B O 1
ATOM 5262 N N . HIS B 1 265 ? -7.129 -1.813 -4.66 1 98.62 265 HIS B N 1
ATOM 5263 C CA . HIS B 1 265 ? -8.32 -1.396 -5.391 1 98.62 265 HIS B CA 1
ATOM 5264 C C . HIS B 1 265 ? -9.438 -0.993 -4.438 1 98.62 265 HIS B C 1
ATOM 5266 O O . HIS B 1 265 ? -10.156 -0.025 -4.695 1 98.62 265 HIS B O 1
ATOM 5272 N N . GLU B 1 266 ? -9.641 -1.762 -3.326 1 98.88 266 GLU B N 1
ATOM 5273 C CA . GLU B 1 266 ? -10.648 -1.341 -2.354 1 98.88 266 GLU B CA 1
ATOM 5274 C C . GLU B 1 266 ? -10.281 0.003 -1.729 1 98.88 266 GLU B C 1
ATOM 5276 O O . GLU B 1 266 ? -11.164 0.813 -1.429 1 98.88 266 GLU B O 1
ATOM 5281 N N . GLY B 1 267 ? -8.953 0.244 -1.511 1 98.81 267 GLY B N 1
ATOM 5282 C CA . GLY B 1 267 ? -8.508 1.551 -1.055 1 98.81 267 GLY B CA 1
ATOM 5283 C C . GLY B 1 267 ? -8.812 2.662 -2.041 1 98.81 267 GLY B C 1
ATOM 5284 O O . GLY B 1 267 ? -9.219 3.758 -1.645 1 98.81 267 GLY B O 1
ATOM 5285 N N . LEU B 1 268 ? -8.633 2.361 -3.334 1 98.88 268 LEU B N 1
ATOM 5286 C CA . LEU B 1 268 ? -8.898 3.357 -4.367 1 98.88 268 LEU B CA 1
ATOM 5287 C C . LEU B 1 268 ? -10.383 3.703 -4.426 1 98.88 268 LEU B C 1
ATOM 5289 O O . LEU B 1 268 ? -10.742 4.855 -4.664 1 98.88 268 LEU B O 1
ATOM 5293 N N . ALA B 1 269 ? -11.258 2.701 -4.215 1 98.94 269 ALA B N 1
ATOM 5294 C CA . ALA B 1 269 ? -12.688 2.98 -4.082 1 98.94 269 ALA B CA 1
ATOM 5295 C C . ALA B 1 269 ? -12.953 3.955 -2.939 1 98.94 269 ALA B C 1
ATOM 5297 O O . ALA B 1 269 ? -13.75 4.883 -3.08 1 98.94 269 ALA B O 1
ATOM 5298 N N . GLY B 1 270 ? -12.227 3.744 -1.872 1 98.94 270 GLY B N 1
ATOM 5299 C CA . GLY B 1 270 ? -12.352 4.621 -0.719 1 98.94 270 GLY B CA 1
ATOM 5300 C C . GLY B 1 270 ? -11.836 6.023 -0.976 1 98.94 270 GLY B C 1
ATOM 5301 O O . GLY B 1 270 ? -12.414 7 -0.499 1 98.94 270 GLY B O 1
ATOM 5302 N N . VAL B 1 271 ? -10.758 6.145 -1.713 1 98.94 271 VAL B N 1
ATOM 5303 C CA . VAL B 1 271 ? -10.172 7.445 -2.033 1 98.94 271 VAL B CA 1
ATOM 5304 C C . VAL B 1 271 ? -11.18 8.281 -2.814 1 98.94 271 VAL B C 1
ATOM 5306 O O . VAL B 1 271 ? -11.414 9.453 -2.492 1 98.94 271 VAL B O 1
ATOM 5309 N N . ALA B 1 272 ? -11.773 7.648 -3.832 1 98.94 272 ALA B N 1
ATOM 5310 C CA . ALA B 1 272 ? -12.781 8.359 -4.621 1 98.94 272 ALA B CA 1
ATOM 5311 C C . ALA B 1 272 ? -13.93 8.828 -3.738 1 98.94 272 ALA B C 1
ATOM 5313 O O . ALA B 1 272 ? -14.375 9.969 -3.852 1 98.94 272 ALA B O 1
ATOM 5314 N N . ALA B 1 273 ? -14.359 7.984 -2.836 1 98.94 273 ALA B N 1
ATOM 5315 C CA . ALA B 1 273 ? -15.492 8.297 -1.966 1 98.94 273 ALA B CA 1
ATOM 5316 C C . ALA B 1 273 ? -15.133 9.391 -0.971 1 98.94 273 ALA B C 1
ATOM 5318 O O . ALA B 1 273 ? -15.977 10.211 -0.612 1 98.94 273 ALA B O 1
ATOM 5319 N N . ALA B 1 274 ? -13.906 9.438 -0.487 1 98.94 274 ALA B N 1
ATOM 5320 C CA . ALA B 1 274 ? -13.453 10.484 0.428 1 98.94 274 ALA B CA 1
ATOM 5321 C C . ALA B 1 274 ? -13.477 11.852 -0.246 1 98.94 274 ALA B C 1
ATOM 5323 O O . ALA B 1 274 ? -13.898 12.836 0.356 1 98.94 274 ALA B O 1
ATOM 5324 N N . ILE B 1 275 ? -13.008 11.859 -1.498 1 98.94 275 ILE B N 1
ATOM 5325 C CA . ILE B 1 275 ? -13 13.117 -2.248 1 98.94 275 ILE B CA 1
ATOM 5326 C C . ILE B 1 275 ? -14.43 13.547 -2.553 1 98.94 275 ILE B C 1
ATOM 5328 O O . ILE B 1 275 ? -14.766 14.727 -2.463 1 98.94 275 ILE B O 1
ATOM 5332 N N . ASP B 1 276 ? -15.297 12.578 -2.842 1 98.81 276 ASP B N 1
ATOM 5333 C CA . ASP B 1 276 ? -16.719 12.875 -3.055 1 98.81 276 ASP B CA 1
ATOM 5334 C C . ASP B 1 276 ? -17.359 13.414 -1.782 1 98.81 276 ASP B C 1
ATOM 5336 O O . ASP B 1 276 ? -18.219 14.297 -1.843 1 98.81 276 ASP B O 1
ATOM 5340 N N . TYR B 1 277 ? -16.969 12.891 -0.668 1 98.75 277 TYR B N 1
ATOM 5341 C CA . TYR B 1 277 ? -17.469 13.398 0.604 1 98.75 277 TYR B CA 1
ATOM 5342 C C . TYR B 1 277 ? -17.203 14.891 0.739 1 98.75 277 TYR B C 1
ATOM 5344 O O . TYR B 1 277 ? -18.094 15.664 1.073 1 98.75 277 TYR B O 1
ATOM 5352 N N . LEU B 1 278 ? -15.945 15.297 0.459 1 98.62 278 LEU B N 1
ATOM 5353 C CA . LEU B 1 278 ? -15.578 16.703 0.522 1 98.62 278 LEU B CA 1
ATOM 5354 C C . LEU B 1 278 ? -16.375 17.516 -0.497 1 98.62 278 LEU B C 1
ATOM 5356 O O . LEU B 1 278 ? -16.875 18.594 -0.177 1 98.62 278 LEU B O 1
ATOM 5360 N N . ALA B 1 279 ? -16.453 16.969 -1.705 1 98.38 279 ALA B N 1
ATOM 5361 C CA . ALA B 1 279 ? -17.219 17.641 -2.738 1 98.38 279 ALA B CA 1
ATOM 5362 C C . ALA B 1 279 ? -18.688 17.812 -2.314 1 98.38 279 ALA B C 1
ATOM 5364 O O . ALA B 1 279 ? -19.297 18.844 -2.578 1 98.38 279 ALA B O 1
ATOM 5365 N N . ASP B 1 280 ? -19.25 16.812 -1.676 1 97.44 280 ASP B N 1
ATOM 5366 C CA . ASP B 1 280 ? -20.625 16.859 -1.201 1 97.44 280 ASP B CA 1
ATOM 5367 C C . ASP B 1 280 ? -20.812 17.953 -0.156 1 97.44 280 ASP B C 1
ATOM 5369 O O . ASP B 1 280 ? -21.875 18.594 -0.106 1 97.44 280 ASP B O 1
ATOM 5373 N N . LEU B 1 281 ? -19.828 18.172 0.705 1 97.5 281 LEU B N 1
ATOM 5374 C CA . LEU B 1 281 ? -19.891 19.266 1.662 1 97.5 281 LEU B CA 1
ATOM 5375 C C . LEU B 1 281 ? -19.969 20.609 0.943 1 97.5 281 LEU B C 1
ATOM 5377 O O . LEU B 1 281 ? -20.719 21.5 1.354 1 97.5 281 LEU B O 1
ATOM 5381 N N . GLY B 1 282 ? -19.125 20.672 -0.123 1 97.31 282 GLY B N 1
ATOM 5382 C CA . GLY B 1 282 ? -19.172 21.891 -0.918 1 97.31 282 GLY B CA 1
ATOM 5383 C C . GLY B 1 282 ? -20.516 22.141 -1.563 1 97.31 282 GLY B C 1
ATOM 5384 O O . GLY B 1 282 ? -21 23.281 -1.592 1 97.31 282 GLY B O 1
ATOM 5385 N N . ALA B 1 283 ? -21.109 21.094 -2.092 1 96.88 283 ALA B N 1
ATOM 5386 C CA . ALA B 1 283 ? -22.422 21.203 -2.729 1 96.88 283 ALA B CA 1
ATOM 5387 C C . ALA B 1 283 ? -23.484 21.594 -1.717 1 96.88 283 ALA B C 1
ATOM 5389 O O . ALA B 1 283 ? -24.391 22.375 -2.035 1 96.88 283 ALA B O 1
ATOM 5390 N N . ARG B 1 284 ? -23.438 21.156 -0.507 1 95.56 284 ARG B N 1
ATOM 5391 C CA . ARG B 1 284 ? -24.484 21.344 0.504 1 95.56 284 ARG B CA 1
ATOM 5392 C C . ARG B 1 284 ? -24.328 22.688 1.208 1 95.56 284 ARG B C 1
ATOM 5394 O O . ARG B 1 284 ? -25.312 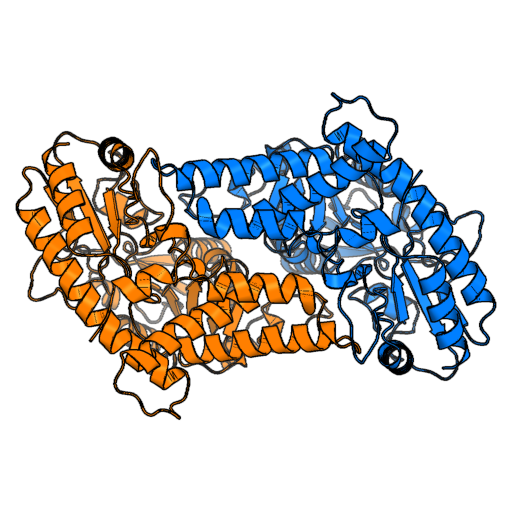23.359 1.505 1 95.56 284 ARG B O 1
ATOM 5401 N N . TYR B 1 285 ? -23.031 22.984 1.463 1 96.25 285 TYR B N 1
ATOM 5402 C CA . TYR B 1 285 ? -22.828 24.125 2.359 1 96.25 285 TYR B CA 1
ATOM 5403 C C . TYR B 1 285 ? -22.141 25.281 1.637 1 96.25 285 TYR B C 1
ATOM 5405 O O . TYR B 1 285 ? -22.109 26.406 2.137 1 96.25 285 TYR B O 1
ATOM 5413 N N . GLY B 1 286 ? -21.688 24.719 0.537 1 91.88 286 GLY B N 1
ATOM 5414 C CA . GLY B 1 286 ? -21.016 25.734 -0.252 1 91.88 286 GLY B CA 1
ATOM 5415 C C . GLY B 1 286 ? -21.922 26.391 -1.275 1 91.88 286 GLY B C 1
ATOM 5416 O O . GLY B 1 286 ? -23.062 25.953 -1.473 1 91.88 286 GLY B O 1
ATOM 5417 N N . ASN B 1 287 ? -21.844 27.688 -1.706 1 90.19 287 ASN B N 1
ATOM 5418 C CA . ASN B 1 287 ? -22.594 28.406 -2.732 1 90.19 287 ASN B CA 1
ATOM 5419 C C . ASN B 1 287 ? -22.125 28.031 -4.133 1 90.19 287 ASN B C 1
ATOM 5421 O O . ASN B 1 287 ? -21.359 28.766 -4.75 1 90.19 287 ASN B O 1
ATOM 5425 N N . VAL B 1 288 ? -22.5 26.797 -4.527 1 93.31 288 VAL B N 1
ATOM 5426 C CA . VAL B 1 288 ? -22.078 26.375 -5.863 1 93.31 288 VAL B CA 1
ATOM 5427 C C . VAL B 1 288 ? -23.312 25.984 -6.688 1 93.31 288 VAL B C 1
ATOM 5429 O O . VAL B 1 288 ? -24.359 25.641 -6.133 1 93.31 288 VAL B O 1
ATOM 5432 N N . ALA B 1 289 ? -23.203 26 -8.078 1 93.88 289 ALA B N 1
ATOM 5433 C CA . ALA B 1 289 ? -24.281 25.609 -8.984 1 93.88 289 ALA B CA 1
ATOM 5434 C C . ALA B 1 289 ? -24.547 24.109 -8.914 1 93.88 289 ALA B C 1
ATOM 5436 O O . ALA B 1 289 ? -23.625 23.312 -8.695 1 93.88 289 ALA B O 1
ATOM 5437 N N . PRO B 1 290 ? -25.75 23.734 -9.031 1 88.19 290 PRO B N 1
ATOM 5438 C CA . PRO B 1 290 ? -26.094 22.312 -8.945 1 88.19 290 PRO B CA 1
ATOM 5439 C C . PRO B 1 290 ? -25.328 21.469 -9.969 1 88.19 290 PRO B C 1
ATOM 5441 O O . PRO B 1 290 ? -25.062 20.281 -9.719 1 88.19 290 PRO B O 1
ATOM 5444 N N . ASP B 1 291 ? -24.953 22.047 -11.016 1 93.56 291 ASP B N 1
ATOM 5445 C CA . ASP B 1 291 ? -24.297 21.297 -12.086 1 93.56 291 ASP B CA 1
ATOM 5446 C C . ASP B 1 291 ? -22.797 21.531 -12.094 1 93.56 291 ASP B C 1
ATOM 5448 O O . ASP B 1 291 ? -22.109 21.234 -13.078 1 93.56 291 ASP B O 1
ATOM 5452 N N . ALA B 1 292 ? -22.344 22.109 -10.992 1 96.44 292 ALA B N 1
ATOM 5453 C CA . ALA B 1 292 ? -20.906 22.359 -10.883 1 96.44 292 ALA B CA 1
ATOM 5454 C C . ALA B 1 292 ? -20.109 21.062 -10.914 1 96.44 292 ALA B C 1
ATOM 5456 O O . ALA B 1 292 ? -20.562 20.047 -10.391 1 96.44 292 ALA B O 1
ATOM 5457 N N . GLY B 1 293 ? -18.984 21.125 -11.539 1 97.69 293 GLY B N 1
ATOM 5458 C CA . GLY B 1 293 ? -18.094 19.969 -11.523 1 97.69 293 GLY B CA 1
ATOM 5459 C C . GLY B 1 293 ? -17.469 19.719 -10.164 1 97.69 293 GLY B C 1
ATOM 5460 O O . GLY B 1 293 ? -17.641 20.516 -9.242 1 97.69 293 GLY B O 1
ATOM 5461 N N . ARG B 1 294 ? -16.859 18.609 -10.016 1 98.06 294 ARG B N 1
ATOM 5462 C CA . ARG B 1 294 ? -16.297 18.188 -8.742 1 98.06 294 ARG B CA 1
ATOM 5463 C C . ARG B 1 294 ? -15.289 19.188 -8.211 1 98.06 294 ARG B C 1
ATOM 5465 O O . ARG B 1 294 ? -15.273 19.5 -7.016 1 98.06 294 ARG B O 1
ATOM 5472 N N . ARG B 1 295 ? -14.438 19.734 -9.062 1 98.06 295 ARG B N 1
ATOM 5473 C CA . ARG B 1 295 ? -13.406 20.672 -8.617 1 98.06 295 ARG B CA 1
ATOM 5474 C C . ARG B 1 295 ? -14.031 21.922 -8.008 1 98.06 295 ARG B C 1
ATOM 5476 O O . ARG B 1 295 ? -13.547 22.438 -7.004 1 98.06 295 ARG B O 1
ATOM 5483 N N . GLU B 1 296 ? -15.07 22.406 -8.633 1 98.12 296 GLU B N 1
ATOM 5484 C CA . GLU B 1 296 ? -15.773 23.578 -8.102 1 98.12 296 GLU B CA 1
ATOM 5485 C C . GLU B 1 296 ? -16.406 23.281 -6.742 1 98.12 296 GLU B C 1
ATOM 5487 O O . GLU B 1 296 ? -16.391 24.109 -5.844 1 98.12 296 GLU B O 1
ATOM 5492 N N . LYS B 1 297 ? -16.922 22.141 -6.656 1 98.44 297 LYS B N 1
ATOM 5493 C CA . LYS B 1 297 ? -17.5 21.703 -5.391 1 98.44 297 LYS B CA 1
ATOM 5494 C C . LYS B 1 297 ? -16.438 21.609 -4.301 1 98.44 297 LYS B C 1
ATOM 5496 O O . LYS B 1 297 ? -16.688 21.969 -3.148 1 98.44 297 LYS B O 1
ATOM 5501 N N . LEU B 1 298 ? -15.273 21.109 -4.652 1 98.5 298 LEU B N 1
ATOM 5502 C CA . LEU B 1 298 ? -14.164 21.016 -3.709 1 98.5 298 LEU B CA 1
ATOM 5503 C C . LEU B 1 298 ? -13.719 22.406 -3.258 1 98.5 298 LEU B C 1
ATOM 5505 O O . LEU B 1 298 ? -13.484 22.625 -2.066 1 98.5 298 LEU B O 1
ATOM 5509 N N . ARG B 1 299 ? -13.625 23.297 -4.203 1 97.75 299 ARG B N 1
ATOM 5510 C CA . ARG B 1 299 ? -13.297 24.688 -3.852 1 97.75 299 ARG B CA 1
ATOM 5511 C C . ARG B 1 299 ? -14.32 25.25 -2.869 1 97.75 299 ARG B C 1
ATOM 5513 O O . ARG B 1 299 ? -13.945 25.891 -1.879 1 97.75 299 ARG B O 1
ATOM 5520 N N . ALA B 1 300 ? -15.555 25.016 -3.158 1 97.62 300 ALA B N 1
ATOM 5521 C CA . ALA B 1 300 ? -16.625 25.469 -2.285 1 97.62 300 ALA B CA 1
ATOM 5522 C C . ALA B 1 300 ? -16.531 24.828 -0.904 1 97.62 300 ALA B C 1
ATOM 5524 O O . ALA B 1 300 ? -16.797 25.484 0.11 1 97.62 300 ALA B O 1
ATOM 5525 N N . ALA B 1 301 ? -16.172 23.578 -0.874 1 97.44 301 ALA B N 1
ATOM 5526 C CA . ALA B 1 301 ? -16.031 22.875 0.397 1 97.44 301 ALA B CA 1
ATOM 5527 C C . ALA B 1 301 ? -15.023 23.578 1.303 1 97.44 301 ALA B C 1
ATOM 5529 O O . ALA B 1 301 ? -15.312 23.844 2.475 1 97.44 301 ALA B O 1
ATOM 5530 N N . TRP B 1 302 ? -13.859 23.938 0.804 1 96.5 302 TRP B N 1
ATOM 5531 C CA . TRP B 1 302 ? -12.797 24.516 1.621 1 96.5 302 TRP B CA 1
ATOM 5532 C C . TRP B 1 302 ? -13.086 25.969 1.936 1 96.5 302 TRP B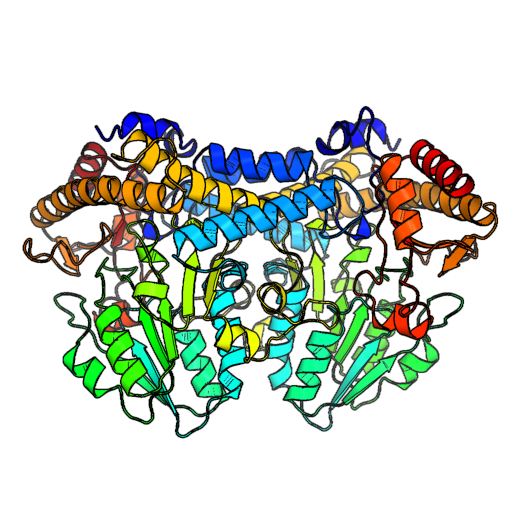 C 1
ATOM 5534 O O . TRP B 1 302 ? -12.539 26.531 2.893 1 96.5 302 TRP B O 1
ATOM 5544 N N . SER B 1 303 ? -14.023 26.562 1.181 1 95.56 303 SER B N 1
ATOM 5545 C CA . SER B 1 303 ? -14.461 27.922 1.513 1 95.56 303 SER B CA 1
ATOM 5546 C C . SER B 1 303 ? -15.352 27.922 2.748 1 95.56 303 SER B C 1
ATOM 5548 O O . SER B 1 303 ? -15.516 28.953 3.4 1 95.56 303 SER B O 1
ATOM 5550 N N . VAL B 1 304 ? -15.891 26.812 3.074 1 95.75 304 VAL B N 1
ATOM 5551 C CA . VAL B 1 304 ? -16.75 26.719 4.254 1 95.75 304 VAL B CA 1
ATOM 5552 C C . VAL B 1 304 ? -15.969 26.078 5.402 1 95.75 304 VAL B C 1
ATOM 5554 O O . VAL B 1 304 ? -16.172 26.422 6.57 1 95.75 304 VAL B O 1
ATOM 5557 N N . ILE B 1 305 ? -15.148 25.094 5.086 1 96.44 305 ILE B N 1
ATOM 5558 C CA . ILE B 1 305 ? -14.344 24.391 6.086 1 96.44 305 ILE B CA 1
ATOM 5559 C C . ILE B 1 305 ? -13.32 25.359 6.688 1 96.44 305 ILE B C 1
ATOM 5561 O O . ILE B 1 305 ? -13.109 25.359 7.902 1 96.44 305 ILE B O 1
ATOM 5565 N N . GLY B 1 306 ? -12.719 26.141 5.848 1 94.31 306 GLY B N 1
ATOM 5566 C CA . GLY B 1 306 ? -11.664 27.062 6.262 1 94.31 306 GLY B CA 1
ATOM 5567 C C . GLY B 1 306 ? -12.086 27.969 7.402 1 94.31 306 GLY B C 1
ATOM 5568 O O . GLY B 1 306 ? -11.5 27.922 8.484 1 94.31 306 GLY B O 1
ATOM 5569 N N . PRO B 1 307 ? -13.172 28.75 7.184 1 94.38 307 PRO B N 1
ATOM 5570 C CA . PRO B 1 307 ? -13.641 29.656 8.234 1 94.38 307 PRO B CA 1
ATOM 5571 C C . PRO B 1 307 ? -14.07 28.906 9.5 1 94.38 307 PRO B C 1
ATOM 5573 O O . PRO B 1 307 ? -13.852 29.406 10.609 1 94.38 307 PRO B O 1
ATOM 5576 N N . TYR B 1 308 ? -14.664 27.812 9.352 1 97.12 308 TYR B N 1
ATOM 5577 C CA . TYR B 1 308 ? -15.062 27.031 10.523 1 97.12 308 TYR B CA 1
ATOM 5578 C C . TYR B 1 308 ? -13.844 26.609 11.336 1 97.12 308 TYR B C 1
ATOM 5580 O O . TYR B 1 308 ? -13.82 26.75 12.555 1 97.12 308 TYR B O 1
ATOM 5588 N N . GLU B 1 309 ? -12.82 26.094 10.656 1 97.44 309 GLU B N 1
ATOM 5589 C CA . GLU B 1 309 ? -11.602 25.672 11.344 1 97.44 309 GLU B CA 1
ATOM 5590 C C . GLU B 1 309 ? -10.875 26.859 11.969 1 97.44 309 GLU B C 1
ATOM 5592 O O . GLU B 1 309 ? -10.258 26.734 13.023 1 97.44 309 GLU B O 1
ATOM 5597 N N . ARG B 1 310 ? -10.977 27.969 11.297 1 95.81 310 ARG B N 1
ATOM 5598 C CA . ARG B 1 310 ? -10.391 29.172 11.859 1 95.81 310 ARG B CA 1
ATOM 5599 C C . ARG B 1 310 ? -11.055 29.547 13.188 1 95.81 310 ARG B C 1
ATOM 5601 O O . ARG B 1 310 ? -10.375 29.938 14.133 1 95.81 310 ARG B O 1
ATOM 5608 N N . MET B 1 311 ? -12.336 29.453 13.18 1 96.88 311 MET B N 1
ATOM 5609 C CA . MET B 1 311 ? -13.078 29.703 14.406 1 96.88 311 MET B CA 1
ATOM 5610 C C . MET B 1 311 ? -12.633 28.766 15.516 1 96.88 311 MET B C 1
ATOM 5612 O O . MET B 1 311 ? -12.406 29.188 16.656 1 96.88 311 MET B O 1
ATOM 5616 N N . LEU B 1 312 ? -12.484 27.5 15.211 1 98.12 312 LEU B N 1
ATOM 5617 C CA . LEU B 1 312 ? -12.023 26.516 16.188 1 98.12 312 LEU B CA 1
ATOM 5618 C C . LEU B 1 312 ? -10.609 26.844 16.656 1 98.12 312 LEU B C 1
ATOM 5620 O O . LEU B 1 312 ? -10.328 26.797 17.859 1 98.12 312 LEU B O 1
ATOM 5624 N N . MET B 1 313 ? -9.75 27.156 15.727 1 97.5 313 MET B N 1
ATOM 5625 C CA . MET B 1 313 ? -8.344 27.453 16.016 1 97.5 313 MET B CA 1
ATOM 5626 C C . MET B 1 313 ? -8.219 28.672 16.922 1 97.5 313 MET B C 1
ATOM 5628 O O . MET B 1 313 ? -7.43 28.656 17.875 1 97.5 313 MET B O 1
ATOM 5632 N N . GLU B 1 314 ? -9.031 29.656 16.625 1 97.12 314 GLU B N 1
ATOM 5633 C CA . GLU B 1 314 ? -9.023 30.859 17.453 1 97.12 314 GLU B CA 1
ATOM 5634 C C . GLU B 1 314 ? -9.414 30.547 18.891 1 97.12 314 GLU B C 1
ATOM 5636 O O . GLU B 1 314 ? -8.766 31.016 19.828 1 97.12 314 GLU B O 1
ATOM 5641 N N . ARG B 1 315 ? -10.445 29.781 19.062 1 98 315 ARG B N 1
ATOM 5642 C CA . ARG B 1 315 ? -10.875 29.391 20.391 1 98 315 ARG B CA 1
ATOM 5643 C C . ARG B 1 315 ? -9.781 28.609 21.125 1 98 315 ARG B C 1
ATOM 5645 O O . ARG B 1 315 ? -9.531 28.844 22.312 1 98 315 ARG B O 1
ATOM 5652 N N . LEU B 1 316 ? -9.109 27.734 20.422 1 98.5 316 LEU B N 1
ATOM 5653 C CA . LEU B 1 316 ? -8.062 26.891 21.016 1 98.5 316 LEU B CA 1
ATOM 5654 C C . LEU B 1 316 ? -6.859 27.75 21.422 1 98.5 316 LEU B C 1
ATOM 5656 O O . LEU B 1 316 ? -6.375 27.641 22.547 1 98.5 316 LEU B O 1
ATOM 5660 N N . LEU B 1 317 ? -6.391 28.578 20.516 1 98.12 317 LEU B N 1
ATOM 5661 C CA . LEU B 1 317 ? -5.203 29.391 20.781 1 98.12 317 LEU B CA 1
ATOM 5662 C C . LEU B 1 317 ? -5.457 30.391 21.891 1 98.12 317 LEU B C 1
ATOM 5664 O O . LEU B 1 317 ? -4.617 30.562 22.781 1 98.12 317 LEU B O 1
ATOM 5668 N N . ASP B 1 318 ? -6.617 31.031 21.812 1 97.69 318 ASP B N 1
ATOM 5669 C CA . ASP B 1 318 ? -6.98 31.969 22.875 1 97.69 318 ASP B CA 1
ATOM 5670 C C . ASP B 1 318 ? -7.059 31.25 24.219 1 97.69 318 ASP B C 1
ATOM 5672 O O . ASP B 1 318 ? -6.547 31.75 25.234 1 97.69 318 ASP B O 1
ATOM 5676 N N . GLY B 1 319 ? -7.676 30.141 24.234 1 98.38 319 GLY B N 1
ATOM 5677 C CA . GLY B 1 319 ? -7.809 29.359 25.469 1 98.38 319 GLY B CA 1
ATOM 5678 C C . GLY B 1 319 ? -6.477 28.875 26 1 98.38 319 GLY B C 1
ATOM 5679 O O . GLY B 1 319 ? -6.238 28.922 27.219 1 98.38 319 GLY B O 1
ATOM 5680 N N . LEU B 1 320 ? -5.641 28.359 25.141 1 98.44 320 LEU B N 1
ATOM 5681 C CA . LEU B 1 320 ? -4.336 27.844 25.547 1 98.44 320 LEU B CA 1
ATOM 5682 C C . LEU B 1 320 ? -3.479 28.938 26.156 1 98.44 320 LEU B C 1
ATOM 5684 O O . LEU B 1 320 ? -2.703 28.672 27.078 1 98.44 320 LEU B O 1
ATOM 5688 N N . SER B 1 321 ? -3.609 30.125 25.656 1 97.12 321 SER B N 1
ATOM 5689 C CA . SER B 1 321 ? -2.812 31.25 26.141 1 97.12 321 SER B CA 1
ATOM 5690 C C . SER B 1 321 ? -3.172 31.594 27.594 1 97.12 321 SER B C 1
ATOM 5692 O O . SER B 1 321 ? -2.396 32.25 28.281 1 97.12 321 SER B O 1
ATOM 5694 N N . LEU B 1 322 ? -4.281 31.094 28.047 1 97.06 322 LEU B N 1
ATOM 5695 C CA . LEU B 1 322 ? -4.758 31.422 29.391 1 97.06 322 LEU B CA 1
ATOM 5696 C C . LEU B 1 322 ? -4.465 30.281 30.344 1 97.06 322 LEU B C 1
ATOM 5698 O O . LEU B 1 322 ? -4.641 30.422 31.562 1 97.06 322 LEU B O 1
ATOM 5702 N N . VAL B 1 323 ? -4.07 29.188 29.812 1 97.69 323 VAL B N 1
ATOM 5703 C CA . VAL B 1 323 ? -3.738 28.062 30.672 1 97.69 323 VAL B CA 1
ATOM 5704 C C . VAL B 1 323 ? -2.348 28.25 31.281 1 97.69 323 VAL B C 1
ATOM 5706 O O . VAL B 1 323 ? -1.362 28.391 30.547 1 97.69 323 VAL B O 1
ATOM 5709 N N . SER B 1 324 ? -2.23 28.203 32.562 1 96.81 324 SER B N 1
ATOM 5710 C CA . SER B 1 324 ? -0.975 28.453 33.25 1 96.81 324 SER B CA 1
ATOM 5711 C C . SER B 1 324 ? 0.081 27.422 32.875 1 96.81 324 SER B C 1
ATOM 5713 O O . SER B 1 324 ? -0.194 26.219 32.875 1 96.81 324 SER B O 1
ATOM 5715 N N . GLY B 1 325 ? 1.278 27.906 32.438 1 97.56 325 GLY B N 1
ATOM 5716 C CA . GLY B 1 325 ? 2.416 27.031 32.219 1 97.56 325 GLY B CA 1
ATOM 5717 C C . GLY B 1 325 ? 2.469 26.484 30.797 1 97.56 325 GLY B C 1
ATOM 5718 O O . GLY B 1 325 ? 3.381 25.719 30.453 1 97.56 325 GLY B O 1
ATOM 5719 N N . VAL B 1 326 ? 1.499 26.859 30.016 1 98.44 326 VAL B N 1
ATOM 5720 C CA . VAL B 1 326 ? 1.456 26.328 28.656 1 98.44 326 VAL B CA 1
ATOM 5721 C C . VAL B 1 326 ? 2.252 27.234 27.734 1 98.44 326 VAL B C 1
ATOM 5723 O O . VAL B 1 326 ? 2.117 28.469 27.781 1 98.44 326 VAL B O 1
ATOM 5726 N N . ARG B 1 327 ? 3.1 26.625 26.969 1 98.19 327 ARG B N 1
ATOM 5727 C CA . ARG B 1 327 ? 3.799 27.281 25.875 1 98.19 327 ARG B CA 1
ATOM 5728 C C . ARG B 1 327 ? 3.318 26.766 24.516 1 98.19 327 ARG B C 1
ATOM 5730 O O . ARG B 1 327 ? 3.252 25.562 24.297 1 98.19 327 ARG B O 1
ATOM 5737 N N . ILE B 1 328 ? 2.955 27.688 23.672 1 98.31 328 ILE B N 1
ATOM 5738 C CA . ILE B 1 328 ? 2.539 27.359 22.312 1 98.31 328 ILE B CA 1
ATOM 5739 C C . ILE B 1 328 ? 3.723 27.516 21.359 1 98.31 328 ILE B C 1
ATOM 5741 O O . ILE B 1 328 ? 4.445 28.516 21.406 1 98.31 328 ILE B O 1
ATOM 5745 N N . TYR B 1 329 ? 3.98 26.516 20.562 1 98.38 329 TYR B N 1
ATOM 5746 C CA . TYR B 1 329 ? 5.023 26.562 19.547 1 98.38 329 TYR B CA 1
ATOM 5747 C C . TYR B 1 329 ? 4.434 26.891 18.188 1 98.38 329 TYR B C 1
ATOM 5749 O O . TYR B 1 329 ? 3.525 26.188 17.719 1 98.38 329 TYR B O 1
ATOM 5757 N N . GLY B 1 330 ? 4.891 27.891 17.547 1 97.19 330 GLY B N 1
ATOM 5758 C CA . GLY B 1 330 ? 4.383 28.328 16.266 1 97.19 330 GLY B CA 1
ATOM 5759 C C . GLY B 1 330 ? 3.785 29.719 16.297 1 97.19 330 GLY B C 1
ATOM 5760 O O . GLY B 1 330 ? 4.043 30.484 17.234 1 97.19 330 GLY B O 1
ATOM 5761 N N . ILE B 1 331 ? 2.996 30.016 15.312 1 97.31 331 ILE B N 1
ATOM 5762 C CA . ILE B 1 331 ? 2.422 31.344 15.133 1 97.31 331 ILE B CA 1
ATOM 5763 C C . ILE B 1 331 ? 1.336 31.578 16.188 1 97.31 331 ILE B C 1
ATOM 5765 O O . ILE B 1 331 ? 0.37 30.828 16.266 1 97.31 331 ILE B O 1
ATOM 5769 N N . THR B 1 332 ? 1.459 32.656 16.953 1 95.62 332 THR B N 1
ATOM 5770 C CA . THR B 1 332 ? 0.476 32.938 18 1 95.62 332 THR B CA 1
ATOM 5771 C C . THR B 1 332 ? -0.148 34.312 17.766 1 95.62 332 THR B C 1
ATOM 5773 O O . THR B 1 332 ? -1.163 34.656 18.375 1 95.62 332 THR B O 1
ATOM 5776 N N . SER B 1 333 ? 0.471 35.094 16.859 1 94.38 333 SER B N 1
ATOM 5777 C CA . SER B 1 333 ? -0.086 36.406 16.562 1 94.38 333 SER B CA 1
ATOM 5778 C C . SER B 1 333 ? -1.386 36.281 15.766 1 94.38 333 SER B C 1
ATOM 5780 O O . SER B 1 333 ? -1.403 35.719 14.672 1 94.38 333 SER B O 1
ATOM 5782 N N . ARG B 1 334 ? -2.381 36.906 16.219 1 92.31 334 ARG B N 1
ATOM 5783 C CA . ARG B 1 334 ? -3.691 36.844 15.578 1 92.31 334 ARG B CA 1
ATOM 5784 C C . ARG B 1 334 ? -3.625 37.375 14.156 1 92.31 334 ARG B C 1
ATOM 5786 O O . ARG B 1 334 ? -4.395 36.969 13.289 1 92.31 334 ARG B O 1
ATOM 5793 N N . PHE B 1 335 ? -2.652 38.219 13.922 1 92.81 335 PHE B N 1
ATOM 5794 C CA . PHE B 1 335 ? -2.523 38.844 12.625 1 92.81 335 PHE B CA 1
ATOM 5795 C C . PHE B 1 335 ? -1.941 37.906 11.594 1 92.81 335 PHE B C 1
ATOM 5797 O O . PHE B 1 335 ? -1.987 38.156 10.391 1 92.81 335 PHE B O 1
ATOM 5804 N N . GLU B 1 336 ? -1.5 36.719 12.039 1 94 336 GLU B N 1
ATOM 5805 C CA . GLU B 1 336 ? -0.851 35.781 11.133 1 94 336 GLU B CA 1
ATOM 5806 C C . GLU B 1 336 ? -1.543 34.438 11.148 1 94 336 GLU B C 1
ATOM 5808 O O . GLU B 1 336 ? -0.995 33.438 10.664 1 94 336 GLU B O 1
ATOM 5813 N N . TRP B 1 337 ? -2.723 34.438 11.664 1 91.62 337 TRP B N 1
ATOM 5814 C CA . TRP B 1 337 ? -3.395 33.156 11.836 1 91.62 337 TRP B CA 1
ATOM 5815 C C . TRP B 1 337 ? -3.857 32.594 10.492 1 91.62 337 TRP B C 1
ATOM 5817 O O . TRP B 1 337 ? -4.211 31.422 10.383 1 91.62 337 TRP B O 1
ATOM 5827 N N . ASP B 1 338 ? -3.773 33.406 9.461 1 92.19 338 ASP B N 1
ATOM 5828 C CA . ASP B 1 338 ? -4.043 32.938 8.109 1 92.19 338 ASP B CA 1
ATOM 5829 C C . ASP B 1 338 ? -2.883 32.094 7.586 1 92.19 338 ASP B C 1
ATOM 5831 O O . ASP B 1 338 ? -3.025 31.375 6.59 1 92.19 338 ASP B O 1
ATOM 5835 N N . ARG B 1 339 ? -1.789 32.062 8.352 1 96.25 339 ARG B N 1
ATOM 5836 C CA . ARG B 1 339 ? -0.594 31.328 7.949 1 96.25 339 ARG B CA 1
ATOM 5837 C C . ARG B 1 339 ? -0.429 30.047 8.766 1 96.25 339 ARG B C 1
ATOM 5839 O O . ARG B 1 339 ? 0.663 29.484 8.828 1 96.25 339 ARG B O 1
ATOM 5846 N N . ARG B 1 340 ? -1.495 29.656 9.367 1 96.62 340 ARG B N 1
ATOM 5847 C CA . ARG B 1 340 ? -1.377 28.391 10.086 1 96.62 340 ARG B CA 1
ATOM 5848 C C . ARG B 1 340 ? -2.648 27.562 9.938 1 96.62 340 ARG B C 1
ATOM 5850 O O . ARG B 1 340 ? -3.738 28.109 9.773 1 96.62 340 ARG B O 1
ATOM 5857 N N . LEU B 1 341 ? -2.529 26.25 9.977 1 96.69 341 LEU B N 1
ATOM 5858 C CA . LEU B 1 341 ? -3.621 25.281 10.094 1 96.69 341 LEU B CA 1
ATOM 5859 C C . LEU B 1 341 ? -4.086 25.172 11.539 1 96.69 341 LEU B C 1
ATOM 5861 O O . LEU B 1 341 ? -3.484 25.766 12.438 1 96.69 341 LEU B O 1
ATOM 5865 N N . ALA B 1 342 ? -5.207 24.469 11.766 1 94.88 342 ALA B N 1
ATOM 5866 C CA . ALA B 1 342 ? -5.699 24.203 13.117 1 94.88 342 ALA B CA 1
ATOM 5867 C C . ALA B 1 342 ? -4.953 23.031 13.75 1 94.88 342 ALA B C 1
ATOM 5869 O O . ALA B 1 342 ? -5.578 22.094 14.266 1 94.88 342 ALA B O 1
ATOM 5870 N N . THR B 1 343 ? -3.66 23.016 13.656 1 97.88 343 THR B N 1
ATOM 5871 C CA . THR B 1 343 ? -2.695 22.109 14.289 1 97.88 343 THR B CA 1
ATOM 5872 C C . THR B 1 343 ? -1.774 22.891 15.227 1 97.88 343 THR B C 1
ATOM 5874 O O . THR B 1 343 ? -1.053 23.781 14.797 1 97.88 343 THR B O 1
ATOM 5877 N N . VAL B 1 344 ? -1.842 22.547 16.516 1 98.38 344 VAL B N 1
ATOM 5878 C CA . VAL B 1 344 ? -1.148 23.328 17.516 1 98.38 344 VAL B CA 1
ATOM 5879 C C . VAL B 1 344 ? -0.234 22.438 18.344 1 98.38 344 VAL B C 1
ATOM 5881 O O . VAL B 1 344 ? -0.644 21.359 18.781 1 98.38 344 VAL B O 1
ATOM 5884 N N . ALA B 1 345 ? 0.968 22.828 18.516 1 98.69 345 ALA B N 1
ATOM 5885 C CA . ALA B 1 345 ? 1.939 22.141 19.359 1 98.69 345 ALA B CA 1
ATOM 5886 C C . ALA B 1 345 ? 2.174 22.906 20.656 1 98.69 345 ALA B C 1
ATOM 5888 O O . ALA B 1 345 ? 2.334 24.125 20.656 1 98.69 345 ALA B O 1
ATOM 5889 N N . ILE B 1 346 ? 2.186 22.172 21.812 1 98.81 346 ILE B N 1
ATOM 5890 C CA . ILE B 1 346 ? 2.365 22.859 23.078 1 98.81 346 ILE B CA 1
ATOM 5891 C C . ILE B 1 346 ? 3.268 22.031 24 1 98.81 346 ILE B C 1
ATOM 5893 O O . ILE B 1 346 ? 3.574 20.875 23.703 1 98.81 346 ILE B O 1
ATOM 5897 N N . ARG B 1 347 ? 3.709 22.609 24.969 1 98.69 347 ARG B N 1
ATOM 5898 C CA . ARG B 1 347 ? 4.273 22 26.188 1 98.69 347 ARG B CA 1
ATOM 5899 C C . ARG B 1 347 ? 3.705 22.656 27.438 1 98.69 347 ARG B C 1
ATOM 5901 O O . ARG B 1 347 ? 3.199 23.781 27.391 1 98.69 347 ARG B O 1
ATOM 5908 N N . LYS B 1 348 ? 3.701 21.969 28.453 1 98.5 348 LYS B N 1
ATOM 5909 C CA . LYS B 1 348 ? 3.256 22.484 29.75 1 98.5 348 LYS B CA 1
ATOM 5910 C C . LYS B 1 348 ? 4.32 22.281 30.812 1 98.5 348 LYS B C 1
ATOM 5912 O O . LYS B 1 348 ? 4.898 21.203 30.922 1 98.5 348 LYS B O 1
ATOM 5917 N N . GLU B 1 349 ? 4.539 23.344 31.578 1 97.44 349 GLU B N 1
ATOM 5918 C CA . GLU B 1 349 ? 5.539 23.297 32.625 1 97.44 349 GLU B CA 1
ATOM 5919 C C . GLU B 1 349 ? 5.25 22.156 33.625 1 97.44 349 GLU B C 1
ATOM 5921 O O . GLU B 1 349 ? 4.105 21.969 34.031 1 97.44 349 GLU B O 1
ATOM 5926 N N . GLY B 1 350 ? 6.277 21.391 33.875 1 96.44 350 GLY B N 1
ATOM 5927 C CA . GLY B 1 350 ? 6.18 20.375 34.938 1 96.44 350 GLY B CA 1
ATOM 5928 C C . GLY B 1 350 ? 5.664 19.047 34.406 1 96.44 350 GLY B C 1
ATOM 5929 O O . GLY B 1 350 ? 5.562 18.078 35.156 1 96.44 350 GLY B O 1
ATOM 5930 N N . ARG B 1 351 ? 5.34 18.969 33.125 1 97.25 351 ARG B N 1
ATOM 5931 C CA . ARG B 1 351 ? 4.832 17.734 32.562 1 97.25 351 ARG B CA 1
ATOM 5932 C C . ARG B 1 351 ? 5.551 17.406 31.25 1 97.25 351 ARG B C 1
ATOM 5934 O O . ARG B 1 351 ? 5.836 18.297 30.453 1 97.25 351 ARG B O 1
ATOM 5941 N N . THR B 1 352 ? 5.883 16.109 31.094 1 98.25 352 THR B N 1
ATOM 5942 C CA . THR B 1 352 ? 6.324 15.703 29.766 1 98.25 352 THR B CA 1
ATOM 5943 C C . THR B 1 352 ? 5.141 15.609 28.812 1 98.25 352 THR B C 1
ATOM 5945 O O . THR B 1 352 ? 4 15.43 29.234 1 98.25 352 THR B O 1
ATOM 5948 N N . PRO B 1 353 ? 5.383 15.766 27.547 1 98.62 353 PRO B N 1
ATOM 5949 C CA . PRO B 1 353 ? 4.297 15.594 26.578 1 98.62 353 PRO B CA 1
ATOM 5950 C C . PRO B 1 353 ? 3.607 14.234 26.703 1 98.62 353 PRO B C 1
ATOM 5952 O O . PRO B 1 353 ? 2.387 14.141 26.562 1 98.62 353 PRO B O 1
ATOM 5955 N N . GLN B 1 354 ? 4.359 13.211 26.984 1 98.44 354 GLN B N 1
ATOM 5956 C CA . GLN B 1 354 ? 3.805 11.867 27.141 1 98.44 354 GLN B CA 1
ATOM 5957 C C . GLN B 1 354 ? 2.842 11.812 28.328 1 98.44 354 GLN B C 1
ATOM 5959 O O . GLN B 1 354 ? 1.769 11.211 28.234 1 98.44 354 GLN B O 1
ATOM 5964 N N . GLU B 1 355 ? 3.221 12.406 29.453 1 98.31 355 GLU B N 1
ATOM 5965 C CA . GLU B 1 355 ? 2.363 12.453 30.641 1 98.31 355 GLU B CA 1
ATOM 5966 C C . GLU B 1 355 ? 1.082 13.234 30.359 1 98.31 355 GLU B C 1
ATOM 5968 O O . GLU B 1 355 ? 0.002 12.844 30.797 1 98.31 355 GLU B O 1
ATOM 5973 N N . LEU B 1 356 ? 1.228 14.344 29.656 1 98.25 356 LEU B N 1
ATOM 5974 C CA . LEU B 1 356 ? 0.073 15.164 29.328 1 98.25 356 LEU B CA 1
ATO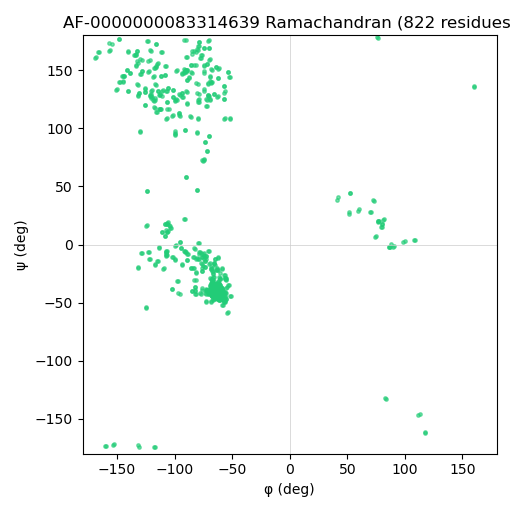M 5975 C C . LEU B 1 356 ? -0.887 14.406 28.406 1 98.25 356 LEU B C 1
ATOM 5977 O O . LEU B 1 356 ? -2.104 14.461 28.609 1 98.25 356 LEU B O 1
ATOM 5981 N N . ALA B 1 357 ? -0.327 13.75 27.391 1 98.62 357 ALA B N 1
ATOM 5982 C CA . ALA B 1 357 ? -1.15 12.961 26.469 1 98.62 357 ALA B CA 1
ATOM 5983 C C . ALA B 1 357 ? -1.909 11.875 27.219 1 98.62 357 ALA B C 1
ATOM 5985 O O . ALA B 1 357 ? -3.084 11.617 26.953 1 98.62 357 ALA B O 1
ATOM 5986 N N . ALA B 1 358 ? -1.252 11.211 28.172 1 98.25 358 ALA B N 1
ATOM 5987 C CA . ALA B 1 358 ? -1.88 10.164 28.969 1 98.25 358 ALA B CA 1
ATOM 5988 C C . ALA B 1 358 ? -3.016 10.719 29.812 1 98.25 358 ALA B C 1
ATOM 5990 O O . ALA B 1 358 ? -4.066 10.094 29.953 1 98.25 358 ALA B O 1
ATOM 5991 N N . ALA B 1 359 ? -2.789 11.883 30.406 1 98 359 ALA B N 1
ATOM 5992 C CA . ALA B 1 359 ? -3.818 12.523 31.219 1 98 359 ALA B CA 1
ATOM 5993 C C . ALA B 1 359 ? -5.047 12.859 30.375 1 98 359 ALA B C 1
ATOM 5995 O O . ALA B 1 359 ? -6.184 12.672 30.828 1 98 359 ALA B O 1
ATOM 5996 N N . LEU B 1 360 ? -4.828 13.367 29.203 1 98.19 360 LEU B N 1
ATOM 5997 C CA . LEU B 1 360 ? -5.93 13.695 28.297 1 98.19 360 LEU B CA 1
ATOM 5998 C C . LEU B 1 360 ? -6.648 12.438 27.828 1 98.19 360 LEU B C 1
ATOM 6000 O O . LEU B 1 360 ? -7.879 12.406 27.766 1 98.19 360 LEU B O 1
ATOM 6004 N N . ALA B 1 361 ? -5.859 11.422 27.547 1 97.88 361 ALA B N 1
ATOM 6005 C CA . ALA B 1 361 ? -6.434 10.156 27.109 1 97.88 361 ALA B CA 1
ATOM 6006 C C . ALA B 1 361 ? -7.359 9.57 28.172 1 97.88 361 ALA B C 1
ATOM 6008 O O . ALA B 1 361 ? -8.383 8.953 27.844 1 97.88 361 ALA B O 1
ATOM 6009 N N . ALA B 1 362 ? -6.984 9.703 29.406 1 96.12 362 ALA B N 1
ATOM 6010 C CA . ALA B 1 362 ? -7.793 9.219 30.531 1 96.12 362 ALA B CA 1
ATOM 6011 C C . ALA B 1 362 ? -9.172 9.875 30.531 1 96.12 362 ALA B C 1
ATOM 6013 O O . ALA B 1 362 ? -10.117 9.336 31.109 1 96.12 362 ALA B O 1
ATOM 6014 N N . GLU B 1 363 ? -9.289 11.016 29.859 1 95.88 363 GLU B N 1
ATOM 6015 C CA . GLU B 1 363 ? -10.57 11.711 29.75 1 95.88 363 GLU B CA 1
ATOM 6016 C C . GLU B 1 363 ? -11.141 11.578 28.344 1 95.88 363 GLU B C 1
ATOM 6018 O O . GLU B 1 363 ? -11.992 12.375 27.938 1 95.88 363 GLU B O 1
ATOM 6023 N N . ASN B 1 364 ? -10.609 10.703 27.516 1 97 364 ASN B N 1
ATOM 6024 C CA . ASN B 1 364 ? -11.047 10.398 26.156 1 97 364 ASN B CA 1
ATOM 6025 C C . ASN B 1 364 ? -10.773 11.555 25.203 1 97 364 ASN B C 1
ATOM 6027 O O . ASN B 1 364 ? -11.555 11.805 24.281 1 97 364 ASN B O 1
ATOM 6031 N N . ILE B 1 365 ? -9.766 12.328 25.516 1 98.19 365 ILE B N 1
ATOM 6032 C CA . ILE B 1 365 ? -9.25 13.328 24.578 1 98.19 365 ILE B CA 1
ATOM 6033 C C . ILE B 1 365 ? -7.977 12.812 23.922 1 98.19 365 ILE B C 1
ATOM 6035 O O . ILE B 1 365 ? -6.945 12.664 24.578 1 98.19 365 ILE B O 1
ATOM 6039 N N . PHE B 1 366 ? -8.078 12.531 22.641 1 98.5 366 PHE B N 1
ATOM 6040 C CA . PHE B 1 366 ? -7.02 11.828 21.922 1 98.5 366 PHE B CA 1
ATOM 6041 C C . PHE B 1 366 ? -6.098 12.812 21.219 1 98.5 366 PHE B C 1
ATOM 6043 O O . PHE B 1 366 ? -6.512 13.492 20.281 1 98.5 366 PHE B O 1
ATOM 6050 N N . VAL B 1 367 ? -4.867 12.93 21.688 1 98.62 367 VAL B N 1
ATOM 6051 C CA . VAL B 1 367 ? -3.844 13.797 21.109 1 98.62 367 VAL B CA 1
ATOM 6052 C C . VAL B 1 367 ? -2.537 13.023 20.953 1 98.62 367 VAL B C 1
ATOM 6054 O O . VAL B 1 367 ? -2.389 11.93 21.516 1 98.62 367 VAL B O 1
ATOM 6057 N N . TRP B 1 368 ? -1.658 13.602 20.219 1 97.81 368 TRP B N 1
ATOM 6058 C CA . TRP B 1 368 ? -0.379 12.93 20.016 1 97.81 368 TRP B CA 1
ATOM 6059 C C . TRP B 1 368 ? 0.739 13.633 20.766 1 97.81 368 TRP B C 1
ATOM 6061 O O . TRP B 1 368 ? 0.668 14.844 21.016 1 97.81 368 TRP B O 1
ATOM 6071 N N . ASP B 1 369 ? 1.771 12.859 21.109 1 98.5 369 ASP B N 1
ATOM 6072 C CA . ASP B 1 369 ? 2.984 13.414 21.703 1 98.5 369 ASP B CA 1
ATOM 6073 C C . ASP B 1 369 ? 4.227 12.945 20.953 1 98.5 369 ASP B C 1
ATOM 6075 O O . ASP B 1 369 ? 4.184 11.945 20.234 1 98.5 369 ASP B O 1
ATOM 6079 N N . GLY B 1 370 ? 5.332 13.625 21.047 1 98.12 370 GLY B N 1
ATOM 6080 C CA . GLY B 1 370 ? 6.598 13.266 20.438 1 98.12 370 GLY B CA 1
ATOM 6081 C C . GLY B 1 370 ? 7.023 14.234 19.344 1 98.12 370 GLY B C 1
ATOM 6082 O O . GLY B 1 370 ? 6.883 15.445 19.5 1 98.12 370 GLY B O 1
ATOM 6083 N N . ASN B 1 371 ? 7.66 13.727 18.359 1 98.12 371 ASN B N 1
ATOM 6084 C CA . ASN B 1 371 ? 8.148 14.602 17.297 1 98.12 371 ASN B CA 1
ATOM 6085 C C . ASN B 1 371 ? 7.332 14.445 16.016 1 98.12 371 ASN B C 1
ATOM 6087 O O . ASN B 1 371 ? 7.551 15.172 15.047 1 98.12 371 ASN B O 1
ATOM 6091 N N . PHE B 1 372 ? 6.355 13.445 16.016 1 97.12 372 PHE B N 1
ATOM 6092 C CA . PHE B 1 372 ? 5.449 13.227 14.891 1 97.12 372 PHE B CA 1
ATOM 6093 C C . PHE B 1 372 ? 6.223 13.102 13.586 1 97.12 372 PHE B C 1
ATOM 6095 O O . PHE B 1 372 ? 5.754 13.547 12.539 1 97.12 372 PHE B O 1
ATOM 6102 N N . TYR B 1 373 ? 7.473 12.672 13.625 1 97.62 373 TYR B N 1
ATOM 6103 C CA . TYR B 1 373 ? 8.367 12.492 12.484 1 97.62 373 TYR B CA 1
ATOM 6104 C C . TYR B 1 373 ? 8.867 13.836 11.969 1 97.62 373 TYR B C 1
ATOM 6106 O O . TYR B 1 373 ? 9.414 13.922 10.867 1 97.62 373 TYR B O 1
ATOM 6114 N N . ALA B 1 374 ? 8.57 14.906 12.68 1 98.56 374 ALA B N 1
ATOM 6115 C CA . ALA B 1 374 ? 9.234 16.188 12.445 1 98.56 374 ALA B CA 1
ATOM 6116 C C . ALA B 1 374 ? 10.484 16.312 13.32 1 98.56 374 ALA B C 1
ATOM 6118 O O . ALA B 1 374 ? 10.633 17.297 14.055 1 98.56 374 ALA B O 1
ATOM 6119 N N . LEU B 1 375 ? 11.375 15.391 13.164 1 98.5 375 LEU B N 1
ATOM 6120 C CA . LEU B 1 375 ? 12.539 15.242 14.031 1 98.5 375 LEU B CA 1
ATOM 6121 C C . LEU B 1 375 ? 13.461 16.453 13.922 1 98.5 375 LEU B C 1
ATOM 6123 O O . LEU B 1 375 ? 13.945 16.953 14.938 1 98.5 375 LEU B O 1
ATOM 6127 N N . ALA B 1 376 ? 13.695 16.953 12.711 1 98.62 376 ALA B N 1
ATOM 6128 C CA . ALA B 1 376 ? 14.57 18.109 12.508 1 98.62 376 ALA B CA 1
ATOM 6129 C C . ALA B 1 376 ? 14.062 19.328 13.258 1 98.62 376 ALA B C 1
ATOM 6131 O O . ALA B 1 376 ? 14.852 20.109 13.812 1 98.62 376 ALA B O 1
ATOM 6132 N N . LEU B 1 377 ? 12.766 19.484 13.312 1 98.75 377 LEU B N 1
ATOM 6133 C CA . LEU B 1 377 ? 12.18 20.625 14.016 1 98.75 377 LEU B CA 1
ATOM 6134 C C . LEU B 1 377 ? 12.32 20.453 15.523 1 98.75 377 LEU B C 1
ATOM 6136 O O . LEU B 1 377 ? 12.727 21.391 16.219 1 98.75 377 LEU B O 1
ATOM 6140 N N . SER B 1 378 ? 11.93 19.266 16.031 1 98.62 378 SER B N 1
ATOM 6141 C CA . SER B 1 378 ? 12 19.047 17.469 1 98.62 378 SER B CA 1
ATOM 6142 C C . SER B 1 378 ? 13.43 19.188 17.984 1 98.62 378 SER B C 1
ATOM 6144 O O . SER B 1 378 ? 13.648 19.688 19.094 1 98.62 378 SER B O 1
ATOM 6146 N N . GLU B 1 379 ? 14.391 18.719 17.172 1 98.62 379 GLU B N 1
ATOM 6147 C CA . GLU B 1 379 ? 15.797 18.891 17.516 1 98.62 379 GLU B CA 1
ATOM 6148 C C . GLU B 1 379 ? 16.172 20.375 17.516 1 98.62 379 GLU B C 1
ATOM 6150 O O . GLU B 1 379 ? 16.844 20.844 18.438 1 98.62 379 GLU B O 1
ATOM 6155 N N . ARG B 1 380 ? 15.758 21.094 16.5 1 98.56 380 ARG B N 1
ATOM 6156 C CA . ARG B 1 380 ? 16.078 22.516 16.359 1 98.56 380 ARG B CA 1
ATOM 6157 C C . ARG B 1 380 ? 15.484 23.328 17.5 1 98.56 380 ARG B C 1
ATOM 6159 O O . ARG B 1 380 ? 16.078 24.312 17.938 1 98.56 380 ARG B O 1
ATOM 6166 N N . LEU B 1 381 ? 14.328 22.906 17.969 1 98.56 381 LEU B N 1
ATOM 6167 C CA . LEU B 1 381 ? 13.641 23.578 19.062 1 98.56 381 LEU B CA 1
ATOM 6168 C C . LEU B 1 381 ? 14.242 23.203 20.406 1 98.56 381 LEU B C 1
ATOM 6170 O O . LEU B 1 381 ? 13.93 23.797 21.438 1 98.56 381 LEU B O 1
ATOM 6174 N N . GLY B 1 382 ? 15.086 22.172 20.453 1 98.25 382 GLY B N 1
ATOM 6175 C CA . GLY B 1 382 ? 15.727 21.719 21.688 1 98.25 382 GLY B CA 1
ATOM 6176 C C . GLY B 1 382 ? 14.797 20.906 22.578 1 98.25 382 GLY B C 1
ATOM 6177 O O . GLY B 1 382 ? 15.078 20.719 23.766 1 98.25 382 GLY B O 1
ATOM 6178 N N . VAL B 1 383 ? 13.742 20.375 22.016 1 98.31 383 VAL B N 1
ATOM 6179 C CA . VAL B 1 383 ? 12.75 19.734 22.875 1 98.31 383 VAL B CA 1
ATOM 6180 C C . VAL B 1 383 ? 12.82 18.219 22.703 1 98.31 383 VAL B C 1
ATOM 6182 O O . VAL B 1 383 ? 12.219 17.469 23.484 1 98.31 383 VAL B O 1
A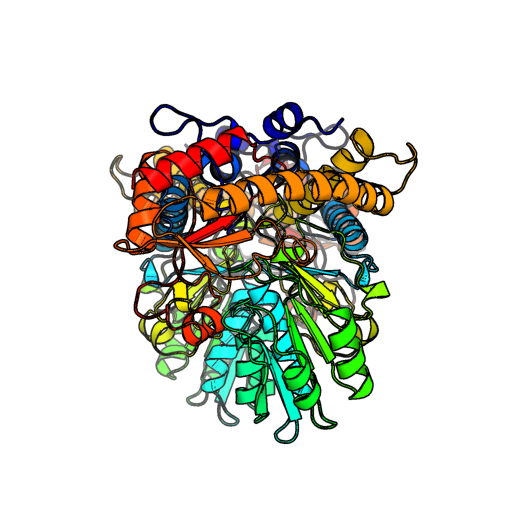TOM 6185 N N . GLU B 1 384 ? 13.57 17.672 21.734 1 97.94 384 GLU B N 1
ATOM 6186 C CA . GLU B 1 384 ? 13.625 16.25 21.438 1 97.94 384 GLU B CA 1
ATOM 6187 C C . GLU B 1 384 ? 14.086 15.445 22.641 1 97.94 384 GLU B C 1
ATOM 6189 O O . GLU B 1 384 ? 13.469 14.438 23 1 97.94 384 GLU B O 1
ATOM 6194 N N . PRO B 1 385 ? 15.141 15.883 23.422 1 97.75 385 PRO B N 1
ATOM 6195 C CA . PRO B 1 385 ? 15.625 15.086 24.547 1 97.75 385 PRO B CA 1
ATOM 6196 C C . PRO B 1 385 ? 14.602 14.984 25.688 1 97.75 385 PRO B C 1
ATOM 6198 O O . PRO B 1 385 ? 14.672 14.062 26.5 1 97.75 385 PRO B O 1
ATOM 6201 N N . SER B 1 386 ? 13.695 15.992 25.688 1 97.75 386 SER B N 1
ATOM 6202 C CA . SER B 1 386 ? 12.734 16 26.797 1 97.75 386 SER B CA 1
ATOM 6203 C C . SER B 1 386 ? 11.367 15.523 26.328 1 97.75 386 SER B C 1
ATOM 6205 O O . SER B 1 386 ? 10.352 15.836 26.953 1 97.75 386 SER B O 1
ATOM 6207 N N . GLY B 1 387 ? 11.281 14.883 25.188 1 97.94 387 GLY B N 1
ATOM 6208 C CA . GLY B 1 387 ? 10.086 14.148 24.828 1 97.94 387 GLY B CA 1
ATOM 6209 C C . GLY B 1 387 ? 9.289 14.82 23.719 1 97.94 387 GLY B C 1
ATOM 6210 O O . GLY B 1 387 ? 8.18 14.383 23.391 1 97.94 387 GLY B O 1
ATOM 6211 N N . GLY B 1 388 ? 9.781 15.898 23.172 1 98.56 388 GLY B N 1
ATOM 6212 C CA . GLY B 1 388 ? 9.141 16.531 22.031 1 98.56 388 GLY B CA 1
ATOM 6213 C C . GLY B 1 388 ? 8 17.453 22.406 1 98.56 388 GLY B C 1
ATOM 6214 O O . GLY B 1 388 ? 8.156 18.312 23.281 1 98.56 388 GLY B O 1
ATOM 6215 N N . LEU B 1 389 ? 6.875 17.312 21.734 1 98.75 389 LEU B N 1
ATOM 6216 C CA . LEU B 1 389 ? 5.738 18.219 21.859 1 98.75 389 LEU B CA 1
ATOM 6217 C C . LEU B 1 389 ? 4.438 17.453 22.031 1 98.75 389 LEU B C 1
ATOM 6219 O O . LEU B 1 389 ? 4.402 16.234 21.812 1 98.75 389 LEU B O 1
ATOM 6223 N N . LEU B 1 390 ? 3.416 18.094 22.594 1 98.81 390 LEU B N 1
ATOM 6224 C CA . LEU B 1 390 ? 2.031 17.656 22.5 1 98.81 390 LEU B CA 1
ATOM 6225 C C . LEU B 1 390 ? 1.325 18.328 21.328 1 98.81 390 LEU B C 1
ATOM 6227 O O . LEU B 1 390 ? 1.404 19.547 21.172 1 98.81 390 LEU B O 1
ATOM 6231 N N . ARG B 1 391 ? 0.668 17.578 20.5 1 98.81 391 ARG B N 1
ATOM 6232 C CA . ARG B 1 391 ? 0.044 18.125 19.312 1 98.81 391 ARG B CA 1
ATOM 6233 C C . ARG B 1 391 ? -1.471 17.953 19.344 1 98.81 391 ARG B C 1
ATOM 6235 O O . ARG B 1 391 ? -1.966 16.844 19.531 1 98.81 391 ARG B O 1
ATOM 6242 N N . ILE B 1 392 ? -2.18 19.031 19.203 1 98.81 392 ILE B N 1
ATOM 6243 C CA . ILE B 1 392 ? -3.635 19.078 19.109 1 98.81 392 ILE B CA 1
ATOM 6244 C C . ILE B 1 392 ? -4.055 19.516 17.703 1 98.81 392 ILE B C 1
ATOM 6246 O O . ILE B 1 392 ? -3.68 20.594 17.25 1 98.81 392 ILE B O 1
ATOM 6250 N N . GLY B 1 393 ? -4.723 18.656 17 1 98.62 393 GLY B N 1
ATOM 6251 C CA . GLY B 1 393 ? -5.109 18.953 15.625 1 98.62 393 GLY B CA 1
ATOM 6252 C C . GLY B 1 393 ? -6.609 18.891 15.406 1 98.62 393 GLY B C 1
ATOM 6253 O O . GLY B 1 393 ? -7.25 17.891 15.773 1 98.62 393 GLY B O 1
ATOM 6254 N N . LEU B 1 394 ? -7.211 19.938 14.82 1 98.62 394 LEU B N 1
ATOM 6255 C CA . LEU B 1 394 ? -8.648 20.062 14.602 1 98.62 394 LEU B CA 1
ATOM 6256 C C . LEU B 1 394 ? -8.992 19.906 13.125 1 98.62 394 LEU B C 1
ATOM 6258 O O . LEU B 1 394 ? -8.172 20.219 12.258 1 98.62 394 LEU B O 1
ATOM 6262 N N . VAL B 1 395 ? -10.117 19.328 12.852 1 98.69 395 VAL B N 1
ATOM 6263 C CA . VAL B 1 395 ? -10.727 19.312 11.523 1 98.69 395 VAL B CA 1
ATOM 6264 C C . VAL B 1 395 ? -12.195 19.734 11.625 1 98.69 395 VAL B C 1
ATOM 6266 O O . VAL B 1 395 ? -12.664 20.109 12.703 1 98.69 395 VAL B O 1
ATOM 6269 N N . HIS B 1 396 ? -12.906 19.656 10.547 1 98.5 396 HIS B N 1
ATOM 6270 C CA . HIS B 1 396 ? -14.219 20.266 10.43 1 98.5 396 HIS B CA 1
ATOM 6271 C C . HIS B 1 396 ? -15.266 19.5 11.234 1 98.5 396 HIS B C 1
ATOM 6273 O O . HIS B 1 396 ? -16.375 20 11.445 1 98.5 396 HIS B O 1
ATOM 6279 N N . TYR B 1 397 ? -14.914 18.266 11.711 1 98.56 397 TYR B N 1
ATOM 6280 C CA . TYR B 1 397 ? -15.93 17.562 12.492 1 98.56 397 TYR B CA 1
ATOM 6281 C C . TYR B 1 397 ? -15.719 17.797 13.984 1 98.56 397 TYR B C 1
ATOM 6283 O O . TYR B 1 397 ? -16.469 17.266 14.812 1 98.56 397 TYR B O 1
ATOM 6291 N N . ASN B 1 398 ? -14.75 18.594 14.445 1 98.69 398 ASN B N 1
ATOM 6292 C CA . ASN B 1 398 ? -14.578 18.953 15.844 1 98.69 398 ASN B CA 1
ATOM 6293 C C . ASN B 1 398 ? -15.484 20.125 16.234 1 98.69 398 ASN B C 1
ATOM 6295 O O . ASN B 1 398 ? -16.031 20.797 15.359 1 98.69 398 ASN B O 1
ATOM 6299 N N . THR B 1 399 ? -15.625 20.375 17.531 1 98.44 399 THR B N 1
ATOM 6300 C CA . THR B 1 399 ? -16.578 21.375 18 1 98.44 399 THR B CA 1
ATOM 6301 C C . THR B 1 399 ? -15.938 22.281 19.047 1 98.44 399 THR B C 1
ATOM 6303 O O . THR B 1 399 ? -14.906 21.938 19.625 1 98.44 399 THR B O 1
ATOM 6306 N N . LEU B 1 400 ? -16.609 23.438 19.281 1 98.38 400 LEU B N 1
ATOM 6307 C CA . LEU B 1 400 ? -16.172 24.375 20.312 1 98.38 400 LEU B CA 1
ATOM 6308 C C . LEU B 1 400 ? -16.266 23.719 21.688 1 98.38 400 LEU B C 1
ATOM 6310 O O . LEU B 1 400 ? -15.398 23.938 22.547 1 98.38 400 LEU B O 1
ATOM 6314 N N . ASP B 1 401 ? -17.266 22.891 21.891 1 98.25 401 ASP B N 1
ATOM 6315 C CA . ASP B 1 401 ? -17.438 22.203 23.156 1 98.25 401 ASP B CA 1
ATOM 6316 C C . ASP B 1 401 ? -16.266 21.266 23.438 1 98.25 401 ASP B C 1
ATOM 6318 O O . ASP B 1 401 ? -15.805 21.141 24.578 1 98.25 401 ASP B O 1
ATOM 6322 N N . GLU B 1 402 ? -15.82 20.594 22.422 1 98.31 402 GLU B N 1
ATOM 6323 C CA . GLU B 1 402 ? -14.68 19.703 22.562 1 98.31 402 GLU B CA 1
ATOM 6324 C C . GLU B 1 402 ? -13.414 20.469 22.938 1 98.31 402 GLU B C 1
ATOM 6326 O O . GLU B 1 402 ? -12.609 20 23.734 1 98.31 402 GLU B O 1
ATOM 6331 N N . ILE B 1 403 ? -13.25 21.625 22.375 1 98.69 403 ILE B N 1
ATOM 6332 C CA . ILE B 1 403 ? -12.102 22.469 22.672 1 98.69 403 ILE B CA 1
ATOM 6333 C C . ILE B 1 403 ? -12.156 22.906 24.141 1 98.69 403 ILE B C 1
ATOM 6335 O O . ILE B 1 403 ? -11.148 22.844 24.844 1 98.69 403 ILE B O 1
ATOM 6339 N N . ASP B 1 404 ? -13.344 23.312 24.562 1 98.5 404 ASP B N 1
ATOM 6340 C CA . ASP B 1 404 ? -13.5 23.734 25.953 1 98.5 404 ASP B CA 1
ATOM 6341 C C . ASP B 1 404 ? -13.195 22.594 26.906 1 98.5 404 ASP B C 1
ATOM 6343 O O . ASP B 1 404 ? -12.57 22.797 27.953 1 98.5 404 ASP B O 1
ATOM 6347 N N . ARG B 1 405 ? -13.617 21.438 26.562 1 97.75 405 ARG B N 1
ATOM 6348 C CA . ARG B 1 405 ? -13.312 20.266 27.359 1 97.75 405 ARG B CA 1
ATOM 6349 C C . ARG B 1 405 ? -11.812 20.031 27.453 1 97.75 405 ARG B C 1
ATOM 6351 O O . ARG B 1 405 ? -11.281 19.719 28.516 1 97.75 405 ARG B O 1
ATOM 6358 N N . CYS B 1 406 ? -11.156 20.172 26.375 1 98.44 406 CYS B N 1
ATOM 6359 C CA . CYS B 1 406 ? -9.711 19.969 26.312 1 98.44 406 CYS B CA 1
ATOM 6360 C C . CYS B 1 406 ? -8.992 21.016 27.172 1 98.44 406 CYS B C 1
ATOM 6362 O O . CYS B 1 406 ? -8.07 20.672 27.922 1 98.44 406 CYS B O 1
ATOM 6364 N N . LEU B 1 407 ? -9.422 22.281 27.078 1 98.62 407 LEU B N 1
ATOM 6365 C CA . LEU B 1 407 ? -8.805 23.359 27.844 1 98.62 407 LEU B CA 1
ATOM 6366 C C . LEU B 1 407 ? -8.961 23.141 29.344 1 98.62 407 LEU B C 1
ATOM 6368 O O . LEU B 1 407 ? -8.023 23.344 30.109 1 98.62 407 LEU B O 1
ATOM 6372 N N . ARG B 1 408 ? -10.094 22.641 29.75 1 98.19 408 ARG B N 1
ATOM 6373 C CA . ARG B 1 408 ? -10.32 22.344 31.156 1 98.19 408 ARG B CA 1
ATOM 6374 C C . ARG B 1 408 ? -9.422 21.203 31.625 1 98.19 408 ARG B C 1
ATOM 6376 O O . ARG B 1 408 ? -8.875 21.234 32.719 1 98.19 408 ARG B O 1
ATOM 6383 N N . ALA B 1 409 ? -9.336 20.219 30.781 1 97.94 409 ALA B N 1
ATOM 6384 C CA . ALA B 1 409 ? -8.492 19.078 31.109 1 97.94 409 ALA B CA 1
ATOM 6385 C C . ALA B 1 409 ? -7.031 19.5 31.266 1 97.94 409 ALA B C 1
ATOM 6387 O O . ALA B 1 409 ? -6.324 19.016 32.156 1 97.94 409 ALA B O 1
ATOM 6388 N N . LEU B 1 410 ? -6.559 20.375 30.422 1 98.25 410 LEU B N 1
ATOM 6389 C CA . LEU B 1 410 ? -5.188 20.875 30.469 1 98.25 410 LEU B CA 1
ATOM 6390 C C . LEU B 1 410 ? -4.953 21.703 31.734 1 98.25 410 LEU B C 1
ATOM 6392 O O . LEU B 1 410 ? -3.873 21.641 32.312 1 98.25 410 LEU B O 1
ATOM 6396 N N . GLU B 1 411 ? -5.977 22.406 32.125 1 97 411 GLU B N 1
ATOM 6397 C CA . GLU B 1 411 ? -5.875 23.188 33.344 1 97 411 GLU B CA 1
ATOM 6398 C C . GLU B 1 411 ? -5.723 22.281 34.562 1 97 411 GLU B C 1
ATOM 6400 O O . GLU B 1 411 ? -4.961 22.578 35.5 1 97 411 GLU B O 1
ATOM 6405 N N . ARG B 1 412 ? -6.414 21.172 34.5 1 95.44 412 ARG B N 1
ATOM 6406 C CA . ARG B 1 412 ? -6.398 20.234 35.625 1 95.44 412 ARG B CA 1
ATOM 6407 C C . ARG B 1 412 ? -5.102 19.438 35.656 1 95.44 412 ARG B C 1
ATOM 6409 O O . ARG B 1 412 ? -4.605 19.078 36.719 1 95.44 412 ARG B O 1
ATOM 6416 N N . ALA B 1 413 ? -4.672 19.125 34.562 1 93.06 413 ALA B N 1
ATOM 6417 C CA . ALA B 1 413 ? -3.484 18.281 34.469 1 93.06 413 ALA B CA 1
ATOM 6418 C C . ALA B 1 413 ? -2.238 19.031 34.938 1 93.06 413 ALA B C 1
ATOM 6420 O O . ALA B 1 413 ? -1.367 18.453 35.594 1 93.06 413 ALA B O 1
#

Organism: NCBI:txid1204385

Foldseek 3Di:
DQDLVVVCVQFVQQVDADPHHGFADQALLVFDTAGPLLVVLLVCLVVPQDDDADDPDDSNVVLVVLLQLLLVLVCLQAQHDSLQKAKDQAQLVLLLQVLVLCLVVDAQLAEEEEELQDFCSQPVSNVVSCVVHNYYYHYFYADLAARATPVVSLLVSQALRYAEYEEECARSAAQFGHPLLVSQVSCVVSNHAYEYEDASVSLQAGHNCVVSVHAKYKYALRSNNADRMIMMGGDQVCQLPTQGDEDDVFDSHGPRRHHHDGDPSSRSSSSSSSLVSLLVQLVVVFPDDPPDDSSNSNNRSNVVFNVLQLVLLVLLLVLQVPQPQKDWTHHNDPVCSVRGGSKTWIDGPPDQLVRLQVLCVVVSHHWDWACSSSVSSQVSSVCRVRTGTIMGHDGSSGDSVSSVVSSVSSNVD/DQDLVVVCVQFVQQVDADPHHGFADQALLVFDTAGPLLVVLLVCLVVPQDDDADDPDDSNVVLVVLLQLLLVLVCLQAQHDSLQKAKDQAQLVLLLQVLVLCLVVDAQLAEEEDELLDFCSLPVSNVVSCVVHNYYYHYFYADFAARATPVVSLLVSQALRYAEYEEECAGSAAQFGHPLLVSQVSCVVSNHAYEYEDASVSLQAGHNCVVSVHAKYKYALRSNNADRMIMMGGDQVCQLPTQGDEDPVFDSHGPRRHHHDGDPSSRSSSSSSSLVSLLVQLVVVFPDDPPDDSSNSNNRSNVVFNVLQLVLLVLLLVLQVPQPQKDKTHHNDPVCSVRGGSKTWIDGPPDQLVRLQVLCVVVSHHWDWACSSSVSSQVSSVCRVRTGTIMGHDGSSGDSVSSVVSSVSSNVD

Nearest PDB structures (foldseek):
  3cai-assembly1_B  TM=9.660E-01  e=4.291E-37  Mycobacterium tuberculosis H37Rv
  5j8q-assembly1_A  TM=9.236E-01  e=4.894E-38  Bacillus subtilis subsp. subtilis str. 168
  7rrn-assembly1_A-2  TM=9.211E-01  e=4.531E-37  Escherichia coli
  1t3i-assembly1_A  TM=9.236E-01  e=5.211E-36  Synechocystis sp.
  7tlp-assembly2_D-4  TM=9.193E-01  e=1.592E-34  Lancefieldella parvula

Secondary structure (DSSP, 8-state):
---HHHHHTT-GGGG-EETTEE-EE-BGGG-----HHHHHHHHHHHHHT---SS-SSHHHHHHHHHHHHHHHHHHHHHT--GGGEEEES-HHHHHHHHHHHHGGG--TT-EEEEETTS-GGGTHHHHHHHHHHT-EEEEE-EETTTTEE-HHHHHHH--TTEEEEEEESB-TTT-BBP-HHHHHHHHHHTT-EEEEE-TTTTTTS---HHHHT-SEEEEEGGGTTS-S-EEEEE-HHHHHHS-----TTS-SSTTGGG--SS--HHHHHHHHHHHHHHHHHHHHHS---TT--HHHHHHHHHHHHHHHHHHHHHHHHHHHTTSTTEEEES---GGGGGGB-SEEEEEETTB-HHHHHHHHHTTTEE-EEE-TT-HHHHHHTT-GGGT-EEEEE--TT--HHHHHHHHHHHHH-/---HHHHHTT-GGGG-EETTEE-EE-BGGG-----HHHHHHHHHHHHHT---SS-SSHHHHHHHHHHHHHHHHHHHHHT--GGGEEEES-HHHHHHHHHHHHGGG--TT-EEEEETTS-GGGTHHHHHHHHHHT-EEEEE-EETTTTEE-HHHHHHH--TTEEEEEEESB-TTT-BBP-HHHHHHHHHHTT-EEEEE-TTTTTTS---HHHHT-SEEEEEGGGTTS-S-EEEEE-HHHHHHS-----TTS-SSTTGGG--SS--HHHHHHHHHHHHHHHHHHHHHS---TT--HHHHHHHHHHHHHHHHHHHHHHHHHHHTTSTTEEEES---GGGGGGB-SEEEEEETTB-HHHHHHHHHTTTEE-EEE-TT-HHHHHHTT-GGGT-EEEEE--TT--HHHHHHHHHHHHH-